Protein AF-A0A5J4VVT4-F1 (afdb_monomer)

Structure (mmCIF, N/CA/C/O backbone):
data_AF-A0A5J4VVT4-F1
#
_entry.id   AF-A0A5J4VVT4-F1
#
loop_
_atom_site.group_PDB
_atom_site.id
_atom_site.type_symbol
_atom_site.label_atom_id
_atom_site.label_alt_id
_atom_site.label_comp_id
_atom_site.label_asym_id
_atom_site.label_entity_id
_atom_site.label_seq_id
_atom_site.pdbx_PDB_ins_code
_atom_site.Cartn_x
_atom_site.Cartn_y
_atom_site.Cartn_z
_atom_site.occupancy
_atom_site.B_iso_or_equiv
_atom_site.auth_seq_id
_atom_site.auth_comp_id
_atom_site.auth_asym_id
_atom_site.auth_atom_id
_atom_site.pdbx_PDB_model_num
ATOM 1 N N . MET A 1 1 ? 28.395 -4.140 -36.157 1.00 79.38 1 MET A N 1
ATOM 2 C CA . MET A 1 1 ? 29.109 -5.051 -35.230 1.00 79.38 1 MET A CA 1
ATOM 3 C C . MET A 1 1 ? 29.253 -6.487 -35.748 1.00 79.38 1 MET A C 1
ATOM 5 O O . MET A 1 1 ? 30.363 -7.006 -35.745 1.00 79.38 1 MET A O 1
ATOM 9 N N . ALA A 1 2 ? 28.178 -7.114 -36.244 1.00 80.94 2 ALA A N 1
ATOM 10 C CA . ALA A 1 2 ? 28.039 -8.561 -36.501 1.00 80.94 2 ALA A CA 1
ATOM 11 C C . ALA A 1 2 ? 29.129 -9.309 -37.316 1.00 80.94 2 ALA A C 1
ATOM 13 O O . ALA A 1 2 ? 29.137 -10.539 -37.280 1.00 80.94 2 ALA A O 1
ATOM 14 N N . LYS A 1 3 ? 30.018 -8.617 -38.050 1.00 87.12 3 LYS A N 1
ATOM 15 C CA . LYS A 1 3 ? 31.191 -9.211 -38.731 1.00 87.12 3 LYS A CA 1
ATOM 16 C C . LYS A 1 3 ? 32.410 -9.361 -37.807 1.00 87.12 3 LYS A C 1
ATOM 18 O O . LYS A 1 3 ? 33.152 -10.323 -37.931 1.00 87.12 3 LYS A O 1
ATOM 23 N N . VAL A 1 4 ? 32.609 -8.440 -36.859 1.00 87.88 4 VAL A N 1
ATOM 24 C CA . VAL A 1 4 ? 33.778 -8.432 -35.951 1.00 87.88 4 VAL A CA 1
ATOM 25 C C . VAL A 1 4 ? 33.696 -9.582 -34.941 1.00 87.88 4 VAL A C 1
ATOM 27 O O . VAL A 1 4 ? 34.700 -10.216 -34.635 1.00 87.88 4 VAL A O 1
ATOM 30 N N . MET A 1 5 ? 32.478 -9.937 -34.521 1.00 85.44 5 MET A N 1
ATOM 31 C CA . MET A 1 5 ? 32.191 -11.136 -33.719 1.00 85.44 5 MET A CA 1
ATOM 32 C C . MET A 1 5 ? 32.554 -12.453 -34.430 1.00 85.44 5 MET A C 1
ATOM 34 O O . MET A 1 5 ? 32.659 -13.482 -33.775 1.00 85.44 5 MET A O 1
ATOM 38 N N . GLN A 1 6 ? 32.740 -12.427 -35.755 1.00 86.62 6 GLN A N 1
ATOM 39 C CA . GLN A 1 6 ? 33.148 -13.575 -36.573 1.00 86.62 6 GLN A CA 1
ATOM 40 C C . GLN A 1 6 ? 34.651 -13.542 -36.916 1.00 86.62 6 GLN A C 1
ATOM 42 O O . GLN A 1 6 ? 35.112 -14.375 -37.689 1.00 86.62 6 GLN A O 1
ATOM 47 N N . SER A 1 7 ? 35.421 -12.599 -36.354 1.00 91.12 7 SER A N 1
ATOM 48 C CA . SER A 1 7 ? 36.884 -12.582 -36.476 1.00 91.12 7 SER A CA 1
ATOM 49 C C . SER A 1 7 ? 37.491 -13.846 -35.866 1.00 91.12 7 SER A C 1
ATOM 51 O O . SER A 1 7 ? 37.072 -14.273 -34.790 1.00 91.12 7 SER A O 1
ATOM 53 N N . GLU A 1 8 ? 38.508 -14.424 -36.503 1.00 89.31 8 GLU A N 1
ATOM 54 C CA . GLU A 1 8 ? 39.239 -15.575 -35.953 1.00 89.31 8 GLU A CA 1
ATOM 55 C C . GLU A 1 8 ? 40.078 -15.188 -34.720 1.00 89.31 8 GLU A C 1
ATOM 57 O O . GLU A 1 8 ? 40.226 -15.993 -33.795 1.00 89.31 8 GLU A O 1
ATOM 62 N N . ASP A 1 9 ? 40.534 -13.931 -34.637 1.00 91.69 9 ASP A N 1
ATOM 63 C CA . ASP A 1 9 ? 41.266 -13.411 -33.479 1.00 91.69 9 ASP A CA 1
ATOM 64 C C . ASP A 1 9 ? 40.351 -13.296 -32.244 1.00 91.69 9 ASP A C 1
ATOM 66 O O . ASP A 1 9 ? 39.434 -12.469 -32.167 1.00 91.69 9 ASP A O 1
ATOM 70 N N . VAL A 1 10 ? 40.656 -14.125 -31.242 1.00 86.12 10 VAL A N 1
ATOM 71 C CA . VAL A 1 10 ? 39.995 -14.186 -29.931 1.00 86.12 10 VAL A CA 1
ATOM 72 C C . VAL A 1 10 ? 39.986 -12.825 -29.227 1.00 86.12 10 VAL A C 1
ATOM 74 O O . VAL A 1 10 ? 38.986 -12.473 -28.602 1.00 86.12 10 VAL A O 1
ATOM 77 N N . LYS A 1 11 ? 41.061 -12.032 -29.334 1.00 89.69 11 LYS A N 1
ATOM 78 C CA . LYS A 1 11 ? 41.155 -10.700 -28.715 1.00 89.69 11 LYS A CA 1
ATOM 79 C C . LYS A 1 11 ? 40.230 -9.707 -29.404 1.00 89.69 11 LYS A C 1
ATOM 81 O O . LYS A 1 11 ? 39.580 -8.923 -28.715 1.00 89.69 11 LYS A O 1
ATOM 86 N N . VAL A 1 12 ? 40.148 -9.749 -30.735 1.00 92.06 12 VAL A N 1
ATOM 87 C CA . VAL A 1 12 ? 39.248 -8.885 -31.520 1.00 92.06 12 VAL A CA 1
ATOM 88 C C . VAL A 1 12 ? 37.788 -9.230 -31.233 1.00 92.06 12 VAL A C 1
ATOM 90 O O . VAL A 1 12 ? 36.995 -8.318 -31.000 1.00 92.06 12 VAL A O 1
ATOM 93 N N . ARG A 1 13 ? 37.438 -10.526 -31.154 1.00 87.75 13 ARG A N 1
ATOM 94 C CA . ARG A 1 13 ? 36.108 -10.941 -30.679 1.00 87.75 13 ARG A CA 1
ATOM 95 C C . ARG A 1 13 ? 35.846 -10.416 -29.271 1.00 87.75 13 ARG A C 1
ATOM 97 O O . ARG A 1 13 ? 34.845 -9.735 -29.082 1.00 87.75 13 ARG A O 1
ATOM 104 N N . LYS A 1 14 ? 36.746 -10.673 -28.312 1.00 85.75 14 LYS A N 1
ATOM 105 C CA . LYS A 1 14 ? 36.582 -10.268 -26.906 1.00 85.75 14 LYS A CA 1
ATOM 106 C C . LYS A 1 14 ? 36.284 -8.769 -26.762 1.00 85.75 14 LYS A C 1
ATOM 108 O O . LYS A 1 14 ? 35.256 -8.431 -26.187 1.00 85.75 14 LYS A O 1
ATOM 113 N N . HIS A 1 15 ? 37.101 -7.891 -27.348 1.00 90.75 15 HIS A N 1
ATOM 114 C CA . HIS A 1 15 ? 36.862 -6.444 -27.262 1.00 90.75 15 HIS A CA 1
ATOM 115 C C . HIS A 1 15 ? 35.539 -6.037 -27.927 1.00 90.75 15 HIS A C 1
ATOM 117 O O . HIS A 1 15 ? 34.832 -5.178 -27.412 1.00 90.75 15 HIS A O 1
ATOM 123 N N . ALA A 1 16 ? 35.157 -6.664 -29.048 1.00 91.00 16 ALA A N 1
ATOM 124 C CA . ALA A 1 16 ? 33.859 -6.398 -29.666 1.00 91.00 16 ALA A CA 1
ATOM 125 C C . ALA A 1 16 ? 32.683 -6.811 -28.763 1.00 91.00 16 ALA A C 1
ATOM 127 O O . ALA A 1 16 ? 31.660 -6.136 -28.766 1.00 91.00 16 ALA A O 1
ATOM 128 N N . ILE A 1 17 ? 32.827 -7.882 -27.979 1.00 86.12 17 ILE A N 1
ATOM 129 C CA . ILE A 1 17 ? 31.809 -8.354 -27.030 1.00 86.12 17 ILE A CA 1
ATOM 130 C C . ILE A 1 17 ? 31.728 -7.424 -25.815 1.00 86.12 17 ILE A C 1
ATOM 132 O O . ILE A 1 17 ? 30.630 -7.041 -25.433 1.00 86.12 17 ILE A O 1
ATOM 136 N N . GLU A 1 18 ? 32.864 -6.993 -25.261 1.00 91.44 18 GLU A N 1
ATOM 137 C CA . GLU A 1 18 ? 32.911 -6.004 -24.171 1.00 91.44 18 GLU A CA 1
ATOM 138 C C . GLU A 1 18 ? 32.282 -4.664 -24.601 1.00 91.44 18 GLU A C 1
ATOM 140 O O . GLU A 1 18 ? 31.512 -4.072 -23.851 1.00 91.44 18 GLU A O 1
ATOM 145 N N . ILE A 1 19 ? 32.513 -4.220 -25.844 1.00 93.44 19 ILE A N 1
ATOM 146 C CA . ILE A 1 19 ? 31.849 -3.031 -26.406 1.00 93.44 19 ILE A CA 1
ATOM 147 C C . ILE A 1 19 ? 30.335 -3.253 -26.577 1.00 93.44 19 ILE A C 1
ATOM 149 O O . ILE A 1 19 ? 29.563 -2.342 -26.290 1.00 93.44 19 ILE A O 1
ATOM 153 N N . ILE A 1 20 ? 29.894 -4.436 -27.026 1.00 92.19 20 ILE A N 1
ATOM 154 C CA . ILE A 1 20 ? 28.462 -4.776 -27.129 1.00 92.19 20 ILE A CA 1
ATOM 155 C C . ILE A 1 20 ? 27.801 -4.738 -25.744 1.00 92.19 20 ILE A C 1
ATOM 157 O O . ILE A 1 20 ? 26.787 -4.063 -25.590 1.00 92.19 20 ILE A O 1
ATOM 161 N N . TYR A 1 21 ? 28.397 -5.399 -24.747 1.00 95.19 21 TYR A N 1
ATOM 162 C CA . TYR A 1 21 ? 27.931 -5.401 -23.358 1.00 95.19 21 TYR A CA 1
ATOM 163 C C . TYR A 1 21 ? 27.774 -3.969 -22.824 1.00 95.19 21 TYR A C 1
ATOM 165 O O . TYR A 1 21 ? 26.674 -3.588 -22.436 1.00 95.19 21 TYR A O 1
ATOM 173 N N . ASN A 1 22 ? 28.825 -3.144 -22.918 1.00 96.06 22 ASN A N 1
ATOM 174 C CA . ASN A 1 22 ? 28.809 -1.763 -22.421 1.00 96.06 22 ASN A CA 1
ATOM 175 C C . ASN A 1 22 ? 27.725 -0.894 -23.095 1.00 96.06 22 ASN A C 1
ATOM 177 O O . ASN A 1 22 ? 27.165 -0.007 -22.458 1.00 96.06 22 ASN A O 1
ATOM 181 N N . ILE A 1 23 ? 27.426 -1.118 -24.383 1.00 95.56 23 ILE A N 1
ATOM 182 C CA . ILE A 1 23 ? 26.359 -0.393 -25.099 1.00 95.56 23 ILE A CA 1
ATOM 183 C C . ILE A 1 23 ? 24.974 -0.813 -24.591 1.00 95.56 23 ILE A C 1
ATOM 185 O O . ILE A 1 23 ? 24.104 0.039 -24.425 1.00 95.56 23 ILE A O 1
ATOM 189 N N . ILE A 1 24 ? 24.772 -2.107 -24.342 1.00 96.56 24 ILE A N 1
ATOM 190 C CA . ILE A 1 24 ? 23.493 -2.671 -23.892 1.00 96.56 24 ILE A CA 1
ATOM 191 C C . ILE A 1 24 ? 23.210 -2.276 -22.436 1.00 96.56 24 ILE A C 1
ATOM 193 O O . ILE A 1 24 ? 22.108 -1.812 -22.153 1.00 96.56 24 ILE A O 1
ATOM 197 N N . GLU A 1 25 ? 24.212 -2.375 -21.559 1.00 95.94 25 GLU A N 1
ATOM 198 C CA . GLU A 1 25 ? 24.178 -1.924 -20.159 1.00 95.94 25 GLU A CA 1
ATOM 199 C C . GLU A 1 25 ? 23.914 -0.407 -20.069 1.00 95.94 25 GLU A C 1
ATOM 201 O O . GLU A 1 25 ? 23.064 0.046 -19.303 1.00 95.94 25 GLU A O 1
ATOM 206 N N . ALA A 1 26 ? 24.561 0.403 -20.918 1.00 96.25 26 ALA A N 1
ATOM 207 C CA . ALA A 1 26 ? 24.256 1.833 -21.020 1.00 96.25 26 ALA A CA 1
ATOM 208 C C . ALA A 1 26 ? 22.831 2.111 -21.544 1.00 96.25 26 ALA A C 1
ATOM 210 O O . ALA A 1 26 ? 22.245 3.135 -21.197 1.00 96.25 26 ALA A O 1
ATOM 211 N N . GLY A 1 27 ? 22.255 1.202 -22.339 1.00 95.38 27 GLY A N 1
ATOM 212 C CA . GLY A 1 27 ? 20.868 1.260 -22.816 1.00 95.38 27 GLY A CA 1
ATOM 213 C C . GLY A 1 27 ? 19.807 1.076 -21.730 1.00 95.38 27 GLY A C 1
ATOM 214 O O 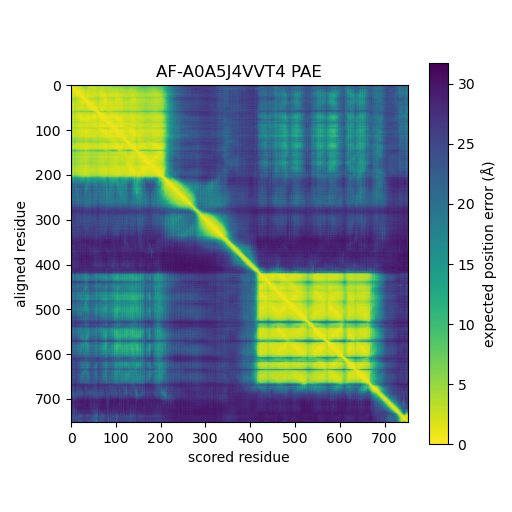. GLY A 1 27 ? 18.642 1.382 -21.972 1.00 95.38 27 GLY A O 1
ATOM 215 N N . GLU A 1 28 ? 20.193 0.612 -20.539 1.00 95.12 28 GLU A N 1
ATOM 216 C CA . GLU A 1 28 ? 19.288 0.420 -19.399 1.00 95.12 28 GLU A CA 1
ATOM 217 C C . GLU A 1 28 ? 19.207 1.643 -18.480 1.00 95.12 28 GLU A C 1
ATOM 219 O O . GLU A 1 28 ? 18.349 1.706 -17.598 1.00 95.12 28 GLU A O 1
ATOM 224 N N . GLN A 1 29 ? 20.068 2.645 -18.684 1.00 94.44 29 GLN A N 1
ATOM 225 C CA . GLN A 1 29 ? 20.124 3.831 -17.832 1.00 94.44 29 GLN A CA 1
ATOM 226 C C . GLN A 1 29 ? 18.850 4.676 -17.974 1.00 94.44 29 GLN A C 1
ATOM 228 O O . GLN A 1 29 ? 18.677 5.430 -18.929 1.00 94.44 29 GLN A O 1
ATOM 233 N N . GLY A 1 30 ? 17.964 4.560 -16.981 1.00 92.81 30 GLY A N 1
ATOM 234 C CA . GLY A 1 30 ? 16.667 5.242 -16.939 1.00 92.81 30 GLY A CA 1
ATOM 235 C C . GLY A 1 30 ? 15.463 4.360 -17.289 1.00 92.81 30 GLY A C 1
ATOM 236 O O . GLY A 1 30 ? 14.336 4.849 -17.193 1.00 92.81 30 GLY A O 1
ATOM 237 N N . LEU A 1 31 ? 15.670 3.083 -17.636 1.00 95.19 31 LEU A N 1
ATOM 238 C CA . LEU A 1 31 ? 14.586 2.097 -17.678 1.00 95.19 31 LEU A CA 1
ATOM 239 C C . LEU A 1 31 ? 14.083 1.789 -16.261 1.00 95.19 31 LEU A C 1
ATOM 241 O O . LEU A 1 31 ? 14.850 1.794 -15.297 1.00 95.19 31 LEU A O 1
ATOM 245 N N . LYS A 1 32 ? 12.791 1.484 -16.148 1.00 95.88 32 LYS A N 1
ATOM 246 C CA . LYS A 1 32 ? 12.133 1.033 -14.911 1.00 95.88 32 LYS A CA 1
ATOM 247 C C . LYS A 1 32 ? 11.984 -0.489 -14.879 1.00 95.88 32 LYS A C 1
ATOM 249 O O . LYS A 1 32 ? 12.148 -1.164 -15.899 1.00 95.88 32 LYS A O 1
ATOM 254 N N . ASP A 1 33 ? 11.609 -1.027 -13.723 1.00 93.75 33 ASP A N 1
ATOM 255 C CA . ASP A 1 33 ? 11.134 -2.404 -13.567 1.00 93.75 33 ASP A CA 1
ATOM 256 C C . ASP A 1 33 ? 10.022 -2.701 -14.601 1.00 93.75 33 ASP A C 1
ATOM 258 O O . ASP A 1 33 ? 9.046 -1.955 -14.718 1.00 93.75 33 ASP A O 1
ATOM 262 N N . GLY A 1 34 ? 10.165 -3.781 -15.369 1.00 94.69 34 GLY A N 1
ATOM 263 C CA . GLY A 1 34 ? 9.245 -4.191 -16.434 1.00 94.69 34 GLY A CA 1
ATOM 264 C C . GLY A 1 34 ? 9.474 -3.544 -17.811 1.00 94.69 34 GLY A C 1
ATOM 265 O O . GLY A 1 34 ? 8.881 -4.005 -18.783 1.00 94.69 34 GLY A O 1
ATOM 266 N N . GLU A 1 35 ? 10.322 -2.516 -17.941 1.00 96.69 35 GLU A N 1
ATOM 267 C CA . GLU A 1 35 ? 10.654 -1.909 -19.244 1.00 96.69 35 GLU A CA 1
ATOM 268 C C . GLU A 1 35 ? 11.783 -2.696 -19.948 1.00 96.69 35 GLU A C 1
ATOM 270 O O . GLU A 1 35 ? 12.824 -2.973 -19.344 1.00 96.69 35 GLU A O 1
ATOM 275 N N . TYR A 1 36 ? 11.576 -3.067 -21.220 1.00 96.50 36 TYR A N 1
ATOM 276 C CA . TYR A 1 36 ? 12.512 -3.873 -22.025 1.00 96.50 36 TYR A CA 1
ATOM 277 C C . TYR A 1 36 ? 13.747 -3.082 -22.488 1.00 96.50 36 TYR A C 1
ATOM 279 O O . TYR A 1 36 ? 13.679 -1.868 -22.687 1.00 96.50 36 TYR A O 1
ATOM 287 N N . ASN A 1 37 ? 14.862 -3.777 -22.743 1.00 97.00 37 ASN A N 1
ATOM 288 C CA . ASN A 1 37 ? 16.071 -3.157 -23.292 1.00 97.00 37 ASN A CA 1
ATOM 289 C C . ASN A 1 37 ? 15.829 -2.661 -24.743 1.00 97.00 37 ASN A C 1
ATOM 291 O O . ASN A 1 37 ? 15.469 -3.468 -25.608 1.00 97.00 37 ASN A O 1
ATOM 295 N N . PRO A 1 38 ? 16.051 -1.367 -25.061 1.00 97.38 38 PRO A N 1
ATOM 296 C CA . PRO A 1 38 ? 15.675 -0.777 -26.352 1.00 97.38 38 PRO A CA 1
ATOM 297 C C . PRO A 1 38 ? 16.465 -1.322 -27.553 1.00 97.38 38 PRO A C 1
ATOM 299 O O . PRO A 1 38 ? 16.072 -1.098 -28.697 1.00 97.38 38 PRO A O 1
ATOM 302 N N . TYR A 1 39 ? 17.570 -2.038 -27.327 1.00 97.38 39 TYR A N 1
ATOM 303 C CA . TYR A 1 39 ? 18.364 -2.634 -28.402 1.00 97.38 39 TYR A CA 1
ATOM 304 C C . TYR A 1 39 ? 17.914 -4.046 -28.807 1.00 97.38 39 TYR A C 1
ATOM 306 O O . TYR A 1 39 ? 18.425 -4.560 -29.804 1.00 97.38 39 TYR A O 1
ATOM 314 N N . LEU A 1 40 ? 16.973 -4.668 -28.081 1.00 96.88 40 LEU A N 1
ATOM 315 C CA . LEU A 1 40 ? 16.561 -6.063 -28.283 1.00 96.88 40 LEU A CA 1
ATOM 316 C C . LEU A 1 40 ? 16.126 -6.344 -29.735 1.00 96.88 40 LEU A C 1
ATOM 318 O O . LEU A 1 40 ? 16.755 -7.156 -30.413 1.00 96.88 40 LEU A O 1
ATOM 322 N N . GLU A 1 41 ? 15.128 -5.619 -30.248 1.00 96.00 41 GLU A N 1
ATOM 323 C CA . GLU A 1 41 ? 14.628 -5.784 -31.626 1.00 96.00 41 GLU A CA 1
ATOM 324 C C . GLU A 1 41 ? 15.717 -5.481 -32.672 1.00 96.00 41 GLU A C 1
ATOM 326 O O . GLU A 1 41 ? 15.982 -6.278 -33.569 1.00 96.00 41 GLU A O 1
ATOM 331 N N . THR A 1 42 ? 16.440 -4.368 -32.509 1.00 95.81 42 THR A N 1
ATOM 332 C CA . THR A 1 42 ? 17.468 -3.919 -33.469 1.00 95.81 42 THR A CA 1
ATOM 333 C C . THR A 1 42 ? 18.659 -4.883 -33.579 1.00 95.81 42 THR A C 1
ATOM 335 O O . THR A 1 42 ? 19.298 -4.956 -34.633 1.00 95.81 42 THR A O 1
ATOM 338 N N . LEU A 1 43 ? 18.992 -5.616 -32.511 1.00 94.81 43 LEU A N 1
ATOM 339 C CA . LEU A 1 43 ? 20.050 -6.632 -32.521 1.00 94.81 43 LEU A CA 1
ATOM 340 C C . LEU A 1 43 ? 19.538 -8.009 -32.966 1.00 94.81 43 LEU A C 1
ATOM 342 O O . LEU A 1 43 ? 20.312 -8.770 -33.554 1.00 94.81 43 LEU A O 1
ATOM 346 N N . ASN A 1 44 ? 18.254 -8.304 -32.750 1.00 95.31 44 ASN A N 1
ATOM 347 C CA . ASN A 1 44 ? 17.576 -9.463 -33.325 1.00 95.31 44 ASN A CA 1
ATOM 348 C C . ASN A 1 44 ? 17.563 -9.372 -34.863 1.00 95.31 44 ASN A C 1
ATOM 350 O O . ASN A 1 44 ? 18.115 -10.233 -35.540 1.00 95.31 44 ASN A O 1
ATOM 354 N N . ASP A 1 45 ? 17.073 -8.260 -35.419 1.00 95.31 45 ASP A N 1
ATOM 355 C CA . ASP A 1 45 ? 16.977 -8.029 -36.871 1.00 95.31 45 ASP A CA 1
ATOM 356 C C . ASP A 1 45 ? 18.337 -8.050 -37.598 1.00 95.31 45 ASP A C 1
ATOM 358 O O . ASP A 1 45 ? 18.421 -8.302 -38.802 1.00 95.31 45 ASP A O 1
ATOM 362 N N . GLN A 1 46 ? 19.433 -7.797 -36.874 1.00 93.50 46 GLN A N 1
ATOM 363 C CA . GLN A 1 46 ? 20.802 -7.855 -37.400 1.00 93.50 46 GLN A CA 1
ATOM 364 C C . GLN A 1 46 ? 21.452 -9.248 -37.306 1.00 93.50 46 GLN A C 1
ATOM 366 O O . GLN A 1 46 ? 22.627 -9.396 -37.671 1.00 93.50 46 GLN A O 1
ATOM 371 N N . GLY A 1 47 ? 20.738 -10.259 -36.804 1.00 93.19 47 GLY A N 1
ATOM 372 C CA . GLY A 1 47 ? 21.276 -11.599 -36.577 1.00 93.19 47 GLY A CA 1
ATOM 373 C C . GLY A 1 47 ? 22.408 -11.613 -35.541 1.00 93.19 47 GLY A C 1
ATOM 374 O O . GLY A 1 47 ? 23.410 -12.316 -35.724 1.00 93.19 47 GLY A O 1
ATOM 375 N N . ILE A 1 48 ? 22.351 -10.726 -34.535 1.00 93.50 48 ILE A N 1
ATOM 376 C CA . ILE A 1 48 ? 23.390 -10.585 -33.499 1.00 93.50 48 ILE A CA 1
ATOM 377 C C . ILE A 1 48 ? 23.058 -11.437 -32.272 1.00 93.50 48 ILE A C 1
ATOM 379 O O . ILE A 1 48 ? 23.979 -11.998 -31.675 1.00 93.50 48 ILE A O 1
ATOM 383 N N . ILE A 1 49 ? 21.780 -11.592 -31.923 1.00 94.25 49 ILE A N 1
ATOM 384 C CA . ILE A 1 49 ? 21.359 -12.386 -30.761 1.00 94.25 49 ILE A CA 1
ATOM 385 C C . ILE A 1 49 ? 21.707 -13.862 -30.971 1.00 94.25 49 ILE A C 1
ATOM 387 O O . ILE A 1 49 ? 22.377 -14.461 -30.137 1.00 94.25 49 ILE A O 1
ATOM 391 N N . GLU A 1 50 ? 21.395 -14.426 -32.132 1.00 93.69 50 GLU A N 1
ATOM 392 C CA . GLU A 1 50 ? 21.719 -15.805 -32.508 1.00 93.69 50 GLU A CA 1
ATOM 393 C C . GLU A 1 50 ? 23.234 -16.048 -32.527 1.00 93.69 50 GLU A C 1
ATOM 395 O O . GLU A 1 50 ? 23.696 -17.142 -32.203 1.00 93.69 50 GLU A O 1
ATOM 400 N N . LYS A 1 51 ? 24.035 -15.016 -32.834 1.00 91.44 51 LYS A N 1
ATOM 401 C CA . LYS A 1 51 ? 25.501 -15.072 -32.723 1.00 91.44 51 LYS A CA 1
ATOM 402 C C . LYS A 1 51 ? 25.972 -15.053 -31.270 1.00 91.44 51 LYS A C 1
ATOM 404 O O . LYS A 1 51 ? 26.901 -15.790 -30.953 1.00 91.44 51 LYS A O 1
ATOM 409 N N . LEU A 1 52 ? 25.355 -14.261 -30.390 1.00 92.44 52 LEU A N 1
ATOM 410 C CA . LEU A 1 52 ? 25.637 -14.296 -28.947 1.00 92.44 52 LEU A CA 1
ATOM 411 C C . LEU A 1 52 ? 25.272 -15.665 -28.346 1.00 92.44 52 LEU A C 1
ATOM 413 O O . LEU A 1 52 ? 26.066 -16.216 -27.589 1.00 92.44 52 LEU A O 1
ATOM 417 N N . ILE A 1 53 ? 24.136 -16.250 -28.740 1.00 93.19 53 ILE A N 1
ATOM 418 C CA . ILE A 1 53 ? 23.690 -17.591 -28.322 1.00 93.19 53 ILE A CA 1
ATOM 419 C C . ILE A 1 53 ? 24.656 -18.674 -28.822 1.00 93.19 53 ILE A C 1
ATOM 421 O O . ILE A 1 53 ? 25.128 -19.502 -28.045 1.00 93.19 53 ILE A O 1
ATOM 425 N N . LEU A 1 54 ? 25.022 -18.646 -30.106 1.00 90.56 54 LEU A N 1
ATOM 426 C CA . LEU A 1 54 ? 25.977 -19.598 -30.676 1.00 90.56 54 LEU A CA 1
ATOM 427 C C . LEU A 1 54 ? 27.344 -19.528 -29.972 1.00 90.56 54 LEU A C 1
ATOM 429 O O . LEU A 1 54 ? 27.970 -20.557 -29.715 1.00 90.56 54 LEU A O 1
ATOM 433 N N . LEU A 1 55 ? 27.798 -18.320 -29.627 1.00 89.12 55 LEU A N 1
ATOM 434 C CA . LEU A 1 55 ? 29.043 -18.117 -28.891 1.00 89.12 55 LEU A CA 1
ATOM 435 C C . LEU A 1 55 ? 28.935 -18.546 -27.415 1.00 89.12 55 LEU A C 1
ATOM 437 O O . LEU A 1 55 ? 29.889 -19.131 -26.910 1.00 89.12 55 LEU A O 1
ATOM 441 N N . LEU A 1 56 ? 27.787 -18.361 -26.750 1.00 91.56 56 LEU A N 1
ATOM 442 C CA . LEU A 1 56 ? 27.517 -18.853 -25.386 1.00 91.56 56 LEU A CA 1
ATOM 443 C C . LEU A 1 56 ? 27.738 -20.376 -25.256 1.00 91.56 56 LEU A C 1
ATOM 445 O O . LEU A 1 56 ? 28.200 -20.845 -24.209 1.00 91.56 56 LEU A O 1
ATOM 449 N N . TRP A 1 57 ? 27.425 -21.127 -26.319 1.00 89.75 57 TRP A N 1
ATOM 450 C CA . TRP A 1 57 ? 27.573 -22.585 -26.404 1.00 89.75 57 TRP A CA 1
ATOM 451 C C . TRP A 1 57 ? 28.941 -23.078 -26.898 1.00 89.75 57 TRP A C 1
ATOM 453 O O . TRP A 1 57 ? 29.378 -24.148 -26.474 1.00 89.75 57 TRP A O 1
ATOM 463 N N . ILE A 1 58 ? 29.591 -22.361 -27.823 1.00 86.94 58 ILE A N 1
ATOM 464 C CA . ILE A 1 58 ? 30.864 -22.789 -28.442 1.00 86.94 58 ILE A CA 1
ATOM 465 C C . ILE A 1 58 ? 32.089 -22.293 -27.658 1.00 86.94 58 ILE A C 1
ATOM 467 O O . ILE A 1 58 ? 33.156 -22.909 -27.721 1.00 86.94 58 ILE A O 1
ATOM 471 N N . GLU A 1 59 ? 31.966 -21.193 -26.915 1.00 85.00 59 GLU A N 1
ATOM 472 C CA . GLU A 1 59 ? 33.070 -20.636 -26.139 1.00 85.00 59 GLU A CA 1
ATOM 473 C C . GLU A 1 59 ? 33.377 -21.484 -24.896 1.00 85.00 59 GLU A C 1
ATOM 475 O O . GLU A 1 59 ? 32.617 -21.515 -23.927 1.00 85.00 59 GLU A O 1
ATOM 480 N N . ASN A 1 60 ? 34.542 -22.135 -24.922 1.00 84.12 60 ASN A N 1
ATOM 481 C CA . ASN A 1 60 ? 35.061 -22.939 -23.815 1.00 84.12 60 ASN A CA 1
ATOM 482 C C . ASN A 1 60 ? 35.721 -22.074 -22.726 1.00 84.12 60 ASN A C 1
ATOM 484 O O . ASN A 1 60 ? 35.984 -22.560 -21.627 1.00 84.12 60 ASN A O 1
ATOM 488 N N . ASN A 1 61 ? 36.022 -20.802 -23.009 1.00 87.25 61 ASN A N 1
ATOM 489 C CA . ASN A 1 61 ? 36.527 -19.875 -22.004 1.00 87.25 61 ASN A CA 1
ATOM 490 C C . ASN A 1 61 ? 35.390 -19.411 -21.075 1.00 87.25 61 ASN A C 1
ATOM 492 O O . ASN A 1 61 ? 34.540 -18.616 -21.471 1.00 87.25 61 ASN A O 1
ATOM 496 N N . GLU A 1 62 ? 35.402 -19.874 -19.824 1.00 89.31 62 GLU A N 1
ATOM 497 C CA . GLU A 1 62 ? 34.373 -19.579 -18.814 1.00 89.31 62 GLU A CA 1
ATOM 498 C C . GLU A 1 62 ? 34.101 -18.076 -18.639 1.00 89.31 62 GLU A C 1
ATOM 500 O O . GLU A 1 62 ? 32.945 -17.660 -18.601 1.00 89.31 62 GLU A O 1
ATOM 505 N N . TYR A 1 63 ? 35.148 -17.245 -18.607 1.00 88.25 63 TYR A N 1
ATOM 506 C CA . TYR A 1 63 ? 35.027 -15.792 -18.458 1.00 88.25 63 TYR A CA 1
ATOM 507 C C . TYR A 1 63 ? 34.287 -15.150 -19.646 1.00 88.25 63 TYR A C 1
ATOM 509 O O . TYR A 1 63 ? 33.338 -14.393 -19.443 1.00 88.25 63 TYR A O 1
ATOM 517 N N . ASN A 1 64 ? 34.654 -15.495 -20.885 1.00 87.75 64 ASN A N 1
ATOM 518 C CA . ASN A 1 64 ? 33.933 -15.038 -22.077 1.00 87.75 64 ASN A CA 1
ATOM 519 C C . ASN A 1 64 ? 32.487 -15.579 -22.087 1.00 87.75 64 ASN A C 1
ATOM 521 O O . ASN A 1 64 ? 31.552 -14.835 -22.372 1.00 87.75 64 ASN A O 1
ATOM 525 N N . SER A 1 65 ? 32.291 -16.854 -21.723 1.00 90.81 65 SER A N 1
ATOM 526 C CA . SER A 1 65 ? 30.972 -17.501 -21.624 1.00 90.81 65 SER A CA 1
ATOM 527 C C . SER A 1 65 ? 30.055 -16.803 -20.609 1.00 90.81 65 SER A C 1
ATOM 529 O O . SER A 1 65 ? 28.868 -16.605 -20.873 1.00 90.81 65 SER A O 1
ATOM 531 N N . ARG A 1 66 ? 30.615 -16.335 -19.488 1.00 93.44 66 ARG A N 1
ATOM 532 C CA . ARG A 1 66 ? 29.921 -15.512 -18.491 1.00 93.44 66 ARG A CA 1
ATOM 533 C C . ARG A 1 66 ? 29.564 -14.127 -19.034 1.00 93.44 66 ARG A C 1
ATOM 535 O O . ARG A 1 66 ? 28.434 -13.696 -18.837 1.00 93.44 66 ARG A O 1
ATOM 542 N N . ILE A 1 67 ? 30.454 -13.456 -19.775 1.00 93.50 67 ILE A N 1
ATOM 543 C CA . ILE A 1 67 ? 30.116 -12.177 -20.433 1.00 93.50 67 ILE A CA 1
ATOM 544 C C . ILE A 1 67 ? 28.971 -12.359 -21.441 1.00 93.50 67 ILE A C 1
ATOM 546 O O . ILE A 1 67 ? 28.061 -11.532 -21.460 1.00 93.50 67 ILE A O 1
ATOM 550 N N . PHE A 1 68 ? 28.947 -13.438 -22.233 1.00 93.94 68 PHE A N 1
ATOM 551 C CA . PHE A 1 68 ? 27.807 -13.724 -23.118 1.00 93.94 68 PHE A CA 1
ATOM 552 C C . PHE A 1 68 ? 26.501 -13.912 -22.335 1.00 93.94 68 PHE A C 1
ATOM 554 O O . PHE A 1 68 ? 25.484 -13.337 -22.721 1.00 93.94 68 PHE A O 1
ATOM 561 N N . ALA A 1 69 ? 26.531 -14.661 -21.225 1.00 96.69 69 ALA A N 1
ATOM 562 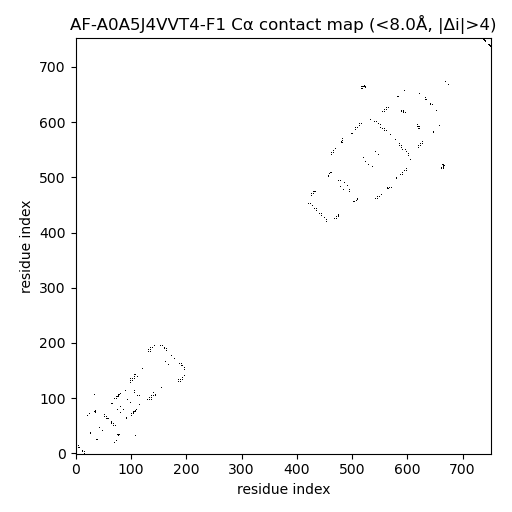C CA . ALA A 1 69 ? 25.361 -14.866 -20.371 1.00 96.69 69 ALA A CA 1
ATOM 563 C C . ALA A 1 69 ? 24.834 -13.538 -19.801 1.00 96.69 69 ALA A C 1
ATOM 565 O O . ALA A 1 69 ? 23.635 -13.282 -19.884 1.00 96.69 69 ALA A O 1
ATOM 566 N N . LYS A 1 70 ? 25.727 -12.665 -19.310 1.00 97.50 70 LYS A N 1
ATOM 567 C CA . LYS A 1 70 ? 25.375 -11.314 -18.846 1.00 97.50 70 LYS A CA 1
ATOM 568 C C . LYS A 1 70 ? 24.781 -10.465 -19.971 1.00 97.50 70 LYS A C 1
ATOM 570 O O . LYS A 1 70 ? 23.672 -9.967 -19.841 1.00 97.50 70 LYS A O 1
ATOM 575 N N . THR A 1 71 ? 25.475 -10.361 -21.107 1.00 96.88 71 THR A N 1
ATOM 576 C CA . THR A 1 71 ? 25.046 -9.571 -22.281 1.00 96.88 71 THR A CA 1
ATOM 577 C C . THR A 1 71 ? 23.635 -9.950 -22.739 1.00 96.88 71 THR A C 1
ATOM 579 O O . THR A 1 71 ? 22.827 -9.083 -23.060 1.00 96.88 71 THR A O 1
ATOM 582 N N . LEU A 1 72 ? 23.324 -11.250 -22.748 1.00 97.62 72 LEU A N 1
ATOM 583 C CA . LEU A 1 72 ? 21.990 -11.746 -23.071 1.00 97.62 72 LEU A CA 1
ATOM 584 C C . LEU A 1 72 ? 20.980 -11.488 -21.939 1.00 97.62 72 LEU A C 1
ATOM 586 O O . LEU A 1 72 ? 19.842 -11.156 -22.236 1.00 97.62 72 LEU A O 1
ATOM 590 N N . ALA A 1 73 ? 21.365 -11.573 -20.665 1.00 98.19 73 ALA A N 1
ATOM 591 C CA . ALA A 1 73 ? 20.474 -11.250 -19.547 1.00 98.19 73 ALA A CA 1
ATOM 592 C C . ALA A 1 73 ? 20.018 -9.781 -19.541 1.00 98.19 73 ALA A C 1
ATOM 594 O O . ALA A 1 73 ? 18.839 -9.514 -19.334 1.00 98.19 73 ALA A O 1
ATOM 595 N N . HIS A 1 74 ? 20.937 -8.860 -19.840 1.00 98.06 74 HIS A N 1
ATOM 596 C CA . HIS A 1 74 ? 20.652 -7.440 -20.051 1.00 98.06 74 HIS A CA 1
ATOM 597 C C . HIS A 1 74 ? 19.682 -7.218 -21.232 1.00 98.06 74 HIS A C 1
ATOM 599 O O . HIS A 1 74 ? 18.634 -6.589 -21.085 1.00 98.06 74 HIS A O 1
ATOM 605 N N . LEU A 1 75 ? 19.944 -7.830 -22.398 1.00 97.56 75 LEU A N 1
ATOM 606 C CA . LEU A 1 75 ? 19.025 -7.753 -23.549 1.00 97.56 75 LEU A CA 1
ATOM 607 C C . LEU A 1 75 ? 17.621 -8.282 -23.239 1.00 97.56 75 LEU A C 1
ATOM 609 O O . LEU A 1 75 ? 16.635 -7.692 -23.672 1.00 97.56 75 LEU A O 1
ATOM 613 N N . PHE A 1 76 ? 17.539 -9.384 -22.497 1.00 98.12 76 PHE A N 1
ATOM 614 C CA . PHE A 1 76 ? 16.289 -10.047 -22.133 1.00 98.12 76 PHE A CA 1
ATOM 615 C C . PHE A 1 76 ? 15.722 -9.576 -20.777 1.00 98.12 76 PHE A C 1
ATOM 617 O O . PHE A 1 76 ? 14.868 -10.251 -20.200 1.00 98.12 76 PHE A O 1
ATOM 624 N N . LYS A 1 77 ? 16.128 -8.395 -20.280 1.00 97.69 77 LYS A N 1
ATOM 625 C CA . LYS A 1 77 ? 15.487 -7.720 -19.138 1.00 97.69 77 LYS A CA 1
ATOM 626 C C . LYS A 1 77 ? 13.971 -7.643 -19.356 1.00 97.69 77 LYS A C 1
ATOM 628 O O . LYS A 1 77 ? 13.515 -7.164 -20.394 1.00 97.69 77 LYS A O 1
ATOM 633 N N . ALA A 1 78 ? 13.203 -8.135 -18.382 1.00 97.25 78 ALA A N 1
ATOM 634 C CA . ALA A 1 78 ? 11.739 -8.279 -18.426 1.00 97.25 78 ALA A CA 1
ATOM 635 C C . ALA A 1 78 ? 11.149 -9.114 -19.592 1.00 97.25 78 ALA A C 1
ATOM 637 O O . ALA A 1 78 ? 9.934 -9.311 -19.638 1.00 97.25 78 ALA A O 1
ATOM 638 N N . PHE A 1 79 ? 11.966 -9.682 -20.484 1.00 97.62 79 PHE A N 1
ATOM 639 C CA . PHE A 1 79 ? 11.523 -10.410 -21.678 1.00 97.62 79 PHE A CA 1
ATOM 640 C C . PHE A 1 79 ? 11.708 -11.938 -21.522 1.00 97.62 79 PHE A C 1
ATOM 642 O O . PHE A 1 79 ? 12.668 -12.387 -20.883 1.00 97.62 79 PHE A O 1
ATOM 649 N N . PRO A 1 80 ? 10.821 -12.781 -22.091 1.00 97.88 80 PRO A N 1
ATOM 650 C CA . PRO A 1 80 ? 10.980 -14.234 -22.035 1.00 97.88 80 PRO A CA 1
ATOM 651 C C . PRO A 1 80 ? 12.226 -14.698 -22.801 1.00 97.88 80 PRO A C 1
ATOM 653 O O . PRO A 1 80 ? 12.398 -14.402 -23.983 1.00 97.88 80 PRO A O 1
ATOM 656 N N . LEU A 1 81 ? 13.087 -15.478 -22.142 1.00 98.06 81 LEU A N 1
ATOM 657 C CA . LEU A 1 81 ? 14.246 -16.101 -22.785 1.00 98.06 81 LEU A CA 1
ATOM 658 C C . LEU A 1 81 ? 13.802 -17.175 -23.803 1.00 98.06 81 LEU A C 1
ATOM 660 O O . LEU A 1 81 ? 12.962 -18.012 -23.449 1.00 98.06 81 LEU A O 1
ATOM 664 N N . PRO A 1 82 ? 14.410 -17.236 -25.008 1.00 96.62 82 PRO A N 1
ATOM 665 C CA . PRO A 1 82 ? 14.270 -18.347 -25.945 1.00 96.62 82 PRO A CA 1
ATOM 666 C C . PRO A 1 82 ? 14.484 -19.698 -25.260 1.00 96.62 82 PRO A C 1
ATOM 668 O O . PRO A 1 82 ? 15.438 -19.889 -24.496 1.00 96.62 82 PRO A O 1
ATOM 671 N N . GLN A 1 83 ? 13.573 -20.636 -25.508 1.00 95.88 83 GLN A N 1
ATOM 672 C CA . GLN A 1 83 ? 13.468 -21.871 -24.731 1.00 95.88 83 GLN A CA 1
ATOM 673 C C . GLN A 1 83 ? 14.699 -22.777 -24.904 1.00 95.88 83 GLN A C 1
ATOM 675 O O . GLN A 1 83 ? 15.045 -23.529 -23.997 1.00 95.88 83 GLN A O 1
ATOM 680 N N . GLU A 1 84 ? 15.397 -22.652 -26.033 1.00 93.94 84 GLU A N 1
ATOM 681 C CA . GLU A 1 84 ? 16.641 -23.345 -26.363 1.00 93.94 84 GLU A CA 1
ATOM 682 C C . GLU A 1 84 ? 17.816 -22.903 -25.478 1.00 93.94 84 GLU A C 1
ATOM 684 O O . GLU A 1 84 ? 18.693 -23.712 -25.188 1.00 93.94 84 GLU A O 1
ATOM 689 N N . MET A 1 85 ? 17.849 -21.634 -25.048 1.00 95.56 85 MET A N 1
ATOM 690 C CA . MET A 1 85 ? 18.973 -21.051 -24.295 1.00 95.56 85 MET A CA 1
ATOM 691 C C . MET A 1 85 ? 18.674 -20.826 -22.808 1.00 95.56 85 MET A C 1
ATOM 693 O O . MET A 1 85 ? 19.607 -20.696 -22.015 1.00 95.56 85 MET A O 1
ATOM 697 N N . LYS A 1 86 ? 17.388 -20.761 -22.429 1.00 97.56 86 LYS A N 1
ATOM 698 C CA . LYS A 1 86 ? 16.901 -20.352 -21.098 1.00 97.56 86 LYS A CA 1
ATOM 699 C C . LYS A 1 86 ? 17.647 -21.037 -19.948 1.00 97.56 86 LYS A C 1
ATOM 701 O O . LYS A 1 86 ? 18.194 -20.358 -19.080 1.00 97.56 86 LYS A O 1
ATOM 706 N N . ASN A 1 87 ? 17.721 -22.368 -19.976 1.00 96.81 87 ASN A N 1
ATOM 707 C CA . ASN A 1 87 ? 18.332 -23.154 -18.902 1.00 96.81 87 ASN A CA 1
ATOM 708 C C . ASN A 1 87 ? 19.863 -23.006 -18.857 1.00 96.81 87 ASN A C 1
ATOM 710 O O . ASN A 1 87 ? 20.414 -22.783 -17.780 1.00 96.81 87 ASN A O 1
ATOM 714 N N . ASP A 1 88 ? 20.545 -23.072 -20.005 1.00 95.38 88 ASP A N 1
ATOM 715 C CA . ASP A 1 88 ? 22.008 -22.936 -20.089 1.00 95.38 88 ASP A CA 1
ATOM 716 C C . ASP A 1 88 ? 22.483 -21.556 -19.618 1.00 95.38 88 ASP A C 1
ATOM 718 O O . ASP A 1 88 ? 23.465 -21.444 -18.880 1.00 95.38 88 ASP A O 1
ATOM 722 N N . LEU A 1 89 ? 21.780 -20.499 -20.036 1.00 97.75 89 LEU A N 1
ATOM 723 C CA . LEU A 1 89 ? 22.083 -19.121 -19.661 1.00 97.75 89 LEU A CA 1
ATOM 724 C C . LEU A 1 89 ? 21.882 -18.910 -18.160 1.00 97.75 89 LEU A C 1
ATOM 726 O O . LEU A 1 89 ? 22.804 -18.461 -17.478 1.00 97.75 89 LEU A O 1
ATOM 730 N N . ILE A 1 90 ? 20.710 -19.274 -17.629 1.00 98.06 90 ILE A N 1
ATOM 731 C CA . ILE A 1 90 ? 20.412 -19.097 -16.204 1.00 98.06 90 ILE A CA 1
ATOM 732 C C . ILE A 1 90 ? 21.366 -19.936 -15.345 1.00 98.06 90 ILE A C 1
ATOM 734 O O . ILE A 1 90 ? 21.865 -19.437 -14.339 1.00 98.06 90 ILE A O 1
ATOM 738 N N . GLN A 1 91 ? 21.704 -21.164 -15.750 1.00 96.88 91 GLN A N 1
ATOM 739 C CA . GLN A 1 91 ? 22.663 -21.988 -15.014 1.00 96.88 91 GLN A CA 1
ATOM 740 C C . GLN A 1 91 ? 24.076 -21.378 -15.007 1.00 96.88 91 GLN A C 1
ATOM 742 O O . GLN A 1 91 ? 24.751 -21.440 -13.979 1.00 96.88 91 GLN A O 1
ATOM 747 N N . LYS A 1 92 ? 24.521 -20.732 -16.097 1.00 96.25 92 LYS A N 1
ATOM 748 C CA . LYS A 1 92 ? 25.794 -19.985 -16.119 1.00 96.25 92 LYS A CA 1
ATOM 749 C C . LYS A 1 92 ? 25.777 -18.797 -15.150 1.00 96.25 92 LYS A C 1
ATOM 751 O O . LYS A 1 92 ? 26.740 -18.631 -14.407 1.00 96.25 92 LYS A O 1
ATOM 756 N N . LEU A 1 93 ? 24.686 -18.028 -15.092 1.00 97.62 93 LEU A N 1
ATOM 757 C CA . LEU A 1 93 ? 24.539 -16.917 -14.136 1.00 97.62 93 LEU A CA 1
ATOM 758 C C . LEU A 1 93 ? 24.488 -17.404 -12.676 1.00 97.62 93 LEU A C 1
ATOM 760 O O . LEU A 1 93 ? 25.125 -16.812 -11.805 1.00 97.62 93 LEU A O 1
ATOM 764 N N . LYS A 1 94 ? 23.790 -18.519 -12.408 1.00 96.69 94 LYS A N 1
ATOM 765 C CA . LYS A 1 94 ? 23.755 -19.180 -11.090 1.00 96.69 94 LYS A CA 1
ATOM 766 C C . LYS A 1 94 ? 25.155 -19.580 -10.619 1.00 96.69 94 LYS A C 1
ATOM 768 O O . LYS A 1 94 ? 25.522 -19.268 -9.491 1.00 96.69 94 LYS A O 1
ATOM 773 N N . VAL A 1 95 ? 25.945 -20.225 -11.483 1.00 94.88 95 VAL A N 1
ATOM 774 C CA . VAL A 1 95 ? 27.338 -20.617 -11.182 1.00 94.88 95 VAL A CA 1
ATOM 775 C C . VAL A 1 95 ? 28.250 -19.393 -11.033 1.00 94.88 95 VAL A C 1
ATOM 777 O O . VAL A 1 95 ? 29.108 -19.374 -10.154 1.00 94.88 95 VAL A O 1
ATOM 780 N N . GLY A 1 96 ? 28.039 -18.345 -11.834 1.00 92.75 96 GLY A N 1
ATOM 781 C CA . GLY A 1 96 ? 28.753 -17.075 -11.704 1.00 92.75 96 GLY A CA 1
ATOM 782 C C . GLY A 1 96 ? 28.433 -16.299 -10.419 1.00 92.75 96 GLY A C 1
ATOM 783 O O . GLY A 1 96 ? 29.240 -15.463 -10.006 1.00 92.75 96 GLY A O 1
ATOM 784 N N . ILE A 1 97 ? 27.298 -16.579 -9.768 1.00 93.88 97 ILE A N 1
ATOM 785 C CA . ILE A 1 97 ? 26.734 -15.771 -8.672 1.00 93.88 97 ILE A CA 1
ATOM 786 C C . ILE A 1 97 ? 26.384 -14.350 -9.189 1.00 93.88 97 ILE A C 1
ATOM 788 O O . ILE A 1 97 ? 26.600 -13.323 -8.545 1.00 93.88 97 ILE A O 1
ATOM 792 N N . ASP A 1 98 ? 25.845 -14.295 -10.411 1.00 96.94 98 ASP A N 1
ATOM 793 C CA . ASP A 1 98 ? 25.463 -13.079 -11.140 1.00 96.94 98 ASP A CA 1
ATOM 794 C C . ASP A 1 98 ? 24.050 -12.608 -10.740 1.00 96.94 98 ASP A C 1
ATOM 796 O O . ASP A 1 98 ? 23.086 -12.668 -11.506 1.00 96.94 98 ASP A O 1
ATOM 800 N N . TRP A 1 99 ? 23.913 -12.176 -9.479 1.00 96.88 99 TRP A N 1
ATOM 801 C CA . TRP A 1 99 ? 22.627 -11.780 -8.883 1.00 96.88 99 TRP A CA 1
ATOM 802 C C . TRP A 1 99 ? 21.928 -10.625 -9.604 1.00 96.88 99 TRP A C 1
ATOM 804 O O . TRP A 1 99 ? 20.700 -10.586 -9.618 1.00 96.88 99 TRP A O 1
ATOM 814 N N . PHE A 1 100 ? 22.680 -9.673 -10.162 1.00 97.31 100 PHE A N 1
ATOM 815 C CA . PHE A 1 100 ? 22.101 -8.512 -10.840 1.00 97.31 100 PHE A CA 1
ATOM 816 C C . PHE A 1 100 ? 21.389 -8.947 -12.126 1.00 97.31 100 PHE A C 1
ATOM 818 O O . PHE A 1 100 ? 20.210 -8.676 -12.317 1.00 97.31 100 PHE A O 1
ATOM 825 N N . GLU A 1 101 ? 22.058 -9.749 -12.942 1.00 98.19 101 GLU A N 1
ATOM 826 C CA . GLU A 1 101 ? 21.532 -10.282 -14.193 1.00 98.19 101 GLU A CA 1
ATOM 827 C C . GLU A 1 101 ? 20.385 -11.281 -13.975 1.00 98.19 101 GLU A C 1
ATOM 829 O O . GLU A 1 101 ? 19.406 -11.275 -14.721 1.00 98.19 101 GLU A O 1
ATOM 834 N N . LEU A 1 102 ? 20.438 -12.082 -12.903 1.00 98.38 102 LEU A N 1
ATOM 835 C CA . LEU A 1 102 ? 19.289 -12.884 -12.462 1.00 98.38 102 LEU A CA 1
ATOM 836 C C . LEU A 1 102 ? 18.091 -12.009 -12.049 1.00 98.38 102 LEU A C 1
ATOM 838 O O . LEU A 1 102 ? 16.949 -12.409 -12.267 1.00 98.38 102 LEU A O 1
ATOM 842 N N . THR A 1 103 ? 18.330 -10.819 -11.488 1.00 98.00 103 THR A N 1
ATOM 843 C CA . THR A 1 103 ? 17.275 -9.872 -11.085 1.00 98.00 103 THR A CA 1
ATOM 844 C C . THR A 1 103 ? 16.574 -9.254 -12.300 1.00 98.00 103 THR A C 1
ATOM 846 O O . THR A 1 103 ? 15.343 -9.211 -12.310 1.00 98.00 103 THR A O 1
ATOM 849 N N . LEU A 1 104 ? 17.327 -8.861 -13.339 1.00 98.25 104 LEU A N 1
ATOM 850 C CA . LEU A 1 104 ? 16.785 -8.352 -14.614 1.00 98.25 104 LEU A CA 1
ATOM 851 C C . LEU A 1 104 ? 15.901 -9.394 -15.322 1.00 98.25 104 LEU A C 1
ATOM 853 O O . LEU A 1 104 ? 14.826 -9.084 -15.838 1.00 98.25 104 LEU A O 1
ATOM 857 N N . LEU A 1 105 ? 16.337 -10.658 -15.316 1.00 98.50 105 LEU A N 1
ATOM 858 C CA . LEU A 1 105 ? 15.585 -11.772 -15.901 1.00 98.50 105 LEU A CA 1
ATOM 859 C C . LEU A 1 105 ? 14.339 -12.145 -15.091 1.00 98.50 105 LEU A C 1
ATOM 861 O O . LEU A 1 105 ? 13.354 -12.600 -15.676 1.00 98.50 105 LEU A O 1
ATOM 865 N N . ALA A 1 106 ? 14.363 -11.936 -13.771 1.00 98.06 106 ALA A N 1
ATOM 866 C CA . ALA A 1 106 ? 13.224 -12.147 -12.880 1.00 98.06 106 ALA A CA 1
ATOM 867 C C . ALA A 1 106 ? 12.125 -11.078 -13.014 1.00 98.06 106 ALA A C 1
ATOM 869 O O . ALA A 1 106 ? 11.049 -11.250 -12.446 1.00 98.06 106 ALA A O 1
ATOM 870 N N . GLU A 1 107 ? 12.327 -10.012 -13.791 1.00 98.12 107 GLU A N 1
ATOM 871 C CA . GLU A 1 107 ? 11.228 -9.124 -14.199 1.00 98.12 107 GLU A CA 1
ATOM 872 C C . GLU A 1 107 ? 10.251 -9.822 -15.174 1.00 98.12 107 GLU A C 1
ATOM 874 O O . GLU A 1 107 ? 9.126 -9.365 -15.350 1.00 98.12 107 GLU A O 1
ATOM 879 N N . CYS A 1 108 ? 10.644 -10.956 -15.779 1.00 97.75 108 CYS A N 1
ATOM 880 C CA . CYS A 1 108 ? 9.772 -11.786 -16.612 1.00 97.75 108 CYS A CA 1
ATOM 881 C C . CYS A 1 108 ? 9.341 -13.070 -15.891 1.00 97.75 108 CYS A C 1
ATOM 883 O O . CYS A 1 108 ? 10.176 -13.914 -15.554 1.00 97.75 108 CYS A O 1
ATOM 885 N N . ASN A 1 109 ? 8.032 -13.278 -15.741 1.00 96.88 109 ASN A N 1
ATOM 886 C CA . ASN A 1 109 ? 7.460 -14.473 -15.112 1.0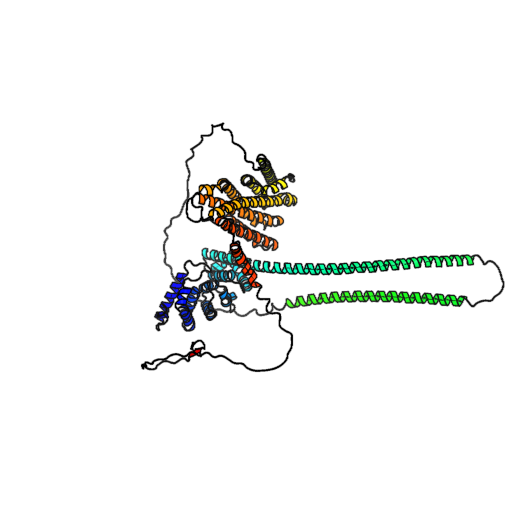0 96.88 109 ASN A CA 1
ATOM 887 C C . ASN A 1 109 ? 7.848 -15.783 -15.835 1.00 96.88 109 ASN A C 1
ATOM 889 O O . ASN A 1 109 ? 8.064 -16.803 -15.185 1.00 96.88 109 ASN A O 1
ATOM 893 N N . ASP A 1 110 ? 7.991 -15.760 -17.165 1.00 97.25 110 ASP A N 1
ATOM 894 C CA . ASP A 1 110 ? 8.304 -16.938 -17.996 1.00 97.25 110 ASP A CA 1
ATOM 895 C C . ASP A 1 110 ? 9.752 -17.447 -17.823 1.00 97.25 110 ASP A C 1
ATOM 897 O O . ASP A 1 110 ? 10.115 -18.514 -18.335 1.00 97.25 110 ASP A O 1
ATOM 901 N N . ASN A 1 111 ? 10.588 -16.696 -17.096 1.00 97.94 111 ASN A N 1
ATOM 902 C CA . ASN A 1 111 ? 11.941 -17.091 -16.706 1.00 97.94 111 ASN A CA 1
ATOM 903 C C . ASN A 1 111 ? 11.989 -17.692 -15.282 1.00 97.94 111 ASN A C 1
ATOM 905 O O . ASN A 1 111 ? 12.967 -18.358 -14.939 1.00 97.94 111 ASN A O 1
ATOM 909 N N . HIS A 1 112 ? 10.956 -17.492 -14.447 1.00 97.38 112 HIS A N 1
ATOM 910 C CA . HIS A 1 112 ? 10.993 -17.798 -13.004 1.00 97.38 112 HIS A CA 1
ATOM 911 C C . HIS A 1 112 ? 11.232 -19.274 -12.692 1.00 97.38 112 HIS A C 1
ATOM 913 O O . HIS A 1 112 ? 12.028 -19.579 -11.810 1.00 97.38 112 HIS A O 1
ATOM 919 N N . GLU A 1 113 ? 10.598 -20.192 -13.423 1.00 96.56 113 GLU A N 1
ATOM 920 C CA . GLU A 1 113 ? 10.775 -21.638 -13.218 1.00 96.56 113 GLU A CA 1
ATOM 921 C C . GLU A 1 113 ? 12.251 -22.046 -13.362 1.00 96.56 113 GLU A C 1
ATOM 923 O O . GLU A 1 113 ? 12.813 -22.691 -12.478 1.00 96.56 113 GLU A O 1
ATOM 928 N N . ALA A 1 114 ? 12.921 -21.578 -14.419 1.00 97.06 114 ALA A N 1
ATOM 929 C CA . ALA A 1 114 ? 14.338 -21.840 -14.652 1.00 97.06 114 ALA A CA 1
ATOM 930 C C . ALA A 1 114 ? 15.251 -21.120 -13.637 1.00 97.06 114 ALA A C 1
ATOM 932 O O . ALA A 1 114 ? 16.287 -21.668 -13.245 1.00 97.06 114 ALA A O 1
ATOM 933 N N . ILE A 1 115 ? 14.865 -19.928 -13.157 1.00 97.25 115 ILE A N 1
ATOM 934 C CA . ILE A 1 115 ? 15.562 -19.213 -12.070 1.00 97.25 115 ILE A CA 1
ATOM 935 C C . ILE A 1 115 ? 15.456 -19.981 -10.744 1.00 97.25 115 ILE A C 1
ATOM 937 O O . ILE A 1 115 ? 16.439 -20.038 -10.011 1.00 97.25 115 ILE A O 1
ATOM 941 N N . LEU A 1 116 ? 14.346 -20.657 -10.456 1.00 95.88 116 LEU A N 1
ATOM 942 C CA . LEU A 1 116 ? 14.159 -21.417 -9.212 1.00 95.88 116 LEU A CA 1
ATOM 943 C C . LEU A 1 116 ? 14.727 -22.849 -9.288 1.00 95.88 116 LEU A C 1
ATOM 945 O O . LEU A 1 116 ? 15.254 -23.347 -8.300 1.00 95.88 116 LEU A O 1
ATOM 949 N N . ALA A 1 117 ? 14.726 -23.475 -10.470 1.00 95.00 117 ALA A N 1
ATOM 950 C CA . ALA A 1 117 ? 15.148 -24.866 -10.677 1.00 95.00 117 ALA A CA 1
ATOM 951 C C . ALA A 1 117 ? 16.516 -25.246 -10.060 1.00 95.00 117 ALA A C 1
ATOM 953 O O . ALA A 1 117 ? 17.459 -24.444 -10.037 1.00 95.00 117 ALA A O 1
ATOM 954 N N . ASN A 1 118 ? 16.640 -26.520 -9.665 1.00 94.06 118 ASN A N 1
ATOM 955 C CA . ASN A 1 118 ? 17.777 -27.114 -8.940 1.00 94.06 118 ASN A CA 1
ATOM 956 C C . ASN A 1 118 ? 17.951 -26.559 -7.512 1.00 94.06 118 ASN A C 1
ATOM 958 O O . ASN A 1 118 ? 19.068 -26.212 -7.106 1.00 94.06 118 ASN A O 1
ATOM 962 N N . ASP A 1 119 ? 16.839 -26.463 -6.775 1.00 93.12 119 ASP A N 1
ATOM 963 C CA . ASP A 1 119 ? 16.742 -25.986 -5.388 1.00 93.12 119 ASP A CA 1
ATOM 964 C C . ASP A 1 119 ? 17.484 -24.656 -5.191 1.00 93.12 119 ASP A C 1
ATOM 966 O O . ASP A 1 119 ? 18.344 -24.518 -4.309 1.00 93.12 119 ASP A O 1
ATOM 970 N N . PHE A 1 120 ? 17.281 -23.707 -6.108 1.00 93.38 120 PHE A N 1
ATOM 971 C CA . PHE A 1 120 ? 17.994 -22.434 -6.080 1.00 93.38 120 PHE A CA 1
ATOM 972 C C . PHE A 1 120 ? 17.371 -21.465 -5.075 1.00 93.38 120 PHE A C 1
ATOM 974 O O . PHE A 1 120 ? 18.092 -20.644 -4.516 1.00 93.38 120 PHE A O 1
ATOM 981 N N . GLU A 1 121 ? 16.082 -21.609 -4.750 1.00 90.25 121 GLU A N 1
ATOM 982 C CA . GLU A 1 121 ? 15.413 -20.836 -3.700 1.00 90.25 121 GLU A CA 1
ATOM 983 C C . GLU A 1 121 ? 16.082 -20.995 -2.325 1.00 90.25 121 GLU A C 1
ATOM 985 O O . GLU A 1 121 ? 16.199 -20.019 -1.585 1.00 90.25 121 GLU A O 1
ATOM 990 N N . MET A 1 122 ? 16.632 -22.179 -2.028 1.00 90.44 122 MET A N 1
ATOM 991 C CA . MET A 1 122 ? 17.434 -22.431 -0.821 1.00 90.44 122 MET A CA 1
ATOM 992 C C . MET A 1 122 ? 18.752 -21.637 -0.823 1.00 90.44 122 MET A C 1
ATOM 994 O O . MET A 1 122 ? 19.251 -21.240 0.229 1.00 90.44 122 MET A O 1
ATOM 998 N N . LYS A 1 123 ? 19.308 -21.389 -2.015 1.00 93.31 123 LYS A N 1
ATOM 999 C CA . LYS A 1 123 ? 20.640 -20.805 -2.243 1.00 93.31 123 LYS A CA 1
ATOM 1000 C C . LYS A 1 123 ? 20.621 -19.280 -2.351 1.00 93.31 123 LYS A C 1
ATOM 1002 O O . LYS A 1 123 ? 21.657 -18.647 -2.141 1.00 93.31 123 LYS A O 1
ATOM 1007 N N . ILE A 1 124 ? 19.448 -18.675 -2.598 1.00 92.69 124 ILE A N 1
ATOM 1008 C CA . ILE A 1 124 ? 19.253 -17.211 -2.672 1.00 92.69 124 ILE A CA 1
ATOM 1009 C C . ILE A 1 124 ? 19.893 -16.492 -1.478 1.00 92.69 124 ILE A C 1
ATOM 1011 O O . ILE A 1 124 ? 20.423 -15.400 -1.640 1.00 92.69 124 ILE A O 1
ATOM 1015 N N . PHE A 1 125 ? 19.894 -17.103 -0.292 1.00 90.75 125 PHE A N 1
ATOM 1016 C CA . PHE A 1 125 ? 20.342 -16.468 0.945 1.00 90.75 125 PHE A CA 1
ATOM 1017 C C . PHE A 1 125 ? 21.650 -17.008 1.552 1.00 90.75 125 PHE A C 1
ATOM 1019 O O . PHE A 1 125 ? 21.994 -16.596 2.664 1.00 90.75 125 PHE A O 1
ATOM 1026 N N . GLU A 1 126 ? 22.401 -17.867 0.857 1.00 92.62 126 GLU A N 1
ATOM 1027 C CA . GLU A 1 126 ? 23.693 -18.391 1.347 1.00 92.62 126 GLU A CA 1
ATOM 1028 C C . GLU A 1 126 ? 24.771 -17.291 1.428 1.00 92.62 126 GLU A C 1
ATOM 1030 O O . GLU A 1 126 ? 25.529 -17.200 2.396 1.00 92.62 126 GLU A O 1
ATOM 1035 N N . PHE A 1 127 ? 24.816 -16.401 0.433 1.00 90.81 127 PHE A N 1
ATOM 1036 C CA . PHE A 1 127 ? 25.900 -15.432 0.255 1.00 90.81 127 PHE A CA 1
ATOM 1037 C C . PHE A 1 127 ? 25.535 -14.043 0.799 1.00 90.81 127 PHE A C 1
ATOM 1039 O O . PHE A 1 127 ? 25.289 -13.119 0.023 1.00 90.81 127 PHE A O 1
ATOM 1046 N N . ASN A 1 128 ? 25.527 -13.886 2.129 1.00 89.75 128 ASN A N 1
ATOM 1047 C CA . ASN A 1 128 ? 25.096 -12.662 2.837 1.00 89.75 128 ASN A CA 1
ATOM 1048 C C . ASN A 1 128 ? 25.676 -11.343 2.272 1.00 89.75 128 ASN A C 1
ATOM 1050 O O . ASN A 1 128 ? 25.002 -10.312 2.301 1.00 89.75 128 ASN A O 1
ATOM 1054 N N . GLN A 1 129 ? 26.879 -11.349 1.692 1.00 91.88 129 GLN A N 1
ATOM 1055 C CA . GLN A 1 129 ? 27.509 -10.151 1.120 1.00 91.88 129 GLN A CA 1
ATOM 1056 C C . GLN A 1 129 ? 26.672 -9.487 0.006 1.00 91.88 129 GLN A C 1
ATOM 1058 O O . GLN A 1 129 ? 26.737 -8.265 -0.171 1.00 91.88 129 GLN A O 1
ATOM 1063 N N . TYR A 1 130 ? 25.827 -10.271 -0.676 1.00 95.62 130 TYR A N 1
ATOM 1064 C CA . TYR A 1 130 ? 24.921 -9.831 -1.739 1.00 95.62 130 TYR A CA 1
ATOM 1065 C C . TYR A 1 130 ? 23.468 -9.608 -1.284 1.00 95.62 130 TYR A C 1
ATOM 1067 O O . TYR A 1 130 ? 22.619 -9.398 -2.147 1.00 95.62 130 TYR A O 1
ATOM 1075 N N . THR A 1 131 ? 23.179 -9.587 0.030 1.00 96.06 131 THR A N 1
ATOM 1076 C CA . THR A 1 131 ? 21.807 -9.471 0.593 1.00 96.06 131 THR A CA 1
ATOM 1077 C C . THR A 1 131 ? 20.934 -8.450 -0.139 1.00 96.06 131 THR A C 1
ATOM 1079 O O . THR A 1 131 ? 19.795 -8.750 -0.465 1.00 96.06 131 THR A O 1
ATOM 1082 N N . ASN A 1 132 ? 21.465 -7.268 -0.469 1.00 96.50 132 ASN A N 1
ATOM 1083 C CA . ASN A 1 132 ? 20.712 -6.246 -1.200 1.00 96.50 132 ASN A CA 1
ATOM 1084 C C . ASN A 1 132 ? 20.191 -6.742 -2.572 1.00 96.50 132 ASN A C 1
ATOM 1086 O O . ASN A 1 132 ? 18.995 -6.663 -2.832 1.00 96.50 132 ASN A O 1
ATOM 1090 N N . LEU A 1 133 ? 21.053 -7.318 -3.421 1.00 96.75 133 LEU A N 1
ATOM 1091 C CA . LEU A 1 133 ? 20.643 -7.859 -4.727 1.00 96.75 133 LEU A CA 1
ATOM 1092 C C . LEU A 1 133 ? 19.728 -9.081 -4.576 1.00 96.75 133 LEU A C 1
ATOM 1094 O O . LEU A 1 133 ? 18.776 -9.230 -5.333 1.00 96.75 133 LEU A O 1
ATOM 1098 N N . GLN A 1 134 ? 19.973 -9.917 -3.565 1.00 96.94 134 GLN A N 1
ATOM 1099 C CA . GLN A 1 134 ? 19.126 -11.072 -3.249 1.00 96.94 134 GLN A CA 1
ATOM 1100 C C . GLN A 1 134 ? 17.700 -10.634 -2.876 1.00 96.94 134 GLN A C 1
ATOM 1102 O O . GLN A 1 134 ? 16.739 -11.257 -3.318 1.00 96.94 134 GLN A O 1
ATOM 1107 N N . LEU A 1 135 ? 17.542 -9.523 -2.145 1.00 97.69 135 LEU A N 1
ATOM 1108 C CA . LEU A 1 135 ? 16.230 -8.938 -1.859 1.00 97.69 135 LEU A CA 1
ATOM 1109 C C . LEU A 1 135 ? 15.555 -8.371 -3.120 1.00 97.69 135 LEU A C 1
ATOM 1111 O O . LEU A 1 135 ? 14.357 -8.571 -3.273 1.00 97.69 135 LEU A O 1
ATOM 1115 N N . VAL A 1 136 ? 16.273 -7.727 -4.051 1.00 97.75 136 VAL A N 1
ATOM 1116 C CA . VAL A 1 136 ? 15.644 -7.251 -5.307 1.00 97.75 136 VAL A CA 1
ATOM 1117 C C . VAL A 1 136 ? 15.228 -8.424 -6.207 1.00 97.75 136 VAL A C 1
ATOM 1119 O O . VAL A 1 136 ? 14.118 -8.417 -6.735 1.00 97.75 136 VAL A O 1
ATOM 1122 N N . LEU A 1 137 ? 16.037 -9.488 -6.296 1.00 97.75 137 LEU A N 1
ATOM 1123 C CA . LEU A 1 137 ? 15.644 -10.740 -6.955 1.00 97.75 137 LEU A CA 1
ATOM 1124 C C . LEU A 1 137 ? 14.355 -11.316 -6.342 1.00 97.75 137 LEU A C 1
ATOM 1126 O O . LEU A 1 137 ? 13.443 -11.697 -7.071 1.00 97.75 137 LEU A O 1
ATOM 1130 N N . ILE A 1 138 ? 14.252 -11.340 -5.009 1.00 97.88 138 ILE A N 1
ATOM 1131 C CA . ILE A 1 138 ? 13.047 -11.777 -4.287 1.00 97.88 138 ILE A CA 1
ATOM 1132 C C . ILE A 1 138 ? 11.847 -10.864 -4.577 1.00 97.88 138 ILE A C 1
ATOM 1134 O O . ILE A 1 138 ? 10.752 -11.378 -4.802 1.00 97.88 138 ILE A O 1
ATOM 1138 N N . ILE A 1 139 ? 12.028 -9.537 -4.604 1.00 97.88 139 ILE A N 1
ATOM 1139 C CA . ILE A 1 139 ? 10.968 -8.581 -4.967 1.00 97.88 139 ILE A CA 1
ATOM 1140 C C . ILE A 1 139 ? 10.437 -8.911 -6.362 1.00 97.88 139 ILE A C 1
ATOM 1142 O O . ILE A 1 139 ? 9.230 -9.072 -6.509 1.00 97.88 139 ILE A O 1
ATOM 1146 N N . ASN A 1 140 ? 11.308 -9.102 -7.355 1.00 97.69 140 ASN A N 1
ATOM 1147 C CA . ASN A 1 140 ? 10.895 -9.406 -8.726 1.00 97.69 140 ASN A CA 1
ATOM 1148 C C . ASN A 1 140 ? 10.213 -10.785 -8.835 1.00 97.69 140 ASN A C 1
ATOM 1150 O O . ASN A 1 140 ? 9.137 -10.898 -9.427 1.00 97.69 140 ASN A O 1
ATOM 1154 N N . LEU A 1 141 ? 10.765 -11.816 -8.184 1.00 97.00 141 LEU A N 1
ATOM 1155 C CA . LEU A 1 141 ? 10.158 -13.152 -8.122 1.00 97.00 141 LEU A CA 1
ATOM 1156 C C . LEU A 1 141 ? 8.753 -13.140 -7.491 1.00 97.00 141 LEU A C 1
ATOM 1158 O O . LEU A 1 141 ? 7.866 -13.843 -7.966 1.00 97.00 141 LEU A O 1
ATOM 1162 N N . LEU A 1 142 ? 8.521 -12.333 -6.451 1.00 96.81 142 LEU A N 1
ATOM 1163 C CA . LEU A 1 142 ? 7.210 -12.224 -5.799 1.00 96.81 142 LEU A CA 1
ATOM 1164 C C . LEU A 1 142 ? 6.242 -11.275 -6.534 1.00 96.81 142 LEU A C 1
ATOM 1166 O O . LEU A 1 142 ? 5.044 -11.539 -6.564 1.00 96.81 142 LEU A O 1
ATOM 1170 N N . ARG A 1 143 ? 6.742 -10.180 -7.123 1.00 95.94 143 ARG A N 1
ATOM 1171 C CA . ARG A 1 143 ? 5.952 -9.135 -7.805 1.00 95.94 143 ARG A CA 1
ATOM 1172 C C . ARG A 1 143 ? 5.440 -9.580 -9.175 1.00 95.94 143 ARG A C 1
ATOM 1174 O O . ARG A 1 143 ? 4.317 -9.231 -9.533 1.00 95.94 143 ARG A O 1
ATOM 1181 N N . TYR A 1 144 ? 6.244 -10.336 -9.923 1.00 95.31 144 TYR A N 1
ATOM 1182 C CA . TYR A 1 144 ? 5.902 -10.813 -11.270 1.00 95.31 144 TYR A CA 1
ATOM 1183 C C . TYR A 1 144 ? 5.526 -12.302 -11.311 1.00 95.31 144 TYR A C 1
ATOM 1185 O O . TYR A 1 144 ? 4.958 -12.769 -12.298 1.00 95.31 144 TYR A O 1
ATOM 1193 N N . GLY A 1 145 ? 5.829 -13.064 -10.257 1.00 91.69 145 GLY A N 1
ATOM 1194 C CA . GLY A 1 145 ? 5.612 -14.507 -10.230 1.00 91.69 145 GLY A CA 1
ATOM 1195 C C . GLY A 1 145 ? 4.144 -14.893 -10.082 1.00 91.69 145 GLY A C 1
ATOM 1196 O O . GLY A 1 145 ? 3.364 -14.236 -9.398 1.00 91.69 145 GLY A O 1
ATOM 1197 N N . THR A 1 146 ? 3.768 -16.009 -10.706 1.00 83.44 146 THR A N 1
ATOM 1198 C CA . THR A 1 146 ? 2.421 -16.606 -10.602 1.00 83.44 146 THR A CA 1
ATOM 1199 C C . THR A 1 146 ? 2.447 -18.044 -10.079 1.00 83.44 146 THR A C 1
ATOM 1201 O O . THR A 1 146 ? 1.456 -18.526 -9.533 1.00 83.44 146 THR A O 1
ATOM 1204 N N . GLN A 1 147 ? 3.590 -18.723 -10.202 1.00 83.38 147 GLN A N 1
ATOM 1205 C CA . GLN A 1 147 ? 3.821 -20.097 -9.755 1.00 83.38 147 GLN A CA 1
ATOM 1206 C C . GLN A 1 147 ? 4.840 -20.119 -8.611 1.00 83.38 147 GLN A C 1
ATOM 1208 O O . GLN A 1 147 ? 5.589 -19.166 -8.419 1.00 83.38 147 GLN A O 1
ATOM 1213 N N . ASN A 1 148 ? 4.854 -21.198 -7.824 1.00 84.62 148 ASN A N 1
ATOM 1214 C CA . ASN A 1 148 ? 5.804 -21.469 -6.730 1.00 84.62 148 ASN A CA 1
ATOM 1215 C C . ASN A 1 148 ? 5.930 -20.410 -5.610 1.00 84.62 148 ASN A C 1
ATOM 1217 O O . ASN A 1 148 ? 6.626 -20.667 -4.628 1.00 84.62 148 ASN A O 1
ATOM 1221 N N . LEU A 1 149 ? 5.180 -19.299 -5.664 1.00 91.38 149 LEU A N 1
ATOM 1222 C CA . LEU A 1 149 ? 5.161 -18.217 -4.666 1.00 91.38 149 LEU A CA 1
ATOM 1223 C C . LEU A 1 149 ? 5.104 -18.718 -3.215 1.00 91.38 149 LEU A C 1
ATOM 1225 O O . LEU A 1 149 ? 5.787 -18.173 -2.361 1.00 91.38 149 LEU A O 1
ATOM 1229 N N . LYS A 1 150 ? 4.335 -19.779 -2.927 1.00 92.19 150 LYS A N 1
ATOM 1230 C CA . LYS A 1 150 ? 4.246 -20.378 -1.581 1.00 92.19 150 LYS A CA 1
ATOM 1231 C C . LYS A 1 150 ? 5.588 -20.914 -1.064 1.00 92.19 150 LYS A C 1
ATOM 1233 O O . LYS A 1 150 ? 5.879 -20.714 0.110 1.00 92.19 150 LYS A O 1
ATOM 1238 N N . SER A 1 151 ? 6.387 -21.555 -1.923 1.00 90.81 151 SER A N 1
ATOM 1239 C CA . SER A 1 151 ? 7.728 -22.055 -1.578 1.00 90.81 151 SER A CA 1
ATOM 1240 C C . SER A 1 151 ? 8.653 -20.880 -1.257 1.00 90.81 151 SER A C 1
ATOM 1242 O O . SER A 1 151 ? 9.202 -20.794 -0.157 1.00 90.81 151 SER A O 1
ATOM 1244 N N . ILE A 1 152 ? 8.701 -19.901 -2.171 1.00 92.94 152 ILE A N 1
ATOM 1245 C CA . ILE A 1 152 ? 9.495 -18.673 -2.032 1.00 92.94 152 ILE A CA 1
ATOM 1246 C C . ILE A 1 152 ? 9.129 -17.964 -0.724 1.00 92.94 152 ILE A C 1
ATOM 1248 O O . ILE A 1 152 ? 10.005 -17.713 0.096 1.00 92.94 152 ILE A O 1
ATOM 1252 N N . ILE A 1 153 ? 7.836 -17.725 -0.477 1.00 95.06 153 ILE A N 1
ATOM 1253 C CA . ILE A 1 153 ? 7.324 -17.138 0.767 1.00 95.06 153 ILE A CA 1
ATOM 1254 C C . ILE A 1 153 ? 7.809 -17.929 1.985 1.00 95.06 153 ILE A C 1
ATOM 1256 O O . ILE A 1 153 ? 8.372 -17.321 2.892 1.00 95.06 153 ILE A O 1
ATOM 1260 N N . SER A 1 154 ? 7.640 -19.258 2.024 1.00 93.12 154 SER A N 1
ATOM 1261 C CA . SER A 1 154 ? 8.009 -20.046 3.210 1.00 93.12 154 SER A CA 1
ATOM 1262 C C . SER A 1 154 ? 9.495 -19.963 3.570 1.00 93.12 154 SER A C 1
ATOM 1264 O O . SER A 1 154 ? 9.824 -19.930 4.752 1.00 93.12 154 SER A O 1
ATOM 1266 N N . LEU A 1 155 ? 10.377 -19.864 2.572 1.00 92.00 155 LEU A N 1
ATOM 1267 C CA . LEU A 1 155 ? 11.829 -19.792 2.768 1.00 92.00 155 LEU A CA 1
ATOM 1268 C C . LEU A 1 155 ? 12.316 -18.365 3.052 1.00 92.00 155 LEU A C 1
ATOM 1270 O O . LEU A 1 155 ? 13.219 -18.146 3.858 1.00 92.00 155 LEU A O 1
ATOM 1274 N N . VAL A 1 156 ? 11.708 -17.378 2.394 1.00 94.38 156 VAL A N 1
ATOM 1275 C CA . VAL A 1 156 ? 12.103 -15.968 2.481 1.00 94.38 156 VAL A CA 1
ATOM 1276 C C . VAL A 1 156 ? 11.600 -15.310 3.765 1.00 94.38 156 VAL A C 1
ATOM 1278 O O . VAL A 1 156 ? 12.311 -14.486 4.344 1.00 94.38 156 VAL A O 1
ATOM 1281 N N . LYS A 1 157 ? 10.386 -15.652 4.220 1.00 95.00 157 LYS A N 1
ATOM 1282 C CA . LYS A 1 157 ? 9.664 -14.910 5.267 1.00 95.00 157 LYS A CA 1
ATOM 1283 C C . LYS A 1 157 ? 10.449 -14.809 6.573 1.00 95.00 157 LYS A C 1
ATOM 1285 O O . LYS A 1 157 ? 10.529 -13.714 7.119 1.00 95.00 157 LYS A O 1
ATOM 1290 N N . GLU A 1 158 ? 11.072 -15.894 7.045 1.00 93.81 158 GLU A N 1
ATOM 1291 C CA . GLU A 1 158 ? 11.894 -15.852 8.266 1.00 93.81 158 GLU A CA 1
ATOM 1292 C C . GLU A 1 158 ? 13.061 -14.866 8.114 1.00 93.81 158 GLU A C 1
ATOM 1294 O O . GLU A 1 158 ? 13.175 -13.919 8.890 1.00 93.81 158 GLU A O 1
ATOM 1299 N N . LYS A 1 159 ? 13.906 -15.037 7.089 1.00 94.44 159 LYS A N 1
ATOM 1300 C CA . LYS A 1 159 ? 15.106 -14.204 6.920 1.00 94.44 159 LYS A CA 1
ATOM 1301 C C . LYS A 1 159 ? 14.775 -12.741 6.610 1.00 94.44 159 LYS A C 1
ATOM 1303 O O . LYS A 1 159 ? 15.537 -11.862 6.995 1.00 94.44 159 LYS A O 1
ATOM 1308 N N . VAL A 1 160 ? 13.627 -12.458 5.994 1.00 96.12 160 VAL A N 1
ATOM 1309 C CA . VAL A 1 160 ? 13.137 -11.084 5.808 1.00 96.12 160 VAL A CA 1
ATOM 1310 C C . VAL A 1 160 ? 12.693 -10.444 7.126 1.00 96.12 160 VAL A C 1
ATOM 1312 O O . VAL A 1 160 ? 13.044 -9.291 7.355 1.00 96.12 160 VAL A O 1
ATOM 1315 N N . TRP A 1 161 ? 12.023 -11.166 8.035 1.00 94.00 161 TRP A N 1
ATOM 1316 C CA . TRP A 1 161 ? 11.735 -10.644 9.383 1.00 94.00 161 TRP A CA 1
ATOM 1317 C C . TRP A 1 161 ? 13.019 -10.274 10.145 1.00 94.00 161 TRP A C 1
ATOM 1319 O O . TRP A 1 161 ? 13.091 -9.199 10.742 1.00 94.00 161 TRP A O 1
ATOM 1329 N N . LYS A 1 162 ? 14.062 -11.107 10.045 1.00 95.62 162 LYS A N 1
ATOM 1330 C CA . LYS A 1 162 ? 15.383 -10.868 10.664 1.00 95.62 162 LYS A CA 1
ATOM 1331 C C . LYS A 1 162 ? 16.127 -9.642 10.125 1.00 95.62 162 LYS A C 1
ATOM 1333 O O . LYS A 1 162 ? 17.008 -9.112 10.790 1.00 95.62 162 LYS A O 1
ATOM 1338 N N . LEU A 1 163 ? 15.771 -9.176 8.928 1.00 95.88 163 LEU A N 1
ATOM 1339 C CA . LEU A 1 163 ? 16.319 -7.962 8.311 1.00 95.88 163 LEU A CA 1
ATOM 1340 C C . LEU A 1 163 ? 15.473 -6.705 8.601 1.00 95.88 163 LEU A C 1
ATOM 1342 O O . LEU A 1 163 ? 15.779 -5.636 8.077 1.00 95.88 163 LEU A O 1
ATOM 1346 N N . ILE A 1 164 ? 14.417 -6.823 9.416 1.00 94.38 164 ILE A N 1
ATOM 1347 C CA . ILE A 1 164 ? 13.541 -5.715 9.836 1.00 94.38 164 ILE A CA 1
ATOM 1348 C C . ILE A 1 164 ? 13.678 -5.429 11.335 1.00 94.38 164 ILE A C 1
ATOM 1350 O O . ILE A 1 164 ? 13.560 -4.268 11.727 1.00 94.38 164 ILE A O 1
ATOM 1354 N N . ASP A 1 165 ? 13.956 -6.448 12.155 1.00 95.94 165 ASP A N 1
ATOM 1355 C CA . ASP A 1 165 ? 14.378 -6.248 13.543 1.00 95.94 165 ASP A CA 1
ATOM 1356 C C . ASP A 1 165 ? 15.716 -5.494 13.592 1.00 95.94 165 ASP A C 1
ATOM 1358 O O . ASP A 1 165 ? 16.696 -5.909 12.973 1.00 95.94 165 ASP A O 1
ATOM 1362 N N . ASP A 1 166 ? 15.760 -4.376 14.320 1.00 93.88 166 ASP A N 1
ATOM 1363 C CA . ASP A 1 166 ? 16.945 -3.515 14.390 1.00 93.88 166 ASP A CA 1
ATOM 1364 C C . ASP A 1 166 ? 18.166 -4.223 14.986 1.00 93.88 166 ASP A C 1
ATOM 1366 O O . ASP A 1 166 ? 19.282 -4.011 14.519 1.00 93.88 166 ASP A O 1
ATOM 1370 N N . LYS A 1 167 ? 17.971 -5.092 15.982 1.00 97.44 167 LYS A N 1
ATOM 1371 C CA . LYS A 1 167 ? 19.068 -5.761 16.685 1.00 97.44 167 LYS A CA 1
ATOM 1372 C C . LYS A 1 167 ? 19.673 -6.875 15.829 1.00 97.44 167 LYS A C 1
ATOM 1374 O O . LYS A 1 167 ? 20.897 -6.972 15.745 1.00 97.44 167 LYS A O 1
ATOM 1379 N N . GLU A 1 168 ? 18.848 -7.708 15.195 1.00 97.31 168 GLU A N 1
ATOM 1380 C CA . GLU A 1 168 ? 19.352 -8.735 14.275 1.00 97.31 168 GLU A CA 1
ATOM 1381 C C . GLU A 1 168 ? 19.965 -8.104 13.015 1.00 97.31 168 G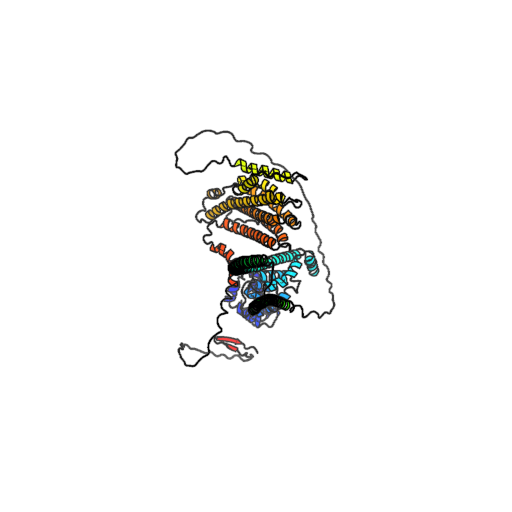LU A C 1
ATOM 1383 O O . GLU A 1 168 ? 21.048 -8.521 12.596 1.00 97.31 168 GLU A O 1
ATOM 1388 N N . LEU A 1 169 ? 19.360 -7.048 12.456 1.00 96.81 169 LEU A N 1
ATOM 1389 C CA . LEU A 1 169 ? 19.931 -6.290 11.337 1.00 96.81 169 LEU A CA 1
ATOM 1390 C C . LEU A 1 169 ? 21.266 -5.623 11.704 1.00 96.81 169 LEU A C 1
ATOM 1392 O O . LEU A 1 169 ? 22.182 -5.604 10.876 1.00 96.81 169 LEU A O 1
ATOM 1396 N N . ASP A 1 170 ? 21.407 -5.097 12.923 1.00 97.56 170 ASP A N 1
ATOM 1397 C CA . ASP A 1 170 ? 22.671 -4.546 13.405 1.00 97.56 170 ASP A CA 1
ATOM 1398 C C . ASP A 1 170 ? 23.751 -5.631 13.503 1.00 97.56 170 ASP A C 1
ATOM 1400 O O . ASP A 1 170 ? 24.835 -5.442 12.947 1.00 97.56 170 ASP A O 1
ATOM 1404 N N . GLU A 1 171 ? 23.439 -6.789 14.097 1.00 97.38 171 GLU A N 1
ATOM 1405 C CA . GLU A 1 171 ? 24.361 -7.928 14.220 1.00 97.38 171 GLU A CA 1
ATOM 1406 C C . GLU A 1 171 ? 24.764 -8.507 12.845 1.00 97.38 171 GLU A C 1
ATOM 1408 O O . GLU A 1 171 ? 25.936 -8.820 12.609 1.00 97.38 171 GLU A O 1
ATOM 1413 N N . PHE A 1 172 ? 23.824 -8.624 11.900 1.00 95.19 172 PHE A N 1
ATOM 1414 C CA . PHE A 1 172 ? 24.120 -9.006 10.513 1.00 95.19 172 PHE A CA 1
ATOM 1415 C C . PHE A 1 172 ? 24.967 -7.950 9.796 1.00 95.19 172 PHE A C 1
ATOM 1417 O O . PHE A 1 172 ? 25.920 -8.297 9.093 1.00 95.19 172 PHE A O 1
ATOM 1424 N N . GLY A 1 173 ? 24.650 -6.669 9.985 1.00 96.38 173 GLY A N 1
ATOM 1425 C CA . GLY A 1 173 ? 25.367 -5.562 9.368 1.00 96.38 173 GLY A CA 1
ATOM 1426 C C . GLY A 1 173 ? 26.805 -5.439 9.865 1.00 96.38 173 GLY A C 1
ATOM 1427 O O . GLY A 1 173 ? 27.702 -5.255 9.047 1.00 96.38 173 GLY A O 1
ATOM 1428 N N . GLU A 1 174 ? 27.060 -5.620 11.162 1.00 97.06 174 GLU A N 1
ATOM 1429 C CA . GLU A 1 174 ? 28.418 -5.661 11.722 1.00 97.06 174 GLU A CA 1
ATOM 1430 C C . GLU A 1 174 ? 29.236 -6.815 11.134 1.00 97.06 174 GLU A C 1
ATOM 1432 O O . GLU A 1 174 ? 30.318 -6.590 10.587 1.00 97.06 174 GLU A O 1
ATOM 1437 N N . LYS A 1 175 ? 28.678 -8.036 11.113 1.00 96.31 175 LYS A N 1
ATOM 1438 C CA . LYS A 1 175 ? 29.308 -9.219 10.488 1.00 96.31 175 LYS A CA 1
ATOM 1439 C C . LYS A 1 175 ? 29.615 -9.046 8.998 1.00 96.31 175 LYS A C 1
ATOM 1441 O O . LYS A 1 175 ? 30.356 -9.854 8.439 1.00 96.31 175 LYS A O 1
ATOM 1446 N N . GLN A 1 176 ? 29.024 -8.057 8.330 1.00 95.50 176 GLN A N 1
ATOM 1447 C CA . GLN A 1 176 ? 29.184 -7.789 6.898 1.00 95.50 176 GLN A CA 1
ATOM 1448 C C . GLN A 1 176 ? 29.750 -6.386 6.600 1.00 95.50 176 GLN A C 1
ATOM 1450 O O . GLN A 1 176 ? 29.788 -5.981 5.437 1.00 95.50 176 GLN A O 1
ATOM 1455 N N . ASN A 1 177 ? 30.211 -5.657 7.625 1.00 96.75 177 ASN A N 1
ATOM 1456 C CA . ASN A 1 177 ? 30.721 -4.281 7.545 1.00 96.75 177 ASN A CA 1
ATOM 1457 C C . ASN A 1 177 ? 29.772 -3.297 6.818 1.00 96.75 177 ASN A C 1
ATOM 1459 O O . ASN A 1 177 ? 30.207 -2.436 6.050 1.00 96.75 177 ASN A O 1
ATOM 1463 N N . TRP A 1 178 ? 28.457 -3.424 7.024 1.00 97.25 178 TRP A N 1
ATOM 1464 C CA . TRP A 1 178 ? 27.460 -2.504 6.470 1.00 97.25 178 TRP A CA 1
ATOM 1465 C C . TRP A 1 178 ? 27.392 -1.207 7.283 1.00 97.25 178 TRP A C 1
ATOM 1467 O O . TRP A 1 178 ? 27.205 -1.224 8.499 1.00 97.25 178 TRP A O 1
ATOM 1477 N N . ASN A 1 179 ? 27.479 -0.070 6.589 1.00 96.69 179 ASN A N 1
ATOM 1478 C CA . ASN A 1 179 ? 27.189 1.239 7.170 1.00 96.69 179 ASN A CA 1
ATOM 1479 C C . ASN A 1 179 ? 25.671 1.442 7.365 1.00 96.69 179 ASN A C 1
ATOM 1481 O O . ASN A 1 179 ? 24.856 0.697 6.817 1.00 96.69 179 ASN A O 1
ATOM 1485 N N . GLN A 1 180 ? 25.283 2.482 8.114 1.00 97.25 180 GLN A N 1
ATOM 1486 C CA . GLN A 1 180 ? 23.872 2.731 8.441 1.00 97.25 180 GLN A CA 1
ATOM 1487 C C . GLN A 1 180 ? 22.981 2.942 7.206 1.00 97.25 180 GLN A C 1
ATOM 1489 O O . GLN A 1 180 ? 21.826 2.531 7.207 1.00 97.25 180 GLN A O 1
ATOM 1494 N N . ILE A 1 181 ? 23.528 3.532 6.137 1.00 96.75 181 ILE A N 1
ATOM 1495 C CA . ILE A 1 181 ? 22.807 3.758 4.875 1.00 96.75 181 ILE A CA 1
ATOM 1496 C C . ILE A 1 181 ? 22.423 2.411 4.244 1.00 96.75 181 ILE A C 1
ATOM 1498 O O . ILE A 1 181 ? 21.260 2.197 3.912 1.00 96.75 181 ILE A O 1
ATOM 1502 N N . LYS A 1 182 ? 23.375 1.473 4.145 1.00 96.94 182 LYS A N 1
ATOM 1503 C CA . LYS A 1 182 ? 23.128 0.126 3.611 1.00 96.94 182 LYS A CA 1
ATOM 1504 C C . LYS A 1 182 ? 22.233 -0.713 4.532 1.00 96.94 182 LYS A C 1
ATOM 1506 O O . LYS A 1 182 ? 21.441 -1.502 4.022 1.00 96.94 182 LYS A O 1
ATOM 1511 N N . LYS A 1 183 ? 22.324 -0.536 5.859 1.00 97.50 183 LYS A N 1
ATOM 1512 C CA . LYS A 1 183 ? 21.389 -1.155 6.817 1.00 97.50 183 LYS A CA 1
ATOM 1513 C C . LYS A 1 183 ? 19.948 -0.714 6.535 1.00 97.50 183 LYS A C 1
ATOM 1515 O O . LYS A 1 183 ? 19.110 -1.577 6.301 1.00 97.50 183 LYS A O 1
ATOM 1520 N N . GLU A 1 184 ? 19.660 0.589 6.470 1.00 94.12 184 GLU A N 1
ATOM 1521 C CA . GLU A 1 184 ? 18.282 1.060 6.235 1.00 94.12 184 GLU A CA 1
ATOM 1522 C C . GLU A 1 184 ? 17.782 0.754 4.811 1.00 94.12 184 GLU A C 1
ATOM 1524 O O . GLU A 1 184 ? 16.610 0.432 4.646 1.00 94.12 184 GLU A O 1
ATOM 1529 N N . GLU A 1 185 ? 18.646 0.755 3.787 1.00 96.56 185 GLU A N 1
ATOM 1530 C CA . GLU A 1 185 ? 18.270 0.310 2.432 1.00 96.56 185 GLU A CA 1
ATOM 1531 C C . GLU A 1 185 ? 17.785 -1.155 2.430 1.00 96.56 185 GLU A C 1
ATOM 1533 O O . GLU A 1 185 ? 16.733 -1.477 1.870 1.00 96.56 185 GLU A O 1
ATOM 1538 N N . ILE A 1 186 ? 18.527 -2.038 3.107 1.00 97.62 186 ILE A N 1
ATOM 1539 C CA . ILE A 1 186 ? 18.178 -3.454 3.279 1.00 97.62 186 ILE A CA 1
ATOM 1540 C C . ILE A 1 186 ? 16.901 -3.600 4.115 1.00 97.62 186 ILE A C 1
ATOM 1542 O O . ILE A 1 186 ? 16.000 -4.339 3.717 1.00 97.62 186 ILE A O 1
ATOM 1546 N N . LYS A 1 187 ? 16.770 -2.836 5.207 1.00 96.56 187 LYS A N 1
ATOM 1547 C CA . LYS A 1 187 ? 15.564 -2.790 6.048 1.00 96.56 187 LYS A CA 1
ATOM 1548 C C . LYS A 1 187 ? 14.330 -2.371 5.251 1.00 96.56 187 LYS A C 1
ATOM 1550 O O . LYS A 1 187 ? 13.253 -2.936 5.425 1.00 96.56 187 LYS A O 1
ATOM 1555 N N . GLN A 1 188 ? 14.471 -1.389 4.361 1.00 93.19 188 GLN A N 1
ATOM 1556 C CA . GLN A 1 188 ? 13.377 -0.882 3.540 1.00 93.19 188 GLN A CA 1
ATOM 1557 C C . GLN A 1 188 ? 12.929 -1.896 2.482 1.00 93.19 188 GLN A C 1
ATOM 1559 O O . GLN A 1 188 ? 11.729 -2.135 2.354 1.00 93.19 188 GLN A O 1
ATOM 1564 N N . LYS A 1 189 ? 13.870 -2.562 1.802 1.00 97.31 189 LYS A N 1
ATOM 1565 C CA . LYS A 1 189 ? 13.562 -3.659 0.865 1.00 97.31 189 LYS A CA 1
ATOM 1566 C C . LYS A 1 189 ? 12.962 -4.877 1.574 1.00 97.31 189 LYS A C 1
ATOM 1568 O O . LYS A 1 189 ? 12.050 -5.507 1.050 1.00 97.31 189 LYS A O 1
ATOM 1573 N N . ALA A 1 190 ? 13.394 -5.176 2.799 1.00 96.94 190 ALA A N 1
ATOM 1574 C CA . ALA A 1 190 ? 12.786 -6.223 3.615 1.00 96.94 190 ALA A CA 1
ATOM 1575 C C . ALA A 1 190 ? 11.326 -5.884 4.000 1.00 96.94 190 ALA A C 1
ATOM 1577 O O . ALA A 1 190 ? 10.440 -6.723 3.823 1.00 96.94 190 ALA A O 1
ATOM 1578 N N . LYS A 1 191 ? 11.038 -4.645 4.439 1.00 88.88 191 LYS A N 1
ATOM 1579 C CA . LYS A 1 191 ? 9.656 -4.165 4.677 1.00 88.88 191 LYS A CA 1
ATOM 1580 C C . LYS A 1 191 ? 8.791 -4.274 3.412 1.00 88.88 191 LYS A C 1
ATOM 1582 O O . LYS A 1 191 ? 7.646 -4.711 3.495 1.00 88.88 191 LYS A O 1
ATOM 1587 N N . GLU A 1 192 ? 9.330 -3.897 2.251 1.00 93.50 192 GLU A N 1
ATOM 1588 C CA . GLU A 1 192 ? 8.656 -4.019 0.951 1.00 93.50 192 GLU A CA 1
ATOM 1589 C C . GLU A 1 192 ? 8.310 -5.479 0.622 1.00 93.50 192 GLU A C 1
ATOM 1591 O O . GLU A 1 192 ? 7.172 -5.769 0.252 1.00 93.50 192 GLU A O 1
ATOM 1596 N N . ILE A 1 193 ? 9.236 -6.416 0.855 1.00 96.19 193 ILE A N 1
ATOM 1597 C CA . ILE A 1 193 ? 8.969 -7.848 0.680 1.00 96.19 193 ILE A CA 1
ATOM 1598 C C . ILE A 1 193 ? 7.865 -8.334 1.623 1.00 96.19 193 ILE A C 1
ATOM 1600 O O . ILE A 1 193 ? 6.978 -9.041 1.154 1.00 96.19 193 ILE A O 1
ATOM 1604 N N . LEU A 1 194 ? 7.843 -7.950 2.908 1.00 92.62 194 LEU A N 1
ATOM 1605 C CA . LEU A 1 194 ? 6.733 -8.349 3.791 1.00 92.62 194 LEU A CA 1
ATOM 1606 C C . LEU A 1 194 ? 5.371 -7.862 3.283 1.00 92.62 194 LEU A C 1
ATOM 1608 O O . LEU A 1 194 ? 4.402 -8.612 3.376 1.00 92.62 194 LEU A O 1
ATOM 1612 N N . ILE A 1 195 ? 5.296 -6.650 2.723 1.00 88.00 195 ILE A N 1
ATOM 1613 C CA . ILE A 1 195 ? 4.059 -6.123 2.129 1.00 88.00 195 ILE A CA 1
ATOM 1614 C C . ILE A 1 195 ? 3.630 -6.997 0.941 1.00 88.00 195 ILE A C 1
ATOM 1616 O O . ILE A 1 195 ? 2.487 -7.444 0.908 1.00 88.00 195 ILE A O 1
ATOM 1620 N N . ILE A 1 196 ? 4.546 -7.325 0.021 1.00 94.00 196 ILE A N 1
ATOM 1621 C CA . ILE A 1 196 ? 4.245 -8.172 -1.148 1.00 94.00 196 ILE A CA 1
ATOM 1622 C C . ILE A 1 196 ? 3.855 -9.601 -0.723 1.00 94.00 196 ILE A C 1
ATOM 1624 O O . ILE A 1 196 ? 2.864 -10.140 -1.214 1.00 94.00 196 ILE A O 1
ATOM 1628 N N . ILE A 1 197 ? 4.584 -10.213 0.221 1.00 94.38 197 ILE A N 1
ATOM 1629 C CA . ILE A 1 197 ? 4.250 -11.532 0.791 1.00 94.38 197 ILE A CA 1
ATOM 1630 C C . ILE A 1 197 ? 2.824 -11.522 1.352 1.00 94.38 197 ILE A C 1
ATOM 1632 O O . ILE A 1 197 ? 2.048 -12.440 1.094 1.00 94.38 197 ILE A O 1
ATOM 1636 N N . TRP A 1 198 ? 2.472 -10.480 2.101 1.00 85.50 198 TRP A N 1
ATOM 1637 C CA . TRP A 1 198 ? 1.177 -10.364 2.758 1.00 85.50 198 TRP A CA 1
ATOM 1638 C C . TRP A 1 198 ? 0.027 -10.102 1.771 1.00 85.50 198 TRP A C 1
ATOM 1640 O O . TRP A 1 198 ? -1.026 -10.729 1.889 1.00 85.50 198 TRP A O 1
ATOM 1650 N N . GLU A 1 199 ? 0.247 -9.285 0.736 1.00 86.25 199 GLU A N 1
ATOM 1651 C CA . GLU A 1 199 ? -0.684 -9.136 -0.393 1.00 86.25 199 GLU A CA 1
ATOM 1652 C C . GLU A 1 199 ? -0.954 -10.472 -1.103 1.00 86.25 199 GLU A C 1
ATOM 1654 O O . GLU A 1 199 ? -2.095 -10.767 -1.466 1.00 86.25 199 GLU A O 1
ATOM 1659 N N . ILE A 1 200 ? 0.084 -11.290 -1.311 1.00 90.94 200 ILE A N 1
ATOM 1660 C CA . ILE A 1 200 ? -0.041 -12.620 -1.923 1.00 90.94 200 ILE A CA 1
ATOM 1661 C C . ILE A 1 200 ? -0.797 -13.578 -0.994 1.00 90.94 200 ILE A C 1
ATOM 1663 O O . ILE A 1 200 ? -1.653 -14.330 -1.462 1.00 90.94 200 ILE A O 1
ATOM 1667 N N . GLU A 1 201 ? -0.510 -13.559 0.310 1.00 89.12 201 GLU A N 1
ATOM 1668 C CA . GLU A 1 201 ? -1.214 -14.387 1.294 1.00 89.12 201 GLU A CA 1
ATOM 1669 C C . GLU A 1 201 ? -2.709 -14.041 1.348 1.00 89.12 201 GLU A C 1
ATOM 1671 O O . GLU A 1 201 ? -3.531 -14.953 1.281 1.00 89.12 201 GLU A O 1
ATOM 1676 N N . ILE A 1 202 ? -3.084 -12.756 1.368 1.00 78.69 202 ILE A N 1
ATOM 1677 C CA . ILE A 1 202 ? -4.496 -12.333 1.397 1.00 78.69 202 ILE A CA 1
ATOM 1678 C C . ILE A 1 202 ? -5.244 -12.725 0.118 1.00 78.69 202 ILE A C 1
ATOM 1680 O O . ILE A 1 202 ? -6.309 -13.333 0.217 1.00 78.69 202 ILE A O 1
ATOM 1684 N N . LYS A 1 203 ? -4.661 -12.519 -1.073 1.00 83.75 203 LYS A N 1
ATOM 1685 C CA . LYS A 1 203 ? -5.254 -12.981 -2.349 1.00 83.75 203 LYS A CA 1
ATOM 1686 C C . LYS A 1 203 ? -5.515 -14.502 -2.358 1.00 83.75 203 LYS A C 1
ATOM 1688 O O . LYS A 1 203 ? -6.434 -14.973 -3.025 1.00 83.75 203 LYS A O 1
ATOM 1693 N N . GLN A 1 204 ? -4.741 -15.283 -1.595 1.00 83.50 204 GLN A N 1
ATOM 1694 C CA . GLN A 1 204 ? -4.938 -16.730 -1.417 1.00 83.50 204 GLN A CA 1
ATOM 1695 C C . GLN A 1 204 ? -5.942 -17.114 -0.311 1.00 83.50 204 GLN A C 1
ATOM 1697 O O . GLN A 1 204 ? -6.330 -18.284 -0.246 1.00 83.50 204 GLN A O 1
ATOM 1702 N N . PHE A 1 205 ? -6.359 -16.177 0.546 1.00 74.19 205 PHE A N 1
ATOM 1703 C CA . PHE A 1 205 ? -7.488 -16.346 1.468 1.00 74.19 205 PHE A CA 1
ATOM 1704 C C . PHE A 1 205 ? -8.810 -15.936 0.808 1.00 74.19 205 PHE A C 1
ATOM 1706 O O . PHE A 1 205 ? -9.734 -16.739 0.815 1.00 74.19 205 PHE A O 1
ATOM 1713 N N . GLU A 1 206 ? -8.872 -14.797 0.109 1.00 72.31 206 GLU A N 1
ATOM 1714 C CA . GLU A 1 206 ? -10.070 -14.359 -0.638 1.00 72.31 206 GLU A CA 1
ATOM 1715 C C . GLU A 1 206 ? -10.571 -15.436 -1.622 1.00 72.31 206 GLU A C 1
ATOM 1717 O O . GLU A 1 206 ? -11.765 -15.731 -1.704 1.00 72.31 206 GLU A O 1
ATOM 1722 N N . GLY A 1 207 ? -9.643 -16.089 -2.335 1.00 67.50 207 GLY A N 1
ATOM 1723 C CA . GLY A 1 207 ? -9.948 -17.201 -3.241 1.00 67.50 207 GLY A CA 1
ATOM 1724 C C . GLY A 1 207 ? -10.391 -18.501 -2.551 1.00 67.50 207 GLY A C 1
ATOM 1725 O O . GLY A 1 207 ? -10.905 -19.389 -3.227 1.00 67.50 207 GLY A O 1
ATOM 1726 N N . LYS A 1 208 ? -10.209 -18.630 -1.229 1.00 62.06 208 LYS A N 1
ATOM 1727 C CA . LYS A 1 208 ? -10.782 -19.712 -0.410 1.00 62.06 208 LYS A CA 1
ATOM 1728 C C . LYS A 1 208 ? -12.108 -19.316 0.210 1.00 62.06 208 LYS A C 1
ATOM 1730 O O . LYS A 1 208 ? -12.974 -20.172 0.304 1.00 62.06 208 LYS A O 1
ATOM 1735 N N . ASP A 1 209 ? -12.293 -18.060 0.598 1.00 53.16 209 ASP A N 1
ATOM 1736 C CA . ASP A 1 209 ? -13.552 -17.614 1.194 1.00 53.16 209 ASP A CA 1
ATOM 1737 C C . ASP A 1 209 ? -14.700 -17.716 0.170 1.00 53.16 209 ASP A C 1
ATOM 1739 O O . ASP A 1 209 ? -15.772 -18.196 0.511 1.00 53.16 209 ASP A O 1
ATOM 1743 N N . GLN A 1 210 ? -14.438 -17.478 -1.124 1.00 56.50 210 GLN A N 1
ATOM 1744 C CA . GLN A 1 210 ? -15.380 -17.777 -2.226 1.00 56.50 210 GLN A CA 1
ATOM 1745 C C . GLN A 1 210 ? -15.615 -19.280 -2.508 1.00 56.50 210 GLN A C 1
ATOM 1747 O O . GLN A 1 210 ? -16.469 -19.631 -3.331 1.00 56.50 210 GLN A O 1
ATOM 1752 N N . ILE A 1 211 ? -14.826 -20.173 -1.903 1.00 57.62 211 ILE A N 1
ATOM 1753 C CA . ILE A 1 211 ? -15.043 -21.629 -1.921 1.00 57.62 211 ILE A CA 1
ATOM 1754 C C . ILE A 1 211 ? -15.825 -22.020 -0.666 1.00 57.62 211 ILE A C 1
ATOM 1756 O O . ILE A 1 211 ? -16.849 -22.678 -0.791 1.00 57.62 211 ILE A O 1
ATOM 1760 N N . LEU A 1 212 ? -15.420 -21.525 0.506 1.00 51.84 212 LEU A N 1
ATOM 1761 C CA . LEU A 1 212 ? -16.112 -21.713 1.782 1.00 51.84 212 LEU A CA 1
ATOM 1762 C C . LEU A 1 212 ? -17.541 -21.158 1.764 1.00 51.84 212 LEU A C 1
ATOM 1764 O O . LEU A 1 212 ? -18.411 -21.772 2.361 1.00 51.84 212 LEU A O 1
ATOM 1768 N N . GLU A 1 213 ? -17.809 -20.062 1.051 1.00 57.66 213 GLU A N 1
ATOM 1769 C CA . GLU A 1 213 ? -19.159 -19.507 0.857 1.00 57.66 213 GLU A CA 1
ATOM 1770 C C . GLU A 1 213 ? -20.040 -20.424 -0.017 1.00 57.66 213 GLU A C 1
ATOM 1772 O O . GLU A 1 213 ? -21.243 -20.548 0.204 1.00 57.66 213 GLU A O 1
ATOM 1777 N N . LYS A 1 214 ? -19.444 -21.143 -0.979 1.00 64.06 214 LYS A N 1
ATOM 1778 C CA . LYS A 1 214 ? -20.154 -22.156 -1.784 1.00 64.06 214 LYS A CA 1
ATOM 1779 C C . LYS A 1 214 ? -20.358 -23.450 -1.004 1.00 64.06 214 LYS A C 1
ATOM 1781 O O . LYS A 1 214 ? -21.439 -24.024 -1.066 1.00 64.06 214 LYS A O 1
ATOM 1786 N N . GLU A 1 215 ? -19.351 -23.877 -0.247 1.00 60.59 215 GLU A N 1
ATOM 1787 C CA . GLU A 1 215 ? -19.447 -25.017 0.666 1.00 60.59 215 GLU A CA 1
ATOM 1788 C C . GLU A 1 215 ? -20.471 -24.738 1.780 1.00 60.59 215 GLU A C 1
ATOM 1790 O O . GLU A 1 215 ? -21.261 -25.621 2.095 1.00 60.59 215 GLU A O 1
ATOM 1795 N N . SER A 1 216 ? -20.556 -23.513 2.318 1.00 52.00 216 SER A N 1
ATOM 1796 C CA . SER A 1 216 ? -21.571 -23.150 3.315 1.00 52.00 216 SER A CA 1
ATOM 1797 C C . SER A 1 216 ? -22.979 -23.105 2.732 1.00 52.00 216 SER A C 1
ATOM 1799 O O . SER A 1 216 ? -23.897 -23.574 3.392 1.00 52.00 216 SER A O 1
ATOM 1801 N N . VAL A 1 217 ? -23.163 -22.629 1.494 1.00 72.56 217 VAL A N 1
ATOM 1802 C CA . VAL A 1 217 ? -24.467 -22.718 0.808 1.00 72.56 217 VAL A CA 1
ATOM 1803 C C . VAL A 1 217 ? -24.872 -24.180 0.581 1.00 72.56 217 VAL A C 1
ATOM 1805 O O . VAL A 1 217 ? -26.024 -24.526 0.825 1.00 72.56 217 VAL A O 1
ATOM 1808 N N . GLN A 1 218 ? -23.942 -25.068 0.205 1.00 68.44 218 GLN A N 1
ATOM 1809 C CA . GLN A 1 218 ? -24.242 -26.506 0.120 1.00 68.44 218 GLN A CA 1
ATOM 1810 C C . GLN A 1 218 ? -24.574 -27.120 1.489 1.00 68.44 218 GLN A C 1
ATOM 1812 O O . GLN A 1 218 ? -25.486 -27.937 1.577 1.00 68.44 218 GLN A O 1
ATOM 1817 N N . ILE A 1 219 ? -23.887 -26.714 2.561 1.00 66.81 219 ILE A N 1
ATOM 1818 C CA . ILE A 1 219 ? -24.184 -27.167 3.929 1.00 66.81 219 ILE A CA 1
ATOM 1819 C C . ILE A 1 219 ? -25.562 -26.664 4.390 1.00 66.81 219 ILE A C 1
ATOM 1821 O O . ILE A 1 219 ? -26.306 -27.437 4.986 1.00 66.81 219 ILE A O 1
ATOM 1825 N N . GLU A 1 220 ? -25.951 -25.424 4.075 1.00 68.88 220 GLU A N 1
ATOM 1826 C CA . GLU A 1 220 ? -27.300 -24.911 4.358 1.00 68.88 220 GLU A CA 1
ATOM 1827 C C . GLU A 1 220 ? -28.386 -25.637 3.542 1.00 68.88 220 GLU A C 1
ATOM 1829 O O . GLU A 1 220 ? -29.478 -25.873 4.064 1.00 68.88 220 GLU A O 1
ATOM 1834 N N . GLU A 1 221 ? -28.116 -26.036 2.292 1.00 80.00 221 GLU A N 1
ATOM 1835 C CA . GLU A 1 221 ? -29.028 -26.886 1.510 1.00 80.00 221 GLU A CA 1
ATOM 1836 C C . GLU A 1 221 ? -29.150 -28.300 2.112 1.00 80.00 221 GLU A C 1
ATOM 1838 O O . GLU A 1 221 ? -30.267 -28.798 2.286 1.00 80.00 221 GLU A O 1
ATOM 1843 N N . GLU A 1 222 ? -28.038 -28.942 2.492 1.00 75.56 222 GLU A N 1
ATOM 1844 C CA . GLU A 1 222 ? -28.046 -30.255 3.156 1.00 75.56 222 GLU A CA 1
ATOM 1845 C C . GLU A 1 222 ? -28.756 -30.208 4.522 1.00 75.56 222 GLU A C 1
ATOM 1847 O O . GLU A 1 222 ? -29.573 -31.083 4.827 1.00 75.56 222 GLU A O 1
ATOM 1852 N N . GLU A 1 223 ? -28.523 -29.166 5.324 1.00 74.44 223 GLU A N 1
ATOM 1853 C CA . GLU A 1 223 ? -29.160 -28.984 6.630 1.00 74.44 223 GLU A CA 1
ATOM 1854 C C . GLU A 1 223 ? -30.661 -28.666 6.495 1.00 74.44 223 GLU A C 1
ATOM 1856 O O . GLU A 1 223 ? -31.469 -29.176 7.277 1.00 74.44 223 GLU A O 1
ATOM 1861 N N . GLN A 1 224 ? -31.090 -27.925 5.466 1.00 79.94 224 GLN A N 1
ATOM 1862 C CA . GLN A 1 224 ? -32.515 -27.761 5.141 1.00 79.94 224 GLN A CA 1
ATOM 1863 C C . GLN A 1 224 ? -33.172 -29.083 4.715 1.00 79.94 224 GLN A C 1
ATOM 1865 O O . GLN A 1 224 ? -34.291 -29.384 5.145 1.00 79.94 224 GLN A O 1
ATOM 1870 N N . ILE A 1 225 ? -32.482 -29.908 3.918 1.00 82.31 225 ILE A N 1
ATOM 1871 C CA . ILE A 1 225 ? -32.957 -31.244 3.529 1.00 82.31 225 ILE A CA 1
ATOM 1872 C C . ILE A 1 225 ? -33.084 -32.152 4.762 1.00 82.31 225 ILE A C 1
ATOM 1874 O O . ILE A 1 225 ? -34.111 -32.821 4.918 1.00 82.31 225 ILE A O 1
ATOM 1878 N N . GLN A 1 226 ? -32.100 -32.152 5.667 1.00 76.06 226 GLN A N 1
ATOM 1879 C CA . GLN A 1 226 ? -32.158 -32.950 6.894 1.00 76.06 226 GLN A CA 1
ATOM 1880 C C . GLN A 1 226 ? -33.277 -32.472 7.834 1.00 76.06 226 GLN A C 1
ATOM 1882 O O . GLN A 1 226 ? -34.072 -33.294 8.293 1.00 76.06 226 GLN A O 1
ATOM 1887 N N . ASN A 1 227 ? -33.414 -31.162 8.063 1.00 76.81 227 ASN A N 1
ATOM 1888 C CA . ASN A 1 227 ? -34.504 -30.600 8.871 1.00 76.81 227 ASN A CA 1
ATOM 1889 C C . ASN A 1 227 ? -35.889 -30.957 8.306 1.00 76.81 227 ASN A C 1
ATOM 1891 O O . ASN A 1 227 ? -36.810 -31.269 9.065 1.00 76.81 227 ASN A O 1
ATOM 1895 N N . LYS A 1 228 ? -36.044 -30.983 6.975 1.00 85.94 228 LYS A N 1
ATOM 1896 C CA . LYS A 1 228 ? -37.280 -31.442 6.330 1.00 85.94 228 LYS A CA 1
ATOM 1897 C C . LYS A 1 228 ? -37.556 -32.926 6.608 1.00 85.94 228 LYS A C 1
ATOM 1899 O O . LYS A 1 228 ? -38.676 -33.263 6.985 1.00 85.94 228 LYS A O 1
ATOM 1904 N N . GLN A 1 229 ? -36.551 -33.796 6.491 1.00 82.62 229 GLN A N 1
ATOM 1905 C CA . GLN A 1 229 ? -36.692 -35.226 6.807 1.00 82.62 229 GLN A CA 1
ATOM 1906 C C . GLN A 1 229 ? -36.999 -35.474 8.294 1.00 82.62 229 GLN A C 1
ATOM 1908 O O . GLN A 1 229 ? -37.784 -36.360 8.625 1.00 82.62 229 GLN A O 1
ATOM 1913 N N . GLU A 1 230 ? -36.419 -34.695 9.208 1.00 78.75 230 GLU A N 1
ATOM 1914 C CA . GLU A 1 230 ? -36.737 -34.780 10.638 1.00 78.75 230 GLU A CA 1
ATOM 1915 C C . GLU A 1 230 ? -38.137 -34.271 10.981 1.00 78.75 230 GLU A C 1
ATOM 1917 O O . GLU A 1 230 ? -38.758 -34.781 11.918 1.00 78.75 230 GLU A O 1
ATOM 1922 N N . LYS A 1 231 ? -38.654 -33.294 10.229 1.00 83.12 231 LYS A N 1
ATOM 1923 C CA . LYS A 1 231 ? -40.050 -32.879 10.348 1.00 83.12 231 LYS A CA 1
ATOM 1924 C C . LYS A 1 231 ? -40.990 -33.970 9.837 1.00 83.12 231 LYS A C 1
ATOM 1926 O O . LYS A 1 231 ? -41.902 -34.350 10.557 1.00 83.12 231 LYS A O 1
ATOM 1931 N N . GLU A 1 232 ? -40.722 -34.547 8.665 1.00 86.25 232 GLU A N 1
ATOM 1932 C CA . GLU A 1 232 ? -41.508 -35.669 8.125 1.00 86.25 232 GLU A CA 1
ATOM 1933 C C . GLU A 1 232 ? -41.472 -36.916 9.035 1.00 86.25 232 GLU A C 1
ATOM 1935 O O . GLU A 1 232 ? -42.427 -37.693 9.049 1.00 86.25 232 GLU A O 1
ATOM 1940 N N . LYS A 1 233 ? -40.417 -37.104 9.844 1.00 83.75 233 LYS A N 1
ATOM 1941 C CA . LYS A 1 233 ? -40.395 -38.109 10.922 1.00 83.75 233 LYS A CA 1
ATOM 1942 C C . LYS A 1 233 ? -41.319 -37.741 12.081 1.00 83.75 233 LYS A C 1
ATOM 1944 O O . LYS A 1 233 ? -42.187 -38.545 12.404 1.00 83.75 233 LYS A O 1
ATOM 1949 N N . ARG A 1 234 ? -41.187 -36.541 12.659 1.00 78.44 234 ARG A N 1
ATOM 1950 C CA . ARG A 1 234 ? -42.040 -36.068 13.771 1.00 78.44 234 ARG A CA 1
ATOM 1951 C C . ARG A 1 234 ? -43.523 -36.079 13.399 1.00 78.44 234 ARG A C 1
ATOM 1953 O O . ARG A 1 234 ? -44.319 -36.711 14.085 1.00 78.44 234 ARG A O 1
ATOM 1960 N N . ASP A 1 235 ? -43.853 -35.547 12.222 1.00 84.44 235 ASP A N 1
ATOM 1961 C CA . ASP A 1 235 ? -45.202 -35.563 11.652 1.00 84.44 235 ASP A CA 1
ATOM 1962 C C . ASP A 1 235 ? -45.755 -36.998 11.485 1.00 84.44 235 ASP A C 1
ATOM 1964 O O . ASP A 1 235 ? -46.958 -37.157 11.300 1.00 84.44 235 ASP A O 1
ATOM 1968 N N . ASN A 1 236 ? -44.930 -38.054 11.502 1.00 83.38 236 ASN A N 1
ATOM 1969 C CA . ASN A 1 236 ? -45.362 -39.459 11.474 1.00 83.38 236 ASN A CA 1
ATOM 1970 C C . ASN A 1 236 ? -45.311 -40.148 12.850 1.00 83.38 236 ASN A C 1
ATOM 1972 O O . ASN A 1 236 ? -46.151 -41.009 13.105 1.00 83.38 236 ASN A O 1
ATOM 1976 N N . GLU A 1 237 ? -44.397 -39.763 13.741 1.00 82.69 237 GLU A N 1
ATOM 1977 C CA . GLU A 1 237 ? -44.375 -40.209 15.141 1.00 82.69 237 GLU A CA 1
ATOM 1978 C C . GLU A 1 237 ? -45.632 -39.737 15.887 1.00 82.69 237 GLU A C 1
ATOM 1980 O O . GLU A 1 237 ? -46.287 -40.552 16.535 1.00 82.69 237 GLU A O 1
ATOM 1985 N N . ASP A 1 238 ? -46.067 -38.488 15.688 1.00 82.19 238 ASP A N 1
ATOM 1986 C CA . ASP A 1 238 ? -47.320 -37.970 16.260 1.00 82.19 238 ASP A CA 1
ATOM 1987 C C . ASP A 1 238 ? -48.546 -38.779 15.785 1.00 82.19 238 ASP A C 1
ATOM 1989 O O . ASP A 1 238 ? -49.397 -39.167 16.587 1.00 82.19 238 ASP A O 1
ATOM 1993 N N . LYS A 1 239 ? -48.594 -39.165 14.498 1.00 85.38 239 LYS A N 1
ATOM 1994 C CA . LYS A 1 239 ? -49.652 -40.043 13.947 1.00 85.38 239 LYS A CA 1
ATOM 1995 C C . LYS A 1 239 ? -49.632 -41.466 14.524 1.00 85.38 239 LYS A C 1
ATOM 1997 O O . LYS A 1 239 ? -50.646 -42.161 14.445 1.00 85.38 239 LYS A O 1
ATOM 2002 N N . ILE A 1 240 ? -48.494 -41.933 15.041 1.00 84.19 240 ILE A N 1
ATOM 2003 C CA . ILE A 1 240 ? -48.382 -43.222 15.741 1.00 84.19 240 ILE A CA 1
ATOM 2004 C C . ILE A 1 240 ? -48.843 -43.056 17.193 1.00 84.19 240 ILE A C 1
ATOM 2006 O O . ILE A 1 240 ? -49.606 -43.887 17.682 1.00 84.19 240 ILE A O 1
ATOM 2010 N N . ILE A 1 241 ? -48.442 -41.965 17.850 1.00 82.62 241 ILE A N 1
ATOM 2011 C CA . ILE A 1 241 ? -48.837 -41.619 19.220 1.00 82.62 241 ILE A CA 1
ATOM 2012 C C . ILE A 1 241 ? -50.359 -41.455 19.332 1.00 82.62 241 ILE A C 1
ATOM 2014 O O . ILE A 1 241 ? -50.963 -42.039 20.228 1.00 82.62 241 ILE A O 1
ATOM 2018 N N . ASP A 1 242 ? -51.004 -40.732 18.415 1.00 83.75 242 ASP A N 1
ATOM 2019 C CA . ASP A 1 242 ? -52.459 -40.530 18.462 1.00 83.75 242 ASP A CA 1
ATOM 2020 C C . ASP A 1 242 ? -53.240 -41.828 18.206 1.00 83.75 242 ASP A C 1
ATOM 2022 O O . ASP A 1 242 ? -54.201 -42.116 18.918 1.00 83.75 242 ASP A O 1
ATOM 2026 N N . LYS A 1 243 ? -52.763 -42.685 17.292 1.00 84.94 243 LYS A N 1
ATOM 2027 C CA . LYS A 1 243 ? -53.302 -44.046 17.108 1.00 84.94 243 LYS A CA 1
ATOM 2028 C C . LYS A 1 243 ? -53.083 -44.962 18.310 1.00 84.94 243 LYS A C 1
ATOM 2030 O O . LYS A 1 243 ? -53.802 -45.949 18.450 1.00 84.94 243 LYS A O 1
ATOM 2035 N N . GLN A 1 244 ? -52.080 -44.693 19.145 1.00 80.62 244 GLN A N 1
ATOM 2036 C CA . GLN A 1 244 ? -51.878 -45.445 20.378 1.00 80.62 244 GLN A CA 1
ATOM 2037 C C . GLN A 1 244 ? -52.845 -44.962 21.466 1.00 80.62 244 GLN A C 1
ATOM 2039 O O . GLN A 1 244 ? -53.564 -45.791 22.010 1.00 80.62 244 GLN A O 1
ATOM 2044 N N . LYS A 1 245 ? -52.992 -43.641 21.664 1.00 83.69 245 LYS A N 1
ATOM 2045 C CA . LYS A 1 245 ? -54.018 -43.063 22.558 1.00 83.69 245 LYS A CA 1
ATOM 2046 C C . LYS A 1 245 ? -55.426 -43.568 22.221 1.00 83.69 245 LYS A C 1
ATOM 2048 O O . LYS A 1 245 ? -56.187 -43.901 23.120 1.00 83.69 245 LYS A O 1
ATOM 2053 N N . GLU A 1 246 ? -55.766 -43.647 20.933 1.00 85.19 246 GLU A N 1
ATOM 2054 C CA . GLU A 1 246 ? -57.064 -44.152 20.462 1.00 85.19 246 GLU A CA 1
ATOM 2055 C C . GLU A 1 246 ? -57.310 -45.612 20.893 1.00 85.19 246 GLU A C 1
ATOM 2057 O O . GLU A 1 246 ? -58.407 -45.942 21.341 1.00 85.19 246 GLU A O 1
ATOM 2062 N N . LYS A 1 247 ? -56.281 -46.474 20.861 1.00 83.56 247 LYS A N 1
ATOM 2063 C CA . LYS A 1 247 ? -56.357 -47.840 21.412 1.00 83.56 247 LYS A CA 1
ATOM 2064 C C . LYS A 1 247 ? -56.434 -47.858 22.934 1.00 83.56 247 LYS A C 1
ATOM 2066 O O . LYS A 1 247 ? -57.205 -48.636 23.486 1.00 83.56 247 LYS A O 1
ATOM 2071 N N . ASP A 1 248 ? -55.638 -47.030 23.603 1.00 83.00 248 ASP A N 1
ATOM 2072 C CA . ASP A 1 248 ? -55.568 -47.002 25.064 1.00 83.00 248 ASP A CA 1
ATOM 2073 C C . ASP A 1 248 ? -56.934 -46.588 25.659 1.00 83.00 248 ASP A C 1
ATOM 2075 O O . ASP A 1 248 ? -57.403 -47.208 26.613 1.00 83.00 248 ASP A O 1
ATOM 2079 N N . ILE A 1 249 ? -57.638 -45.645 25.012 1.00 85.69 249 ILE A N 1
ATOM 2080 C CA . ILE A 1 249 ? -59.025 -45.257 25.332 1.00 85.69 249 ILE A CA 1
ATOM 2081 C C . ILE A 1 249 ? -60.010 -46.424 25.139 1.00 85.69 249 ILE A C 1
ATOM 2083 O O . ILE A 1 249 ? -60.894 -46.620 25.973 1.00 85.69 249 ILE A O 1
ATOM 2087 N N . ILE A 1 250 ? -59.874 -47.217 24.069 1.00 83.62 250 ILE A N 1
ATOM 2088 C CA . ILE A 1 250 ? -60.724 -48.402 23.841 1.00 83.62 250 ILE A CA 1
ATOM 2089 C C . ILE A 1 250 ? -60.510 -49.437 24.957 1.00 83.62 250 ILE A C 1
ATOM 2091 O O . ILE A 1 250 ? -61.481 -49.925 25.532 1.00 83.62 250 ILE A O 1
ATOM 2095 N N . ILE A 1 251 ? -59.253 -49.705 25.322 1.00 82.25 251 ILE A N 1
ATOM 2096 C CA . ILE A 1 251 ? -58.887 -50.629 26.409 1.00 82.25 251 ILE A CA 1
ATOM 2097 C C . ILE A 1 251 ? -59.444 -50.149 27.761 1.00 82.25 251 ILE A C 1
ATOM 2099 O O . ILE A 1 251 ? -59.858 -50.962 28.586 1.00 82.25 251 ILE A O 1
ATOM 2103 N N . GLU A 1 252 ? -59.471 -48.840 28.014 1.00 85.00 252 GLU A N 1
ATOM 2104 C CA . GLU A 1 252 ? -60.036 -48.274 29.244 1.00 85.00 252 GLU A CA 1
ATOM 2105 C C . GLU A 1 252 ? -61.571 -48.411 29.291 1.00 85.00 252 GLU A C 1
ATOM 2107 O O . GLU A 1 252 ? -62.114 -48.871 30.296 1.00 85.00 252 GLU A O 1
ATOM 2112 N N . GLN A 1 253 ? -62.265 -48.175 28.171 1.00 82.75 253 GLN A N 1
ATOM 2113 C CA . GLN A 1 253 ? -63.711 -48.427 28.050 1.00 82.75 253 GLN A CA 1
ATOM 2114 C C . GLN A 1 253 ? -64.089 -49.914 28.161 1.00 82.75 253 GLN A C 1
ATOM 2116 O O . GLN A 1 253 ? -65.206 -50.241 28.568 1.00 82.75 253 GLN A O 1
ATOM 2121 N N . GLU A 1 254 ? -63.206 -50.835 27.772 1.00 81.62 254 GLU A N 1
ATOM 2122 C CA . GLU A 1 254 ? -63.405 -52.275 27.983 1.00 81.62 254 GLU A CA 1
ATOM 2123 C C . GLU A 1 254 ? -63.212 -52.668 29.456 1.00 81.62 254 GLU A C 1
ATOM 2125 O O . GLU A 1 254 ? -63.983 -53.477 29.977 1.00 81.62 254 GLU A O 1
ATOM 2130 N N . LYS A 1 255 ? -62.266 -52.037 30.167 1.00 81.12 255 LYS A N 1
ATOM 2131 C CA . LYS A 1 255 ? -62.079 -52.226 31.617 1.00 81.12 255 LYS A CA 1
ATOM 2132 C C . LYS A 1 255 ? -63.261 -51.716 32.441 1.00 81.12 255 LYS A C 1
ATOM 2134 O O . LYS A 1 255 ? -63.665 -52.413 33.368 1.00 81.12 255 LYS A O 1
ATOM 2139 N N . GLU A 1 256 ? -63.836 -50.555 32.115 1.00 79.25 256 GLU A N 1
ATOM 2140 C CA . GLU A 1 256 ? -65.034 -50.053 32.812 1.00 79.25 256 GLU A CA 1
ATOM 2141 C C . GLU A 1 256 ? -66.196 -51.050 32.701 1.00 79.25 256 GLU A C 1
ATOM 2143 O O . GLU A 1 256 ? -66.725 -51.489 33.727 1.00 79.25 256 GLU A O 1
ATOM 2148 N N . LYS A 1 257 ? -66.504 -51.499 31.472 1.00 79.38 257 LYS A N 1
ATOM 2149 C CA . LYS A 1 257 ? -67.538 -52.513 31.193 1.00 79.38 257 LYS A CA 1
ATOM 2150 C C . LYS A 1 257 ? -67.287 -53.821 31.940 1.00 79.38 257 LYS A C 1
ATOM 2152 O O . LYS A 1 257 ? -68.227 -54.401 32.475 1.00 79.38 257 LYS A O 1
ATOM 2157 N N . GLN A 1 258 ? -66.036 -54.281 32.001 1.00 76.12 258 GLN A N 1
ATOM 2158 C CA . GLN A 1 258 ? -65.686 -55.476 32.766 1.00 76.12 258 GLN A CA 1
ATOM 2159 C C . GLN A 1 258 ? -65.899 -55.262 34.274 1.00 76.12 258 GLN A C 1
ATOM 2161 O O . GLN A 1 258 ? -66.457 -56.137 34.930 1.00 76.12 258 GLN A O 1
ATOM 2166 N N . SER A 1 259 ? -65.558 -54.082 34.812 1.00 77.38 259 SER A N 1
ATOM 2167 C CA . SER A 1 259 ? -65.815 -53.753 36.223 1.00 77.38 259 SER A CA 1
ATOM 2168 C C . SER A 1 259 ? -67.307 -53.770 36.566 1.00 77.38 259 SER A C 1
ATOM 2170 O O . SER A 1 259 ? -67.678 -54.206 37.652 1.00 77.38 259 SER A O 1
ATOM 2172 N N . ASP A 1 260 ? -68.171 -53.329 35.649 1.00 78.25 260 ASP A N 1
ATOM 2173 C CA . ASP A 1 260 ? -69.619 -53.318 35.864 1.00 78.25 260 ASP A CA 1
ATOM 2174 C C . ASP A 1 260 ? -70.227 -54.724 35.748 1.00 78.25 260 ASP A C 1
ATOM 2176 O O . ASP A 1 260 ? -71.097 -55.075 36.543 1.00 78.25 260 ASP A O 1
ATOM 2180 N N . ILE A 1 261 ? -69.709 -55.567 34.845 1.00 75.19 261 ILE A N 1
ATOM 2181 C CA . ILE A 1 261 ? -70.043 -57.001 34.786 1.00 75.19 261 ILE A CA 1
ATOM 2182 C C . ILE A 1 261 ? -69.669 -57.707 36.095 1.00 75.19 261 ILE A C 1
ATOM 2184 O O . ILE A 1 261 ? -70.441 -58.528 36.588 1.00 75.19 261 ILE A O 1
ATOM 2188 N N . ASP A 1 262 ? -68.502 -57.407 36.667 1.00 74.50 262 ASP A N 1
ATOM 2189 C CA . ASP A 1 262 ? -68.041 -58.075 37.886 1.00 74.50 262 ASP A CA 1
ATOM 2190 C C . ASP A 1 262 ? -68.783 -57.576 39.145 1.00 74.50 262 ASP A C 1
ATOM 2192 O O . ASP A 1 262 ? -69.155 -58.403 39.978 1.00 74.50 262 ASP A O 1
ATOM 2196 N N . LYS A 1 263 ? -69.163 -56.289 39.224 1.00 74.69 263 LYS A N 1
ATOM 2197 C CA . LYS A 1 263 ? -70.127 -55.789 40.234 1.00 74.69 263 LYS A CA 1
ATOM 2198 C C . LYS A 1 263 ? -71.497 -56.466 40.110 1.00 74.69 263 LYS A C 1
ATOM 2200 O O . LYS A 1 263 ? -72.124 -56.788 41.116 1.00 74.69 263 LYS A O 1
ATOM 2205 N N . GLU A 1 264 ? -71.978 -56.714 38.887 1.00 70.12 264 GLU A N 1
ATOM 2206 C CA . GLU A 1 264 ? -73.259 -57.403 38.669 1.00 70.12 264 GLU A CA 1
ATOM 2207 C C . GLU A 1 264 ? -73.208 -58.896 39.057 1.00 70.12 264 GLU A C 1
ATOM 2209 O O . GLU A 1 264 ? -74.256 -59.505 39.286 1.00 70.12 264 GLU A O 1
ATOM 2214 N N . LYS A 1 265 ? -72.014 -59.499 39.164 1.00 70.19 265 LYS A N 1
ATOM 2215 C CA . LYS A 1 265 ? -71.823 -60.817 39.797 1.00 70.19 265 LYS A CA 1
ATOM 2216 C C . LYS A 1 265 ? -71.799 -60.711 41.319 1.00 70.19 265 LYS A C 1
ATOM 2218 O O . LYS A 1 265 ? -72.479 -61.496 41.966 1.00 70.19 265 LYS A O 1
ATOM 2223 N N . GLU A 1 266 ? -71.065 -59.744 41.869 1.00 64.69 266 GLU A N 1
ATOM 2224 C CA . GLU A 1 266 ? -70.933 -59.523 43.319 1.00 64.69 266 GLU A CA 1
ATOM 2225 C C . GLU A 1 266 ? -72.315 -59.322 43.977 1.00 64.69 266 GLU A C 1
ATOM 2227 O O . GLU A 1 266 ? -72.671 -60.018 44.929 1.00 64.69 266 GLU A O 1
ATOM 2232 N N . ILE A 1 267 ? -73.172 -58.505 43.352 1.00 62.53 267 ILE A N 1
ATOM 2233 C CA . ILE A 1 267 ? -74.575 -58.307 43.759 1.00 62.53 267 ILE A CA 1
ATOM 2234 C C . ILE A 1 267 ? -75.399 -59.609 43.681 1.00 62.53 267 ILE A C 1
ATOM 2236 O O . ILE A 1 267 ? -76.313 -59.802 44.482 1.00 62.53 267 ILE A O 1
ATOM 2240 N N . LYS A 1 268 ? -75.104 -60.524 42.746 1.00 59.00 268 LYS A N 1
ATOM 2241 C CA . LYS A 1 268 ? -75.805 -61.819 42.648 1.00 59.00 268 LYS A CA 1
ATOM 2242 C C . LYS A 1 268 ? -75.350 -62.798 43.733 1.00 59.00 268 LYS A C 1
ATOM 2244 O O . LYS A 1 268 ? -76.207 -63.464 44.304 1.00 59.00 268 LYS A O 1
ATOM 2249 N N . SER A 1 269 ? -74.059 -62.837 44.075 1.00 55.34 269 SER A N 1
ATOM 2250 C CA . SER A 1 269 ? -73.567 -63.646 45.201 1.00 55.34 269 SER A CA 1
ATOM 2251 C C . SER A 1 269 ? -74.096 -63.166 46.556 1.00 55.34 269 SER A C 1
ATOM 2253 O O . SER A 1 269 ? -74.441 -63.997 47.394 1.00 55.34 269 SER A O 1
ATOM 2255 N N . ASP A 1 270 ? -74.245 -61.853 46.758 1.00 51.12 270 ASP A N 1
ATOM 2256 C CA . ASP A 1 270 ? -74.829 -61.312 47.993 1.00 51.12 270 ASP A CA 1
ATOM 2257 C C . ASP A 1 270 ? -76.324 -61.661 48.127 1.00 51.12 270 ASP A C 1
ATOM 2259 O O . ASP A 1 270 ? -76.800 -61.960 49.223 1.00 51.12 270 ASP A O 1
ATOM 2263 N N . ILE A 1 271 ? -77.065 -61.705 47.011 1.00 52.66 271 ILE A N 1
ATOM 2264 C CA . ILE A 1 271 ? -78.480 -62.121 46.985 1.00 52.66 271 ILE A CA 1
ATOM 2265 C C . ILE A 1 271 ? -78.649 -63.616 47.315 1.00 52.66 271 ILE A C 1
ATOM 2267 O O . ILE A 1 271 ? -79.642 -63.988 47.943 1.00 52.66 271 ILE A O 1
ATOM 2271 N N . GLU A 1 272 ? -77.690 -64.475 46.955 1.00 50.50 272 GLU A N 1
ATOM 2272 C CA . GLU A 1 272 ? -77.702 -65.891 47.360 1.00 50.50 272 GLU A CA 1
ATOM 2273 C C . GLU A 1 272 ? -77.353 -66.095 48.850 1.00 50.50 272 GLU A C 1
ATOM 2275 O O . GLU A 1 272 ? -77.709 -67.126 49.422 1.00 50.50 272 GLU A O 1
ATOM 2280 N N . PHE A 1 273 ? -76.733 -65.116 49.524 1.00 45.25 273 PHE A N 1
ATOM 2281 C CA . PHE A 1 273 ? -76.289 -65.262 50.919 1.00 45.25 273 PHE A CA 1
ATOM 2282 C C . PHE A 1 273 ? -77.386 -65.019 51.980 1.00 45.25 273 PHE A C 1
ATOM 2284 O O . PHE A 1 273 ? -77.231 -65.444 53.127 1.00 45.25 273 PHE A O 1
ATOM 2291 N N . GLU A 1 274 ? -78.518 -64.389 51.634 1.00 44.81 274 GLU A N 1
ATOM 2292 C CA . GLU A 1 274 ? -79.654 -64.204 52.564 1.00 44.81 274 GLU A CA 1
ATOM 2293 C C . GLU A 1 274 ? -80.720 -65.322 52.516 1.00 44.81 274 GLU A C 1
ATOM 2295 O O . GLU A 1 274 ? -81.639 -65.315 53.338 1.00 44.81 274 GLU A O 1
ATOM 2300 N N . GLN A 1 275 ? -80.608 -66.315 51.621 1.00 41.44 275 GLN A N 1
ATOM 2301 C CA . GLN A 1 275 ? -81.607 -67.392 51.467 1.00 41.44 275 GLN A CA 1
ATOM 2302 C C . GLN A 1 275 ? -81.180 -68.779 51.982 1.00 41.44 275 GLN A C 1
ATOM 2304 O O . GLN A 1 275 ? -81.537 -69.787 51.376 1.00 41.44 275 GLN A O 1
ATOM 2309 N N . ASP A 1 276 ? -80.518 -68.877 53.143 1.00 37.62 276 ASP A N 1
ATOM 2310 C CA . ASP A 1 276 ? -80.490 -70.169 53.853 1.00 37.62 276 ASP A CA 1
ATOM 2311 C C . ASP A 1 276 ? -80.458 -70.076 55.392 1.00 37.62 276 ASP A C 1
ATOM 2313 O O . ASP A 1 276 ? -79.416 -69.874 56.022 1.00 37.62 276 ASP A O 1
ATOM 2317 N N . LYS A 1 277 ? -81.629 -70.271 56.022 1.00 38.53 277 LYS A N 1
ATOM 2318 C CA . LYS A 1 277 ? -81.765 -70.593 57.454 1.00 38.53 277 LYS A CA 1
ATOM 2319 C C . LYS A 1 277 ? -82.901 -71.592 57.712 1.00 38.53 277 LYS A C 1
ATOM 2321 O O . LYS A 1 277 ? -84.019 -71.201 58.032 1.00 38.53 277 LYS A O 1
ATOM 2326 N N . GLN A 1 278 ? -82.501 -72.867 57.767 1.00 35.03 278 GLN A N 1
ATOM 2327 C CA . GLN A 1 278 ? -83.214 -74.033 58.325 1.00 35.03 278 GLN A CA 1
ATOM 2328 C C . GLN A 1 278 ? -84.314 -74.681 57.448 1.00 35.03 278 GLN A C 1
ATOM 2330 O O . GLN A 1 278 ? -85.065 -73.982 56.776 1.00 35.03 278 GLN A O 1
ATOM 2335 N N . PRO A 1 279 ? -84.557 -76.001 57.614 1.00 42.75 279 PRO A N 1
ATOM 2336 C CA . PRO A 1 279 ? -83.545 -77.068 57.657 1.00 42.75 279 PRO A CA 1
ATOM 2337 C C . PRO A 1 279 ? -83.966 -78.340 56.875 1.00 42.75 279 PRO A C 1
ATOM 2339 O O . PRO A 1 279 ? -85.137 -78.533 56.571 1.00 42.75 279 PRO A O 1
ATOM 2342 N N . ASP A 1 280 ? -83.012 -79.255 56.659 1.00 35.75 280 ASP A N 1
ATOM 2343 C CA . ASP A 1 280 ? -83.204 -80.678 56.303 1.00 35.75 280 ASP A CA 1
ATOM 2344 C C . ASP A 1 280 ? -84.189 -81.042 55.162 1.00 35.75 280 ASP A C 1
ATOM 2346 O O . ASP A 1 280 ? -85.393 -81.155 55.373 1.00 35.75 280 ASP A O 1
ATOM 2350 N N . VAL A 1 281 ? -83.651 -81.496 54.015 1.00 34.34 281 VAL A N 1
ATOM 2351 C CA . VAL A 1 281 ? -83.850 -82.893 53.546 1.00 34.34 281 VAL A CA 1
ATOM 2352 C C . VAL A 1 281 ? -82.974 -83.246 52.323 1.00 34.34 281 VAL A C 1
ATOM 2354 O O . VAL A 1 281 ? -83.073 -82.659 51.257 1.00 34.34 281 VAL A O 1
ATOM 2357 N N . LYS A 1 282 ? -82.156 -84.295 52.495 1.00 38.91 282 LYS A N 1
ATOM 2358 C CA . LYS A 1 282 ? -81.644 -85.274 51.503 1.00 38.91 282 LYS A CA 1
ATOM 2359 C C . LYS A 1 282 ? -81.290 -84.820 50.061 1.00 38.91 282 LYS A C 1
ATOM 2361 O O . LYS A 1 282 ? -82.144 -84.833 49.188 1.00 38.91 282 LYS A O 1
ATOM 2366 N N . LYS A 1 283 ? -79.971 -84.846 49.807 1.00 41.59 283 LYS A N 1
ATOM 2367 C CA . LYS A 1 283 ? -79.273 -85.549 48.696 1.00 41.59 283 LYS A CA 1
ATOM 2368 C C . LYS A 1 283 ? -79.507 -85.155 47.216 1.00 41.59 283 LYS A C 1
ATOM 2370 O O . LYS A 1 283 ? -80.618 -85.058 46.727 1.00 41.59 283 LYS A O 1
ATOM 2375 N N . GLU A 1 284 ? -78.390 -85.261 46.483 1.00 41.25 284 GLU A N 1
ATOM 2376 C CA . GLU A 1 284 ? -78.291 -85.711 45.079 1.00 41.25 284 GLU A CA 1
ATOM 2377 C C . GLU A 1 284 ? -78.611 -84.702 43.958 1.00 41.25 284 GLU A C 1
ATOM 2379 O O . GLU A 1 284 ? -79.605 -84.816 43.243 1.00 41.25 284 GLU A O 1
ATOM 2384 N N . LYS A 1 285 ? -77.629 -83.831 43.676 1.00 38.75 285 LYS A N 1
ATOM 2385 C CA . LYS A 1 285 ? -76.936 -83.832 42.369 1.00 38.75 285 LYS A CA 1
ATOM 2386 C C . LYS A 1 285 ? -75.576 -83.135 42.435 1.00 38.75 285 LYS A C 1
ATOM 2388 O O . LYS A 1 285 ? -75.438 -82.078 43.034 1.00 38.75 285 LYS A O 1
ATOM 2393 N N . GLN A 1 286 ? -74.574 -83.762 41.822 1.00 46.53 286 GLN A N 1
ATOM 2394 C CA . GLN A 1 286 ? -73.179 -83.323 41.797 1.00 46.53 286 GLN A CA 1
ATOM 2395 C C . GLN A 1 286 ? -72.608 -83.683 40.418 1.00 46.53 286 GLN A C 1
ATOM 2397 O O . GLN A 1 286 ? -72.284 -84.842 40.170 1.00 46.53 286 GLN A O 1
ATOM 2402 N N . SER A 1 287 ? -72.568 -82.712 39.502 1.00 45.25 287 SER A N 1
ATOM 2403 C CA . SER A 1 287 ? -72.073 -82.914 38.125 1.00 45.25 287 SER A CA 1
ATOM 2404 C C . SER A 1 287 ? -71.587 -81.645 37.417 1.00 45.25 287 SER A C 1
ATOM 2406 O O . SER A 1 287 ? -70.738 -81.739 36.531 1.00 45.25 287 SER A O 1
ATOM 2408 N N . ASP A 1 288 ? -72.114 -80.471 37.779 1.00 46.97 288 ASP A N 1
ATOM 2409 C CA . ASP A 1 288 ? -72.023 -79.303 36.890 1.00 46.97 288 ASP A CA 1
ATOM 2410 C C . ASP A 1 288 ? -70.945 -78.285 37.323 1.00 46.97 288 ASP A C 1
ATOM 2412 O O . ASP A 1 288 ? -70.350 -77.628 36.472 1.00 46.97 288 ASP A O 1
ATOM 2416 N N . ILE A 1 289 ? -70.595 -78.240 38.617 1.00 48.91 289 ILE A N 1
ATOM 2417 C CA . ILE A 1 289 ? -69.629 -77.280 39.199 1.00 48.91 289 ILE A CA 1
ATOM 2418 C C . ILE A 1 289 ? -68.174 -77.527 38.743 1.00 48.91 289 ILE A C 1
ATOM 2420 O O . ILE A 1 289 ? -67.388 -76.585 38.638 1.00 48.91 289 ILE A O 1
ATOM 2424 N N . GLU A 1 290 ? -67.782 -78.771 38.443 1.00 50.66 290 GLU A N 1
ATOM 2425 C CA . GLU A 1 290 ? -66.399 -79.066 38.016 1.00 50.66 290 GLU A CA 1
ATOM 2426 C C . GLU A 1 290 ? -66.088 -78.520 36.611 1.00 50.66 290 GLU A C 1
ATOM 2428 O O . GLU A 1 290 ? -64.979 -78.045 36.370 1.00 50.66 290 GLU A O 1
ATOM 2433 N N . LYS A 1 291 ? -67.080 -78.474 35.709 1.00 54.09 291 LYS A N 1
ATOM 2434 C CA . LYS A 1 291 ? -66.905 -77.977 34.329 1.00 54.09 291 LYS A CA 1
ATOM 2435 C C . LYS A 1 291 ? -66.772 -76.461 34.218 1.00 54.09 291 LYS A C 1
ATOM 2437 O O . LYS A 1 291 ? -66.334 -75.965 33.179 1.00 54.09 291 LYS A O 1
ATOM 2442 N N . GLU A 1 292 ? -67.169 -75.724 35.249 1.00 52.75 292 GLU A N 1
ATOM 2443 C CA . GLU A 1 292 ? -67.034 -74.268 35.274 1.00 52.75 292 GLU A CA 1
ATOM 2444 C C . GLU A 1 292 ? -65.636 -73.867 35.765 1.00 52.75 292 GLU A C 1
ATOM 2446 O O . GLU A 1 292 ? -64.949 -73.088 35.103 1.00 52.75 292 GLU A O 1
ATOM 2451 N N . LYS A 1 293 ? -65.137 -74.531 36.819 1.00 55.44 293 LYS A N 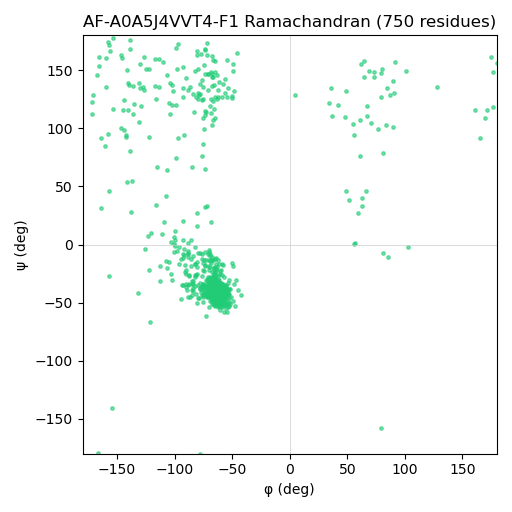1
ATOM 2452 C CA . LYS A 1 293 ? -63.763 -74.351 37.321 1.00 55.44 293 LYS A CA 1
ATOM 2453 C C . LYS A 1 293 ? -62.687 -74.775 36.322 1.00 55.44 293 LYS A C 1
ATOM 2455 O O . LYS A 1 293 ? -61.612 -74.179 36.299 1.00 55.44 293 LYS A O 1
ATOM 2460 N N . GLU A 1 294 ? -62.946 -75.776 35.483 1.00 55.03 294 GLU A N 1
ATOM 2461 C CA . GLU A 1 294 ? -61.995 -76.183 34.440 1.00 55.03 294 GLU A CA 1
ATOM 2462 C C . GLU A 1 294 ? -61.820 -75.077 33.375 1.00 55.03 294 GLU A C 1
ATOM 2464 O O . GLU A 1 294 ? -60.693 -74.724 33.030 1.00 55.03 294 GLU A O 1
ATOM 2469 N N . LYS A 1 295 ? -62.917 -74.422 32.963 1.00 56.97 295 LYS A N 1
ATOM 2470 C CA . LYS A 1 295 ? -62.904 -73.284 32.019 1.00 56.97 295 LYS A CA 1
ATOM 2471 C C . LYS A 1 295 ? -62.321 -71.993 32.590 1.00 56.97 295 LYS A C 1
ATOM 2473 O O . LYS A 1 295 ? -61.809 -71.169 31.832 1.00 56.97 295 LYS A O 1
ATOM 2478 N N . GLU A 1 296 ? -62.434 -71.778 33.896 1.00 54.81 296 GLU A N 1
ATOM 2479 C CA . GLU A 1 296 ? -61.874 -70.590 34.546 1.00 54.81 296 GLU A CA 1
ATOM 2480 C C . GLU A 1 296 ? -60.340 -70.676 34.620 1.00 54.81 296 GLU A C 1
ATOM 2482 O O . GLU A 1 296 ? -59.653 -69.746 34.193 1.00 54.81 296 GLU A O 1
ATOM 2487 N N . ASN A 1 297 ? -59.804 -71.844 34.998 1.00 56.62 297 ASN A N 1
ATOM 2488 C CA . ASN A 1 297 ? -58.364 -72.133 34.957 1.00 56.62 297 ASN A CA 1
ATOM 2489 C C . ASN A 1 297 ? -57.767 -72.038 33.537 1.00 56.62 297 ASN A C 1
ATOM 2491 O O . ASN A 1 297 ? -56.624 -71.609 33.370 1.00 56.62 297 ASN A O 1
ATOM 2495 N N . GLU A 1 298 ? -58.519 -72.431 32.503 1.00 60.19 298 GLU A N 1
ATOM 2496 C CA . GLU A 1 298 ? -58.060 -72.361 31.108 1.00 60.19 298 GLU A CA 1
ATOM 2497 C C . GLU A 1 298 ? -57.873 -70.900 30.645 1.00 60.19 298 GLU A C 1
ATOM 2499 O O . GLU A 1 298 ? -56.835 -70.551 30.079 1.00 60.19 298 GLU A O 1
ATOM 2504 N N . LYS A 1 299 ? -58.811 -70.011 31.007 1.00 60.91 299 LYS A N 1
ATOM 2505 C CA . LYS A 1 299 ? -58.714 -68.560 30.755 1.00 60.91 299 LYS A CA 1
ATOM 2506 C C . LYS A 1 299 ? -57.624 -67.865 31.567 1.00 60.91 299 LYS A C 1
ATOM 2508 O O . LYS A 1 299 ? -57.060 -66.872 31.105 1.00 60.91 299 LYS A O 1
ATOM 2513 N N . GLU A 1 300 ? -57.345 -68.331 32.782 1.00 59.78 300 GLU A N 1
ATOM 2514 C CA . GLU A 1 300 ? -56.258 -67.766 33.584 1.00 59.78 300 GLU A CA 1
ATOM 2515 C C . GLU A 1 300 ? -54.888 -68.112 32.976 1.00 59.78 300 GLU A C 1
ATOM 2517 O O . GLU A 1 300 ? -54.001 -67.259 32.933 1.00 59.78 300 GLU A O 1
ATOM 2522 N N . LYS A 1 301 ? -54.752 -69.304 32.376 1.00 62.97 301 LYS A N 1
ATOM 2523 C CA . LYS A 1 301 ? -53.567 -69.696 31.597 1.00 62.97 301 LYS A CA 1
ATOM 2524 C C . LYS A 1 301 ? -53.327 -68.826 30.363 1.00 62.97 301 LYS A C 1
ATOM 2526 O O . LYS A 1 301 ? -52.211 -68.336 30.203 1.00 62.97 301 LYS A O 1
ATOM 2531 N N . GLU A 1 302 ? -54.339 -68.581 29.525 1.00 64.81 302 GLU A N 1
ATOM 2532 C CA . GLU A 1 302 ? -54.171 -67.715 28.340 1.00 64.81 302 GLU A CA 1
ATOM 2533 C C . GLU A 1 302 ? -53.658 -66.313 28.718 1.00 64.81 302 GLU A C 1
ATOM 2535 O O . GLU A 1 302 ? -52.757 -65.781 28.064 1.00 64.81 302 GLU A O 1
ATOM 2540 N N . LYS A 1 303 ? -54.153 -65.746 29.828 1.00 65.19 303 LYS A N 1
ATOM 2541 C CA . LYS A 1 303 ? -53.698 -64.445 30.348 1.00 65.19 303 LYS A CA 1
ATOM 2542 C C . LYS A 1 303 ? -52.245 -64.447 30.835 1.00 65.19 303 LYS A C 1
ATOM 2544 O O . LYS A 1 303 ? -51.606 -63.394 30.805 1.00 65.19 303 LYS A O 1
ATOM 2549 N N . VAL A 1 304 ? -51.708 -65.579 31.293 1.00 69.38 304 VAL A N 1
ATOM 2550 C CA . VAL A 1 304 ? -50.288 -65.699 31.672 1.00 69.38 304 VAL A CA 1
ATOM 2551 C C . VAL A 1 304 ? -49.411 -65.771 30.419 1.00 69.38 304 VAL A C 1
ATOM 2553 O O . VAL A 1 304 ? -48.484 -64.969 30.284 1.00 69.38 304 VAL A O 1
ATOM 2556 N N . ASP A 1 305 ? -49.761 -66.638 29.467 1.00 67.38 305 ASP A N 1
ATOM 2557 C CA . ASP A 1 305 ? -49.043 -66.813 28.197 1.00 67.38 305 ASP A CA 1
ATOM 2558 C C . ASP A 1 305 ? -48.996 -65.524 27.352 1.00 67.38 305 ASP A C 1
ATOM 2560 O O . ASP A 1 305 ? -48.011 -65.260 26.656 1.00 67.38 305 ASP A O 1
ATOM 2564 N N . GLU A 1 306 ? -50.053 -64.706 27.377 1.00 69.00 306 GLU A N 1
ATOM 2565 C CA . GLU A 1 306 ? -50.076 -63.405 26.698 1.00 69.00 306 GLU A CA 1
ATOM 2566 C C . GLU A 1 306 ? -49.158 -62.376 27.385 1.00 69.00 306 GLU A C 1
ATOM 2568 O O . GLU A 1 306 ? -48.400 -61.667 26.716 1.00 69.00 306 GLU A O 1
ATOM 2573 N N . ASN A 1 307 ? -49.130 -62.348 28.722 1.00 65.06 307 ASN A N 1
ATOM 2574 C CA . ASN A 1 307 ? -48.244 -61.461 29.481 1.00 65.06 307 ASN A CA 1
ATOM 2575 C C . ASN A 1 307 ? -46.751 -61.811 29.325 1.00 65.06 307 ASN A C 1
ATOM 2577 O O . ASN A 1 307 ? -45.914 -60.902 29.337 1.00 65.06 307 ASN A O 1
ATOM 2581 N N . GLU A 1 308 ? -46.386 -63.085 29.145 1.00 71.62 308 GLU A N 1
ATOM 2582 C CA . GLU A 1 308 ? -44.998 -63.448 28.814 1.00 71.62 308 GLU A CA 1
ATOM 2583 C C . GLU A 1 308 ? -44.602 -62.981 27.405 1.00 71.62 308 GLU A C 1
ATOM 2585 O O . GLU A 1 308 ? -43.552 -62.353 27.251 1.00 71.62 308 GLU A O 1
ATOM 2590 N N . LYS A 1 309 ? -45.471 -63.150 26.397 1.00 75.44 309 LYS A N 1
ATOM 2591 C CA . LYS A 1 309 ? -45.231 -62.652 25.023 1.00 75.44 309 LYS A CA 1
ATOM 2592 C C . LYS A 1 309 ? -45.076 -61.128 24.965 1.00 75.44 309 LYS A C 1
ATOM 2594 O O . LYS A 1 309 ? -44.292 -60.613 24.163 1.00 75.44 309 LYS A O 1
ATOM 2599 N N . ILE A 1 310 ? -45.786 -60.384 25.817 1.00 69.94 310 ILE A N 1
ATOM 2600 C CA . ILE A 1 310 ? -45.623 -58.925 25.939 1.00 69.94 310 ILE A CA 1
ATOM 2601 C C . ILE A 1 310 ? -44.232 -58.575 26.499 1.00 69.94 310 ILE A C 1
ATOM 2603 O O . ILE A 1 310 ? -43.549 -57.713 25.939 1.00 69.94 310 ILE A O 1
ATOM 2607 N N . LYS A 1 311 ? -43.765 -59.273 27.545 1.00 70.12 311 LYS A N 1
ATOM 2608 C CA . LYS A 1 311 ? -42.414 -59.077 28.112 1.00 70.12 311 LYS A CA 1
ATOM 2609 C C . LYS A 1 311 ? -41.302 -59.464 27.134 1.00 70.12 311 LYS A C 1
ATOM 2611 O O . LYS A 1 311 ? -40.296 -58.760 27.044 1.00 70.12 311 LYS A O 1
ATOM 2616 N N . GLU A 1 312 ? -41.470 -60.548 26.380 1.00 75.50 312 GLU A N 1
ATOM 2617 C CA . GLU A 1 312 ? -40.491 -60.980 25.377 1.00 75.50 312 GLU A CA 1
ATOM 2618 C C . GLU A 1 312 ? -40.329 -59.930 24.264 1.00 75.50 312 GLU A C 1
ATOM 2620 O O . GLU A 1 312 ? -39.211 -59.499 23.974 1.00 75.50 312 GLU A O 1
ATOM 2625 N N . ASN A 1 313 ? -41.438 -59.406 23.730 1.00 67.25 313 ASN A N 1
ATOM 2626 C CA . ASN A 1 313 ? -41.409 -58.325 22.738 1.00 67.25 313 ASN A CA 1
ATOM 2627 C C . ASN A 1 313 ? -40.786 -57.020 23.274 1.00 67.25 313 ASN A C 1
ATOM 2629 O O . ASN A 1 313 ? -40.110 -56.309 22.525 1.00 67.25 313 ASN A O 1
ATOM 2633 N N . GLN A 1 314 ? -40.960 -56.691 24.558 1.00 69.31 314 GLN A N 1
ATOM 2634 C CA . GLN A 1 314 ? -40.280 -55.542 25.174 1.00 69.31 314 GLN A CA 1
ATOM 2635 C C . GLN A 1 314 ? -38.753 -55.746 25.226 1.00 69.31 314 GLN A C 1
ATOM 2637 O O . GLN A 1 314 ? -38.001 -54.853 24.829 1.00 69.31 314 GLN A O 1
ATOM 2642 N N . ASN A 1 315 ? -38.289 -56.941 25.610 1.00 73.00 315 ASN A N 1
ATOM 2643 C CA . ASN A 1 315 ? -36.862 -57.286 25.634 1.00 73.00 315 ASN A CA 1
ATOM 2644 C C . ASN A 1 315 ? -36.213 -57.280 24.235 1.00 73.00 315 ASN A C 1
ATOM 2646 O O . ASN A 1 315 ? -35.067 -56.844 24.087 1.00 73.00 315 ASN A O 1
ATOM 2650 N N . ILE A 1 316 ? -36.937 -57.718 23.198 1.00 75.50 316 ILE A N 1
ATOM 2651 C CA . ILE A 1 316 ? -36.471 -57.660 21.801 1.00 75.50 316 ILE A CA 1
ATOM 2652 C C . ILE A 1 316 ? -36.255 -56.200 21.369 1.00 75.50 316 ILE A C 1
ATOM 2654 O O . ILE A 1 316 ? -35.165 -55.854 20.908 1.00 75.50 316 ILE A O 1
ATOM 2658 N N . ASN A 1 317 ? -37.238 -55.325 21.606 1.00 67.38 317 ASN A N 1
ATOM 2659 C CA . ASN A 1 317 ? -37.149 -53.897 21.274 1.00 67.38 317 ASN A CA 1
ATOM 2660 C C . ASN A 1 317 ? -35.992 -53.176 21.999 1.00 67.38 317 ASN A C 1
ATOM 2662 O O . ASN A 1 317 ? -35.348 -52.295 21.423 1.00 67.38 317 ASN A O 1
ATOM 2666 N N . GLU A 1 318 ? -35.681 -53.549 23.246 1.00 74.19 318 GLU A N 1
ATOM 2667 C CA . GLU A 1 318 ? -34.485 -53.039 23.929 1.00 74.19 318 GLU A CA 1
ATOM 2668 C C . GLU A 1 318 ? -33.175 -53.508 23.280 1.00 74.19 318 GLU A C 1
ATOM 2670 O O . GLU A 1 318 ? -32.228 -52.723 23.169 1.00 74.19 318 GLU A O 1
ATOM 2675 N N . MET A 1 319 ? -33.093 -54.772 22.852 1.00 74.00 319 MET A N 1
ATOM 2676 C CA . MET A 1 319 ? -31.892 -55.304 22.202 1.00 74.00 319 MET A CA 1
ATOM 2677 C C . MET A 1 319 ? -31.616 -54.653 20.844 1.00 74.00 319 MET A C 1
ATOM 2679 O O . MET A 1 319 ? -30.450 -54.439 20.508 1.00 74.00 319 MET A O 1
ATOM 2683 N N . GLU A 1 320 ? -32.642 -54.295 20.071 1.00 76.56 320 GLU A N 1
ATOM 2684 C CA . GLU A 1 320 ? -32.445 -53.583 18.801 1.00 76.56 320 GLU A CA 1
ATOM 2685 C C . GLU A 1 320 ? -31.943 -52.149 19.018 1.00 76.56 320 GLU A C 1
ATOM 2687 O O . GLU A 1 320 ? -30.924 -51.765 18.437 1.00 76.56 320 GLU A O 1
ATOM 2692 N N . LYS A 1 321 ? -32.541 -51.400 19.958 1.00 73.12 321 LYS A N 1
ATOM 2693 C CA . LYS A 1 321 ? -32.058 -50.058 20.343 1.00 73.12 321 LYS A CA 1
ATOM 2694 C C . LYS A 1 321 ? -30.603 -50.066 20.831 1.00 73.12 321 LYS A C 1
ATOM 2696 O O . LYS A 1 321 ? -29.848 -49.138 20.538 1.00 73.12 321 LYS A O 1
ATOM 2701 N N . LYS A 1 322 ? -30.180 -51.118 21.543 1.00 75.88 322 LYS A N 1
ATOM 2702 C CA . LYS A 1 322 ? -28.781 -51.299 21.976 1.00 75.88 322 LYS A CA 1
ATOM 2703 C C . LYS A 1 322 ? -27.844 -51.533 20.779 1.00 75.88 322 LYS A C 1
ATOM 2705 O O . LYS A 1 322 ? -26.836 -50.835 20.669 1.00 75.88 322 LYS A O 1
ATOM 2710 N N . LYS A 1 323 ? -28.209 -52.415 19.837 1.00 77.75 323 LYS A N 1
ATOM 2711 C CA . LYS A 1 323 ? -27.420 -52.700 18.617 1.00 77.75 323 LYS A CA 1
ATOM 2712 C C . LYS A 1 323 ? -27.205 -51.469 17.731 1.00 77.75 323 LYS A C 1
ATOM 2714 O O . LYS A 1 323 ? -26.121 -51.308 17.172 1.00 77.75 323 LYS A O 1
ATOM 2719 N N . ASP A 1 324 ? -28.203 -50.600 17.579 1.00 75.00 324 ASP A N 1
ATOM 2720 C CA . ASP A 1 324 ? -28.058 -49.411 16.727 1.00 75.00 324 ASP A CA 1
ATOM 2721 C C . ASP A 1 324 ? -27.181 -48.322 17.362 1.00 75.00 324 ASP A C 1
ATOM 2723 O O . ASP A 1 324 ? -26.350 -47.731 16.665 1.00 75.00 324 ASP A O 1
ATOM 2727 N N . ASN A 1 325 ? -27.240 -48.141 18.686 1.00 67.88 325 ASN A N 1
ATOM 2728 C CA . ASN A 1 325 ? -26.280 -47.292 19.401 1.00 67.88 325 ASN A CA 1
ATOM 2729 C C . ASN A 1 325 ? -24.830 -47.794 19.248 1.00 67.88 325 ASN A C 1
ATOM 2731 O O . ASN A 1 325 ? -23.921 -46.992 19.019 1.00 67.88 325 ASN A O 1
ATOM 2735 N N . GLU A 1 326 ? -24.591 -49.110 19.297 1.00 74.56 326 GLU A N 1
ATOM 2736 C CA . GLU A 1 326 ? -23.252 -49.671 19.063 1.00 74.56 326 GLU A CA 1
ATOM 2737 C C . GLU A 1 326 ? -22.734 -49.395 17.640 1.00 74.56 326 GLU A C 1
ATOM 2739 O O . GLU A 1 326 ? -21.572 -49.007 17.478 1.00 74.56 326 GLU A O 1
ATOM 2744 N N . LYS A 1 327 ? -23.587 -49.498 16.606 1.00 76.19 327 LYS A N 1
ATOM 2745 C CA . LYS A 1 327 ? -23.221 -49.155 15.214 1.00 76.19 327 LYS A CA 1
ATOM 2746 C C . LYS A 1 327 ? -22.793 -47.689 15.070 1.00 76.19 327 LYS A C 1
ATOM 2748 O O . LYS A 1 327 ? -21.836 -47.403 14.345 1.00 76.19 327 LYS A O 1
ATOM 2753 N N . VAL A 1 328 ? -23.472 -46.763 15.755 1.00 73.44 328 VAL A N 1
ATOM 2754 C CA . VAL A 1 328 ? -23.110 -45.332 15.766 1.00 73.44 328 VAL A CA 1
ATOM 2755 C C . VAL A 1 328 ? -21.738 -45.132 16.418 1.00 73.44 328 VAL A C 1
ATOM 2757 O O . VAL A 1 328 ? -20.857 -44.510 15.821 1.00 73.44 328 VAL A O 1
ATOM 2760 N N . ILE A 1 329 ? -21.509 -45.735 17.590 1.00 70.31 329 ILE A N 1
ATOM 2761 C CA . ILE A 1 329 ? -20.225 -45.667 18.309 1.00 70.31 329 ILE A CA 1
ATOM 2762 C C . ILE A 1 329 ? -19.076 -46.249 17.466 1.00 70.31 329 ILE A C 1
ATOM 2764 O O . ILE A 1 329 ? -17.967 -45.705 17.479 1.00 70.31 329 ILE A O 1
ATOM 2768 N N . TYR A 1 330 ? -19.318 -47.321 16.705 1.00 68.50 330 TYR A N 1
ATOM 2769 C CA . TYR A 1 330 ? -18.298 -47.932 15.848 1.00 68.50 330 TYR A CA 1
ATOM 2770 C C . TYR A 1 330 ? -17.888 -47.009 14.686 1.00 68.50 330 TYR A C 1
ATOM 2772 O O . TYR A 1 330 ? -16.697 -46.756 14.494 1.00 68.50 330 TYR A O 1
ATOM 2780 N N . LYS A 1 331 ? -18.860 -46.409 13.979 1.00 67.12 331 LYS A N 1
ATOM 2781 C CA . LYS A 1 331 ? -18.592 -45.421 12.911 1.00 67.12 331 LYS A CA 1
ATOM 2782 C C . LYS A 1 331 ? -17.856 -44.177 13.424 1.00 67.12 331 LYS A C 1
ATOM 2784 O O . LYS A 1 331 ? -16.987 -43.648 12.728 1.00 67.12 331 LYS A O 1
ATOM 2789 N N . GLN A 1 332 ? -18.152 -43.736 14.649 1.00 61.41 332 GLN A N 1
ATOM 2790 C CA . GLN A 1 332 ? -17.446 -42.627 15.302 1.00 61.41 332 GLN A CA 1
ATOM 2791 C C . GLN A 1 332 ? -15.952 -42.952 15.510 1.00 61.41 332 GLN A C 1
ATOM 2793 O O . GLN A 1 332 ? -15.085 -42.107 15.278 1.00 61.41 332 GLN A O 1
ATOM 2798 N N . LYS A 1 333 ? -15.636 -44.195 15.906 1.00 69.19 333 LYS A N 1
ATOM 2799 C CA . LYS A 1 333 ? -14.256 -44.655 16.136 1.00 69.19 333 LYS A CA 1
ATOM 2800 C C . LYS A 1 333 ? -13.447 -44.775 14.842 1.00 69.19 333 LYS A C 1
ATOM 2802 O O . LYS A 1 333 ? -12.279 -44.388 14.841 1.00 69.19 333 LYS A O 1
ATOM 2807 N N . GLU A 1 334 ? -14.039 -45.235 13.738 1.00 64.81 334 GLU A N 1
ATOM 2808 C CA . GLU A 1 334 ? -13.334 -45.295 12.446 1.00 64.81 334 GLU A CA 1
ATOM 2809 C C . GLU A 1 334 ? -12.975 -43.906 11.902 1.00 64.81 334 GLU A C 1
ATOM 2811 O O . GLU A 1 334 ? -11.817 -43.684 11.538 1.00 64.81 334 GLU A O 1
ATOM 2816 N N . LYS A 1 335 ? -13.907 -42.938 11.935 1.00 58.25 335 LYS A N 1
ATOM 2817 C CA . LYS A 1 335 ? -13.630 -41.547 11.515 1.00 58.25 335 LYS A CA 1
ATOM 2818 C C . LYS A 1 335 ? -12.444 -40.930 12.270 1.00 58.25 335 LYS A C 1
ATOM 2820 O O . LYS A 1 335 ? -11.638 -40.220 11.668 1.00 58.25 335 LYS A O 1
ATOM 2825 N N . ASN A 1 336 ? -12.299 -41.236 13.559 1.00 55.44 336 ASN A N 1
ATOM 2826 C CA . ASN A 1 336 ? -11.174 -40.758 14.367 1.00 55.44 336 ASN A CA 1
ATOM 2827 C C . ASN A 1 336 ? -9.863 -41.506 14.062 1.00 55.44 336 ASN A C 1
ATOM 2829 O O . ASN A 1 336 ? -8.796 -40.895 14.071 1.00 55.44 336 ASN A O 1
ATOM 2833 N N . LYS A 1 337 ? -9.927 -42.804 13.736 1.00 56.06 337 LYS A N 1
ATOM 2834 C CA . LYS A 1 337 ? -8.745 -43.616 13.403 1.00 56.06 337 LYS A CA 1
ATOM 2835 C C . LYS A 1 337 ? -8.084 -43.185 12.087 1.00 56.06 337 LYS A C 1
ATOM 2837 O O . LYS A 1 337 ? -6.860 -43.175 12.009 1.00 56.06 337 LYS A O 1
ATOM 2842 N N . VAL A 1 338 ? -8.871 -42.769 11.088 1.00 48.12 338 VAL A N 1
ATOM 2843 C CA . VAL A 1 338 ? -8.348 -42.245 9.809 1.00 48.12 338 VAL A CA 1
ATOM 2844 C C . VAL A 1 338 ? -7.583 -40.930 10.007 1.00 48.12 338 VAL A C 1
ATOM 2846 O O . VAL A 1 338 ? -6.489 -40.776 9.468 1.00 48.12 338 VAL A O 1
ATOM 2849 N N . LYS A 1 339 ? -8.099 -40.008 10.835 1.00 44.88 339 LYS A N 1
ATOM 2850 C CA . LYS A 1 339 ? -7.440 -38.715 11.101 1.00 44.88 339 LYS A CA 1
ATOM 2851 C C . LYS A 1 339 ? -6.104 -38.840 11.844 1.00 44.88 339 LYS A C 1
ATOM 2853 O O . LYS A 1 339 ? -5.234 -38.002 11.647 1.00 44.88 339 LYS A O 1
ATOM 2858 N N . GLY A 1 340 ? -5.910 -39.882 12.657 1.00 39.59 340 GLY A N 1
ATOM 2859 C CA . GLY A 1 340 ? -4.648 -40.094 13.379 1.00 39.59 340 GLY A CA 1
ATOM 2860 C C . GLY A 1 340 ? -3.463 -40.507 12.492 1.00 39.59 340 GLY A C 1
ATOM 2861 O O . GLY A 1 340 ? -2.321 -40.209 12.826 1.00 39.59 340 GLY A O 1
ATOM 2862 N N . VAL A 1 341 ? -3.715 -41.173 11.359 1.00 40.66 341 VAL A N 1
ATOM 2863 C CA . VAL A 1 341 ? -2.654 -41.787 10.532 1.00 40.66 341 VAL A CA 1
ATOM 2864 C C . VAL A 1 341 ? -1.978 -40.775 9.597 1.00 40.66 341 VAL A C 1
ATOM 2866 O O . VAL A 1 341 ? -0.797 -40.918 9.297 1.00 40.66 341 VAL A O 1
ATOM 2869 N N . GLN A 1 342 ? -2.679 -39.715 9.179 1.00 37.84 342 GLN A N 1
ATOM 2870 C CA . GLN A 1 342 ? -2.120 -38.681 8.292 1.00 37.84 342 GLN A CA 1
ATOM 2871 C C . GLN A 1 342 ? -1.197 -37.670 9.003 1.00 37.84 342 GLN A C 1
ATOM 2873 O O . GLN A 1 342 ? -0.561 -36.860 8.337 1.00 37.84 342 GLN A O 1
ATOM 2878 N N . GLN A 1 343 ? -1.096 -37.716 10.337 1.00 39.47 343 GLN A N 1
ATOM 2879 C CA . GLN A 1 343 ? -0.345 -36.741 11.142 1.00 39.47 343 GLN A CA 1
ATOM 2880 C C . GLN A 1 343 ? 1.053 -37.235 11.586 1.00 39.47 343 GLN A C 1
ATOM 2882 O O . GLN A 1 343 ? 1.735 -36.518 12.310 1.00 39.47 343 GLN A O 1
ATOM 2887 N N . GLN A 1 344 ? 1.480 -38.454 11.217 1.00 36.72 344 GLN A N 1
ATOM 2888 C CA . GLN A 1 344 ? 2.688 -39.101 11.779 1.00 36.72 344 GLN A CA 1
ATOM 2889 C C . GLN A 1 344 ? 3.768 -39.519 10.759 1.00 36.72 344 GLN A C 1
ATOM 2891 O O . GLN A 1 344 ? 4.736 -40.176 11.135 1.00 36.72 344 GLN A O 1
ATOM 2896 N N . THR A 1 345 ? 3.649 -39.152 9.479 1.00 31.16 345 THR A N 1
ATOM 2897 C CA . THR A 1 345 ? 4.534 -39.653 8.402 1.00 31.16 345 THR A CA 1
ATOM 2898 C C . THR A 1 345 ? 5.400 -38.575 7.733 1.00 31.16 345 THR A C 1
ATOM 2900 O O . THR A 1 345 ? 5.638 -38.658 6.531 1.00 31.16 345 THR A O 1
ATOM 2903 N N . VAL A 1 346 ? 5.852 -37.555 8.479 1.00 35.31 346 VAL A N 1
ATOM 2904 C CA . VAL A 1 346 ? 6.731 -36.482 7.947 1.00 35.31 346 VAL A CA 1
ATOM 2905 C C . VAL A 1 346 ? 7.957 -36.204 8.836 1.00 35.31 346 VAL A C 1
ATOM 2907 O O . VAL A 1 346 ? 9.061 -36.112 8.310 1.00 35.31 346 VAL A O 1
ATOM 2910 N N . ASP A 1 347 ? 7.821 -36.166 10.166 1.00 34.22 347 ASP A N 1
ATOM 2911 C CA . ASP A 1 347 ? 8.897 -35.726 11.087 1.00 34.22 347 ASP A CA 1
ATOM 2912 C C . ASP A 1 347 ? 9.988 -36.777 11.411 1.00 34.22 347 ASP A C 1
ATOM 2914 O O . ASP A 1 347 ? 10.600 -36.744 12.480 1.00 34.22 347 ASP A O 1
ATOM 2918 N N . ILE A 1 348 ? 10.256 -37.738 10.517 1.00 32.78 348 ILE A N 1
ATOM 2919 C CA . ILE A 1 348 ? 11.326 -38.737 10.708 1.00 32.78 348 ILE A CA 1
ATOM 2920 C C . ILE A 1 348 ? 12.088 -38.997 9.399 1.00 32.78 348 ILE A C 1
ATOM 2922 O O . ILE A 1 348 ? 11.863 -40.016 8.755 1.00 32.78 348 ILE A O 1
ATOM 2926 N N . PHE A 1 349 ? 13.040 -38.122 9.042 1.00 27.89 349 PHE A N 1
ATOM 2927 C CA . PHE A 1 349 ? 14.356 -38.537 8.516 1.00 27.89 349 PHE A CA 1
ATOM 2928 C C . PHE A 1 349 ? 15.401 -37.396 8.510 1.00 27.89 349 PHE A C 1
ATOM 2930 O O . PHE A 1 349 ? 15.070 -36.221 8.409 1.00 27.89 349 PHE A O 1
ATOM 2937 N N . SER A 1 350 ? 16.680 -37.788 8.590 1.00 32.12 350 SER A N 1
ATOM 2938 C CA . SER A 1 350 ? 17.907 -36.988 8.375 1.00 32.12 350 SER A CA 1
ATOM 2939 C C . SER A 1 350 ? 18.110 -35.702 9.198 1.00 32.12 350 SER A C 1
ATOM 2941 O O . SER A 1 350 ? 17.801 -34.595 8.766 1.00 32.12 350 SER A O 1
ATOM 2943 N N . LEU A 1 351 ? 18.830 -35.855 10.314 1.00 30.53 351 LEU A N 1
ATOM 2944 C CA . LEU A 1 351 ? 19.651 -34.814 10.944 1.00 30.53 351 LEU A CA 1
ATOM 2945 C C . LEU A 1 351 ? 21.086 -35.377 11.098 1.00 30.53 351 LEU A C 1
ATOM 2947 O O . LEU A 1 351 ? 21.243 -36.582 11.298 1.00 30.53 351 LEU A O 1
ATOM 2951 N N . ALA A 1 352 ? 22.095 -34.495 11.078 1.00 28.84 352 ALA A N 1
ATOM 2952 C CA . ALA A 1 352 ? 23.514 -34.686 11.448 1.00 28.84 352 ALA A CA 1
ATOM 2953 C C . ALA A 1 352 ? 24.535 -35.105 10.359 1.00 28.84 352 ALA A C 1
ATOM 2955 O O . ALA A 1 352 ? 24.201 -35.759 9.377 1.00 28.84 352 ALA A O 1
ATOM 2956 N N . HIS A 1 353 ? 25.809 -34.776 10.658 1.00 28.06 353 HIS A N 1
ATOM 2957 C CA . HIS A 1 353 ? 27.051 -34.874 9.854 1.00 28.06 353 HIS A CA 1
ATOM 2958 C C . HIS A 1 353 ? 27.224 -33.737 8.813 1.00 28.06 353 HIS A C 1
ATOM 2960 O O . HIS A 1 353 ? 26.311 -33.469 8.047 1.00 28.06 353 HIS A O 1
ATOM 2966 N N . SER A 1 354 ? 28.338 -32.986 8.740 1.00 27.75 354 SER A N 1
ATOM 2967 C CA . SER A 1 354 ? 29.642 -33.059 9.445 1.00 27.75 354 SER A CA 1
ATOM 2968 C C . SER A 1 354 ? 30.259 -31.667 9.685 1.00 27.75 354 SER A C 1
ATOM 2970 O O . SER A 1 354 ? 29.915 -30.702 9.010 1.00 27.75 354 SER A O 1
ATOM 2972 N N . SER A 1 355 ? 31.239 -31.568 10.590 1.00 28.62 355 SER A N 1
ATOM 2973 C CA . SER A 1 355 ? 32.057 -30.366 10.846 1.00 28.62 355 SER A CA 1
ATOM 2974 C C . SER A 1 355 ? 33.560 -30.652 10.660 1.00 28.62 355 SER A C 1
ATOM 2976 O O . SER A 1 355 ? 33.962 -31.789 10.884 1.00 28.62 355 SER A O 1
ATOM 2978 N N . SER A 1 356 ? 34.388 -29.652 10.272 1.00 25.03 356 SER A N 1
ATOM 2979 C CA . SER A 1 356 ? 35.826 -29.494 10.657 1.00 25.03 356 SER A CA 1
ATOM 2980 C C . SER A 1 356 ? 36.679 -28.556 9.752 1.00 25.03 356 SER A C 1
ATOM 2982 O O . SER A 1 356 ? 37.008 -28.929 8.636 1.00 25.03 356 SER A O 1
ATOM 2984 N N . LYS A 1 357 ? 37.173 -27.443 10.338 1.00 28.16 357 LYS A N 1
ATOM 2985 C CA . LYS A 1 357 ? 38.538 -26.824 10.251 1.00 28.16 357 LYS A CA 1
ATOM 2986 C C . LYS A 1 357 ? 39.254 -26.579 8.893 1.00 28.16 357 LYS A C 1
ATOM 2988 O O . LYS A 1 357 ? 39.502 -27.520 8.158 1.00 28.16 357 LYS A O 1
ATOM 2993 N N . PHE A 1 358 ? 39.801 -25.362 8.708 1.00 25.09 358 PHE A N 1
ATOM 2994 C CA . PHE A 1 358 ? 41.248 -24.965 8.667 1.00 25.09 358 PHE A CA 1
ATOM 2995 C C . PHE A 1 358 ? 41.313 -23.435 8.341 1.00 25.09 358 PHE A C 1
ATOM 2997 O O . PHE A 1 358 ? 40.605 -22.992 7.449 1.00 25.09 358 PHE A O 1
ATOM 3004 N N . VAL A 1 359 ? 41.849 -22.535 9.188 1.00 26.28 359 VAL A N 1
ATOM 3005 C CA . VAL A 1 359 ? 43.259 -22.100 9.424 1.00 26.28 359 VAL A CA 1
ATOM 3006 C C . VAL A 1 359 ? 43.767 -20.950 8.508 1.00 26.28 359 VAL A C 1
ATOM 3008 O O . VAL A 1 359 ? 43.673 -20.988 7.292 1.00 26.28 359 VAL A O 1
ATOM 3011 N N . SER A 1 360 ? 44.314 -19.930 9.180 1.00 27.97 360 SER A N 1
ATOM 3012 C CA . SER A 1 360 ? 44.824 -18.587 8.812 1.00 27.97 360 SER A CA 1
ATOM 3013 C C . SER A 1 360 ? 45.805 -18.393 7.633 1.00 27.97 360 SER A C 1
ATOM 3015 O O . SER A 1 360 ? 46.701 -19.217 7.469 1.00 27.97 360 SER A O 1
ATOM 3017 N N . HIS A 1 361 ? 45.834 -17.177 7.039 1.00 27.33 361 HIS A N 1
ATOM 3018 C CA . HIS A 1 361 ? 46.954 -16.220 7.258 1.00 27.33 361 HIS A CA 1
ATOM 3019 C C . HIS A 1 361 ? 46.719 -14.749 6.811 1.00 27.33 361 HIS A C 1
ATOM 3021 O O . HIS A 1 361 ? 45.827 -14.435 6.032 1.00 27.33 361 HIS A O 1
ATOM 3027 N N . ASN A 1 362 ? 47.559 -13.864 7.368 1.00 26.55 362 ASN A N 1
ATOM 3028 C CA . ASN A 1 362 ? 47.623 -12.391 7.274 1.00 26.55 362 ASN A CA 1
ATOM 3029 C C . ASN A 1 362 ? 47.706 -11.769 5.860 1.00 26.55 362 ASN A C 1
ATOM 3031 O O . ASN A 1 362 ? 48.392 -12.308 4.995 1.00 26.55 362 ASN A O 1
ATOM 3035 N N . PHE A 1 363 ? 47.324 -10.484 5.758 1.00 25.67 363 PHE A N 1
ATOM 3036 C CA . PHE A 1 363 ? 48.281 -9.461 5.294 1.00 25.67 363 PHE A CA 1
ATOM 3037 C C . PHE A 1 363 ? 48.074 -8.091 5.973 1.00 25.67 363 PHE A C 1
ATOM 3039 O O . PHE A 1 363 ? 47.018 -7.832 6.546 1.00 25.67 363 PHE A O 1
ATOM 3046 N N . LEU A 1 364 ? 49.100 -7.230 5.940 1.00 26.47 364 LEU A N 1
ATOM 3047 C CA . LEU A 1 364 ? 49.137 -5.908 6.582 1.00 26.47 364 LEU A CA 1
ATOM 3048 C C . LEU A 1 364 ? 49.286 -4.807 5.513 1.00 26.47 364 LEU A C 1
ATOM 3050 O O . LEU A 1 364 ? 50.112 -4.948 4.615 1.00 26.47 364 LEU A O 1
ATOM 3054 N N . GLY A 1 365 ? 48.542 -3.701 5.612 1.00 26.19 365 GLY A N 1
ATOM 3055 C CA . GLY A 1 365 ? 48.613 -2.586 4.654 1.00 26.19 365 GLY A CA 1
ATOM 3056 C C . GLY A 1 365 ? 48.440 -1.234 5.345 1.00 26.19 365 GLY A C 1
ATOM 3057 O O . GLY A 1 365 ? 47.467 -1.028 6.065 1.00 26.19 365 GLY A O 1
ATOM 3058 N N . GLN A 1 366 ? 49.405 -0.327 5.176 1.00 28.31 366 GLN A N 1
ATOM 3059 C CA . GLN A 1 366 ? 49.466 0.927 5.931 1.00 28.31 366 GLN A CA 1
ATOM 3060 C C . GLN A 1 366 ? 48.784 2.103 5.217 1.00 28.31 366 GLN A C 1
ATOM 3062 O O . GLN A 1 366 ? 49.020 2.355 4.041 1.00 28.31 366 GLN A O 1
ATOM 3067 N N . ILE A 1 367 ? 47.995 2.845 6.001 1.00 28.12 367 ILE A N 1
ATOM 3068 C CA . ILE A 1 367 ? 48.061 4.305 6.195 1.00 28.12 367 ILE A CA 1
ATOM 3069 C C . ILE A 1 367 ? 48.488 5.148 4.977 1.00 28.12 367 ILE A C 1
ATOM 3071 O O . ILE A 1 367 ? 49.656 5.161 4.596 1.00 28.12 367 ILE A O 1
ATOM 3075 N N . ASN A 1 368 ? 47.617 6.076 4.569 1.00 26.14 368 ASN A N 1
ATOM 3076 C CA . ASN A 1 368 ? 48.086 7.446 4.351 1.00 26.14 368 ASN A CA 1
ATOM 3077 C C . ASN A 1 368 ? 47.058 8.487 4.821 1.00 26.14 368 ASN A C 1
ATOM 3079 O O . ASN A 1 368 ? 45.863 8.202 4.879 1.00 26.14 368 ASN A O 1
ATOM 3083 N N . GLN A 1 369 ? 47.531 9.660 5.251 1.00 29.78 369 GLN A N 1
ATOM 3084 C CA . GLN A 1 369 ? 46.727 10.642 5.993 1.00 29.78 369 GLN A CA 1
ATOM 3085 C C . GLN A 1 369 ? 46.297 11.830 5.122 1.00 29.78 369 GLN A C 1
ATOM 3087 O O . GLN A 1 369 ? 47.112 12.397 4.399 1.00 29.78 369 GLN A O 1
ATOM 3092 N N . GLY A 1 370 ? 45.049 12.282 5.282 1.00 27.56 370 GLY A N 1
ATOM 3093 C CA . GLY A 1 370 ? 44.549 13.546 4.732 1.00 27.56 370 GLY A CA 1
ATOM 3094 C C . GLY A 1 370 ? 43.816 14.357 5.803 1.00 27.56 370 GLY A C 1
ATOM 3095 O O . GLY A 1 370 ? 42.701 14.012 6.181 1.00 27.56 370 GLY A O 1
ATOM 3096 N N . LYS A 1 371 ? 44.442 15.428 6.312 1.00 28.45 371 LYS A N 1
ATOM 3097 C CA . LYS A 1 371 ? 43.811 16.375 7.254 1.00 28.45 371 LYS A CA 1
ATOM 3098 C C . LYS A 1 371 ? 42.714 17.162 6.522 1.00 28.45 371 LYS A C 1
ATOM 3100 O O . LYS A 1 371 ? 42.947 17.664 5.431 1.00 28.45 371 LYS A O 1
ATOM 3105 N N . VAL A 1 372 ? 41.478 17.171 7.023 1.00 27.91 372 VAL A N 1
ATOM 3106 C CA . VAL A 1 372 ? 40.980 18.097 8.063 1.00 27.91 372 VAL A CA 1
ATOM 3107 C C . VAL A 1 372 ? 41.186 19.569 7.690 1.00 27.91 372 VAL A C 1
ATOM 3109 O O . VAL A 1 372 ? 42.262 20.127 7.892 1.00 27.91 372 VAL A O 1
ATOM 3112 N N . VAL A 1 373 ? 40.091 20.210 7.274 1.00 28.06 373 VAL A N 1
ATOM 3113 C CA . VAL A 1 373 ? 39.816 21.632 7.521 1.00 28.06 373 VAL A CA 1
ATOM 3114 C C . VAL A 1 373 ? 38.404 21.709 8.099 1.00 28.06 373 VAL A C 1
ATOM 3116 O O . VAL A 1 373 ? 37.448 21.283 7.458 1.00 28.06 373 VAL A O 1
ATOM 3119 N N . ASN A 1 374 ? 38.275 22.224 9.321 1.00 27.58 374 ASN A N 1
ATOM 3120 C CA . ASN A 1 374 ? 36.982 22.386 9.986 1.00 27.58 374 ASN A CA 1
ATOM 3121 C C . ASN A 1 374 ? 36.287 23.674 9.528 1.00 27.58 374 ASN A C 1
ATOM 3123 O O . ASN A 1 374 ? 36.949 24.701 9.368 1.00 27.58 374 ASN A O 1
ATOM 3127 N N . LYS A 1 375 ? 34.949 23.667 9.512 1.00 29.45 375 LYS A N 1
ATOM 3128 C CA . LYS A 1 375 ? 34.169 24.809 10.010 1.00 29.45 375 LYS A CA 1
ATOM 3129 C C . LYS A 1 375 ? 32.787 24.376 10.504 1.00 29.45 375 LYS A C 1
ATOM 3131 O O . LYS A 1 375 ? 31.973 23.875 9.737 1.00 29.45 375 LYS A O 1
ATOM 3136 N N . THR A 1 376 ? 32.564 24.567 11.797 1.00 30.66 376 THR A N 1
ATOM 3137 C CA . THR A 1 376 ? 31.313 24.347 12.532 1.00 30.66 376 THR A CA 1
ATOM 3138 C C . THR A 1 376 ? 30.540 25.662 12.699 1.00 30.66 376 THR A C 1
ATOM 3140 O O . THR A 1 376 ? 31.184 26.698 12.824 1.00 30.66 376 THR A O 1
ATOM 3143 N N . GLU A 1 377 ? 29.200 25.565 12.782 1.00 32.53 377 GLU A N 1
ATOM 3144 C CA . GLU A 1 377 ? 28.305 26.336 13.691 1.00 32.53 377 GLU A CA 1
ATOM 3145 C C . GLU A 1 377 ? 28.239 27.896 13.566 1.00 32.53 377 GLU A C 1
ATOM 3147 O O . GLU A 1 377 ? 29.158 28.533 13.069 1.00 32.53 377 GLU A O 1
ATOM 3152 N N . LYS A 1 378 ? 27.174 28.626 13.966 1.00 30.06 378 LYS A N 1
ATOM 3153 C CA . LYS A 1 378 ? 25.828 28.300 14.509 1.00 30.06 378 LYS A CA 1
ATOM 3154 C C . LYS A 1 378 ? 24.837 29.488 14.317 1.00 30.06 378 LYS A C 1
ATOM 3156 O O . LYS A 1 378 ? 25.275 30.613 14.127 1.00 30.06 378 LYS A O 1
ATOM 3161 N N . GLU A 1 379 ? 23.534 29.179 14.390 1.00 32.38 379 GLU A N 1
ATOM 3162 C CA . GLU A 1 379 ? 22.374 29.920 14.973 1.00 32.38 379 GLU A CA 1
ATOM 3163 C C . GLU A 1 379 ? 22.201 31.472 14.938 1.00 32.38 379 GLU A C 1
ATOM 3165 O O . GLU A 1 379 ? 23.055 32.200 15.421 1.00 32.38 379 GLU A O 1
ATOM 3170 N N . GLN A 1 380 ? 20.958 31.897 14.588 1.00 29.30 380 GLN A N 1
ATOM 3171 C CA . GLN A 1 380 ? 20.127 32.992 15.192 1.00 29.30 380 GLN A CA 1
ATOM 3172 C C . GLN A 1 380 ? 20.635 34.468 15.094 1.00 29.30 380 GLN A C 1
ATOM 3174 O O . GLN A 1 380 ? 21.811 34.705 14.866 1.00 29.30 380 GLN A O 1
ATOM 3179 N N . GLU A 1 381 ? 19.854 35.564 15.195 1.00 30.98 381 GLU A N 1
ATOM 3180 C CA . GLU A 1 381 ? 18.402 35.910 15.260 1.00 30.98 381 GLU A CA 1
ATOM 3181 C C . GLU A 1 381 ? 18.248 37.383 14.700 1.00 30.98 381 GLU A C 1
ATOM 3183 O O . GLU A 1 381 ? 19.266 37.978 14.353 1.00 30.98 381 GLU A O 1
ATOM 3188 N N . ASP A 1 382 ? 17.124 38.113 14.527 1.00 30.14 382 ASP A N 1
ATOM 3189 C CA . ASP A 1 382 ? 15.679 37.936 14.799 1.00 30.14 382 ASP A CA 1
ATOM 3190 C C . ASP A 1 382 ? 14.765 38.803 13.850 1.00 30.14 382 ASP A C 1
ATOM 3192 O O . ASP A 1 382 ? 15.027 38.928 12.654 1.00 30.14 382 ASP A O 1
ATOM 3196 N N . LYS A 1 383 ? 13.669 39.403 14.366 1.00 32.62 383 LYS A N 1
ATOM 3197 C CA . LYS A 1 383 ? 12.564 40.122 13.693 1.00 32.62 383 LYS A CA 1
ATOM 3198 C C . LYS A 1 383 ? 12.967 41.575 13.340 1.00 32.62 383 LYS A C 1
ATOM 3200 O O . LYS A 1 383 ? 13.902 42.134 13.906 1.00 32.62 383 LYS A O 1
ATOM 3205 N N . THR A 1 384 ? 12.253 42.341 12.501 1.00 27.92 384 THR A N 1
ATOM 3206 C CA . THR A 1 384 ? 11.005 43.072 12.857 1.00 27.92 384 THR A CA 1
ATOM 3207 C C . THR A 1 384 ? 10.535 43.961 11.675 1.00 27.92 384 THR A C 1
ATOM 3209 O O . THR A 1 384 ? 11.356 44.387 10.869 1.00 27.92 384 THR A O 1
ATOM 3212 N N . LYS A 1 385 ? 9.252 44.380 11.688 1.00 29.55 385 LYS A N 1
ATOM 3213 C CA . LYS A 1 385 ? 8.597 45.487 10.927 1.00 29.55 385 LYS A CA 1
ATOM 3214 C C . LYS A 1 385 ? 7.991 45.161 9.546 1.00 29.55 385 LYS A C 1
ATOM 3216 O O . LYS A 1 385 ? 8.647 45.322 8.522 1.00 29.55 385 LYS A O 1
ATOM 3221 N N . LYS A 1 386 ? 6.658 45.003 9.516 1.00 29.17 386 LYS A N 1
ATOM 3222 C CA . LYS A 1 386 ? 5.725 46.049 9.018 1.00 29.17 386 LYS A CA 1
ATOM 3223 C C . LYS A 1 386 ? 4.254 45.680 9.283 1.00 29.17 386 LYS A C 1
ATOM 3225 O O . LYS A 1 386 ? 3.710 44.778 8.663 1.00 29.17 386 LYS A O 1
ATOM 3230 N N . GLN A 1 387 ? 3.607 46.429 10.175 1.00 27.23 387 GLN A N 1
ATOM 3231 C CA . GLN A 1 387 ? 2.149 46.617 10.172 1.00 27.23 387 GLN A CA 1
ATOM 3232 C C . GLN A 1 387 ? 1.812 47.941 9.457 1.00 27.23 387 GLN A C 1
ATOM 3234 O O . GLN A 1 387 ? 2.714 48.739 9.207 1.00 27.23 387 GLN A O 1
ATOM 3239 N N . GLN A 1 388 ? 0.512 48.181 9.236 1.00 28.98 388 GLN A N 1
ATOM 3240 C CA . GLN A 1 388 ? -0.122 49.321 8.545 1.00 28.98 388 GLN A CA 1
ATOM 3241 C C . GLN A 1 388 ? -0.192 49.207 7.012 1.00 28.98 388 GLN A C 1
ATOM 3243 O O . GLN A 1 388 ? 0.761 49.527 6.312 1.00 28.98 388 GLN A O 1
ATOM 3248 N N . TYR A 1 389 ? -1.383 48.871 6.500 1.00 27.84 389 TYR A N 1
ATOM 3249 C CA . TYR A 1 389 ? -2.219 49.823 5.748 1.00 27.84 389 TYR A CA 1
ATOM 3250 C C . TYR A 1 389 ? -3.700 49.373 5.765 1.00 27.84 389 TYR A C 1
ATOM 3252 O O . TYR A 1 389 ? -4.017 48.310 6.289 1.00 27.84 389 TYR A O 1
ATOM 3260 N N . ASN A 1 390 ? -4.595 50.203 5.220 1.00 29.31 390 ASN A N 1
ATOM 3261 C CA . ASN A 1 390 ? -6.007 49.918 4.904 1.00 29.31 390 ASN A CA 1
ATOM 3262 C C . ASN A 1 390 ? -6.956 49.537 6.064 1.00 29.31 390 ASN A C 1
ATOM 3264 O O . ASN A 1 390 ? -7.460 48.423 6.165 1.00 29.31 390 ASN A O 1
ATOM 3268 N N . LYS A 1 391 ? -7.347 50.556 6.844 1.00 32.03 391 LYS A N 1
ATOM 3269 C CA . LYS A 1 391 ? -8.646 50.605 7.542 1.00 32.03 391 LYS A CA 1
ATOM 3270 C C . LYS A 1 391 ? -9.417 51.857 7.109 1.00 32.03 391 LYS A C 1
ATOM 3272 O O . LYS A 1 391 ? -9.221 52.908 7.716 1.00 32.03 391 LYS A O 1
ATOM 3277 N N . LYS A 1 392 ? -10.263 51.735 6.076 1.00 29.91 392 LYS A N 1
ATOM 3278 C CA . LYS A 1 392 ? -11.379 52.636 5.693 1.00 29.91 392 LYS A CA 1
ATOM 3279 C C . LYS A 1 392 ? -11.936 52.214 4.326 1.00 29.91 392 LYS A C 1
ATOM 3281 O O . LYS A 1 392 ? -11.213 52.326 3.351 1.00 29.91 392 LYS A O 1
ATOM 3286 N N . GLU A 1 393 ? -13.191 51.769 4.283 1.00 29.19 393 GLU A N 1
ATOM 3287 C CA . GLU A 1 393 ? -14.290 52.365 3.492 1.00 29.19 393 GLU A CA 1
ATOM 3288 C C . GLU A 1 393 ? -15.504 51.429 3.489 1.00 29.19 393 GLU A C 1
ATOM 3290 O O . GLU A 1 393 ? -15.484 50.353 2.898 1.00 29.19 393 GLU A O 1
ATOM 3295 N N . THR A 1 394 ? -16.572 51.812 4.197 1.00 27.28 394 THR A N 1
ATOM 3296 C CA . THR A 1 394 ? -17.877 51.128 4.126 1.00 27.28 394 THR A CA 1
ATOM 3297 C C . THR A 1 394 ? -18.984 52.056 4.635 1.00 27.28 394 THR A C 1
ATOM 3299 O O . THR A 1 394 ? -19.327 52.039 5.814 1.00 27.28 394 THR A O 1
ATOM 3302 N N . GLN A 1 395 ? -19.517 52.921 3.767 1.00 29.20 395 GLN A N 1
ATOM 3303 C CA . GLN A 1 395 ? -20.788 53.631 3.978 1.00 29.20 395 GLN A CA 1
ATOM 3304 C C . GLN A 1 395 ? -21.261 54.285 2.673 1.00 29.20 395 GLN A C 1
ATOM 3306 O O . GLN A 1 395 ? -20.438 54.800 1.918 1.00 29.20 395 GLN A O 1
ATOM 3311 N N . LYS A 1 396 ? -22.591 54.331 2.473 1.00 29.98 396 LYS A N 1
ATOM 3312 C CA . LYS A 1 396 ? -23.285 54.601 1.189 1.00 29.98 396 LYS A CA 1
ATOM 3313 C C . LYS A 1 396 ? -23.095 53.435 0.191 1.00 29.98 396 LYS A C 1
ATOM 3315 O O . LYS A 1 396 ? -22.091 52.741 0.248 1.00 29.98 396 LYS A O 1
ATOM 3320 N N . VAL A 1 397 ? -24.029 53.132 -0.711 1.00 28.67 397 VAL A N 1
ATOM 3321 C CA . VAL A 1 397 ? -25.289 53.809 -1.095 1.00 28.67 397 VAL A CA 1
ATOM 3322 C C . VAL A 1 397 ? -26.497 52.902 -0.798 1.00 28.67 397 VAL A C 1
ATOM 3324 O O . VAL A 1 397 ? -26.345 51.692 -0.672 1.00 28.67 397 VAL A O 1
ATOM 3327 N N . ASN A 1 398 ? -27.689 53.490 -0.680 1.00 29.86 398 ASN A N 1
ATOM 3328 C CA . ASN A 1 398 ? -28.965 52.779 -0.591 1.00 29.86 398 ASN A CA 1
ATOM 3329 C C . ASN A 1 398 ? -29.938 53.324 -1.664 1.00 29.86 398 ASN A C 1
ATOM 3331 O O . ASN A 1 398 ? -29.758 54.454 -2.115 1.00 29.86 398 ASN A O 1
ATOM 3335 N N . GLU A 1 399 ? -30.982 52.552 -1.980 1.00 31.86 399 GLU A N 1
ATOM 3336 C CA . GLU A 1 399 ? -32.104 52.844 -2.904 1.00 31.86 399 GLU A CA 1
ATOM 3337 C C . GLU A 1 399 ? -31.922 52.715 -4.437 1.00 31.86 399 GLU A C 1
ATOM 3339 O O . GLU A 1 399 ? -30.899 53.064 -5.020 1.00 31.86 399 GLU A O 1
ATOM 3344 N N . LYS A 1 400 ? -33.056 52.328 -5.060 1.00 31.31 400 LYS A N 1
ATOM 3345 C CA . LYS A 1 400 ? -33.386 52.163 -6.496 1.00 31.31 400 LYS A CA 1
ATOM 3346 C C . LYS A 1 400 ? -32.751 50.933 -7.183 1.00 31.31 400 LYS A C 1
ATOM 3348 O O . LYS A 1 400 ? -31.658 50.516 -6.839 1.00 31.31 400 LYS A O 1
ATOM 3353 N N . GLU A 1 401 ? -33.427 50.258 -8.122 1.00 31.09 401 GLU A N 1
ATOM 3354 C CA . GLU A 1 401 ? -34.655 50.624 -8.858 1.00 31.09 401 GLU A CA 1
ATOM 3355 C C . GLU A 1 401 ? -35.655 49.451 -9.045 1.00 31.09 401 GLU A C 1
ATOM 3357 O O . GLU A 1 401 ? -35.402 48.324 -8.623 1.00 31.09 401 GLU A O 1
ATOM 3362 N N . LYS A 1 402 ? -36.840 49.714 -9.624 1.00 34.62 402 LYS A N 1
ATOM 3363 C CA . LYS A 1 402 ? -37.961 48.756 -9.718 1.00 34.62 402 LYS A CA 1
ATOM 3364 C C . LYS A 1 402 ? -38.058 48.036 -11.074 1.00 34.62 402 LYS A C 1
ATOM 3366 O O . LYS A 1 402 ? -38.442 48.650 -12.060 1.00 34.62 402 LYS A O 1
ATOM 3371 N N . GLY A 1 403 ? -37.959 46.705 -11.029 1.00 32.88 403 GLY A N 1
ATOM 3372 C CA . GLY A 1 403 ? -38.942 45.793 -11.638 1.00 32.88 403 GLY A CA 1
ATOM 3373 C C . GLY A 1 403 ? -38.835 45.419 -13.127 1.00 32.88 403 GLY A C 1
ATOM 3374 O O . GLY A 1 403 ? -38.788 46.268 -14.012 1.00 32.88 403 GLY A O 1
ATOM 3375 N N . LYS A 1 404 ? -38.983 44.113 -13.397 1.00 33.31 404 LYS A N 1
ATOM 3376 C CA . LYS A 1 404 ? -39.712 43.572 -14.561 1.00 33.31 404 LYS A CA 1
ATOM 3377 C C . LYS A 1 404 ? -40.201 42.138 -14.302 1.00 33.31 404 LYS A C 1
ATOM 3379 O O . LYS A 1 404 ? -39.871 41.533 -13.287 1.00 33.31 404 LYS A O 1
ATOM 3384 N N . THR A 1 405 ? -41.094 41.671 -15.168 1.00 30.11 405 THR A N 1
ATOM 3385 C CA . THR A 1 405 ? -42.041 40.561 -14.966 1.00 30.11 405 THR A CA 1
ATOM 3386 C C . THR A 1 405 ? -41.466 39.143 -15.049 1.00 30.11 405 THR A C 1
ATOM 3388 O O . THR A 1 405 ? -40.694 38.831 -15.946 1.00 30.11 405 THR A O 1
ATOM 3391 N N . GLN A 1 406 ? -41.981 38.291 -14.155 1.00 34.44 406 GLN A N 1
ATOM 3392 C CA . GLN A 1 406 ? -42.256 36.846 -14.273 1.00 34.44 406 GLN A CA 1
ATOM 3393 C C . GLN A 1 406 ? -41.830 36.088 -15.553 1.00 34.44 406 GLN A C 1
ATOM 3395 O O . GLN A 1 406 ? -42.377 36.323 -16.626 1.00 34.44 406 GLN A O 1
ATOM 3400 N N . THR A 1 407 ? -41.111 34.980 -15.345 1.00 30.52 407 THR A N 1
ATOM 3401 C CA . THR A 1 407 ? -41.512 33.637 -15.824 1.00 30.52 407 THR A CA 1
ATOM 3402 C C . THR A 1 407 ? -41.259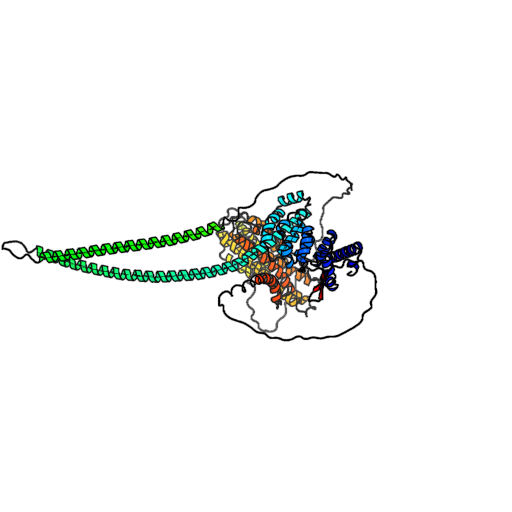 32.633 -14.695 1.00 30.52 407 THR A C 1
ATOM 3404 O O . THR A 1 407 ? -40.250 32.744 -14.002 1.00 30.52 407 THR A O 1
ATOM 3407 N N . GLY A 1 408 ? -42.188 31.706 -14.445 1.00 38.09 408 GLY A N 1
ATOM 3408 C CA . GLY A 1 408 ? -42.188 30.896 -13.220 1.00 38.09 408 GLY A CA 1
ATOM 3409 C C . GLY A 1 408 ? -41.371 29.602 -13.293 1.00 38.09 408 GLY A C 1
ATOM 3410 O O . GLY A 1 408 ? -41.555 28.805 -14.206 1.00 38.09 408 GLY A O 1
ATOM 3411 N N . VAL A 1 409 ? -40.557 29.356 -12.263 1.00 33.59 409 VAL A N 1
ATOM 3412 C CA . VAL A 1 409 ? -40.030 28.033 -11.886 1.00 33.59 409 VAL A CA 1
ATOM 3413 C C . VAL A 1 409 ? -40.273 27.861 -10.385 1.00 33.59 409 VAL A C 1
ATOM 3415 O O . VAL A 1 409 ? -40.121 28.815 -9.622 1.00 33.59 409 VAL A O 1
ATOM 3418 N N . VAL A 1 410 ? -40.686 26.668 -9.950 1.00 39.47 410 VAL A N 1
ATOM 3419 C CA . VAL A 1 410 ? -41.015 26.395 -8.542 1.00 39.47 410 VAL A CA 1
ATOM 3420 C C . VAL A 1 410 ? -39.731 26.282 -7.717 1.00 39.47 410 VAL A C 1
ATOM 3422 O O . VAL A 1 410 ? -39.089 25.235 -7.699 1.00 39.47 410 VAL A O 1
ATOM 3425 N N . GLN A 1 411 ? -39.362 27.355 -7.016 1.00 37.88 411 GLN A N 1
ATOM 3426 C CA . GLN A 1 411 ? -38.332 27.311 -5.977 1.00 37.88 411 GLN A CA 1
ATOM 3427 C C . GLN A 1 411 ? -38.943 26.913 -4.626 1.00 37.88 411 GLN A C 1
ATOM 3429 O O . GLN A 1 411 ? -39.999 27.411 -4.233 1.00 37.88 411 GLN A O 1
ATOM 3434 N N . GLN A 1 412 ? -38.265 26.003 -3.923 1.00 43.66 412 GLN A N 1
ATOM 3435 C CA . GLN A 1 412 ? -38.598 25.607 -2.553 1.00 43.66 412 GLN A CA 1
ATOM 3436 C C . GLN A 1 412 ? -38.115 26.660 -1.527 1.00 43.66 412 GLN A C 1
ATOM 3438 O O . GLN A 1 412 ? -37.625 27.727 -1.894 1.00 43.66 412 GLN A O 1
ATOM 3443 N N . ALA A 1 413 ? -38.361 26.404 -0.239 1.00 35.56 413 ALA A N 1
ATOM 3444 C CA . ALA A 1 413 ? -38.407 27.421 0.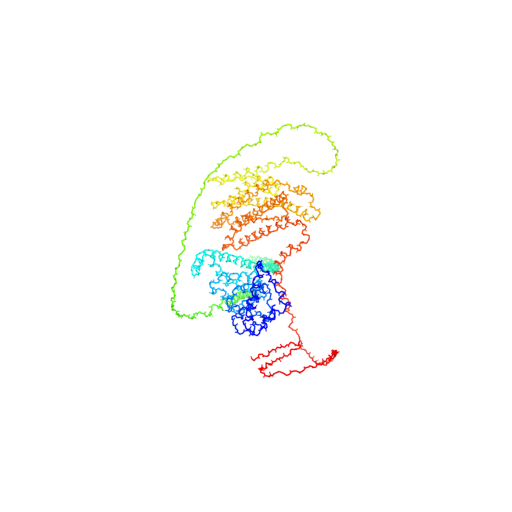817 1.00 35.56 413 ALA A CA 1
ATOM 3445 C C . ALA A 1 413 ? -37.052 28.049 1.243 1.00 35.56 413 ALA A C 1
ATOM 3447 O O . ALA A 1 413 ? -35.976 27.664 0.796 1.00 35.56 413 ALA A O 1
ATOM 3448 N N . ARG A 1 414 ? -37.151 29.069 2.113 1.00 36.25 414 ARG A N 1
ATOM 3449 C CA . ARG A 1 414 ? -36.089 30.021 2.501 1.00 36.25 414 ARG A CA 1
ATOM 3450 C C . ARG A 1 414 ? -34.910 29.422 3.303 1.00 36.25 414 ARG A C 1
ATOM 3452 O O . ARG A 1 414 ? -35.095 28.407 3.969 1.00 36.25 414 ARG A O 1
ATOM 3459 N N . PRO A 1 415 ? -33.752 30.120 3.375 1.00 40.72 415 PRO A N 1
ATOM 3460 C CA . PRO A 1 415 ? -32.565 29.670 4.120 1.00 40.72 415 PRO A CA 1
ATOM 3461 C C . PRO A 1 415 ? -32.598 29.900 5.647 1.00 40.72 415 PRO A C 1
ATOM 3463 O O . PRO A 1 415 ? -31.688 29.464 6.349 1.00 40.72 415 PRO A O 1
ATOM 3466 N N . ASP A 1 416 ? -33.600 30.601 6.186 1.00 41.88 416 ASP A N 1
ATOM 3467 C CA . ASP A 1 416 ? -33.518 31.241 7.517 1.00 41.88 416 ASP A CA 1
ATOM 3468 C C . ASP A 1 416 ? -33.500 30.278 8.733 1.00 41.88 416 ASP A C 1
ATOM 3470 O O . ASP A 1 416 ? -33.340 30.727 9.867 1.00 41.88 416 ASP A O 1
ATOM 3474 N N . GLN A 1 417 ? -33.651 28.961 8.534 1.00 49.22 417 GLN A N 1
ATOM 3475 C CA . GLN A 1 417 ? -33.651 27.948 9.609 1.00 49.22 417 GLN A CA 1
ATOM 3476 C C . GLN A 1 417 ? -32.316 27.196 9.797 1.00 49.22 417 GLN A C 1
ATOM 3478 O O . GLN A 1 417 ? -32.204 26.366 10.697 1.00 49.22 417 GLN A O 1
ATOM 3483 N N . VAL A 1 418 ? -31.288 27.472 8.988 1.00 49.84 418 VAL A N 1
ATOM 3484 C CA . VAL A 1 418 ? -30.038 26.677 8.963 1.00 49.84 418 VAL A CA 1
ATOM 3485 C C . VAL A 1 418 ? -29.163 26.855 10.227 1.00 49.84 418 VAL A C 1
ATOM 3487 O O . VAL A 1 418 ? -28.330 26.005 10.537 1.00 49.84 418 VAL A O 1
ATOM 3490 N N . SER A 1 419 ? -29.356 27.923 11.008 1.00 61.00 419 SER A N 1
ATOM 3491 C CA . SER A 1 419 ? -28.416 28.338 12.065 1.00 61.00 419 SER A CA 1
ATOM 3492 C C . SER A 1 419 ? -28.531 27.617 13.418 1.00 61.00 419 SER A C 1
ATOM 3494 O O . SER A 1 419 ? -27.532 27.555 14.136 1.00 61.00 419 SER A O 1
ATOM 3496 N N . SER A 1 420 ? -29.696 27.074 13.794 1.00 74.25 420 SER A N 1
ATOM 3497 C CA . SER A 1 420 ? -29.895 26.466 15.124 1.00 74.25 420 SER A CA 1
ATOM 3498 C C . SER A 1 420 ? -29.171 25.128 15.261 1.00 74.25 420 SER A C 1
ATOM 3500 O O . SER A 1 420 ? -28.236 25.017 16.046 1.00 74.25 420 SER A O 1
ATOM 3502 N N . THR A 1 421 ? -29.529 24.141 14.434 1.00 89.12 421 THR A N 1
ATOM 3503 C CA . THR A 1 421 ? -29.050 22.748 14.562 1.00 89.12 421 THR A CA 1
ATOM 3504 C C . THR A 1 421 ? -27.524 22.609 14.581 1.00 89.12 421 THR A C 1
ATOM 3506 O O . THR A 1 421 ? -26.989 21.774 15.306 1.00 89.12 421 THR A O 1
ATOM 3509 N N . THR A 1 422 ? -26.808 23.441 13.820 1.00 94.06 422 THR A N 1
ATOM 3510 C CA . THR A 1 422 ? -25.336 23.476 13.805 1.00 94.06 422 THR A CA 1
ATOM 3511 C C . THR A 1 422 ? -24.775 23.992 15.127 1.00 94.06 422 THR A C 1
ATOM 3513 O O . THR A 1 422 ? -23.856 23.393 15.682 1.00 94.06 422 THR A O 1
ATOM 3516 N N . LYS A 1 423 ? -25.357 25.066 15.671 1.00 95.62 423 LYS A N 1
ATOM 3517 C CA . LYS A 1 423 ? -24.964 25.621 16.969 1.00 95.62 423 LYS A CA 1
ATOM 3518 C C . LYS A 1 423 ? -25.319 24.672 18.116 1.00 95.62 423 LYS A C 1
ATOM 3520 O O . LYS A 1 423 ? -24.519 24.507 19.028 1.00 95.62 423 LYS A O 1
ATOM 3525 N N . ASP A 1 424 ? -26.477 24.020 18.048 1.00 95.81 424 ASP A N 1
ATOM 3526 C CA . ASP A 1 424 ? -26.921 23.041 19.043 1.00 95.81 424 ASP A CA 1
ATOM 3527 C C . ASP A 1 424 ? -25.984 21.826 19.092 1.00 95.81 424 ASP A C 1
ATOM 3529 O O . ASP A 1 424 ? -25.625 21.380 20.181 1.00 95.81 424 ASP A O 1
ATOM 3533 N N . PHE A 1 425 ? -25.519 21.333 17.934 1.00 97.06 425 PHE A N 1
ATOM 3534 C CA . PHE A 1 425 ? -24.509 20.272 17.882 1.00 97.06 425 PHE A CA 1
ATOM 3535 C C . PHE A 1 425 ? -23.185 20.693 18.535 1.00 97.06 425 PHE A C 1
ATOM 3537 O O . PHE A 1 425 ? -22.655 19.937 19.348 1.00 97.06 425 PHE A O 1
ATOM 3544 N N . VAL A 1 426 ? -22.668 21.887 18.215 1.00 97.38 426 VAL A N 1
ATOM 3545 C CA . VAL A 1 426 ? -21.426 22.406 18.816 1.00 97.38 426 VAL A CA 1
ATOM 3546 C C . VAL A 1 426 ? -21.585 22.540 20.333 1.00 97.38 426 VAL A C 1
ATOM 3548 O O . VAL A 1 426 ? -20.840 21.903 21.068 1.00 97.38 426 VAL A O 1
ATOM 3551 N N . ASN A 1 427 ? -22.625 23.237 20.809 1.00 97.31 427 ASN A N 1
ATOM 3552 C CA . ASN A 1 427 ? -22.887 23.423 22.242 1.00 97.31 427 ASN A CA 1
ATOM 3553 C C . ASN A 1 427 ? -22.959 22.090 23.017 1.00 97.31 427 ASN A C 1
ATOM 3555 O O . ASN A 1 427 ? -22.476 22.002 24.145 1.00 97.31 427 ASN A O 1
ATOM 3559 N N . ILE A 1 428 ? -23.602 21.063 22.444 1.00 97.31 428 ILE A N 1
ATOM 3560 C CA . ILE A 1 428 ? -23.761 19.753 23.097 1.00 97.31 428 ILE A CA 1
ATOM 3561 C C . ILE A 1 428 ? -22.455 18.951 23.052 1.00 97.31 428 ILE A C 1
ATOM 3563 O O . ILE A 1 428 ? -22.123 18.299 24.038 1.00 97.31 428 ILE A O 1
ATOM 3567 N N . SER A 1 429 ? -21.696 19.025 21.958 1.00 97.44 429 SER A N 1
ATOM 3568 C CA . SER A 1 429 ? -20.384 18.370 21.840 1.00 97.44 429 SER A CA 1
ATOM 3569 C C . SER A 1 429 ? -19.374 18.972 22.815 1.00 97.44 429 SER A C 1
ATOM 3571 O O . SER A 1 429 ? -18.745 18.234 23.569 1.00 97.44 429 SER A O 1
ATOM 3573 N N . ASP A 1 430 ? -19.302 20.304 22.881 1.00 97.56 430 ASP A N 1
ATOM 3574 C CA . ASP A 1 430 ? -18.473 21.038 23.839 1.00 97.56 430 ASP A CA 1
ATOM 3575 C C . ASP A 1 430 ? -18.836 20.644 25.282 1.00 97.56 430 ASP A C 1
ATOM 3577 O O . ASP A 1 430 ? -17.953 20.371 26.093 1.00 97.56 430 ASP A O 1
ATOM 3581 N N . ALA A 1 431 ? -20.133 20.547 25.605 1.00 97.50 431 ALA A N 1
ATOM 3582 C CA . ALA A 1 431 ? -20.601 20.124 26.926 1.00 97.50 431 ALA A CA 1
ATOM 3583 C C . ALA A 1 431 ? -20.262 18.656 27.253 1.00 97.50 431 ALA A C 1
ATOM 3585 O O . ALA A 1 431 ? -19.967 18.347 28.408 1.00 97.50 431 ALA A O 1
ATOM 3586 N N . ILE A 1 432 ? -20.276 17.756 26.262 1.00 97.12 432 ILE A N 1
ATOM 3587 C CA . ILE A 1 432 ? -19.855 16.354 26.415 1.00 97.12 432 ILE A CA 1
ATOM 3588 C C . ILE A 1 432 ? -18.344 16.276 26.679 1.00 97.12 432 ILE A C 1
ATOM 3590 O O . ILE A 1 432 ? -17.928 15.657 27.660 1.00 97.12 432 ILE A O 1
ATOM 3594 N N . SER A 1 433 ? -17.518 16.928 25.858 1.00 96.19 433 SER A N 1
ATOM 3595 C CA . SER A 1 433 ? -16.058 16.878 26.011 1.00 96.19 433 SER A CA 1
ATOM 3596 C C . SER A 1 433 ? -15.581 17.594 27.279 1.00 96.19 433 SER A C 1
ATOM 3598 O O . SER A 1 433 ? -14.730 17.058 27.985 1.00 96.19 433 SER A O 1
ATOM 3600 N N . GLN A 1 434 ? -16.181 18.730 27.658 1.00 96.25 434 GLN A N 1
ATOM 3601 C CA . GLN A 1 434 ? -15.905 19.389 28.946 1.00 96.25 434 GLN A CA 1
ATOM 3602 C C . GLN A 1 434 ? -16.295 18.520 30.148 1.00 96.25 434 GLN A C 1
ATOM 3604 O O . GLN A 1 434 ? -15.601 18.534 31.163 1.00 96.25 434 GLN A O 1
ATOM 3609 N N . HIS A 1 435 ? -17.383 17.752 30.047 1.00 96.69 435 HIS A N 1
ATOM 3610 C CA . HIS A 1 435 ? -17.800 16.842 31.108 1.00 96.69 435 HIS A CA 1
ATOM 3611 C C . HIS A 1 435 ? -16.797 15.696 31.301 1.00 96.69 435 HIS A C 1
ATOM 3613 O O . HIS A 1 435 ? -16.348 15.466 32.420 1.00 96.69 435 HIS A O 1
ATOM 3619 N N . PHE A 1 436 ? -16.396 15.014 30.223 1.00 95.44 436 PHE A N 1
ATOM 3620 C CA . PHE A 1 436 ? -15.448 13.895 30.309 1.00 95.44 436 PHE A CA 1
ATOM 3621 C C . PHE A 1 436 ? -13.983 14.316 30.523 1.00 95.44 436 PHE A C 1
ATOM 3623 O O . PHE A 1 436 ? -13.168 13.479 30.906 1.00 95.44 436 PHE A O 1
ATOM 3630 N N . ALA A 1 437 ? -13.648 15.600 30.360 1.00 93.00 437 ALA A N 1
ATOM 3631 C CA . ALA A 1 437 ? -12.350 16.156 30.748 1.00 93.00 437 ALA A CA 1
ATOM 3632 C C . ALA A 1 437 ? -12.164 16.309 32.275 1.00 93.00 437 ALA A C 1
ATOM 3634 O O . ALA A 1 437 ? -11.044 16.537 32.735 1.00 93.00 437 ALA A O 1
ATOM 3635 N N . LEU A 1 438 ? -13.236 16.201 33.073 1.00 92.62 438 LEU A N 1
ATOM 3636 C CA . LEU A 1 438 ? -13.193 16.358 34.529 1.00 92.62 438 LEU A CA 1
ATOM 3637 C C . LEU A 1 438 ? -13.212 14.993 35.251 1.00 92.62 438 LEU A C 1
ATOM 3639 O O . LEU A 1 438 ? -14.067 14.153 34.963 1.00 92.62 438 LEU A O 1
ATOM 3643 N N . PRO A 1 439 ? -12.326 14.753 36.237 1.00 88.19 439 PRO A N 1
ATOM 3644 C CA . PRO A 1 439 ? -12.336 13.514 37.009 1.00 88.19 439 PRO A CA 1
ATOM 3645 C C . PRO A 1 439 ? -13.544 13.445 37.956 1.00 88.19 439 PRO A C 1
ATOM 3647 O O . PRO A 1 439 ? -13.952 14.449 38.539 1.00 88.19 439 PRO A O 1
ATOM 3650 N N . ASN A 1 440 ? -14.059 12.232 38.181 1.00 89.12 440 ASN A N 1
ATOM 3651 C CA . ASN A 1 440 ? -15.121 11.921 39.153 1.00 89.12 440 ASN A CA 1
ATOM 3652 C C . ASN A 1 440 ? -16.461 12.662 38.940 1.00 89.12 440 ASN A C 1
ATOM 3654 O O . ASN A 1 440 ? -17.212 12.874 39.894 1.00 89.12 440 ASN A O 1
ATOM 3658 N N . VAL A 1 441 ? -16.784 13.045 37.701 1.00 90.50 441 VAL A N 1
ATOM 3659 C CA . VAL A 1 441 ? -18.093 13.622 37.357 1.00 90.50 441 VAL A CA 1
ATOM 3660 C C . VAL A 1 441 ? -19.252 12.623 37.537 1.00 90.50 441 VAL A C 1
ATOM 3662 O O . VAL A 1 441 ? -19.068 11.419 37.343 1.00 90.50 441 VAL A O 1
ATOM 3665 N N . PRO A 1 442 ? -20.467 13.092 37.895 1.00 92.00 442 PRO A N 1
ATOM 3666 C CA . PRO A 1 442 ? -21.666 12.250 37.917 1.00 92.00 442 PRO A CA 1
ATOM 3667 C C . PRO A 1 442 ? -22.058 11.812 36.492 1.00 92.00 442 PRO A C 1
ATOM 3669 O O . PRO A 1 442 ? -21.707 12.507 35.546 1.00 92.00 442 PRO A O 1
ATOM 3672 N N . PRO A 1 443 ? -22.829 10.724 36.299 1.00 92.00 443 PRO A N 1
ATOM 3673 C CA . PRO A 1 443 ? -23.165 10.220 34.964 1.00 92.00 443 PRO A CA 1
ATOM 3674 C C . PRO A 1 443 ? -23.801 11.270 34.035 1.00 92.00 443 PRO A C 1
ATOM 3676 O O . PRO A 1 443 ? -24.812 11.887 34.384 1.00 92.00 443 PRO A O 1
ATOM 3679 N N . PHE A 1 444 ? -23.240 11.442 32.832 1.00 94.75 444 PHE A N 1
ATOM 3680 C CA . PHE A 1 444 ? -23.752 12.391 31.842 1.00 94.75 444 PHE A CA 1
ATOM 3681 C C . PHE A 1 444 ? -25.180 12.045 31.403 1.00 94.75 444 PHE A C 1
ATOM 3683 O O . PHE A 1 444 ? -25.450 10.941 30.925 1.00 94.75 444 PHE A O 1
ATOM 3690 N N . LYS A 1 445 ? -26.099 13.012 31.495 1.00 94.88 445 LYS A N 1
ATOM 3691 C CA . LYS A 1 445 ? -27.463 12.863 30.975 1.00 94.88 445 LYS A CA 1
ATOM 3692 C C . LYS A 1 445 ? -27.535 13.376 29.537 1.00 94.88 445 LYS A C 1
ATOM 3694 O O . LYS A 1 445 ? -27.742 14.565 29.307 1.00 94.88 445 LYS A O 1
ATOM 3699 N N . LEU A 1 446 ? -27.376 12.459 28.587 1.00 95.44 446 LEU A N 1
ATOM 3700 C CA . LEU A 1 446 ? -27.371 12.749 27.154 1.00 95.44 446 LEU A CA 1
ATOM 3701 C C . LEU A 1 446 ? -28.666 13.463 26.693 1.00 95.44 446 LEU A C 1
ATOM 3703 O O . LEU A 1 446 ? -29.763 12.979 26.996 1.00 95.44 446 LEU A O 1
ATOM 3707 N N . PRO A 1 447 ? -28.582 14.586 25.950 1.00 95.75 447 PRO A N 1
ATOM 3708 C CA . PRO A 1 447 ? -29.752 15.225 25.351 1.00 95.75 447 PRO A CA 1
ATOM 3709 C C . PRO A 1 447 ? -30.453 14.308 24.341 1.00 95.75 447 PRO A C 1
ATOM 3711 O O . PRO A 1 447 ? -29.817 13.734 23.458 1.00 95.75 447 PRO A O 1
ATOM 3714 N N . SER A 1 448 ? -31.781 14.200 24.421 1.00 95.50 448 SER A N 1
ATOM 3715 C CA . SER A 1 448 ? -32.575 13.268 23.598 1.00 95.50 448 SER A CA 1
ATOM 3716 C C . SER A 1 448 ? -32.537 13.553 22.089 1.00 95.50 448 SER A C 1
ATOM 3718 O O . SER A 1 448 ? -32.866 12.682 21.289 1.00 95.50 448 SER A O 1
ATOM 3720 N N . ASN A 1 449 ? -32.113 14.752 21.683 1.00 95.31 449 ASN A N 1
ATOM 3721 C CA . ASN A 1 449 ? -31.913 15.143 20.289 1.00 95.31 449 ASN A CA 1
ATOM 3722 C C . ASN A 1 449 ? -30.503 14.835 19.744 1.00 95.31 449 ASN A C 1
ATOM 3724 O O . ASN A 1 449 ? -30.300 14.969 18.538 1.00 95.31 449 ASN A O 1
ATOM 3728 N N . PHE A 1 450 ? -29.539 14.412 20.571 1.00 96.12 450 PHE A N 1
ATOM 3729 C CA . PHE A 1 450 ? -28.129 14.257 20.176 1.00 96.12 450 PHE A CA 1
ATOM 3730 C C . PHE A 1 450 ? -27.927 13.332 18.963 1.00 96.12 450 PHE A C 1
ATOM 3732 O O . PHE A 1 450 ? -27.311 13.732 17.976 1.00 96.12 450 PHE A O 1
ATOM 3739 N N . ASN A 1 451 ? -28.547 12.147 18.963 1.00 93.62 451 ASN A N 1
ATOM 3740 C CA . ASN A 1 451 ? -28.470 11.210 17.832 1.00 93.62 451 ASN A CA 1
ATOM 3741 C C . ASN A 1 451 ? -29.129 11.754 16.547 1.00 93.62 451 ASN A C 1
ATOM 3743 O O . ASN A 1 451 ? -28.718 11.402 15.440 1.00 93.62 451 ASN A O 1
ATOM 3747 N N . SER A 1 452 ? -30.109 12.657 16.672 1.00 94.19 452 SER A N 1
ATOM 3748 C CA . SER A 1 452 ? -30.702 13.368 15.530 1.00 94.19 452 SER A CA 1
ATOM 3749 C C . SER A 1 452 ? -29.737 14.416 14.961 1.00 94.19 452 SER A C 1
ATOM 3751 O O . SER A 1 452 ? -29.560 14.493 13.747 1.00 94.19 452 SER A O 1
ATOM 3753 N N . LEU A 1 453 ? -29.033 15.158 15.827 1.00 94.81 453 LEU A N 1
ATOM 3754 C CA . LEU A 1 453 ? -27.998 16.117 15.420 1.00 94.81 453 LEU A CA 1
ATOM 3755 C C . LEU A 1 453 ? -26.826 15.417 14.712 1.00 94.81 453 LEU A C 1
ATOM 3757 O O . LEU A 1 453 ? -26.442 15.842 13.624 1.00 94.81 453 LEU A O 1
ATOM 3761 N N . LEU A 1 454 ? -26.337 14.298 15.262 1.00 93.38 454 LEU A N 1
ATOM 3762 C CA . LEU A 1 454 ? -25.321 13.443 14.632 1.00 93.38 454 LEU A CA 1
ATOM 3763 C C . LEU A 1 454 ? -25.762 12.920 13.255 1.00 93.38 454 LEU A C 1
ATOM 3765 O O . LEU A 1 454 ? -25.016 13.011 12.281 1.00 93.38 454 LEU A O 1
ATOM 3769 N N . THR A 1 455 ? -27.001 12.431 13.146 1.00 90.94 455 THR A N 1
ATOM 3770 C CA . THR A 1 455 ? -27.586 11.988 11.864 1.00 90.94 455 THR A CA 1
ATOM 3771 C C . THR A 1 455 ? -27.737 13.149 10.871 1.00 90.94 455 THR A C 1
ATOM 3773 O O . THR A 1 455 ? -27.649 12.950 9.658 1.00 90.94 455 THR A O 1
ATOM 3776 N N . GLY A 1 456 ? -27.935 14.370 11.373 1.00 92.44 456 GLY A N 1
ATOM 3777 C CA . GLY A 1 456 ? -28.006 15.601 10.591 1.00 92.44 456 GLY A CA 1
ATOM 3778 C C . GLY A 1 456 ? -26.672 16.046 9.984 1.00 92.44 456 GLY A C 1
ATOM 3779 O O . GLY A 1 456 ? -26.694 16.751 8.976 1.00 92.44 456 GLY A O 1
ATOM 3780 N N . LEU A 1 457 ? -25.521 15.615 10.522 1.00 92.25 457 LEU A N 1
ATOM 3781 C CA . LEU A 1 457 ? -24.203 16.063 10.044 1.00 92.25 457 LEU A CA 1
ATOM 3782 C C . LEU A 1 457 ? -23.921 15.683 8.582 1.00 92.25 457 LEU A C 1
ATOM 3784 O O . LEU A 1 457 ? -23.248 16.423 7.869 1.00 92.25 457 LEU A O 1
ATOM 3788 N N . ARG A 1 458 ? -24.494 14.575 8.096 1.00 93.06 458 ARG A N 1
ATOM 3789 C CA . ARG A 1 458 ? -24.350 14.132 6.695 1.00 93.06 458 ARG A CA 1
ATOM 3790 C C . ARG A 1 458 ? -24.982 15.083 5.670 1.00 93.06 458 ARG A C 1
ATOM 3792 O O . ARG A 1 458 ? -24.651 15.011 4.492 1.00 93.06 458 ARG A O 1
ATOM 3799 N N . TRP A 1 459 ? -25.893 15.954 6.104 1.00 92.69 459 TRP A N 1
ATOM 3800 C CA . TRP A 1 459 ? -26.604 16.910 5.247 1.00 92.69 459 TRP A CA 1
ATOM 3801 C C . TRP A 1 459 ? -26.021 18.328 5.306 1.00 92.69 459 TRP A C 1
ATOM 3803 O O . TRP A 1 459 ? -26.592 19.248 4.725 1.00 92.69 459 TRP A O 1
ATOM 3813 N N . LYS A 1 460 ? -24.915 18.523 6.031 1.00 92.88 460 LYS A N 1
ATOM 3814 C CA . LYS A 1 460 ? -24.307 19.837 6.238 1.00 92.88 460 LYS A CA 1
ATOM 3815 C C . LYS A 1 460 ? -23.571 20.299 4.983 1.00 92.88 460 LYS A C 1
ATOM 3817 O O . LYS A 1 460 ? -22.843 19.529 4.359 1.00 92.88 460 LYS A O 1
ATOM 3822 N N . ASN A 1 461 ? -23.759 21.564 4.618 1.00 94.25 461 ASN A N 1
ATOM 3823 C CA . ASN A 1 461 ? -22.993 22.174 3.530 1.00 94.25 461 ASN A CA 1
ATOM 3824 C C . ASN A 1 461 ? -21.575 22.542 4.005 1.00 94.25 461 ASN A C 1
ATOM 3826 O O . ASN A 1 461 ? -21.329 22.627 5.210 1.00 94.25 461 ASN A O 1
ATOM 3830 N N . ILE A 1 462 ? -20.644 22.805 3.084 1.00 95.56 462 ILE A N 1
ATOM 3831 C CA . ILE A 1 462 ? -19.228 23.029 3.428 1.00 95.56 462 ILE A CA 1
ATOM 3832 C C . ILE A 1 462 ? -18.977 24.122 4.490 1.00 95.56 462 ILE A C 1
ATOM 3834 O O . ILE A 1 462 ? -18.071 23.978 5.310 1.00 95.56 462 ILE A O 1
ATOM 3838 N N . TYR A 1 463 ? -19.790 25.186 4.534 1.00 95.00 463 TYR A N 1
ATOM 3839 C CA . TYR A 1 463 ? -19.642 26.260 5.523 1.00 95.00 463 TYR A CA 1
ATOM 3840 C C . TYR A 1 463 ? -20.101 25.824 6.918 1.00 95.00 463 TYR A C 1
ATOM 3842 O O . TYR A 1 463 ? -19.499 26.211 7.917 1.00 95.00 463 TYR A O 1
ATOM 3850 N N . GLU A 1 464 ? -21.134 24.982 7.001 1.00 95.56 464 GLU A N 1
ATOM 3851 C CA . GLU A 1 464 ? -21.520 24.338 8.258 1.00 95.56 464 GLU A CA 1
ATOM 3852 C C . GLU A 1 464 ? -20.478 23.298 8.687 1.00 95.56 464 GLU A C 1
ATOM 3854 O O . GLU A 1 464 ? -20.140 23.235 9.864 1.00 95.56 464 GLU A O 1
ATOM 3859 N N . ILE A 1 465 ? -19.924 22.523 7.748 1.00 96.25 465 ILE A N 1
ATOM 3860 C CA . ILE A 1 465 ? -18.875 21.527 8.021 1.00 96.25 465 ILE A CA 1
ATOM 3861 C C . ILE A 1 465 ? -17.632 22.196 8.632 1.00 96.25 465 ILE A C 1
ATOM 3863 O O . ILE A 1 465 ? -17.121 21.706 9.638 1.00 96.25 465 ILE A O 1
ATOM 3867 N N . LEU A 1 466 ? -17.196 23.350 8.110 1.00 96.56 466 LEU A N 1
ATOM 3868 C CA . LEU A 1 466 ? -16.106 24.144 8.700 1.00 96.56 466 LEU A CA 1
ATOM 3869 C C . LEU A 1 466 ? -16.374 24.525 10.171 1.00 96.56 466 LEU A C 1
ATOM 3871 O O . LEU A 1 466 ? -15.448 24.515 10.979 1.00 96.56 466 LEU A O 1
ATOM 3875 N N . ILE A 1 467 ? -17.626 24.834 10.525 1.00 96.56 467 ILE A N 1
ATOM 3876 C CA . ILE A 1 467 ? -18.034 25.177 11.900 1.00 96.56 467 ILE A CA 1
ATOM 3877 C C . ILE A 1 467 ? -18.107 23.924 12.792 1.00 96.56 467 ILE A C 1
ATOM 3879 O O . ILE A 1 467 ? -17.787 23.994 13.976 1.00 96.56 467 ILE A O 1
ATOM 3883 N N . VAL A 1 468 ? -18.517 22.778 12.240 1.00 97.19 468 VAL A N 1
ATOM 3884 C CA . VAL A 1 468 ? -18.721 21.525 12.988 1.00 97.19 468 VAL A CA 1
ATOM 3885 C C . VAL A 1 468 ? -17.418 20.769 13.265 1.00 97.19 468 VAL A C 1
ATOM 3887 O O . VAL A 1 468 ? -17.303 20.155 14.325 1.00 97.19 468 VAL A O 1
ATOM 3890 N N . ILE A 1 469 ? -16.439 20.799 12.351 1.00 97.62 469 ILE A N 1
ATOM 3891 C CA . ILE A 1 469 ? -15.202 19.997 12.446 1.00 97.62 469 ILE A CA 1
ATOM 3892 C C . ILE A 1 469 ? -14.503 20.091 13.817 1.00 97.62 469 ILE A C 1
ATOM 3894 O O . ILE A 1 469 ? -14.221 19.032 14.375 1.00 97.62 469 ILE A O 1
ATOM 3898 N N . PRO A 1 470 ? -14.267 21.275 14.421 1.00 97.81 470 PRO A N 1
ATOM 3899 C CA . PRO A 1 470 ? -13.599 21.360 15.723 1.00 97.81 470 PRO A CA 1
ATOM 3900 C C . PRO A 1 470 ? -14.345 20.627 16.848 1.00 97.81 470 PRO A C 1
ATOM 3902 O O . PRO A 1 470 ? -13.716 19.960 17.667 1.00 97.81 470 PRO A O 1
ATOM 3905 N N . ALA A 1 471 ? -15.678 20.709 16.864 1.00 97.94 471 ALA A N 1
ATOM 3906 C CA . ALA A 1 471 ? -16.524 20.028 17.843 1.00 97.94 471 ALA A CA 1
ATOM 3907 C C . ALA A 1 471 ? -16.565 18.508 17.597 1.00 97.94 471 ALA A C 1
ATOM 3909 O O . ALA A 1 471 ? -16.444 17.721 18.533 1.00 97.94 471 ALA A O 1
ATOM 3910 N N . ALA A 1 472 ? -16.654 18.083 16.331 1.00 97.94 472 ALA A N 1
ATOM 3911 C CA . ALA A 1 472 ? -16.594 16.670 15.959 1.00 97.94 472 ALA A CA 1
ATOM 3912 C C . ALA A 1 472 ? -15.226 16.035 16.288 1.00 97.94 472 ALA A C 1
ATOM 3914 O O . ALA A 1 472 ? -15.177 14.899 16.761 1.00 97.94 472 ALA A O 1
ATOM 3915 N N . SER A 1 473 ? -14.123 16.776 16.114 1.00 97.94 473 SER A N 1
ATOM 3916 C CA . SER A 1 473 ? -12.777 16.361 16.530 1.00 97.94 473 SER A CA 1
ATOM 3917 C C . SER A 1 473 ? -12.656 16.203 18.048 1.00 97.94 473 SER A C 1
ATOM 3919 O O . SER A 1 473 ? -12.244 15.135 18.489 1.00 97.94 473 SER A O 1
ATOM 3921 N N . GLN A 1 474 ? -13.073 17.191 18.851 1.00 97.12 474 GLN A N 1
ATOM 3922 C CA . GLN A 1 474 ? -13.049 17.095 20.326 1.00 97.12 474 GLN A CA 1
ATOM 3923 C C . GLN A 1 474 ? -13.903 15.940 20.871 1.00 97.12 474 GLN A C 1
ATOM 3925 O O . GLN A 1 474 ? -13.587 15.348 21.903 1.00 97.12 474 GLN A O 1
ATOM 3930 N N . LEU A 1 475 ? -15.006 15.625 20.193 1.00 96.44 475 LEU A N 1
ATOM 3931 C CA . LEU A 1 475 ? -15.917 14.548 20.568 1.00 96.44 475 LEU A CA 1
ATOM 3932 C C . LEU A 1 475 ? -15.355 13.166 20.184 1.00 96.44 475 LEU A C 1
ATOM 3934 O O . LEU A 1 475 ? -15.502 12.201 20.934 1.00 96.44 475 LEU A O 1
ATOM 3938 N N . ALA A 1 476 ? -14.660 13.073 19.045 1.00 97.12 476 ALA A N 1
ATOM 3939 C CA . ALA A 1 476 ? -13.920 11.878 18.646 1.00 97.12 476 ALA A CA 1
ATOM 3940 C C . ALA A 1 476 ? -12.647 11.658 19.482 1.00 97.12 476 ALA A C 1
ATOM 3942 O O . ALA A 1 476 ? -12.292 10.509 19.733 1.00 97.12 476 ALA A O 1
ATOM 3943 N N . GLU A 1 477 ? -11.989 12.717 19.965 1.00 96.94 477 GLU A N 1
ATOM 3944 C CA . GLU A 1 477 ? -10.781 12.634 20.800 1.00 96.94 477 GLU A CA 1
ATOM 3945 C C . GLU A 1 477 ? -11.009 11.798 22.069 1.00 96.94 477 GLU A C 1
ATOM 3947 O O . GLU A 1 477 ? -10.151 10.994 22.432 1.00 96.94 477 GLU A O 1
ATOM 3952 N N . LEU A 1 478 ? -12.206 11.867 22.667 1.00 95.75 478 LEU A N 1
ATOM 3953 C CA . LEU A 1 478 ? -12.615 10.992 23.776 1.00 95.75 478 LEU A CA 1
ATOM 3954 C C . LEU A 1 478 ? -12.466 9.501 23.427 1.00 95.75 478 LEU A C 1
ATOM 3956 O O . LEU A 1 478 ? -12.021 8.707 24.252 1.00 95.75 478 LEU A O 1
ATOM 3960 N N . ALA A 1 479 ? -12.786 9.107 22.191 1.00 95.38 479 ALA A N 1
ATOM 3961 C CA . ALA A 1 479 ? -12.613 7.734 21.724 1.00 95.38 479 ALA A CA 1
ATOM 3962 C C . ALA A 1 479 ? -11.145 7.375 21.423 1.00 95.38 479 ALA A C 1
ATOM 3964 O O . ALA A 1 479 ? -10.836 6.185 21.329 1.00 95.38 479 ALA A O 1
ATOM 3965 N N . PHE A 1 480 ? -10.243 8.351 21.284 1.00 95.38 480 PHE A N 1
ATOM 3966 C CA . PHE A 1 480 ? -8.802 8.144 21.090 1.00 95.38 480 PHE A CA 1
ATOM 3967 C C . PHE A 1 480 ? -7.970 8.328 22.372 1.00 95.38 480 PHE A C 1
ATOM 3969 O O . PHE A 1 480 ? -6.782 8.024 22.354 1.00 95.38 480 PHE A O 1
ATOM 3976 N N . TYR A 1 481 ? -8.545 8.773 23.492 1.00 93.62 481 TYR A N 1
ATOM 3977 C CA . TYR A 1 481 ? -7.794 9.049 24.721 1.00 93.62 481 TYR A CA 1
ATOM 3978 C C . TYR A 1 481 ? -7.348 7.749 25.440 1.00 93.62 481 TYR A C 1
ATOM 3980 O O . TYR A 1 481 ? -8.205 7.018 25.942 1.00 93.62 481 TYR A O 1
ATOM 3988 N N . PRO A 1 482 ? -6.036 7.428 25.558 1.00 89.38 482 PRO A N 1
ATOM 3989 C CA . PRO A 1 482 ? -5.583 6.091 25.985 1.00 89.38 482 PRO A CA 1
ATOM 3990 C C . PRO A 1 482 ? -5.922 5.687 27.423 1.00 89.38 482 PRO A C 1
ATOM 3992 O O . PRO A 1 482 ? -5.894 4.505 27.749 1.00 89.38 482 PRO A O 1
ATOM 3995 N N . ILE A 1 483 ? -6.200 6.664 28.289 1.00 89.69 483 ILE A N 1
ATOM 3996 C CA . ILE A 1 483 ? -6.479 6.459 29.720 1.00 89.69 483 ILE A CA 1
ATOM 3997 C C . ILE A 1 483 ? -8.003 6.433 29.977 1.00 89.69 483 ILE A C 1
ATOM 3999 O O . ILE A 1 483 ? -8.447 6.162 31.089 1.00 89.69 483 ILE A O 1
ATOM 4003 N N . PHE A 1 484 ? -8.834 6.701 28.961 1.00 90.81 484 PHE A N 1
ATOM 4004 C CA . PHE A 1 484 ? -10.283 6.762 29.132 1.00 90.81 484 PHE A CA 1
ATOM 4005 C C . PHE A 1 484 ? -10.882 5.358 29.252 1.00 90.81 484 PHE A C 1
ATOM 4007 O O . PHE A 1 484 ? -10.725 4.513 28.371 1.00 90.81 484 PHE A O 1
ATOM 4014 N N . THR A 1 485 ? -11.608 5.126 30.343 1.00 91.44 485 THR A N 1
ATOM 4015 C CA . THR A 1 485 ? -12.310 3.875 30.658 1.00 91.44 485 THR A CA 1
ATOM 4016 C C . THR A 1 485 ? -13.830 4.104 30.678 1.00 91.44 485 THR A C 1
ATOM 4018 O O . THR A 1 485 ? -14.461 4.052 31.735 1.00 91.44 485 THR A O 1
ATOM 4021 N N . PRO A 1 486 ? -14.448 4.413 29.518 1.00 92.62 486 PRO A N 1
ATOM 4022 C CA . PRO A 1 486 ? -15.872 4.717 29.429 1.00 92.62 486 PRO A CA 1
ATOM 4023 C C . PRO A 1 486 ? -16.740 3.524 29.838 1.00 92.62 486 PRO A C 1
ATOM 4025 O O . PRO A 1 486 ? -16.429 2.368 29.547 1.00 92.62 486 PRO A O 1
ATOM 4028 N N . THR A 1 487 ? -17.885 3.810 30.458 1.00 93.75 487 THR A N 1
ATOM 4029 C CA . THR A 1 487 ? -18.920 2.797 30.696 1.00 93.75 487 THR A CA 1
ATOM 4030 C C . THR A 1 487 ? -19.500 2.297 29.366 1.00 93.75 487 THR A C 1
ATOM 4032 O O . THR A 1 487 ? -19.474 3.029 28.373 1.00 93.75 487 THR A O 1
ATOM 4035 N N . PRO A 1 488 ? -20.115 1.097 29.323 1.00 94.25 488 PRO A N 1
ATOM 4036 C CA . PRO A 1 488 ? -20.791 0.610 28.121 1.00 94.25 488 PRO A CA 1
ATOM 4037 C C . PRO A 1 488 ? -21.803 1.607 27.538 1.00 94.25 488 PRO A C 1
ATOM 4039 O O . PRO A 1 488 ? -21.838 1.778 26.325 1.00 94.25 488 PRO A O 1
ATOM 4042 N N . SER A 1 489 ? -22.556 2.328 28.378 1.00 94.81 489 SER A N 1
ATOM 4043 C CA . SER A 1 489 ? -23.449 3.407 27.930 1.00 94.81 489 SER A CA 1
ATOM 4044 C C . SER A 1 489 ? -22.701 4.541 27.225 1.00 94.81 489 SER A C 1
ATOM 4046 O O . SER A 1 489 ? -23.063 4.914 26.120 1.00 94.81 489 SER A O 1
ATOM 4048 N N . VAL A 1 490 ? -21.587 5.043 27.770 1.00 95.50 490 VAL A N 1
ATOM 4049 C CA . VAL A 1 490 ? -20.782 6.069 27.077 1.00 95.50 490 VAL A CA 1
ATOM 4050 C C . VAL A 1 490 ? -20.239 5.545 25.740 1.00 95.50 490 VAL A C 1
ATOM 4052 O O . VAL A 1 490 ? -20.206 6.291 24.763 1.00 95.50 490 VAL A O 1
ATOM 4055 N N . ILE A 1 491 ? -19.886 4.259 25.643 1.00 95.12 491 ILE A N 1
ATOM 4056 C CA . ILE A 1 491 ? -19.440 3.651 24.380 1.00 95.12 491 ILE A CA 1
ATOM 4057 C C . ILE A 1 491 ? -20.575 3.597 23.342 1.00 95.12 491 ILE A C 1
ATOM 4059 O O . ILE A 1 491 ? -20.368 4.031 22.208 1.00 95.12 491 ILE A O 1
ATOM 4063 N N . TYR A 1 492 ? -21.753 3.077 23.706 1.00 95.94 492 TYR A N 1
ATOM 4064 C CA . TYR A 1 492 ? -22.860 2.832 22.769 1.00 95.94 492 TYR A CA 1
ATOM 4065 C C . TYR A 1 492 ? -23.758 4.051 22.512 1.00 95.94 492 TYR A C 1
ATOM 4067 O O . TYR A 1 492 ? -24.216 4.225 21.386 1.00 95.94 492 TYR A O 1
ATOM 4075 N N . ASP A 1 493 ? -23.975 4.909 23.510 1.00 95.75 493 ASP A N 1
ATOM 4076 C CA . ASP A 1 493 ? -24.868 6.072 23.422 1.00 95.75 493 ASP A CA 1
ATOM 4077 C C . ASP A 1 493 ? -24.140 7.345 22.957 1.00 95.75 493 ASP A C 1
ATOM 4079 O O . ASP A 1 493 ? -24.779 8.258 22.435 1.00 95.75 493 ASP A O 1
ATOM 4083 N N . ILE A 1 494 ? -22.811 7.424 23.141 1.00 96.50 494 ILE A N 1
ATOM 4084 C CA . ILE A 1 494 ? -22.009 8.617 22.815 1.00 96.50 494 ILE A CA 1
ATOM 4085 C C . ILE A 1 494 ? -20.912 8.304 21.795 1.00 96.50 494 ILE A C 1
ATOM 4087 O O . ILE A 1 494 ? -20.974 8.813 20.676 1.00 96.50 494 ILE A O 1
ATOM 4091 N N . LEU A 1 495 ? -19.904 7.493 22.138 1.00 96.75 495 LEU A N 1
ATOM 4092 C CA . LEU A 1 495 ? -18.682 7.375 21.325 1.00 96.75 495 LEU A CA 1
ATOM 4093 C C . LEU A 1 495 ? -18.941 6.763 19.943 1.00 96.75 495 LEU A C 1
ATOM 4095 O O . LEU A 1 495 ? -18.524 7.337 18.938 1.00 96.75 495 LEU A O 1
ATOM 4099 N N . LEU A 1 496 ? -19.652 5.633 19.871 1.00 96.62 496 LEU A N 1
ATOM 4100 C CA . LEU A 1 496 ? -19.977 4.978 18.600 1.00 96.62 496 LEU A CA 1
ATOM 4101 C C . LEU A 1 496 ? -20.839 5.880 17.688 1.00 96.62 496 LEU A C 1
ATOM 4103 O O . LEU A 1 496 ? -20.394 6.148 16.569 1.00 96.62 496 LEU A 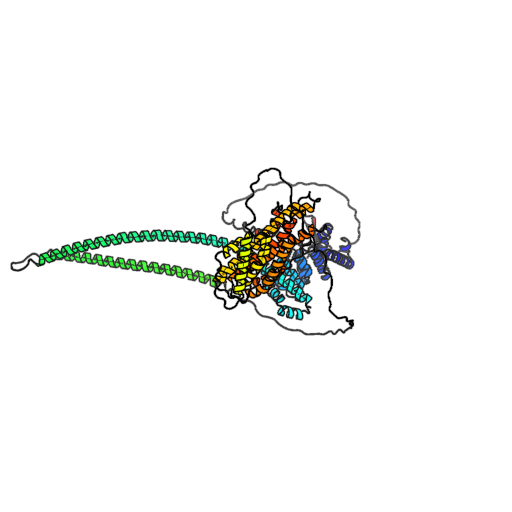O 1
ATOM 4107 N N . PRO A 1 497 ? -21.981 6.446 18.142 1.00 97.06 497 PRO A N 1
ATOM 4108 C CA . PRO A 1 497 ? -22.737 7.434 17.370 1.00 97.06 497 PRO A CA 1
ATOM 4109 C C . PRO A 1 497 ? -21.899 8.632 16.910 1.00 97.06 497 PRO A C 1
ATOM 4111 O O . PRO A 1 497 ? -22.061 9.085 15.777 1.00 97.06 497 PRO A O 1
ATOM 4114 N N . SER A 1 498 ? -20.982 9.126 17.749 1.00 97.69 498 SER A N 1
ATOM 4115 C CA . SER A 1 498 ? -20.139 10.287 17.434 1.00 97.69 498 SER A CA 1
ATOM 4116 C C . SER A 1 498 ? -19.143 10.002 16.312 1.00 97.69 498 SER A C 1
ATOM 4118 O O . SER A 1 498 ? -19.082 10.756 15.339 1.00 97.69 498 SER A O 1
ATOM 4120 N N . LEU A 1 499 ? -18.413 8.883 16.398 1.00 97.38 499 LEU A N 1
ATOM 4121 C CA . LEU A 1 499 ? -17.503 8.436 15.339 1.00 97.38 499 LEU A CA 1
ATOM 4122 C C . LEU A 1 499 ? -18.267 8.209 14.025 1.00 97.38 499 LEU A C 1
ATOM 4124 O O . LEU A 1 499 ? -17.849 8.693 12.974 1.00 97.38 499 LEU A O 1
ATOM 4128 N N . THR A 1 500 ? -19.423 7.541 14.080 1.00 96.81 500 THR A N 1
ATOM 4129 C CA . THR A 1 500 ? -20.280 7.299 12.910 1.00 96.81 500 THR A CA 1
ATOM 4130 C C . THR A 1 500 ? -20.821 8.598 12.293 1.00 96.81 500 THR A C 1
ATOM 4132 O O . THR A 1 500 ? -20.788 8.751 11.071 1.00 96.81 500 THR A O 1
ATOM 4135 N N . GLY A 1 501 ? -21.268 9.560 13.106 1.00 96.75 501 GLY A N 1
ATOM 4136 C CA . GLY A 1 501 ? -21.724 10.873 12.638 1.00 96.75 501 GLY A CA 1
ATOM 4137 C C . GLY A 1 501 ? -20.612 11.676 11.956 1.00 96.75 501 GLY A C 1
ATOM 4138 O O . GLY A 1 501 ? -20.835 12.249 10.888 1.00 96.75 501 GLY A O 1
ATOM 4139 N N . TYR A 1 502 ? -19.395 11.649 12.510 1.00 98.06 502 TYR A N 1
ATOM 4140 C CA . TYR A 1 502 ? -18.227 12.294 11.903 1.00 98.06 502 TYR A CA 1
ATOM 4141 C C . TYR A 1 502 ? -17.847 11.621 10.571 1.00 98.06 502 TYR A C 1
ATOM 4143 O O . TYR A 1 502 ? -17.697 12.307 9.560 1.00 98.06 502 TYR A O 1
ATOM 4151 N N . ILE A 1 503 ? -17.811 10.283 10.514 1.00 97.62 503 ILE A N 1
ATOM 4152 C CA . ILE A 1 503 ? -17.594 9.519 9.271 1.00 97.62 503 ILE A CA 1
ATOM 4153 C C . ILE A 1 503 ? -18.606 9.919 8.184 1.00 97.62 503 ILE A C 1
ATOM 4155 O O . ILE A 1 503 ? -18.220 10.130 7.033 1.00 97.62 503 ILE A O 1
ATOM 4159 N N . TYR A 1 504 ? -19.893 10.071 8.519 1.00 96.81 504 TYR A N 1
ATOM 4160 C CA . TYR A 1 504 ? -20.897 10.512 7.545 1.00 96.81 504 TYR A CA 1
ATOM 4161 C C . TYR A 1 504 ? -20.750 11.984 7.131 1.00 96.81 504 TYR A C 1
ATOM 4163 O O . TYR A 1 504 ? -21.008 12.304 5.971 1.00 96.81 504 TYR A O 1
ATOM 4171 N N . MET A 1 505 ? -20.301 12.874 8.022 1.00 97.75 505 MET A N 1
ATOM 4172 C CA . MET A 1 505 ? -19.977 14.258 7.656 1.00 97.75 505 MET A CA 1
ATOM 4173 C C . MET A 1 505 ? -18.806 14.318 6.666 1.00 97.75 505 MET A C 1
ATOM 4175 O O . MET A 1 505 ? -18.889 15.011 5.654 1.00 97.75 505 MET A O 1
ATOM 4179 N N . LEU A 1 506 ? -17.743 13.550 6.914 1.00 97.69 506 LEU A N 1
ATOM 4180 C CA . LEU A 1 506 ? -16.565 13.477 6.042 1.00 97.69 506 LEU A CA 1
ATOM 4181 C C . LEU A 1 506 ? -16.911 12.885 4.673 1.00 97.69 506 LEU A C 1
ATOM 4183 O O . LEU A 1 506 ? -16.470 13.406 3.653 1.00 97.69 506 LEU A O 1
ATOM 4187 N N . LYS A 1 507 ? -17.771 11.859 4.636 1.00 96.44 507 LYS A N 1
ATOM 4188 C CA . LYS A 1 507 ? -18.307 11.302 3.382 1.00 96.44 507 LYS A CA 1
ATOM 4189 C C . LYS A 1 507 ? -19.211 12.291 2.632 1.00 96.44 507 LYS A C 1
ATOM 4191 O O . LYS A 1 507 ? -19.276 12.235 1.406 1.00 96.44 507 LYS A O 1
ATOM 4196 N N . SER A 1 508 ? -19.863 13.229 3.324 1.00 95.38 508 SER A N 1
ATOM 4197 C CA . SER A 1 508 ? -20.612 14.320 2.681 1.00 95.38 508 SER A CA 1
ATOM 4198 C C . SER A 1 508 ? -19.683 15.396 2.109 1.00 95.38 508 SER A C 1
ATOM 4200 O O . SER A 1 508 ? -19.853 15.802 0.960 1.00 95.38 508 SER A O 1
ATOM 4202 N N . LEU A 1 509 ? -18.652 15.793 2.866 1.00 97.06 509 LEU A N 1
ATOM 4203 C CA . LEU A 1 509 ? -17.609 16.727 2.430 1.00 97.06 509 LEU A CA 1
ATOM 4204 C C . LEU A 1 509 ? -16.903 16.241 1.157 1.00 97.06 509 LEU A C 1
ATOM 4206 O O . LEU A 1 509 ? -16.816 16.985 0.180 1.00 97.06 509 LEU A O 1
ATOM 4210 N N . THR A 1 510 ? -16.425 14.990 1.149 1.00 96.62 510 THR A N 1
ATOM 4211 C CA . THR A 1 510 ? -15.764 14.418 -0.031 1.00 96.62 510 THR A CA 1
ATOM 4212 C C . THR A 1 510 ? -16.713 14.349 -1.218 1.00 96.62 510 THR A C 1
ATOM 4214 O O . THR A 1 510 ? -16.326 14.771 -2.301 1.00 96.62 510 THR A O 1
ATOM 4217 N N . SER A 1 511 ? -17.966 13.920 -1.028 1.00 95.69 511 SER A N 1
ATOM 4218 C CA . SER A 1 511 ? -18.962 13.891 -2.111 1.00 95.69 511 SER A CA 1
ATOM 4219 C C . SER A 1 511 ? -19.196 15.277 -2.730 1.00 95.69 511 SER A C 1
ATOM 4221 O O . SER A 1 511 ? -19.136 15.414 -3.952 1.00 95.69 511 SER A O 1
ATOM 4223 N N . GLN A 1 512 ? -19.386 16.313 -1.900 1.00 95.44 512 GLN A N 1
ATOM 4224 C CA . GLN A 1 512 ? -19.590 17.699 -2.347 1.00 95.44 512 GLN A CA 1
ATOM 4225 C C . GLN A 1 512 ? -18.397 18.226 -3.166 1.00 95.44 512 GLN A C 1
ATOM 4227 O O . GLN A 1 512 ? -18.586 18.867 -4.200 1.00 95.44 512 GLN A O 1
ATOM 4232 N N . LEU A 1 513 ? -17.165 17.933 -2.738 1.00 96.12 513 LEU A N 1
ATOM 4233 C CA . LEU A 1 513 ? -15.951 18.352 -3.446 1.00 96.12 513 LEU A CA 1
ATOM 4234 C C . LEU A 1 513 ? -15.709 17.536 -4.727 1.00 96.12 513 LEU A C 1
ATOM 4236 O O . LEU A 1 513 ? -15.394 18.112 -5.768 1.00 96.12 513 LEU A O 1
ATOM 4240 N N . ILE A 1 514 ? -15.915 16.216 -4.690 1.00 94.94 514 ILE A N 1
ATOM 4241 C CA . ILE A 1 514 ? -15.767 15.314 -5.844 1.00 94.94 514 ILE A CA 1
ATOM 4242 C C . ILE A 1 514 ? -16.744 15.681 -6.962 1.00 94.94 514 ILE A C 1
ATOM 4244 O O . ILE A 1 514 ? -16.370 15.638 -8.130 1.00 94.94 514 ILE A O 1
ATOM 4248 N N . GLU A 1 515 ? -17.966 16.106 -6.639 1.00 94.38 515 GLU A N 1
ATOM 4249 C CA . GLU A 1 515 ? -18.894 16.641 -7.638 1.00 94.38 515 GLU A CA 1
ATOM 4250 C C . GLU A 1 515 ? -18.366 17.883 -8.371 1.00 94.38 515 GLU A C 1
ATOM 4252 O O . GLU A 1 515 ? -18.662 18.053 -9.553 1.00 94.38 515 GLU A O 1
ATOM 4257 N N . ILE A 1 516 ? -17.596 18.750 -7.707 1.00 93.69 516 ILE A N 1
ATOM 4258 C CA . ILE A 1 516 ? -16.978 19.922 -8.348 1.00 93.69 516 ILE A CA 1
ATOM 4259 C C . ILE A 1 516 ? -15.768 19.489 -9.186 1.00 93.69 516 ILE A C 1
ATOM 4261 O O . ILE A 1 516 ? -15.648 19.910 -10.336 1.00 93.69 516 ILE A O 1
ATOM 4265 N N . LEU A 1 517 ? -14.923 18.595 -8.657 1.00 93.06 517 LEU A N 1
ATOM 4266 C CA . LEU A 1 517 ? -13.773 18.022 -9.372 1.00 93.06 517 LEU A CA 1
ATOM 4267 C C . LEU A 1 517 ? -14.195 17.317 -10.674 1.00 93.06 517 LEU A C 1
ATOM 4269 O O . LEU A 1 517 ? -13.574 17.521 -11.713 1.00 93.06 517 LEU A O 1
ATOM 4273 N N . LYS A 1 518 ? -15.299 16.562 -10.638 1.00 92.75 518 LYS A N 1
ATOM 4274 C CA . LYS A 1 518 ? -15.940 15.947 -11.810 1.00 92.75 518 LYS A CA 1
ATOM 4275 C C . LYS A 1 518 ? -16.324 16.979 -12.870 1.00 92.75 518 LYS A C 1
ATOM 4277 O O . LYS A 1 518 ? -15.804 16.935 -13.981 1.00 92.75 518 LYS A O 1
ATOM 4282 N N . LYS A 1 519 ? -17.158 17.960 -12.494 1.00 91.12 519 LYS A N 1
ATOM 4283 C CA . LYS A 1 519 ? -17.631 19.041 -13.382 1.00 91.12 519 LYS A CA 1
ATOM 4284 C C . LYS A 1 519 ? -16.457 19.829 -13.984 1.00 91.12 519 LYS A C 1
ATOM 4286 O O . LYS A 1 519 ? -16.515 20.232 -15.144 1.00 91.12 519 LYS A O 1
ATOM 4291 N N . PHE A 1 520 ? -15.373 20.011 -13.227 1.00 88.81 520 PHE A N 1
ATOM 4292 C CA . PHE A 1 520 ? -14.124 20.594 -13.718 1.00 88.81 520 PHE A CA 1
ATOM 4293 C C . PHE A 1 520 ? -13.411 19.704 -14.753 1.00 88.81 520 PHE A C 1
ATOM 4295 O O . PHE A 1 520 ? -12.982 20.211 -15.792 1.00 88.81 520 PHE A O 1
ATOM 4302 N N . GLY A 1 521 ? -13.302 18.396 -14.502 1.00 87.62 521 GLY A N 1
ATOM 4303 C CA . GLY A 1 521 ? -12.704 17.427 -15.424 1.00 87.62 521 GLY A CA 1
ATOM 4304 C C . GLY A 1 521 ? -13.476 17.298 -16.742 1.00 87.62 521 GLY A C 1
ATOM 4305 O O . GLY A 1 521 ? -12.867 17.296 -17.809 1.00 87.62 521 GLY A O 1
ATOM 4306 N N . ASP A 1 522 ? -14.812 17.311 -16.700 1.00 86.69 522 ASP A N 1
ATOM 4307 C CA . ASP A 1 522 ? -15.670 17.288 -17.897 1.00 86.69 522 ASP A CA 1
ATOM 4308 C C . ASP A 1 522 ? -15.517 18.562 -18.750 1.00 86.69 522 ASP A C 1
ATOM 4310 O O . ASP A 1 522 ? -15.416 18.511 -19.977 1.00 86.69 522 ASP A O 1
ATOM 4314 N N . VAL A 1 523 ? -15.413 19.730 -18.106 1.00 86.44 523 VAL A N 1
ATOM 4315 C CA . VAL A 1 523 ? -15.118 21.001 -18.791 1.00 86.44 523 VAL A CA 1
ATOM 4316 C C . VAL A 1 523 ? -13.676 21.044 -19.319 1.00 86.44 523 VAL A C 1
ATOM 4318 O O . VAL A 1 523 ? -13.403 21.706 -20.324 1.00 86.44 523 VAL A O 1
ATOM 4321 N N . SER A 1 524 ? -12.744 20.332 -18.686 1.00 82.69 524 SER A N 1
ATOM 4322 C CA . SER A 1 524 ? -11.328 20.304 -19.075 1.00 82.69 524 SER A CA 1
ATOM 4323 C C . SER A 1 524 ? -11.014 19.308 -20.192 1.00 82.69 524 SER A C 1
ATOM 4325 O O . SER A 1 524 ? -10.149 19.599 -21.017 1.00 82.69 524 SER A O 1
ATOM 4327 N N . SER A 1 525 ? -11.737 18.189 -20.276 1.00 82.56 525 SER A N 1
ATOM 4328 C CA . SER A 1 525 ? -11.650 17.235 -21.389 1.00 82.56 525 SER A CA 1
ATOM 4329 C C . SER A 1 525 ? -12.347 17.738 -22.662 1.00 82.56 525 SER A C 1
ATOM 4331 O O . SER A 1 525 ? -11.982 17.333 -23.768 1.00 82.56 525 SER A O 1
ATOM 4333 N N . SER A 1 526 ? -13.298 18.675 -22.542 1.00 81.69 526 SER A N 1
ATOM 4334 C CA . SER A 1 526 ? -13.967 19.291 -23.694 1.00 81.69 526 SER A CA 1
ATOM 4335 C C . SER A 1 526 ? -13.001 20.124 -24.565 1.00 81.69 526 SER A C 1
ATOM 4337 O O . SER A 1 526 ? -12.527 21.206 -24.208 1.00 81.69 526 SER A O 1
ATOM 4339 N N . GLN A 1 527 ? -12.701 19.603 -25.758 1.00 64.56 527 GLN A N 1
ATOM 4340 C CA . GLN A 1 527 ? -11.590 20.053 -26.612 1.00 64.56 527 GLN A CA 1
ATOM 4341 C C . GLN A 1 527 ? -11.750 21.476 -27.197 1.00 64.56 527 GLN A C 1
ATOM 4343 O O . GLN A 1 527 ? -10.798 22.033 -27.744 1.00 64.56 527 GLN A O 1
ATOM 4348 N N . SER A 1 528 ? -12.936 22.080 -27.071 1.00 61.88 528 SER A N 1
ATOM 4349 C CA . SER A 1 528 ? -13.295 23.410 -27.586 1.00 61.88 528 SER A CA 1
ATOM 4350 C C . SER A 1 528 ? -12.995 24.578 -26.631 1.00 61.88 528 SER A C 1
ATOM 4352 O O . SER A 1 528 ? -13.077 25.734 -27.038 1.00 61.88 528 SER A O 1
ATOM 4354 N N . LEU A 1 529 ? -12.651 24.318 -25.364 1.00 55.78 529 LEU A N 1
ATOM 4355 C CA . LEU A 1 529 ? -12.678 25.325 -24.291 1.00 55.78 529 LEU A CA 1
ATOM 4356 C C . LEU A 1 529 ? -11.284 25.813 -23.848 1.00 55.78 529 LEU A C 1
ATOM 4358 O O . LEU A 1 529 ? -10.879 25.645 -22.692 1.00 55.78 529 LEU A O 1
ATOM 4362 N N . ARG A 1 530 ? -10.561 26.474 -24.768 1.00 60.12 530 ARG A N 1
ATOM 4363 C CA . ARG A 1 530 ? -9.308 27.206 -24.467 1.00 60.12 530 ARG A CA 1
ATOM 4364 C C . ARG A 1 530 ? -9.501 28.663 -24.024 1.00 60.12 530 ARG A C 1
ATOM 4366 O O . ARG A 1 530 ? -8.640 29.183 -23.326 1.00 60.12 530 ARG A O 1
ATOM 4373 N N . GLU A 1 531 ? -10.588 29.328 -24.415 1.00 62.16 531 GLU A N 1
ATOM 4374 C CA . GLU A 1 531 ? -10.605 30.805 -24.481 1.00 62.16 531 GLU A CA 1
ATOM 4375 C C . GLU A 1 531 ? -11.190 31.549 -23.265 1.00 62.16 531 GLU A C 1
ATOM 4377 O O . GLU A 1 531 ? -11.165 32.777 -23.246 1.00 62.16 531 GLU A O 1
ATOM 4382 N N . ASN A 1 532 ? -11.695 30.866 -22.228 1.00 74.69 532 ASN A N 1
ATOM 4383 C CA . ASN A 1 532 ? -12.256 31.561 -21.060 1.00 74.69 532 ASN A CA 1
ATOM 4384 C C . ASN A 1 532 ? -11.962 30.872 -19.711 1.00 74.69 532 ASN A C 1
ATOM 4386 O O . ASN A 1 532 ? -12.711 30.021 -19.224 1.00 74.69 532 ASN A O 1
ATOM 4390 N N . ILE A 1 533 ? -10.863 31.297 -19.079 1.00 72.38 533 ILE A N 1
ATOM 4391 C CA . ILE A 1 533 ? -10.457 30.887 -17.722 1.00 72.38 533 ILE A CA 1
ATOM 4392 C C . ILE A 1 533 ? -11.462 31.377 -16.666 1.00 72.38 533 ILE A C 1
ATOM 4394 O O . ILE A 1 533 ? -11.733 30.660 -15.705 1.00 72.38 533 ILE A O 1
ATOM 4398 N N . SER A 1 534 ? -12.078 32.550 -16.854 1.00 75.19 534 SER A N 1
ATOM 4399 C CA . SER A 1 534 ? -13.033 33.117 -15.889 1.00 75.19 534 SER A CA 1
ATOM 4400 C C . SER A 1 534 ? -14.276 32.233 -15.728 1.00 75.19 534 SER A C 1
ATOM 4402 O O . SER A 1 534 ? -14.679 31.943 -14.602 1.00 75.19 534 SER A O 1
ATOM 4404 N N . SER A 1 535 ? -14.814 31.686 -16.826 1.00 76.81 535 SER A N 1
ATOM 4405 C CA . SER A 1 535 ? -15.896 30.691 -16.752 1.00 76.81 535 SER A CA 1
ATOM 4406 C C . SER A 1 535 ? -15.468 29.348 -16.149 1.00 76.81 535 SER A C 1
ATOM 4408 O O . SER A 1 535 ? -16.317 28.638 -15.620 1.00 76.81 535 SER A O 1
ATOM 4410 N N . LYS A 1 536 ? -14.172 28.994 -16.186 1.00 77.06 536 LYS A N 1
ATOM 4411 C CA . LYS A 1 536 ? -13.665 27.784 -15.516 1.00 77.06 536 LYS A CA 1
ATOM 4412 C C . LYS A 1 536 ? -13.511 27.985 -14.005 1.00 77.06 536 LYS A C 1
ATOM 4414 O O . LYS A 1 536 ? -13.868 27.096 -13.240 1.00 77.06 536 LYS A O 1
ATOM 4419 N N . LEU A 1 537 ? -13.064 29.163 -13.566 1.00 77.06 537 LEU A N 1
ATOM 4420 C CA . LEU A 1 537 ? -13.015 29.523 -12.143 1.00 77.06 537 LEU A CA 1
ATOM 4421 C C . LEU A 1 537 ? -14.417 29.557 -11.506 1.00 77.06 537 LEU A C 1
ATOM 4423 O O . LEU A 1 537 ? -14.573 29.148 -10.361 1.00 77.06 537 LEU A O 1
ATOM 4427 N N . ALA A 1 538 ? -15.452 29.944 -12.261 1.00 83.81 538 ALA A N 1
ATOM 4428 C CA . ALA A 1 538 ? -16.841 29.975 -11.789 1.00 83.81 538 ALA A CA 1
ATOM 4429 C C . ALA A 1 538 ? -17.448 28.598 -11.415 1.00 83.81 538 ALA A C 1
ATOM 4431 O O . ALA A 1 538 ? -18.515 28.560 -10.806 1.00 83.81 538 ALA A O 1
ATOM 4432 N N . LEU A 1 539 ? -16.794 27.473 -11.744 1.00 81.31 539 LEU A N 1
ATOM 4433 C CA . LEU A 1 539 ? -17.204 26.133 -11.287 1.00 81.31 539 LEU A CA 1
ATOM 4434 C C . LEU A 1 539 ? -16.823 25.866 -9.819 1.00 81.31 539 LEU A C 1
ATOM 4436 O O . LEU A 1 539 ? -17.499 25.087 -9.140 1.00 81.31 539 LEU A O 1
ATOM 4440 N N . PHE A 1 540 ? -15.773 26.520 -9.310 1.00 85.19 540 PHE A N 1
ATOM 4441 C CA . PHE A 1 540 ? -15.298 26.363 -7.934 1.00 85.19 540 PHE A CA 1
ATOM 4442 C C . PHE A 1 540 ? -16.236 27.090 -6.966 1.00 85.19 540 PHE A C 1
ATOM 4444 O O . PHE A 1 540 ? -16.051 28.251 -6.614 1.00 85.19 540 PHE A O 1
ATOM 4451 N N . SER A 1 541 ? -17.282 26.374 -6.551 1.00 87.00 541 SER A N 1
ATOM 4452 C CA . SER A 1 541 ? -18.417 26.913 -5.788 1.00 87.00 541 SER A CA 1
ATOM 4453 C C . SER A 1 541 ? -18.077 27.330 -4.348 1.00 87.00 541 SER A C 1
ATOM 4455 O O . SER A 1 541 ? -18.920 27.920 -3.670 1.00 87.00 541 SER A O 1
ATOM 4457 N N . TYR A 1 542 ? -16.866 27.025 -3.868 1.00 94.06 542 TYR A N 1
ATOM 4458 C CA . TYR A 1 542 ? -16.412 27.292 -2.502 1.00 94.06 542 TYR A CA 1
ATOM 4459 C C . TYR A 1 542 ? -15.072 28.056 -2.486 1.00 94.06 542 TYR A C 1
ATOM 4461 O O . TYR A 1 542 ? -14.156 27.664 -3.222 1.00 94.06 542 TYR A O 1
ATOM 4469 N N . PRO A 1 543 ? -14.911 29.094 -1.638 1.00 94.81 543 PRO A N 1
ATOM 4470 C CA . PRO A 1 543 ? -13.649 29.815 -1.478 1.00 94.81 543 PRO A CA 1
ATOM 4471 C C . PRO A 1 543 ? -12.494 28.887 -1.096 1.00 94.81 543 PRO A C 1
ATOM 4473 O O . PRO A 1 543 ? -12.662 27.948 -0.309 1.00 94.81 543 PRO A O 1
ATOM 4476 N N . ILE A 1 544 ? -11.304 29.164 -1.630 1.00 94.88 544 ILE A N 1
ATOM 4477 C CA . ILE A 1 544 ? -10.114 28.339 -1.393 1.00 94.88 544 ILE A CA 1
ATOM 4478 C C . ILE A 1 544 ? -9.694 28.372 0.083 1.00 94.88 544 ILE A C 1
ATOM 4480 O O . ILE A 1 544 ? -9.256 27.363 0.628 1.00 94.88 544 ILE A O 1
ATOM 4484 N N . GLU A 1 545 ? -9.935 29.490 0.766 1.00 95.75 545 GLU A N 1
ATOM 4485 C CA . GLU A 1 545 ? -9.717 29.686 2.197 1.00 95.75 545 GLU A CA 1
ATOM 4486 C C . GLU A 1 545 ? -10.649 28.802 3.037 1.00 95.75 545 GLU A C 1
ATOM 4488 O O . GLU A 1 545 ? -10.234 28.257 4.057 1.00 95.75 545 GLU A O 1
ATOM 4493 N N . THR A 1 546 ? -11.901 28.606 2.605 1.00 96.38 546 THR A N 1
ATOM 4494 C CA . THR A 1 546 ? -12.857 27.713 3.282 1.00 96.38 546 THR A CA 1
ATOM 4495 C C . THR A 1 546 ? -12.374 26.265 3.222 1.00 96.38 546 THR A C 1
ATOM 4497 O O . THR A 1 546 ? -12.336 25.593 4.252 1.00 96.38 546 THR A O 1
ATOM 4500 N N . VAL A 1 547 ? -11.950 25.799 2.042 1.00 96.69 547 VAL A N 1
ATOM 4501 C CA . VAL A 1 547 ? -11.457 24.423 1.858 1.00 96.69 547 VAL A CA 1
ATOM 4502 C C . VAL A 1 547 ? -10.089 24.219 2.521 1.00 96.69 547 VAL A C 1
ATOM 4504 O O . VAL A 1 547 ? -9.866 23.181 3.137 1.00 96.69 547 VAL A O 1
ATOM 4507 N N . SER A 1 548 ? -9.211 25.226 2.494 1.00 96.12 548 SER A N 1
ATOM 4508 C CA . SER A 1 548 ? -7.910 25.218 3.181 1.00 96.12 548 SER A CA 1
ATOM 4509 C C . SER A 1 548 ? -8.046 25.151 4.708 1.00 96.12 548 SER A C 1
ATOM 4511 O O . SER A 1 548 ? -7.398 24.330 5.353 1.00 96.12 548 SER A O 1
ATOM 4513 N N . ASN A 1 549 ? -8.967 25.919 5.302 1.00 96.75 549 ASN A N 1
ATOM 4514 C CA . ASN A 1 549 ? -9.240 25.838 6.742 1.00 96.75 549 ASN A CA 1
ATOM 4515 C C . ASN A 1 549 ? -9.802 24.462 7.152 1.00 96.75 549 ASN A C 1
ATOM 4517 O O . ASN A 1 549 ? -9.435 23.935 8.202 1.00 96.75 549 ASN A O 1
ATOM 4521 N N . ILE A 1 550 ? -10.650 23.850 6.315 1.00 97.12 550 ILE A N 1
ATOM 4522 C CA . ILE A 1 550 ? -11.126 22.469 6.510 1.00 97.12 550 ILE A CA 1
ATOM 4523 C C . ILE A 1 550 ? -9.958 21.474 6.431 1.00 97.12 550 ILE A C 1
ATOM 4525 O O . ILE A 1 550 ? -9.795 20.659 7.338 1.00 97.12 550 ILE A O 1
ATOM 4529 N N . GLN A 1 551 ? -9.137 21.559 5.380 1.00 96.69 551 GLN A N 1
ATOM 4530 C CA . GLN A 1 551 ? -7.963 20.708 5.146 1.00 96.69 551 GLN A CA 1
ATOM 4531 C C . GLN A 1 551 ? -7.004 20.746 6.344 1.00 96.69 551 GLN A C 1
ATOM 4533 O O . GLN A 1 551 ? -6.648 19.696 6.878 1.00 96.69 551 GLN A O 1
ATOM 4538 N N . SER A 1 552 ? -6.677 21.950 6.820 1.00 96.31 552 SER A N 1
ATOM 4539 C CA . SER A 1 552 ? -5.742 22.183 7.922 1.00 96.31 552 SER A CA 1
ATOM 4540 C C . SER A 1 552 ? -6.254 21.612 9.249 1.00 96.31 552 SER A C 1
ATOM 4542 O O . SER A 1 552 ? -5.530 20.884 9.936 1.00 96.31 552 SER A O 1
ATOM 4544 N N . ASN A 1 553 ? -7.531 21.853 9.578 1.00 96.56 553 ASN A N 1
ATOM 4545 C CA . ASN A 1 553 ? -8.161 21.304 10.781 1.00 96.56 553 ASN A CA 1
ATOM 4546 C C . ASN A 1 553 ? -8.189 19.766 10.754 1.00 96.56 553 ASN A C 1
ATOM 4548 O O . ASN A 1 553 ? -7.774 19.123 11.720 1.00 96.56 553 ASN A O 1
ATOM 4552 N N . LEU A 1 554 ? -8.633 19.170 9.640 1.00 97.12 554 LEU A N 1
ATOM 4553 C CA . LEU A 1 554 ? -8.715 17.715 9.493 1.00 97.12 554 LEU A CA 1
ATOM 4554 C C . LEU A 1 554 ? -7.336 17.052 9.530 1.00 97.12 554 LEU A C 1
ATOM 4556 O O . LEU A 1 554 ? -7.175 16.047 10.217 1.00 97.12 554 LEU A O 1
ATOM 4560 N N . ASN A 1 555 ? -6.337 17.617 8.848 1.00 96.56 555 ASN A N 1
ATOM 4561 C CA . ASN A 1 555 ? -4.974 17.086 8.839 1.00 96.56 555 ASN A CA 1
ATOM 4562 C C . ASN A 1 555 ? -4.324 17.174 10.231 1.00 96.56 555 ASN A C 1
ATOM 4564 O O . ASN A 1 555 ? -3.679 16.227 10.675 1.00 96.56 555 ASN A O 1
ATOM 4568 N N . THR A 1 556 ? -4.560 18.268 10.965 1.00 96.62 556 THR A N 1
ATOM 4569 C CA . THR A 1 556 ? -4.073 18.429 12.346 1.00 96.62 556 THR A CA 1
ATOM 4570 C C . THR A 1 556 ? -4.642 17.349 13.269 1.00 96.62 556 THR A C 1
ATOM 4572 O O . THR A 1 556 ? -3.872 16.643 13.924 1.00 96.62 556 THR A O 1
ATOM 4575 N N . THR A 1 557 ? -5.968 17.150 13.280 1.00 97.38 557 THR A N 1
ATOM 4576 C CA . THR A 1 557 ? -6.591 16.084 14.086 1.00 97.38 557 THR A CA 1
ATOM 4577 C C . THR A 1 557 ? -6.173 14.686 13.609 1.00 97.38 557 THR A C 1
ATOM 4579 O O . THR A 1 557 ? -5.904 13.815 14.434 1.00 97.38 557 THR A O 1
ATOM 4582 N N . LEU A 1 558 ? -6.055 14.455 12.296 1.00 97.50 558 LEU A N 1
ATOM 4583 C CA . LEU A 1 558 ? -5.622 13.171 11.735 1.00 97.50 558 LEU A CA 1
ATOM 4584 C C . LEU A 1 558 ? -4.219 12.785 12.218 1.00 97.50 558 LEU A C 1
ATOM 4586 O O . LEU A 1 558 ? -4.012 11.650 12.639 1.00 97.50 558 LEU A O 1
ATOM 4590 N N . ILE A 1 559 ? -3.262 13.717 12.190 1.00 97.06 559 ILE A N 1
ATOM 4591 C CA . ILE A 1 559 ? -1.892 13.474 12.661 1.00 97.06 559 ILE A CA 1
ATOM 4592 C C . ILE A 1 559 ? -1.890 13.153 14.164 1.00 97.06 559 ILE A C 1
ATOM 4594 O O . ILE A 1 559 ? -1.231 12.197 14.577 1.00 97.06 559 ILE A O 1
ATOM 4598 N N . GLN A 1 560 ? -2.668 13.881 14.973 1.00 96.81 560 GLN A N 1
ATOM 4599 C CA . GLN A 1 560 ? -2.820 13.610 16.409 1.00 96.81 560 GLN A CA 1
ATOM 4600 C C . GLN A 1 560 ? -3.391 12.205 16.668 1.00 96.81 560 GLN A C 1
ATOM 4602 O O . GLN A 1 560 ? -2.802 11.425 17.417 1.00 96.81 560 GLN A O 1
ATOM 4607 N N . PHE A 1 561 ? -4.494 11.839 16.009 1.00 97.31 561 PHE A N 1
ATOM 4608 C CA . PHE A 1 561 ? -5.110 10.520 16.169 1.00 97.31 561 PHE A CA 1
ATOM 4609 C C . PHE A 1 561 ? -4.185 9.392 15.680 1.00 97.31 561 PHE A C 1
ATOM 4611 O O . PHE A 1 561 ? -4.045 8.384 16.371 1.00 97.31 561 PHE A O 1
ATOM 4618 N N . CYS A 1 562 ? -3.478 9.576 14.559 1.00 96.50 562 CYS A N 1
ATOM 4619 C CA . CYS A 1 562 ? -2.474 8.634 14.048 1.00 96.50 562 CYS A CA 1
ATOM 4620 C C . CYS A 1 562 ? -1.308 8.401 15.027 1.00 96.50 562 CYS A C 1
ATOM 4622 O O . CYS A 1 562 ? -0.867 7.266 15.187 1.00 96.50 562 CYS A O 1
ATOM 4624 N N . GLN A 1 563 ? -0.823 9.438 15.722 1.00 95.62 563 GLN A N 1
ATOM 4625 C CA . GLN A 1 563 ? 0.241 9.300 16.732 1.00 95.62 563 GLN A CA 1
ATOM 4626 C C . GLN A 1 563 ? -0.201 8.512 17.975 1.00 95.62 563 GLN A C 1
ATOM 4628 O O . GLN A 1 563 ? 0.627 7.885 18.644 1.00 95.62 563 GLN A O 1
ATOM 4633 N N . ILE A 1 564 ? -1.495 8.551 18.302 1.00 94.38 564 ILE A N 1
ATOM 4634 C CA . ILE A 1 564 ? -2.058 7.878 19.476 1.00 94.38 564 ILE A CA 1
ATOM 4635 C C . ILE A 1 564 ? -2.503 6.447 19.139 1.00 94.38 564 ILE A C 1
ATOM 4637 O O . ILE A 1 564 ? -2.331 5.548 19.962 1.00 94.38 564 ILE A O 1
ATOM 4641 N N . PHE A 1 565 ? -3.034 6.216 17.935 1.00 92.50 565 PHE A N 1
ATOM 4642 C CA . PHE A 1 565 ? -3.729 4.987 17.545 1.00 92.50 565 PHE A CA 1
ATOM 4643 C C . PHE A 1 565 ? -2.970 3.668 17.834 1.00 92.50 565 PHE A C 1
ATOM 4645 O O . PHE A 1 565 ? -3.582 2.794 18.452 1.00 92.50 565 PHE A O 1
ATOM 4652 N N . PRO A 1 566 ? -1.657 3.512 17.550 1.00 89.75 566 PRO A N 1
ATOM 4653 C CA . PRO A 1 566 ? -0.915 2.291 17.904 1.00 89.75 566 PRO A CA 1
ATOM 4654 C C . PRO A 1 566 ? -0.890 1.962 19.410 1.00 89.75 566 PRO A C 1
ATOM 4656 O O . PRO A 1 566 ? -0.698 0.814 19.796 1.00 89.75 566 PRO A O 1
ATOM 4659 N N . ARG A 1 567 ? -1.105 2.953 20.288 1.00 89.19 567 ARG A N 1
ATOM 4660 C CA . ARG A 1 567 ? -1.156 2.779 21.755 1.00 89.19 567 ARG A CA 1
ATOM 4661 C C . ARG A 1 567 ? -2.531 2.322 22.263 1.00 89.19 567 ARG A C 1
ATOM 4663 O O . ARG A 1 567 ? -2.672 2.006 23.444 1.00 89.19 567 ARG A O 1
ATOM 4670 N N . LEU A 1 568 ? -3.543 2.330 21.390 1.00 84.00 568 LEU A N 1
ATOM 4671 C CA . LEU A 1 568 ? -4.926 1.942 21.690 1.00 84.00 568 LEU A CA 1
ATOM 4672 C C . LEU A 1 568 ? -5.216 0.467 21.391 1.00 84.00 568 LEU A C 1
ATOM 4674 O O . LEU A 1 568 ? -6.265 -0.027 21.791 1.00 84.00 568 LEU A O 1
ATOM 4678 N N . GLU A 1 569 ? -4.308 -0.222 20.699 1.00 78.12 569 GLU A N 1
ATOM 4679 C CA . GLU A 1 569 ? -4.329 -1.680 20.559 1.00 78.12 569 GLU A CA 1
ATOM 4680 C C . GLU A 1 569 ? -3.745 -2.359 21.803 1.00 78.12 569 GLU A C 1
ATOM 4682 O O . GLU A 1 569 ? -4.367 -3.245 22.385 1.00 78.12 569 GLU A O 1
ATOM 4687 N N . THR A 1 570 ? -2.558 -1.920 22.236 1.00 76.50 570 THR A N 1
ATOM 4688 C CA . THR A 1 570 ? -1.828 -2.532 23.360 1.00 76.50 570 THR A CA 1
ATOM 4689 C C . THR A 1 570 ? -2.566 -2.411 24.695 1.00 76.50 570 THR A C 1
ATOM 4691 O O . THR A 1 570 ? -2.358 -3.229 25.588 1.00 76.50 570 THR A O 1
ATOM 4694 N N . ASN A 1 571 ? -3.474 -1.437 24.815 1.00 67.31 571 ASN A N 1
ATOM 4695 C CA . ASN A 1 571 ? -4.451 -1.341 25.894 1.00 67.31 571 ASN A CA 1
ATOM 4696 C C . ASN A 1 571 ? -5.792 -1.926 25.427 1.00 67.31 571 ASN A C 1
ATOM 4698 O O . ASN A 1 571 ? -6.641 -1.217 24.889 1.00 67.31 571 ASN A O 1
ATOM 4702 N N . SER A 1 572 ? -6.003 -3.220 25.672 1.00 61.25 572 SER A N 1
ATOM 4703 C CA . SER A 1 572 ? -7.152 -4.019 25.208 1.00 61.25 572 SER A CA 1
ATOM 4704 C C . SER A 1 572 ? -8.520 -3.662 25.829 1.00 61.25 572 SER A C 1
ATOM 4706 O O . SER A 1 572 ? -9.456 -4.458 25.786 1.00 61.25 572 SER A O 1
ATOM 4708 N N . THR A 1 573 ? -8.669 -2.468 26.406 1.00 69.12 573 THR A N 1
ATOM 4709 C CA . THR A 1 573 ? -9.859 -2.029 27.155 1.00 69.12 573 THR A CA 1
ATOM 4710 C C . THR A 1 573 ? -11.064 -1.691 26.275 1.00 69.12 573 THR A C 1
ATOM 4712 O O . THR A 1 573 ? -12.189 -1.702 26.768 1.00 69.12 573 THR A O 1
ATOM 4715 N N . LEU A 1 574 ? -10.854 -1.368 24.990 1.00 85.00 574 LEU A N 1
ATOM 4716 C CA . LEU A 1 574 ? -11.893 -0.842 24.087 1.00 85.00 574 LEU A CA 1
ATOM 4717 C C . LEU A 1 574 ? -11.857 -1.469 22.673 1.00 85.00 574 LEU A C 1
ATOM 4719 O O . LEU A 1 574 ? -11.790 -0.731 21.681 1.00 85.00 574 LEU A O 1
ATOM 4723 N N . PRO A 1 575 ? -11.919 -2.810 22.531 1.00 86.69 575 PRO A N 1
ATOM 4724 C CA . PRO A 1 575 ? -11.814 -3.476 21.232 1.00 86.69 575 PRO A CA 1
ATOM 4725 C C . PRO A 1 575 ? -12.949 -3.084 20.275 1.00 86.69 575 PRO A C 1
ATOM 4727 O O . PRO A 1 575 ? -12.696 -2.878 19.088 1.00 86.69 575 PRO A O 1
ATOM 4730 N N . GLN A 1 576 ? -14.178 -2.866 20.772 1.00 91.06 576 GLN A N 1
ATOM 4731 C CA . GLN A 1 576 ? -15.309 -2.461 19.923 1.00 91.06 576 GLN A CA 1
ATOM 4732 C C . GLN A 1 576 ? -15.155 -1.075 19.266 1.00 91.06 576 GLN A C 1
ATOM 4734 O O . GLN A 1 576 ? -15.913 -0.749 18.356 1.00 91.06 576 GLN A O 1
ATOM 4739 N N . LEU A 1 577 ? -14.181 -0.260 19.694 1.00 93.75 577 LEU A N 1
ATOM 4740 C CA . LEU A 1 577 ? -13.876 1.031 19.071 1.00 93.75 577 LEU A CA 1
ATOM 4741 C C . LEU A 1 577 ? -12.767 0.952 18.012 1.00 93.75 577 LEU A C 1
ATOM 4743 O O . LEU A 1 577 ? -12.610 1.912 17.264 1.00 93.75 577 LEU A O 1
ATOM 4747 N N . LEU A 1 578 ? -12.006 -0.146 17.909 1.00 92.38 578 LEU A N 1
ATOM 4748 C CA . LEU A 1 578 ? -10.855 -0.225 16.998 1.00 92.38 578 LEU A CA 1
ATOM 4749 C C . LEU A 1 578 ? -11.263 -0.042 15.530 1.00 92.38 578 LEU A C 1
ATOM 4751 O O . LEU A 1 578 ? -10.733 0.849 14.871 1.00 92.38 578 LEU A O 1
ATOM 4755 N N . LEU A 1 579 ? -12.259 -0.790 15.043 1.00 93.06 579 LEU A N 1
ATOM 4756 C CA . LEU A 1 579 ? -12.766 -0.624 13.676 1.00 93.06 579 LEU A CA 1
ATOM 4757 C C . LEU A 1 579 ? -13.347 0.791 13.429 1.00 93.06 579 LEU A C 1
ATOM 4759 O O . LEU A 1 579 ? -12.854 1.459 12.523 1.00 93.06 579 LEU A O 1
ATOM 4763 N N . PRO A 1 580 ? -14.278 1.329 14.246 1.00 96.06 580 PRO A N 1
ATOM 4764 C CA . PRO A 1 580 ? -14.748 2.715 14.124 1.00 96.06 580 PRO A CA 1
ATOM 4765 C C . PRO A 1 580 ? -13.646 3.789 14.116 1.00 96.06 580 PRO A C 1
ATOM 4767 O O . PRO A 1 580 ? -13.739 4.745 13.346 1.00 96.06 580 PRO A O 1
ATOM 4770 N N . ARG A 1 581 ? -12.583 3.637 14.925 1.00 95.81 581 ARG A N 1
ATOM 4771 C CA . ARG A 1 581 ? -11.408 4.532 14.909 1.00 95.81 581 ARG A CA 1
ATOM 4772 C C . ARG A 1 581 ? -10.722 4.511 13.540 1.00 95.81 581 ARG A C 1
ATOM 4774 O O . ARG A 1 581 ? -10.456 5.571 12.984 1.00 95.81 581 ARG A O 1
ATOM 4781 N N . ILE A 1 582 ? -10.479 3.327 12.975 1.00 95.31 582 ILE A N 1
ATOM 4782 C CA . ILE A 1 582 ? -9.834 3.159 11.659 1.00 95.31 582 ILE A CA 1
ATOM 4783 C C . ILE A 1 582 ? -10.709 3.724 10.542 1.00 95.31 582 ILE A C 1
ATOM 4785 O O . ILE A 1 582 ? -10.205 4.422 9.670 1.00 95.31 582 ILE A O 1
ATOM 4789 N N . GLN A 1 583 ? -12.020 3.481 10.591 1.00 96.56 583 GLN A N 1
ATOM 4790 C CA . GLN A 1 583 ? -12.970 4.020 9.616 1.00 96.56 583 GLN A CA 1
ATOM 4791 C C . GLN A 1 583 ? -13.027 5.552 9.654 1.00 96.56 583 GLN A C 1
ATOM 4793 O O . GLN A 1 583 ? -13.188 6.186 8.606 1.00 96.56 583 GLN A O 1
ATOM 4798 N N . LEU A 1 584 ? -12.845 6.160 10.833 1.00 97.88 584 LEU A N 1
ATOM 4799 C CA . LEU A 1 584 ? -12.677 7.606 10.954 1.00 97.88 584 LEU A CA 1
ATOM 4800 C C . LEU A 1 584 ? -11.333 8.067 10.371 1.00 97.88 584 LEU A C 1
ATOM 4802 O O . LEU A 1 584 ? -11.348 8.974 9.548 1.00 97.88 584 LEU A O 1
ATOM 4806 N N . LEU A 1 585 ? -10.205 7.427 10.710 1.00 97.44 585 LEU A N 1
ATOM 4807 C CA . LEU A 1 585 ? -8.886 7.755 10.139 1.00 97.44 585 LEU A CA 1
ATOM 4808 C C . LEU A 1 585 ? -8.894 7.673 8.599 1.00 97.44 585 LEU A C 1
ATOM 4810 O O . LEU A 1 585 ? -8.550 8.647 7.939 1.00 97.44 585 LEU A O 1
ATOM 4814 N N . SER A 1 586 ? -9.390 6.566 8.039 1.00 97.19 586 SER A N 1
ATOM 4815 C CA . SER A 1 586 ? -9.613 6.333 6.601 1.00 97.19 586 SER A CA 1
ATOM 4816 C C . SER A 1 586 ? -10.447 7.453 5.957 1.00 97.19 586 SER A C 1
ATOM 4818 O O . SER A 1 586 ? -10.042 8.059 4.959 1.00 97.19 586 SER A O 1
ATOM 4820 N N . SER A 1 587 ? -11.579 7.811 6.580 1.00 97.62 587 SER A N 1
ATOM 4821 C CA . SER A 1 587 ? -12.466 8.881 6.095 1.00 97.62 587 SER A CA 1
ATOM 4822 C C . SER A 1 587 ? -11.841 10.280 6.212 1.00 97.62 587 SER A C 1
ATOM 4824 O O . SER A 1 587 ? -12.078 11.124 5.350 1.00 97.62 587 SER A O 1
ATOM 4826 N N . MET A 1 588 ? -11.042 10.537 7.254 1.00 97.94 588 MET A N 1
ATOM 4827 C CA . MET A 1 588 ? -10.319 11.797 7.455 1.00 97.94 588 MET A CA 1
ATOM 4828 C C . MET A 1 588 ? -9.178 11.948 6.450 1.00 97.94 588 MET A C 1
ATOM 4830 O O . MET A 1 588 ? -9.064 13.007 5.840 1.00 97.94 588 MET A O 1
ATOM 4834 N N . THR A 1 589 ? -8.386 10.896 6.218 1.00 97.31 589 THR A N 1
ATOM 4835 C CA . THR A 1 589 ? -7.366 10.867 5.163 1.00 97.31 589 THR A CA 1
ATOM 4836 C C . THR A 1 589 ? -8.001 11.179 3.816 1.00 97.31 589 THR A C 1
ATOM 4838 O O . THR A 1 589 ? -7.606 12.150 3.179 1.00 97.31 589 THR A O 1
ATOM 4841 N N . TYR A 1 590 ? -9.044 10.449 3.407 1.00 97.00 590 TYR A N 1
ATOM 4842 C CA . TYR A 1 590 ? -9.673 10.695 2.107 1.00 97.00 590 TYR A CA 1
ATOM 4843 C C . TYR A 1 590 ? -10.275 12.109 1.988 1.00 97.00 590 TYR A C 1
ATOM 4845 O O . TYR A 1 590 ? -10.220 12.712 0.914 1.00 97.00 590 TYR A O 1
ATOM 4853 N N . ALA A 1 591 ? -10.781 12.684 3.085 1.00 97.19 591 ALA A N 1
ATOM 4854 C CA . ALA A 1 591 ? -11.220 14.078 3.124 1.00 97.19 591 ALA A CA 1
ATOM 4855 C C . ALA A 1 591 ? -10.069 15.085 2.954 1.00 97.19 591 ALA A C 1
ATOM 4857 O O . ALA A 1 591 ? -10.207 16.012 2.158 1.00 97.19 591 ALA A O 1
ATOM 4858 N N . VAL A 1 592 ? -8.932 14.899 3.635 1.00 97.06 592 VAL A N 1
ATOM 4859 C CA . VAL A 1 592 ? -7.752 15.774 3.492 1.00 97.06 592 VAL A CA 1
ATOM 4860 C C . VAL A 1 592 ? -7.204 15.729 2.065 1.00 97.06 592 VAL A C 1
ATOM 4862 O O . VAL A 1 592 ? -7.002 16.785 1.470 1.00 97.06 592 VAL A O 1
ATOM 4865 N N . GLU A 1 593 ? -7.051 14.536 1.485 1.00 95.81 593 GLU A N 1
ATOM 4866 C CA . GLU A 1 593 ? -6.588 14.346 0.100 1.00 95.81 593 GLU A CA 1
ATOM 4867 C C . GLU A 1 593 ? -7.566 14.987 -0.911 1.00 95.81 593 GLU A C 1
ATOM 4869 O O . GLU A 1 593 ? -7.152 15.676 -1.845 1.00 95.81 593 GLU A O 1
ATOM 4874 N N . THR A 1 594 ? -8.882 14.855 -0.687 1.00 96.25 594 THR A N 1
ATOM 4875 C CA . THR A 1 594 ? -9.917 15.499 -1.522 1.00 96.25 594 THR A CA 1
ATOM 4876 C C . THR A 1 594 ? -9.869 17.029 -1.435 1.00 96.25 594 THR A C 1
ATOM 4878 O O . THR A 1 594 ? -10.000 17.710 -2.455 1.00 96.25 594 THR A O 1
ATOM 4881 N N . CYS A 1 595 ? -9.645 17.591 -0.244 1.00 96.62 595 CYS A N 1
ATOM 4882 C CA . CYS A 1 595 ? -9.454 19.031 -0.078 1.00 96.62 595 CYS A CA 1
ATOM 4883 C C . CYS A 1 595 ? -8.145 19.518 -0.722 1.00 96.62 595 CYS A C 1
ATOM 4885 O O . CYS A 1 595 ? -8.152 20.568 -1.363 1.00 96.62 595 CYS A O 1
ATOM 4887 N N . GLN A 1 596 ? -7.049 18.761 -0.600 1.00 95.56 596 GLN A N 1
ATOM 4888 C CA . GLN A 1 596 ? -5.757 19.077 -1.220 1.00 95.56 596 GLN A CA 1
ATOM 4889 C C . GLN A 1 596 ? -5.894 19.193 -2.745 1.00 95.56 596 GLN A C 1
ATOM 4891 O O . GLN A 1 596 ? -5.559 20.230 -3.314 1.00 95.56 596 GLN A O 1
ATOM 4896 N N . MET A 1 597 ? -6.504 18.189 -3.385 1.00 94.56 597 MET A N 1
ATOM 4897 C CA . MET A 1 597 ? -6.803 18.176 -4.822 1.00 94.56 597 MET A CA 1
ATOM 4898 C C . MET A 1 597 ? -7.610 19.409 -5.272 1.00 94.56 597 MET A C 1
ATOM 4900 O O . MET A 1 597 ? -7.297 20.033 -6.285 1.00 94.56 597 MET A O 1
ATOM 4904 N N . TYR A 1 598 ? -8.639 19.797 -4.508 1.00 95.06 598 TYR A N 1
ATOM 4905 C CA . TYR A 1 598 ? -9.444 20.991 -4.795 1.00 95.06 598 TYR A CA 1
ATOM 4906 C C . TYR A 1 598 ? -8.613 22.283 -4.728 1.00 95.06 598 TYR A C 1
ATOM 4908 O O . TYR A 1 598 ? -8.727 23.144 -5.604 1.00 95.06 598 TYR A O 1
ATOM 4916 N N . ILE A 1 599 ? -7.774 22.420 -3.696 1.00 94.88 599 ILE A N 1
ATOM 4917 C CA . ILE A 1 599 ? -6.901 23.583 -3.478 1.00 94.88 599 ILE A CA 1
ATOM 4918 C C . ILE A 1 599 ? -5.865 23.692 -4.603 1.00 94.88 599 ILE A C 1
ATOM 4920 O O . ILE A 1 599 ? -5.688 24.764 -5.180 1.00 94.88 599 ILE A O 1
ATOM 4924 N N . GLU A 1 600 ? -5.211 22.586 -4.954 1.00 93.12 600 GLU A N 1
ATOM 4925 C CA . GLU A 1 600 ? -4.175 22.553 -5.986 1.00 93.12 600 GLU A CA 1
ATOM 4926 C C . GLU A 1 600 ? -4.718 22.874 -7.375 1.00 93.12 600 GLU A C 1
ATOM 4928 O O . GLU A 1 600 ? -4.127 23.697 -8.072 1.00 93.12 600 GLU A O 1
ATOM 4933 N N . ILE A 1 601 ? -5.852 22.299 -7.784 1.00 91.19 601 ILE A N 1
ATOM 4934 C CA . ILE A 1 601 ? -6.436 22.616 -9.096 1.00 91.19 601 ILE A CA 1
ATOM 4935 C C . ILE A 1 601 ? -6.864 24.086 -9.151 1.00 91.19 601 ILE A C 1
ATOM 4937 O O . ILE A 1 601 ? -6.604 24.753 -10.149 1.00 91.19 601 ILE A O 1
ATOM 4941 N N . ASN A 1 602 ? -7.452 24.626 -8.080 1.00 91.38 602 ASN A N 1
ATOM 4942 C CA . ASN A 1 602 ? -7.828 26.040 -8.021 1.00 91.38 602 ASN A CA 1
ATOM 4943 C C . ASN A 1 602 ? -6.590 26.960 -8.126 1.00 91.38 602 ASN A C 1
ATOM 4945 O O . ASN A 1 602 ? -6.580 27.887 -8.935 1.00 91.38 602 ASN A O 1
ATOM 4949 N N . ASN A 1 603 ? -5.498 26.649 -7.418 1.00 91.44 603 ASN A N 1
ATOM 4950 C CA . ASN A 1 603 ? -4.223 27.368 -7.547 1.00 91.44 603 ASN A CA 1
ATOM 4951 C C . ASN A 1 603 ? -3.646 27.295 -8.976 1.00 91.44 603 ASN A C 1
ATOM 4953 O O . ASN A 1 603 ? -3.286 28.322 -9.554 1.00 91.44 603 ASN A O 1
ATOM 4957 N N . ASN A 1 604 ? -3.614 26.104 -9.581 1.00 87.12 604 ASN A N 1
ATOM 4958 C CA . ASN A 1 604 ? -3.137 25.896 -10.956 1.00 87.12 604 ASN A CA 1
ATOM 4959 C C . ASN A 1 604 ? -4.077 26.491 -12.028 1.00 87.12 604 ASN A C 1
ATOM 4961 O O . ASN A 1 604 ? -3.676 26.648 -13.175 1.00 87.12 604 ASN A O 1
ATOM 4965 N N . MET A 1 605 ? -5.312 26.859 -11.672 1.00 84.06 605 MET A N 1
ATOM 4966 C CA . MET A 1 605 ? -6.225 27.624 -12.531 1.00 84.06 605 MET A CA 1
ATOM 4967 C C . MET A 1 605 ? -6.021 29.145 -12.433 1.00 84.06 605 MET A C 1
ATOM 4969 O O . MET A 1 605 ? -6.449 29.875 -13.329 1.00 84.06 605 MET A O 1
ATOM 4973 N N . GLN A 1 606 ? -5.370 29.632 -11.372 1.00 80.75 606 GLN A N 1
ATOM 4974 C CA . GLN A 1 606 ? -4.986 31.040 -11.209 1.00 80.75 606 GLN A CA 1
ATOM 4975 C C . GLN A 1 606 ? -3.600 31.319 -11.813 1.00 80.75 606 GLN A C 1
ATOM 4977 O O . GLN A 1 606 ? -3.389 32.355 -12.448 1.00 80.75 606 GLN A O 1
ATOM 4982 N N . ILE A 1 607 ? -2.661 30.382 -11.657 1.00 77.88 607 ILE A N 1
ATOM 4983 C CA . ILE A 1 607 ? -1.326 30.438 -12.259 1.00 77.88 607 ILE A CA 1
ATOM 4984 C C . ILE A 1 607 ? -1.421 29.921 -13.701 1.00 77.88 607 ILE A C 1
ATOM 4986 O O . ILE A 1 607 ? -1.662 28.744 -13.923 1.00 77.88 607 ILE A O 1
ATOM 4990 N N . GLN A 1 608 ? -1.194 30.778 -14.703 1.00 67.69 608 GLN A N 1
ATOM 4991 C CA . GLN A 1 608 ? -1.333 30.435 -16.136 1.00 67.69 608 GLN A CA 1
ATOM 4992 C C . GLN A 1 608 ? -0.203 29.530 -16.694 1.00 67.69 608 GLN A C 1
ATOM 4994 O O . GLN A 1 608 ? 0.193 29.644 -17.855 1.00 67.69 608 GLN A O 1
ATOM 4999 N N . SER A 1 609 ? 0.358 28.641 -15.874 1.00 61.72 609 SER A N 1
ATOM 5000 C CA . SER A 1 609 ? 1.403 27.694 -16.264 1.00 61.72 609 SER A CA 1
ATOM 5001 C C . SER A 1 609 ? 0.832 26.540 -17.091 1.00 61.72 609 SER A C 1
ATOM 5003 O O . SER A 1 609 ? -0.059 25.827 -16.646 1.00 61.72 609 SER A O 1
ATOM 5005 N N . VAL A 1 610 ? 1.393 26.314 -18.282 1.00 59.19 610 VAL A N 1
ATOM 5006 C CA . VAL A 1 610 ? 0.959 25.258 -19.226 1.00 59.19 610 VAL A CA 1
ATOM 5007 C C . VAL A 1 610 ? 1.429 23.849 -18.802 1.00 59.19 610 VAL A C 1
ATOM 5009 O O . VAL A 1 610 ? 1.032 22.845 -19.390 1.00 59.19 610 VAL A O 1
ATOM 5012 N N . SER A 1 611 ? 2.273 23.748 -17.773 1.00 69.44 611 SER A N 1
ATOM 5013 C CA . SER A 1 611 ? 2.694 22.482 -17.168 1.00 69.44 611 SER A CA 1
ATOM 5014 C C . SER A 1 611 ? 1.525 21.762 -16.492 1.00 69.44 611 SER A C 1
ATOM 5016 O O . SER A 1 611 ? 0.760 22.377 -15.752 1.00 69.44 611 SER A O 1
ATOM 5018 N N . LYS A 1 612 ? 1.435 20.439 -16.680 1.00 64.25 612 LYS A N 1
ATOM 5019 C CA . LYS A 1 612 ? 0.537 19.574 -15.898 1.00 64.25 612 LYS A CA 1
ATOM 5020 C C . LYS A 1 612 ? 0.799 19.802 -14.396 1.00 64.25 612 LYS A C 1
ATOM 5022 O O . LYS A 1 612 ? 1.975 19.820 -14.025 1.00 64.25 612 LYS A O 1
ATOM 5027 N N . PRO A 1 613 ? -0.234 19.956 -13.545 1.00 60.81 613 PRO A N 1
ATOM 5028 C CA . PRO A 1 613 ? -0.032 20.165 -12.115 1.00 60.81 613 PRO A CA 1
ATOM 5029 C C . PRO A 1 613 ? 0.742 18.990 -11.508 1.00 60.81 613 PRO A C 1
ATOM 5031 O O . PRO A 1 613 ? 0.357 17.830 -11.680 1.00 60.81 613 PRO A O 1
ATOM 5034 N N . GLN A 1 614 ? 1.833 19.302 -10.807 1.00 66.25 614 GLN A N 1
ATOM 5035 C CA . GLN A 1 614 ? 2.454 18.368 -9.877 1.00 66.25 614 GLN A CA 1
ATOM 5036 C C . GLN A 1 614 ? 1.640 18.397 -8.583 1.00 66.25 614 GLN A C 1
ATOM 5038 O O . GLN A 1 614 ? 1.409 19.464 -8.019 1.00 66.25 614 GLN A O 1
ATOM 5043 N N . ILE A 1 615 ? 1.199 17.216 -8.168 1.00 68.25 615 ILE A N 1
ATOM 5044 C CA . ILE A 1 615 ? 0.472 16.965 -6.926 1.00 68.25 615 ILE A CA 1
ATOM 5045 C C . ILE A 1 615 ? 1.485 16.327 -5.987 1.00 68.25 615 ILE A C 1
ATOM 5047 O O . ILE A 1 615 ? 1.964 15.224 -6.269 1.00 68.25 615 ILE A O 1
ATOM 5051 N N . ASP A 1 616 ? 1.860 17.029 -4.921 1.00 72.06 616 ASP A N 1
ATOM 5052 C CA . ASP A 1 616 ? 2.829 16.501 -3.963 1.00 72.06 616 ASP A CA 1
ATOM 5053 C C . ASP A 1 616 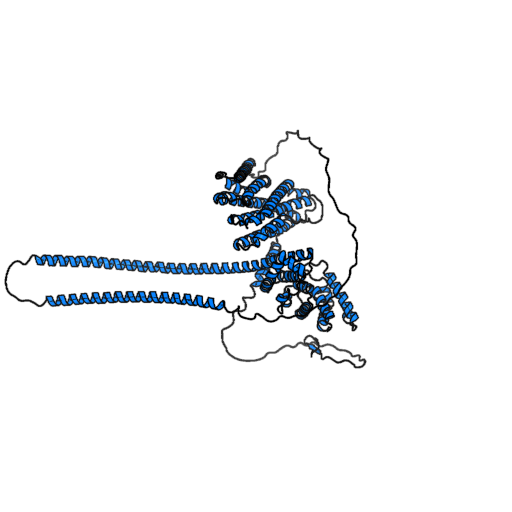? 2.141 15.482 -3.031 1.00 72.06 616 ASP A C 1
ATOM 5055 O O . ASP A 1 616 ? 1.008 15.701 -2.593 1.00 72.06 616 ASP A O 1
ATOM 5059 N N . PRO A 1 617 ? 2.787 14.343 -2.715 1.00 66.94 617 PRO A N 1
ATOM 5060 C CA . PRO A 1 617 ? 2.164 13.278 -1.934 1.00 66.94 617 PRO A CA 1
ATOM 5061 C C . PRO A 1 617 ? 1.872 13.750 -0.505 1.00 66.94 617 PRO A C 1
ATOM 5063 O O . PRO A 1 617 ? 2.788 14.056 0.263 1.00 66.94 617 PRO A O 1
ATOM 5066 N N . SER A 1 618 ? 0.591 13.800 -0.136 1.00 80.56 618 SER A N 1
ATOM 5067 C CA . SER A 1 618 ? 0.178 14.408 1.127 1.00 80.56 618 SER A CA 1
ATOM 5068 C C . SER A 1 618 ? 0.575 13.584 2.362 1.00 80.56 618 SER A C 1
ATOM 5070 O O . SER A 1 618 ? 0.593 12.348 2.390 1.00 80.56 618 SER A O 1
ATOM 5072 N N . VAL A 1 619 ? 0.863 14.317 3.441 1.00 91.44 619 VAL A N 1
ATOM 5073 C CA . VAL A 1 619 ? 1.255 13.785 4.753 1.00 91.44 619 VAL A CA 1
ATOM 5074 C C . VAL A 1 619 ? 0.132 12.954 5.393 1.00 91.44 619 VAL A C 1
ATOM 5076 O O . VAL A 1 619 ? 0.416 12.101 6.237 1.00 91.44 619 VAL A O 1
ATOM 5079 N N . ALA A 1 620 ? -1.126 13.145 4.983 1.00 94.12 620 ALA A N 1
ATOM 5080 C CA . ALA A 1 620 ? -2.285 12.452 5.542 1.00 94.12 620 ALA A CA 1
ATOM 5081 C C . ALA A 1 620 ? -2.266 10.944 5.251 1.00 94.12 620 ALA A C 1
ATOM 5083 O O . ALA A 1 620 ? -2.361 10.141 6.184 1.00 94.12 620 ALA A O 1
ATOM 5084 N N . LEU A 1 621 ? -2.095 10.541 3.985 1.00 93.50 621 LEU A N 1
ATOM 5085 C CA . LEU A 1 621 ? -2.013 9.124 3.618 1.00 93.50 621 LEU A CA 1
ATOM 5086 C C . LEU A 1 621 ? -0.769 8.441 4.208 1.00 93.50 621 LEU A C 1
ATOM 5088 O O . LEU A 1 621 ? -0.856 7.309 4.689 1.00 93.50 621 LEU A O 1
ATOM 5092 N N . ALA A 1 622 ? 0.370 9.140 4.240 1.00 92.19 622 ALA A N 1
ATOM 5093 C CA . ALA A 1 622 ? 1.592 8.637 4.866 1.00 92.19 622 ALA A CA 1
ATOM 5094 C C . ALA A 1 622 ? 1.415 8.412 6.381 1.00 92.19 622 ALA A C 1
ATOM 5096 O O . ALA A 1 622 ? 1.805 7.365 6.903 1.00 92.19 622 ALA A O 1
ATOM 5097 N N . SER A 1 623 ? 0.771 9.356 7.077 1.00 95.00 623 SER A N 1
ATOM 5098 C CA . SER A 1 623 ? 0.492 9.264 8.517 1.00 95.00 623 SER A CA 1
ATOM 5099 C C . SER A 1 623 ? -0.465 8.119 8.842 1.00 95.00 623 SER A C 1
ATOM 5101 O O . SER A 1 623 ? -0.181 7.328 9.740 1.00 95.00 623 SER A O 1
ATOM 5103 N N . PHE A 1 624 ? -1.556 7.976 8.080 1.00 95.81 624 PHE A N 1
ATOM 5104 C CA . PHE A 1 624 ? -2.517 6.889 8.281 1.00 95.81 624 PHE A CA 1
ATOM 5105 C C . PHE A 1 624 ? -1.895 5.516 8.004 1.00 95.81 624 PHE A C 1
ATOM 5107 O O . PHE A 1 624 ? -2.019 4.619 8.836 1.00 95.81 624 PHE A O 1
ATOM 5114 N N . LYS A 1 625 ? -1.139 5.359 6.907 1.00 92.38 625 LYS A N 1
ATOM 5115 C CA . LYS A 1 625 ? -0.413 4.111 6.614 1.00 92.38 625 LYS A CA 1
ATOM 5116 C C . LYS A 1 625 ? 0.592 3.760 7.719 1.00 92.38 625 LYS A C 1
ATOM 5118 O O . LYS A 1 625 ? 0.665 2.602 8.120 1.00 92.38 625 LYS A O 1
ATOM 5123 N N . SER A 1 626 ? 1.320 4.751 8.239 1.00 89.94 626 SER A N 1
ATOM 5124 C CA . SER A 1 626 ? 2.276 4.575 9.342 1.00 89.94 626 SER A CA 1
ATOM 5125 C C . SER A 1 626 ? 1.599 4.165 10.659 1.00 89.94 626 SER A C 1
ATOM 5127 O O . SER A 1 626 ? 2.107 3.301 11.368 1.00 89.94 626 SER A O 1
ATOM 5129 N N . ALA A 1 627 ? 0.423 4.721 10.969 1.00 92.38 627 ALA A N 1
ATOM 5130 C CA . ALA A 1 627 ? -0.338 4.382 12.173 1.00 92.38 627 ALA A CA 1
ATOM 5131 C C . ALA A 1 627 ? -1.077 3.035 12.077 1.00 92.38 627 ALA A C 1
ATOM 5133 O O . ALA A 1 627 ? -1.174 2.314 13.069 1.00 92.38 627 ALA A O 1
ATOM 5134 N N . ALA A 1 628 ? -1.600 2.685 10.900 1.00 90.44 628 ALA A N 1
ATOM 5135 C CA . ALA A 1 628 ? -2.347 1.449 10.690 1.00 90.44 628 ALA A CA 1
ATOM 5136 C C . ALA A 1 628 ? -1.439 0.210 10.619 1.00 90.44 628 ALA A C 1
ATOM 5138 O O . ALA A 1 628 ? -1.822 -0.848 11.115 1.00 90.44 628 ALA A O 1
ATOM 5139 N N . LEU A 1 629 ? -0.242 0.328 10.026 1.00 87.06 629 LEU A N 1
ATOM 5140 C CA . LEU A 1 629 ? 0.628 -0.819 9.738 1.00 87.06 629 LEU A CA 1
ATOM 5141 C C . LEU A 1 629 ? 1.076 -1.621 10.984 1.00 87.06 629 LEU A C 1
ATOM 5143 O O . LEU A 1 629 ? 1.002 -2.844 10.914 1.00 87.06 629 LEU A O 1
ATOM 5147 N N . PRO A 1 630 ? 1.482 -1.025 12.127 1.00 87.12 630 PRO A N 1
ATOM 5148 C CA . PRO A 1 630 ? 1.850 -1.793 13.322 1.00 87.12 630 PRO A CA 1
ATOM 5149 C C . PRO A 1 630 ? 0.699 -2.647 13.867 1.00 87.12 630 PRO A C 1
ATOM 5151 O O . PRO A 1 630 ? 0.902 -3.812 14.193 1.00 87.12 630 PRO A O 1
ATOM 5154 N N . VAL A 1 631 ? -0.512 -2.081 13.892 1.00 85.12 631 VAL A N 1
ATOM 5155 C CA . VAL A 1 631 ? -1.736 -2.737 14.385 1.00 85.12 631 VAL A CA 1
ATOM 5156 C C . VAL A 1 631 ? -2.188 -3.835 13.411 1.00 85.12 631 VAL A C 1
ATOM 5158 O O . VAL A 1 631 ? -2.566 -4.932 13.806 1.00 85.12 631 VAL A O 1
ATOM 5161 N N . ILE A 1 632 ? -2.035 -3.592 12.106 1.00 83.81 632 ILE A N 1
ATOM 5162 C CA . ILE A 1 632 ? -2.185 -4.606 11.055 1.00 83.81 632 ILE A CA 1
ATOM 5163 C C . ILE A 1 632 ? -1.184 -5.764 11.213 1.00 83.81 632 ILE A C 1
ATOM 5165 O O . ILE A 1 632 ? -1.537 -6.910 10.954 1.00 83.81 632 ILE A O 1
ATOM 5169 N N . LEU A 1 633 ? 0.059 -5.502 11.620 1.00 81.06 633 LEU A N 1
ATOM 5170 C CA . LEU A 1 633 ? 1.092 -6.534 11.774 1.00 81.06 633 LEU A CA 1
ATOM 5171 C C . LEU A 1 633 ? 1.002 -7.299 13.108 1.00 81.06 633 LEU A C 1
ATOM 5173 O O . LEU A 1 633 ? 1.770 -8.240 13.323 1.00 81.06 633 LEU A O 1
ATOM 5177 N N . SER A 1 634 ? 0.063 -6.942 13.987 1.00 82.69 634 SER A N 1
ATOM 5178 C CA . SER A 1 634 ? -0.155 -7.630 15.258 1.00 82.69 634 SER A CA 1
ATOM 5179 C C . SER A 1 634 ? -0.786 -9.023 15.083 1.00 82.69 634 SER A C 1
ATOM 5181 O O . SER A 1 634 ? -1.301 -9.415 14.026 1.00 82.69 634 SER A O 1
ATOM 5183 N N . GLN A 1 635 ? -0.687 -9.823 16.147 1.00 62.41 635 GLN A N 1
ATOM 5184 C CA . GLN A 1 635 ? -1.081 -11.235 16.168 1.00 62.41 635 GLN A CA 1
ATOM 5185 C C . GLN A 1 635 ? -2.432 -11.488 16.865 1.00 62.41 635 GLN A C 1
ATOM 5187 O O . GLN A 1 635 ? -2.827 -12.642 17.004 1.00 62.41 635 GLN A O 1
ATOM 5192 N N . THR A 1 636 ? -3.129 -10.445 17.333 1.00 72.12 636 THR A N 1
ATOM 5193 C CA . THR A 1 636 ? -4.198 -10.595 18.343 1.00 72.12 636 THR A CA 1
ATOM 5194 C C . THR A 1 636 ? -5.583 -10.956 17.790 1.00 72.12 636 THR A C 1
ATOM 5196 O O . THR A 1 636 ? -6.262 -11.785 18.393 1.00 72.12 636 THR A O 1
ATOM 5199 N N . ASP A 1 637 ? -6.003 -10.404 16.645 1.00 81.31 637 ASP A N 1
ATOM 5200 C CA . ASP A 1 637 ? -7.266 -10.768 15.979 1.00 81.31 637 ASP A CA 1
ATOM 5201 C C . ASP A 1 637 ? -7.138 -10.718 14.445 1.00 81.31 637 ASP A C 1
ATOM 5203 O O . ASP A 1 637 ? -6.959 -9.662 13.833 1.00 81.31 637 ASP A O 1
ATOM 5207 N N . ILE A 1 638 ? -7.283 -11.885 13.809 1.00 81.62 638 ILE A N 1
ATOM 5208 C CA . ILE A 1 638 ? -7.249 -12.045 12.349 1.00 81.62 638 ILE A CA 1
ATOM 5209 C C . ILE A 1 638 ? -8.428 -11.323 11.677 1.00 81.62 638 ILE A C 1
ATOM 5211 O O . ILE A 1 638 ? -8.233 -10.694 10.640 1.00 81.62 638 ILE A O 1
ATOM 5215 N N . LYS A 1 639 ? -9.639 -11.388 12.250 1.00 83.69 639 LYS A N 1
ATOM 5216 C CA . LYS A 1 639 ? -10.851 -10.797 11.655 1.00 83.69 639 LYS A CA 1
ATOM 5217 C C . LYS A 1 639 ? -10.820 -9.277 11.721 1.00 83.69 639 LYS A C 1
ATOM 5219 O O . LYS A 1 639 ? -11.206 -8.626 10.751 1.00 83.69 639 LYS A O 1
ATOM 5224 N N . LEU A 1 640 ? -10.352 -8.712 12.836 1.00 84.06 640 LEU A N 1
ATOM 5225 C CA . LEU A 1 640 ? -10.115 -7.273 12.929 1.00 84.06 640 LEU A CA 1
ATOM 5226 C C . LEU A 1 640 ? -9.053 -6.847 11.911 1.00 84.06 640 LEU A C 1
ATOM 5228 O O . LEU A 1 640 ? -9.330 -5.956 11.111 1.00 84.06 640 LEU A O 1
ATOM 5232 N N . ARG A 1 641 ? -7.892 -7.519 11.881 1.00 85.38 641 ARG A N 1
ATOM 5233 C CA . ARG A 1 641 ? -6.786 -7.228 10.952 1.00 85.38 641 ARG A CA 1
ATOM 5234 C C . ARG A 1 641 ? -7.222 -7.194 9.487 1.00 85.38 641 ARG A C 1
ATOM 5236 O O . ARG A 1 641 ? -6.847 -6.259 8.784 1.00 85.38 641 ARG A O 1
ATOM 5243 N N . THR A 1 642 ? -8.014 -8.165 9.026 1.00 84.06 642 THR A N 1
ATOM 5244 C CA . THR A 1 642 ? -8.525 -8.164 7.644 1.00 84.06 642 THR A CA 1
ATOM 5245 C C . THR A 1 642 ? -9.336 -6.895 7.366 1.00 84.06 642 THR A C 1
ATOM 5247 O O . THR A 1 642 ? -9.035 -6.188 6.410 1.00 84.06 642 THR A O 1
ATOM 5250 N N . LYS A 1 643 ? -10.248 -6.503 8.267 1.00 87.62 643 LYS A N 1
ATOM 5251 C CA . LYS A 1 643 ? -11.022 -5.254 8.131 1.00 87.62 643 LYS A CA 1
ATOM 5252 C C . LYS A 1 643 ? -10.172 -3.984 8.212 1.00 87.62 643 LYS A C 1
ATOM 5254 O O . LYS A 1 643 ? -10.477 -2.998 7.546 1.00 87.62 643 LYS A O 1
ATOM 5259 N N . MET A 1 644 ? -9.092 -3.992 8.998 1.00 87.81 644 MET A N 1
ATOM 5260 C CA . MET A 1 644 ? -8.126 -2.884 9.012 1.00 87.81 644 MET A CA 1
ATOM 5261 C C . MET A 1 644 ? -7.472 -2.691 7.644 1.00 87.81 644 MET A C 1
ATOM 5263 O O . MET A 1 644 ? -7.261 -1.560 7.205 1.00 87.81 644 MET A O 1
ATOM 5267 N N . TYR A 1 645 ? -7.137 -3.801 6.986 1.00 86.44 645 TYR A N 1
ATOM 5268 C CA . TYR A 1 645 ? -6.515 -3.799 5.672 1.00 86.44 645 TYR A CA 1
ATOM 5269 C C . TYR A 1 645 ? -7.497 -3.437 4.559 1.00 86.44 645 TYR A C 1
ATOM 5271 O O . TYR A 1 645 ? -7.142 -2.634 3.702 1.00 86.44 645 TYR A O 1
ATOM 5279 N N . GLU A 1 646 ? -8.727 -3.957 4.601 1.00 88.06 646 GLU A N 1
ATOM 5280 C CA . GLU A 1 646 ? -9.820 -3.571 3.698 1.00 88.06 646 GLU A CA 1
ATOM 5281 C C . GLU A 1 646 ? -9.998 -2.044 3.678 1.00 88.06 646 GLU A C 1
ATOM 5283 O O . GLU A 1 646 ? -9.942 -1.435 2.612 1.00 88.06 646 GLU A O 1
ATOM 5288 N N . GLU A 1 647 ? -10.106 -1.407 4.850 1.00 93.56 647 GLU A N 1
ATOM 5289 C CA . GLU A 1 647 ? -10.228 0.053 4.979 1.00 93.56 647 GLU A CA 1
ATOM 5290 C C . GLU A 1 647 ? -8.970 0.808 4.507 1.00 93.56 647 GLU A C 1
ATOM 5292 O O . GLU A 1 647 ? -9.084 1.835 3.834 1.00 93.56 647 GLU A O 1
ATOM 5297 N N . LEU A 1 648 ? -7.761 0.307 4.799 1.00 90.38 648 LEU A N 1
ATOM 5298 C CA . LEU A 1 648 ? -6.511 0.926 4.336 1.00 90.38 648 LEU A CA 1
ATOM 5299 C C . LEU A 1 648 ? -6.360 0.848 2.805 1.00 90.38 648 LEU A C 1
ATOM 5301 O O . LEU A 1 648 ? -6.012 1.844 2.167 1.00 90.38 648 LEU A O 1
ATOM 5305 N N . ASN A 1 649 ? -6.655 -0.307 2.203 1.00 86.19 649 ASN A N 1
ATOM 5306 C CA . ASN A 1 649 ? -6.660 -0.505 0.753 1.00 86.19 649 ASN A CA 1
ATOM 5307 C C . ASN A 1 649 ? -7.751 0.320 0.072 1.00 86.19 649 ASN A C 1
ATOM 5309 O O . ASN A 1 649 ? -7.495 0.938 -0.963 1.00 86.19 649 ASN A O 1
ATOM 5313 N N . GLN A 1 650 ? -8.953 0.361 0.654 1.00 92.00 650 GLN A N 1
ATOM 5314 C CA . GLN A 1 650 ? -10.045 1.186 0.159 1.00 92.00 650 GLN A CA 1
ATOM 5315 C C . GLN A 1 650 ? -9.642 2.664 0.156 1.00 92.00 650 GLN A C 1
ATOM 5317 O O . GLN A 1 650 ? -9.823 3.325 -0.864 1.00 92.00 650 GLN A O 1
ATOM 5322 N N . CYS A 1 651 ? -9.028 3.161 1.233 1.00 94.44 651 CYS A N 1
ATOM 5323 C CA . CYS A 1 651 ? -8.504 4.523 1.299 1.00 94.44 651 CYS A CA 1
ATOM 5324 C C . CYS A 1 651 ? -7.432 4.777 0.220 1.00 94.44 651 CYS A C 1
ATOM 5326 O O . CYS A 1 651 ? -7.570 5.715 -0.564 1.00 94.44 651 CYS A O 1
ATOM 5328 N N . MET A 1 652 ? -6.416 3.909 0.094 1.00 88.38 652 MET A N 1
ATOM 5329 C CA . MET A 1 652 ? -5.377 4.042 -0.944 1.00 88.38 652 MET A CA 1
ATOM 5330 C C . MET A 1 652 ? -5.968 4.064 -2.363 1.00 88.38 652 MET A C 1
ATOM 5332 O O . MET A 1 652 ? -5.610 4.929 -3.163 1.00 88.38 652 MET A O 1
ATOM 5336 N N . SER A 1 653 ? -6.912 3.169 -2.671 1.00 88.19 653 SER A N 1
ATOM 5337 C CA . SER A 1 653 ? -7.581 3.135 -3.976 1.00 88.19 653 SER A CA 1
ATOM 5338 C C . SER A 1 653 ? -8.447 4.378 -4.207 1.00 88.19 653 SER A C 1
ATOM 5340 O O . SER A 1 653 ? -8.424 4.959 -5.290 1.00 88.19 653 SER A O 1
ATOM 5342 N N . GLN A 1 654 ? -9.187 4.845 -3.198 1.00 91.88 654 GLN A N 1
ATOM 5343 C CA . GLN A 1 654 ? -9.993 6.066 -3.287 1.00 91.88 654 GLN A CA 1
ATOM 5344 C C . GLN A 1 654 ? -9.135 7.311 -3.566 1.00 91.88 654 GLN A C 1
ATOM 5346 O O . GLN A 1 654 ? -9.521 8.133 -4.399 1.00 91.88 654 GLN A O 1
ATOM 5351 N N . VAL A 1 655 ? -7.952 7.418 -2.951 1.00 91.19 655 VAL A N 1
ATOM 5352 C CA . VAL A 1 655 ? -6.988 8.506 -3.199 1.00 91.19 655 VAL A CA 1
ATOM 5353 C C . VAL A 1 655 ? -6.355 8.401 -4.593 1.00 91.19 655 VAL A C 1
ATOM 5355 O O . VAL A 1 655 ? -6.255 9.406 -5.290 1.00 91.19 655 VAL A O 1
ATOM 5358 N N . GLN A 1 656 ? -6.012 7.200 -5.069 1.00 87.56 656 GLN A N 1
ATOM 5359 C CA . GLN A 1 656 ? -5.541 7.004 -6.451 1.00 87.56 656 GLN A CA 1
ATOM 5360 C C . GLN A 1 656 ? -6.605 7.411 -7.487 1.00 87.56 656 GLN A C 1
ATOM 5362 O O . GLN A 1 656 ? -6.315 8.154 -8.424 1.00 87.56 656 GLN A O 1
ATOM 5367 N N . ASN A 1 657 ? -7.858 6.987 -7.287 1.00 89.31 657 ASN A N 1
ATOM 5368 C CA . ASN A 1 657 ? -8.977 7.320 -8.174 1.00 89.31 657 ASN A CA 1
ATOM 5369 C C . ASN A 1 657 ? -9.299 8.830 -8.193 1.00 89.31 657 ASN A C 1
ATOM 5371 O O . ASN A 1 657 ? -9.793 9.333 -9.202 1.00 89.31 657 ASN A O 1
ATOM 5375 N N . LEU A 1 658 ? -9.007 9.566 -7.112 1.00 91.38 658 LEU A N 1
ATOM 5376 C CA . LEU A 1 658 ? -9.208 11.018 -7.021 1.00 91.38 658 LEU A CA 1
ATOM 5377 C C . LEU A 1 658 ? -8.435 11.774 -8.118 1.00 91.38 658 LEU A C 1
ATOM 5379 O O . LEU A 1 658 ? -8.987 12.675 -8.748 1.00 91.38 658 LEU A O 1
ATOM 5383 N N . VAL A 1 659 ? -7.189 11.362 -8.388 1.00 85.12 659 VAL A N 1
ATOM 5384 C CA . VAL A 1 659 ? -6.337 11.930 -9.448 1.00 85.12 659 VAL A CA 1
ATOM 5385 C C . VAL A 1 659 ? -6.968 11.710 -10.828 1.00 85.12 659 VAL A C 1
ATOM 5387 O O . VAL A 1 659 ? -7.012 12.624 -11.650 1.00 85.12 659 VAL A O 1
ATOM 5390 N N . SER A 1 660 ? -7.508 10.514 -11.081 1.00 85.69 660 SER A N 1
ATOM 5391 C CA . SER A 1 660 ? -8.193 10.190 -12.337 1.00 85.69 660 SER A CA 1
ATOM 5392 C C . SER A 1 660 ? -9.467 11.015 -12.529 1.00 85.69 660 SER A C 1
ATOM 5394 O O . SER A 1 660 ? -9.676 11.554 -13.612 1.00 85.69 660 SER A O 1
ATOM 5396 N N . VAL A 1 661 ? -10.288 11.173 -11.483 1.00 87.88 661 VAL A N 1
ATOM 5397 C CA . VAL A 1 661 ? -11.515 11.993 -11.521 1.00 87.88 661 VAL A CA 1
ATOM 5398 C C . VAL A 1 661 ? -11.197 13.460 -11.818 1.00 87.88 661 VAL A C 1
ATOM 5400 O O . VAL A 1 661 ? -11.843 14.064 -12.672 1.00 87.88 661 VAL A O 1
ATOM 5403 N N . ALA A 1 662 ? -10.177 14.018 -11.162 1.00 82.19 662 ALA A N 1
ATOM 5404 C CA . ALA A 1 662 ? -9.730 15.393 -11.372 1.00 82.19 662 ALA A CA 1
ATOM 5405 C C . ALA A 1 662 ? -9.238 15.682 -12.803 1.00 82.19 662 ALA A C 1
ATOM 5407 O O . ALA A 1 662 ? -9.436 16.786 -13.309 1.00 82.19 662 ALA A O 1
ATOM 5408 N N . ILE A 1 663 ? -8.592 14.706 -13.450 1.00 79.44 663 ILE A N 1
ATOM 5409 C CA . ILE A 1 663 ? -8.019 14.864 -14.796 1.00 79.44 663 ILE A CA 1
ATOM 5410 C C . ILE A 1 663 ? -9.043 14.554 -15.904 1.00 79.44 663 ILE A C 1
ATOM 5412 O O . ILE A 1 663 ? -8.980 15.173 -16.965 1.00 79.44 663 ILE A O 1
ATOM 5416 N N . LEU A 1 664 ? -9.962 13.603 -15.688 1.00 81.81 664 LEU A N 1
ATOM 5417 C CA . LEU A 1 664 ? -10.804 13.022 -16.750 1.00 81.81 664 LEU A CA 1
ATOM 5418 C C . LEU A 1 664 ? -12.305 13.362 -16.653 1.00 81.81 664 LEU A C 1
ATOM 5420 O O . LEU A 1 664 ? -13.003 13.240 -17.658 1.00 81.81 664 LEU A O 1
ATOM 5424 N N . GLY A 1 665 ? -12.807 13.800 -15.492 1.00 81.38 665 GLY A N 1
ATOM 5425 C CA . GLY A 1 665 ? -14.235 14.082 -15.272 1.00 81.38 665 GLY A CA 1
ATOM 5426 C C . GLY A 1 665 ? -15.087 12.833 -15.013 1.00 81.38 665 GLY A C 1
ATOM 5427 O O . GLY A 1 665 ? -14.575 11.793 -14.597 1.00 81.38 665 GLY A O 1
ATOM 5428 N N . GLU A 1 666 ? -16.402 12.916 -15.248 1.00 75.06 666 GLU A N 1
ATOM 5429 C CA . GLU A 1 666 ? -17.278 11.732 -15.295 1.00 75.06 666 GLU A CA 1
ATOM 5430 C C . GLU A 1 666 ? -17.210 10.993 -16.637 1.00 75.06 666 GLU A C 1
ATOM 5432 O O . GLU A 1 666 ? -17.563 9.813 -16.695 1.00 75.06 666 GLU A O 1
ATOM 5437 N N . ASN A 1 667 ? -16.729 11.645 -17.702 1.00 58.44 667 ASN A N 1
ATOM 5438 C CA . ASN A 1 667 ? -16.672 11.109 -19.069 1.00 58.44 667 ASN A CA 1
ATOM 5439 C C . ASN A 1 667 ? -15.618 10.003 -19.308 1.00 58.44 667 ASN A C 1
ATOM 5441 O O . ASN A 1 667 ? -15.134 9.811 -20.423 1.00 58.44 667 ASN A O 1
ATOM 5445 N N . ILE A 1 668 ? -15.360 9.171 -18.295 1.00 55.16 668 ILE A N 1
ATOM 5446 C CA . ILE A 1 668 ? -14.825 7.811 -18.453 1.00 55.16 668 ILE A CA 1
ATOM 5447 C C . ILE A 1 668 ? -15.967 6.929 -19.004 1.00 55.16 668 ILE A C 1
ATOM 5449 O O . ILE A 1 668 ? -16.510 6.049 -18.330 1.00 55.16 668 ILE A O 1
ATOM 5453 N N . SER A 1 669 ? -16.396 7.232 -20.233 1.00 40.97 669 SER A N 1
ATOM 5454 C CA . SER A 1 669 ? -17.484 6.547 -20.941 1.00 40.97 669 SER A CA 1
ATOM 5455 C C . SER A 1 669 ? -17.092 5.107 -21.276 1.00 40.97 669 SER A C 1
ATOM 5457 O O . SER A 1 669 ? -17.865 4.181 -21.017 1.00 40.97 669 SER A O 1
ATOM 5459 N N . ASP A 1 670 ? -15.836 4.888 -21.675 1.00 46.59 670 ASP A N 1
ATOM 5460 C CA . ASP A 1 670 ? -15.171 3.598 -21.513 1.00 46.59 670 ASP A CA 1
ATOM 5461 C C . ASP A 1 670 ? -14.751 3.395 -20.050 1.00 46.59 670 ASP A C 1
ATOM 5463 O O . ASP A 1 670 ? -13.579 3.373 -19.673 1.00 46.59 670 ASP A O 1
ATOM 5467 N N . LYS A 1 671 ? -15.754 3.079 -19.218 1.00 51.56 671 LYS A N 1
ATOM 5468 C CA . LYS A 1 671 ? -15.549 2.407 -17.923 1.00 51.56 671 LYS A CA 1
ATOM 5469 C C . LYS A 1 671 ? -14.659 1.170 -18.053 1.00 51.56 671 LYS A C 1
ATOM 5471 O O . LYS A 1 671 ? -14.123 0.736 -17.036 1.00 51.56 671 LYS A O 1
ATOM 5476 N N . LYS A 1 672 ? -14.497 0.619 -19.264 1.00 54.38 672 LYS A N 1
ATOM 5477 C CA . LYS A 1 672 ? -13.542 -0.438 -19.598 1.00 54.38 672 LYS A CA 1
ATOM 5478 C C . LYS A 1 672 ? -12.111 -0.132 -19.180 1.00 54.38 672 LYS A C 1
ATOM 5480 O O . LYS A 1 672 ? -11.454 -1.098 -18.849 1.00 54.38 672 LYS A O 1
ATOM 5485 N N . ASP A 1 673 ? -11.650 1.118 -19.134 1.00 44.91 673 ASP A N 1
ATOM 5486 C CA . ASP A 1 673 ? -10.218 1.403 -18.935 1.00 44.91 673 ASP A CA 1
ATOM 5487 C C . ASP A 1 673 ? -9.831 1.449 -17.450 1.00 44.91 673 ASP A C 1
ATOM 5489 O O . ASP A 1 673 ? -8.894 0.773 -17.021 1.00 44.91 673 ASP A O 1
ATOM 5493 N N . ILE A 1 674 ? -10.629 2.118 -16.610 1.00 46.31 674 ILE A N 1
ATOM 5494 C CA . ILE A 1 674 ? -10.479 2.012 -15.146 1.00 46.31 674 ILE A CA 1
ATOM 5495 C C . ILE A 1 674 ? -10.858 0.600 -14.680 1.00 46.31 674 ILE A C 1
ATOM 5497 O O . ILE A 1 674 ? -10.143 0.006 -13.871 1.00 46.31 674 ILE A O 1
ATOM 5501 N N . ASN A 1 675 ? -11.903 -0.007 -15.262 1.00 45.31 675 ASN A N 1
ATOM 5502 C CA . ASN A 1 675 ? -12.130 -1.438 -15.076 1.00 45.31 675 ASN A CA 1
ATOM 5503 C C . ASN A 1 675 ? -11.090 -2.307 -15.795 1.00 45.31 675 ASN A C 1
ATOM 5505 O O . ASN A 1 675 ? -11.121 -3.495 -15.553 1.00 45.31 675 ASN A O 1
ATOM 5509 N N . GLN A 1 676 ? -10.152 -1.816 -16.609 1.00 42.62 676 GLN A N 1
ATOM 5510 C CA . GLN A 1 676 ? -9.040 -2.626 -17.128 1.00 42.62 676 GLN A CA 1
ATOM 5511 C C . GLN A 1 676 ? -7.858 -2.551 -16.185 1.00 42.62 676 GLN A C 1
ATOM 5513 O O . GLN A 1 676 ? -7.219 -3.565 -15.993 1.00 42.62 676 GLN A O 1
ATOM 5518 N N . GLN A 1 677 ? -7.604 -1.438 -15.501 1.00 37.75 677 GLN A N 1
ATOM 5519 C CA . GLN A 1 677 ? -6.634 -1.448 -14.402 1.00 37.75 677 GLN A CA 1
ATOM 5520 C C . GLN A 1 677 ? -7.149 -2.323 -13.243 1.00 37.75 677 GLN A C 1
ATOM 5522 O O . GLN A 1 677 ? -6.437 -3.203 -12.758 1.00 37.75 677 GLN A O 1
ATOM 5527 N N . GLN A 1 678 ? -8.435 -2.200 -12.891 1.00 42.41 678 GLN A N 1
ATOM 5528 C CA . GLN A 1 678 ? -9.072 -3.055 -11.881 1.00 42.41 678 GLN A CA 1
ATOM 5529 C C . GLN A 1 678 ? -9.325 -4.497 -12.377 1.00 42.41 678 GLN A C 1
ATOM 5531 O O . GLN A 1 678 ? -9.230 -5.427 -11.579 1.00 42.41 678 GLN A O 1
ATOM 5536 N N . ASN A 1 679 ? -9.571 -4.738 -13.674 1.00 40.38 679 ASN A N 1
ATOM 5537 C CA . ASN A 1 679 ? -9.637 -6.096 -14.238 1.00 40.38 679 ASN A CA 1
ATOM 5538 C C . ASN A 1 679 ? -8.287 -6.638 -14.712 1.00 40.38 679 ASN A C 1
ATOM 5540 O O . ASN A 1 679 ? -8.237 -7.812 -15.014 1.00 40.38 679 ASN A O 1
ATOM 5544 N N . ILE A 1 680 ? -7.177 -5.906 -14.729 1.00 37.25 680 ILE A N 1
ATOM 5545 C CA . ILE A 1 680 ? -5.845 -6.526 -14.806 1.00 37.25 680 ILE A CA 1
ATOM 5546 C C . ILE A 1 680 ? -5.597 -7.218 -13.463 1.00 37.25 680 ILE A C 1
ATOM 5548 O O . ILE A 1 680 ? -5.293 -8.410 -13.444 1.00 37.25 680 ILE A O 1
ATOM 5552 N N . PHE A 1 681 ? -5.934 -6.541 -12.358 1.00 35.75 681 PHE A N 1
ATOM 5553 C CA . PHE A 1 681 ? -6.051 -7.154 -11.031 1.00 35.75 681 PHE A CA 1
ATOM 5554 C C . PHE A 1 681 ? -7.033 -8.351 -10.988 1.00 35.75 681 PHE A C 1
ATOM 5556 O O . PHE A 1 681 ? -6.717 -9.344 -10.340 1.00 35.75 681 PHE A O 1
ATOM 5563 N N . LYS A 1 682 ? -8.182 -8.327 -11.693 1.00 35.72 682 LYS A N 1
ATOM 5564 C CA . LYS A 1 682 ? -9.146 -9.464 -11.718 1.00 35.72 682 LYS A CA 1
ATOM 5565 C C . LYS A 1 682 ? -8.931 -10.524 -12.816 1.00 35.72 682 LYS A C 1
ATOM 5567 O O . LYS A 1 682 ? -9.364 -11.657 -12.649 1.00 35.72 682 LYS A O 1
ATOM 5572 N N . ILE A 1 683 ? -8.245 -10.237 -13.918 1.00 35.41 683 ILE A N 1
ATOM 5573 C CA . ILE A 1 683 ? -7.934 -11.216 -14.983 1.00 35.41 683 ILE A CA 1
ATOM 5574 C C . ILE A 1 683 ? -6.713 -12.055 -14.586 1.00 35.41 683 ILE A C 1
ATOM 5576 O O . ILE A 1 683 ? -6.630 -13.232 -14.939 1.00 35.41 683 ILE A O 1
ATOM 5580 N N . GLN A 1 684 ? -5.831 -11.501 -13.746 1.00 36.66 684 GLN A N 1
ATOM 5581 C CA . GLN A 1 684 ? -4.887 -12.289 -12.950 1.00 36.66 684 GLN A CA 1
ATOM 5582 C C . GLN A 1 684 ? -5.598 -13.263 -11.982 1.00 36.66 684 GLN A C 1
ATOM 5584 O O . GLN A 1 684 ? -5.031 -14.305 -11.669 1.00 36.66 684 GLN A O 1
ATOM 5589 N N . GLN A 1 685 ? -6.843 -12.989 -11.558 1.00 38.28 685 GLN A N 1
ATOM 5590 C CA . GLN A 1 685 ? -7.642 -13.913 -10.734 1.00 38.28 685 GLN A CA 1
ATOM 5591 C C . GLN A 1 685 ? -8.381 -14.973 -11.578 1.00 38.28 685 GLN A C 1
ATOM 5593 O O . GLN A 1 685 ? -8.425 -16.137 -11.186 1.00 38.28 685 GLN A O 1
ATOM 5598 N N . THR A 1 686 ? -8.951 -14.625 -12.742 1.00 35.53 686 THR A N 1
ATOM 5599 C CA . THR A 1 686 ? -9.771 -15.579 -13.523 1.00 35.53 686 THR A CA 1
ATOM 5600 C C . THR A 1 686 ? -8.969 -16.605 -14.324 1.00 35.53 686 THR A C 1
ATOM 5602 O O . THR A 1 686 ? -9.409 -17.752 -14.424 1.00 35.53 686 THR A O 1
ATOM 5605 N N . LYS A 1 687 ? -7.772 -16.265 -14.832 1.00 37.16 687 LYS A N 1
ATOM 5606 C CA . LYS A 1 687 ? -6.931 -17.213 -15.597 1.00 37.16 687 LYS A CA 1
ATOM 5607 C C . LYS A 1 687 ? -6.470 -18.447 -14.802 1.00 37.16 687 LYS A C 1
ATOM 5609 O O . LYS A 1 687 ? -6.018 -19.413 -15.409 1.00 37.16 687 LYS A O 1
ATOM 5614 N N . GLY A 1 688 ? -6.615 -18.455 -13.475 1.00 40.62 688 GLY A N 1
ATOM 5615 C CA . GLY A 1 688 ? -6.317 -19.620 -12.633 1.00 40.62 688 GLY A CA 1
ATOM 5616 C C . GLY A 1 688 ? -7.340 -20.766 -12.703 1.00 40.62 688 GLY A C 1
ATOM 5617 O O . GLY A 1 688 ? -7.037 -21.855 -12.221 1.00 40.62 688 GLY A O 1
ATOM 5618 N N . ASN A 1 689 ? -8.532 -20.550 -13.281 1.00 36.72 689 ASN A N 1
ATOM 5619 C CA . ASN A 1 689 ? -9.650 -21.505 -13.194 1.00 36.72 689 ASN A CA 1
ATOM 5620 C C . ASN A 1 689 ? -9.966 -22.285 -14.486 1.00 36.72 689 ASN A C 1
ATOM 5622 O O . ASN A 1 689 ? -10.682 -23.282 -14.421 1.00 36.72 689 ASN A O 1
ATOM 5626 N N . GLU A 1 690 ? -9.448 -21.888 -15.653 1.00 34.34 690 GLU A N 1
ATOM 5627 C CA . GLU A 1 690 ? -9.807 -22.539 -16.931 1.00 34.34 690 GLU A CA 1
ATOM 5628 C C . GLU A 1 690 ? -9.017 -23.832 -17.221 1.00 34.34 690 GLU A C 1
ATOM 5630 O O . GLU A 1 690 ? -9.456 -24.667 -18.008 1.00 34.34 690 GLU A O 1
ATOM 5635 N N . THR A 1 691 ? -7.895 -24.076 -16.537 1.00 35.94 691 THR A N 1
ATOM 5636 C CA . THR A 1 691 ? -7.015 -25.245 -16.750 1.00 35.94 691 THR A CA 1
ATOM 5637 C C . THR A 1 691 ? -7.479 -26.548 -16.078 1.00 35.94 691 THR A C 1
ATOM 5639 O O . THR A 1 691 ? -6.691 -27.486 -15.964 1.00 35.94 691 THR A O 1
ATOM 5642 N N . LYS A 1 692 ? -8.744 -26.652 -15.634 1.00 38.47 692 LYS A N 1
ATOM 5643 C CA . LYS A 1 692 ? -9.260 -27.830 -14.896 1.00 38.47 692 LYS A CA 1
ATOM 5644 C C . LYS A 1 692 ? -10.514 -28.523 -15.447 1.00 38.47 692 LYS A C 1
ATOM 5646 O O . LYS A 1 692 ? -10.888 -29.556 -14.902 1.00 38.47 692 LYS A O 1
ATOM 5651 N N . SER A 1 693 ? -11.161 -28.036 -16.509 1.00 33.16 693 SER A N 1
ATOM 5652 C CA . SER A 1 693 ? -12.424 -28.634 -17.001 1.00 33.16 693 SER A CA 1
ATOM 5653 C C . SER A 1 693 ? -12.271 -29.698 -18.104 1.00 33.16 693 SER A C 1
ATOM 5655 O O . SER A 1 693 ? -13.249 -30.368 -18.438 1.00 33.16 693 SER A O 1
ATOM 5657 N N . THR A 1 694 ? -11.067 -29.902 -18.652 1.00 33.03 694 THR A N 1
ATOM 5658 C CA . THR A 1 694 ? -10.851 -30.682 -19.894 1.00 33.03 694 THR A CA 1
ATOM 5659 C C . THR A 1 694 ? -10.173 -32.048 -19.695 1.00 33.03 694 THR A C 1
ATOM 5661 O O . THR A 1 694 ? -9.624 -32.593 -20.650 1.00 33.03 694 THR A O 1
ATOM 5664 N N . GLN A 1 695 ? -10.179 -32.628 -18.485 1.00 33.69 695 GLN A N 1
ATOM 5665 C CA . GLN A 1 695 ? -9.461 -33.892 -18.221 1.00 33.69 695 GLN A CA 1
ATOM 5666 C C . GLN A 1 695 ? -10.206 -34.925 -17.352 1.00 33.69 695 GLN A C 1
ATOM 5668 O O . GLN A 1 695 ? -9.576 -35.757 -16.711 1.00 33.69 695 GLN A O 1
ATOM 5673 N N . GLU A 1 696 ? -11.544 -34.941 -17.361 1.00 31.73 696 GLU A N 1
ATOM 5674 C CA . GLU A 1 696 ? -12.307 -35.984 -16.645 1.00 31.73 696 GLU A CA 1
ATOM 5675 C C . GLU A 1 696 ? -13.559 -36.457 -17.408 1.00 31.73 696 GLU A C 1
ATOM 5677 O O . GLU A 1 696 ? -14.685 -36.418 -16.911 1.00 31.73 696 GLU A O 1
ATOM 5682 N N . LYS A 1 697 ? -13.383 -36.880 -18.674 1.00 34.31 697 LYS A N 1
ATOM 5683 C CA . LYS A 1 697 ? -14.499 -37.434 -19.467 1.00 34.31 697 LYS A CA 1
ATOM 5684 C C . LYS A 1 697 ? -14.140 -38.366 -20.634 1.00 34.31 697 LYS A C 1
ATOM 5686 O O . LYS A 1 697 ? -14.735 -38.249 -21.696 1.00 34.31 697 LYS A O 1
ATOM 5691 N N . HIS A 1 698 ? -13.243 -39.334 -20.439 1.00 28.75 698 HIS A N 1
ATOM 5692 C CA . HIS A 1 698 ? -13.174 -40.527 -21.303 1.00 28.75 698 HIS A CA 1
ATOM 5693 C C . HIS A 1 698 ? -12.484 -41.706 -20.601 1.00 28.75 698 HIS A C 1
ATOM 5695 O O . HIS A 1 698 ? -11.268 -41.815 -20.662 1.00 28.75 698 HIS A O 1
ATOM 5701 N N . ASP A 1 699 ? -13.262 -42.610 -19.989 1.00 31.70 699 ASP A N 1
ATOM 5702 C CA . ASP A 1 699 ? -12.855 -44.019 -19.848 1.00 31.70 699 ASP A CA 1
ATOM 5703 C C . ASP A 1 699 ? -14.039 -44.943 -19.487 1.00 31.70 699 ASP A C 1
ATOM 5705 O O . ASP A 1 699 ? -14.405 -45.088 -18.318 1.00 31.70 699 ASP A O 1
ATOM 5709 N N . LYS A 1 700 ? -14.690 -45.508 -20.524 1.00 34.88 700 LYS A N 1
ATOM 5710 C CA . LYS A 1 700 ? -15.570 -46.710 -20.529 1.00 34.88 700 LYS A CA 1
ATOM 5711 C C . LYS A 1 700 ? -16.401 -46.794 -21.823 1.00 34.88 700 LYS A C 1
ATOM 5713 O O . LYS A 1 700 ? -17.535 -46.318 -21.848 1.00 34.88 700 LYS A O 1
ATOM 5718 N N . LYS A 1 701 ? -15.887 -47.484 -22.855 1.00 31.80 701 LYS A N 1
ATOM 5719 C CA . LYS A 1 701 ? -16.583 -48.618 -23.513 1.00 31.80 701 LYS A CA 1
ATOM 5720 C C . LYS A 1 701 ? -15.846 -49.200 -24.730 1.00 31.80 701 LYS A C 1
ATOM 5722 O O . LYS A 1 701 ? -15.264 -48.476 -25.520 1.00 31.80 701 LYS A O 1
ATOM 5727 N N . ASN A 1 702 ? -16.060 -50.508 -24.886 1.00 28.39 702 ASN A N 1
ATOM 5728 C CA . ASN A 1 702 ? -16.077 -51.308 -26.114 1.00 28.39 702 ASN A CA 1
ATOM 5729 C C . ASN A 1 702 ? -14.808 -51.399 -26.982 1.00 28.39 702 ASN A C 1
ATOM 5731 O O . ASN A 1 702 ? -14.522 -50.559 -27.827 1.00 28.39 702 ASN A O 1
ATOM 5735 N N . SER A 1 703 ? -14.193 -52.578 -26.907 1.00 29.97 703 SER A N 1
ATOM 5736 C CA . SER A 1 703 ? -13.604 -53.262 -28.058 1.00 29.97 703 SER A CA 1
ATOM 5737 C C . SER A 1 703 ? -14.642 -53.522 -29.164 1.00 29.97 703 SER A C 1
ATOM 5739 O O . SER A 1 703 ? -15.746 -53.975 -28.853 1.00 29.97 703 SER A O 1
ATOM 5741 N N . ASN A 1 704 ? -14.279 -53.317 -30.436 1.00 28.97 704 ASN A N 1
ATOM 5742 C CA . ASN A 1 704 ? -14.156 -54.403 -31.429 1.00 28.97 704 ASN A CA 1
ATOM 5743 C C . ASN A 1 704 ? -13.722 -53.906 -32.828 1.00 28.97 704 ASN A C 1
ATOM 5745 O O . ASN A 1 704 ? -13.969 -52.768 -33.202 1.00 28.97 704 ASN A O 1
ATOM 5749 N N . GLU A 1 705 ? -13.136 -54.841 -33.583 1.00 27.14 705 GLU A N 1
ATOM 5750 C CA . GLU A 1 705 ? -13.147 -54.968 -35.055 1.00 27.14 705 GLU A CA 1
ATOM 5751 C C . GLU A 1 705 ? -12.437 -53.942 -35.981 1.00 27.14 705 GLU A C 1
ATOM 5753 O O . GLU A 1 705 ? -12.909 -52.856 -36.288 1.00 27.14 705 GLU A O 1
ATOM 5758 N N . SER A 1 706 ? -11.354 -54.452 -36.588 1.00 29.52 706 SER A N 1
ATOM 5759 C CA . SER A 1 706 ? -11.249 -54.668 -38.048 1.00 29.52 706 SER A CA 1
ATOM 5760 C C . SER A 1 706 ? -10.990 -53.501 -39.028 1.00 29.52 706 SER A C 1
ATOM 5762 O O . SER A 1 706 ? -11.885 -52.922 -39.628 1.00 29.52 706 SER A O 1
ATOM 5764 N N . SER A 1 707 ? -9.707 -53.399 -39.398 1.00 28.44 707 SER A N 1
ATOM 5765 C CA . SER A 1 707 ? -9.205 -53.490 -40.789 1.00 28.44 707 SER A CA 1
ATOM 5766 C C . SER A 1 707 ? -9.521 -52.419 -41.866 1.00 28.44 707 SER A C 1
ATOM 5768 O O . SER A 1 707 ? -10.591 -52.403 -42.466 1.00 28.44 707 SER A O 1
ATOM 5770 N N . SER A 1 708 ? -8.421 -51.816 -42.353 1.00 28.48 708 SER A N 1
ATOM 5771 C CA . SER A 1 708 ? -7.968 -51.809 -43.771 1.00 28.48 708 SER A CA 1
ATOM 5772 C C . SER A 1 708 ? -8.191 -50.604 -44.718 1.00 28.48 708 SER A C 1
ATOM 5774 O O . SER A 1 708 ? -9.183 -49.889 -44.692 1.00 28.48 708 SER A O 1
ATOM 5776 N N . THR A 1 709 ? -7.223 -50.497 -45.648 1.00 28.22 709 THR A N 1
ATOM 5777 C CA . THR A 1 709 ? -7.214 -49.824 -46.973 1.00 28.22 709 THR A CA 1
ATOM 5778 C C . THR A 1 709 ? -7.219 -48.289 -47.121 1.00 28.22 709 THR A C 1
ATOM 5780 O O . THR A 1 709 ? -8.245 -47.628 -47.109 1.00 28.22 709 THR A O 1
ATOM 5783 N N . GLN A 1 710 ? -6.027 -47.779 -47.473 1.00 28.36 710 GLN A N 1
ATOM 5784 C CA . GLN A 1 710 ? -5.717 -46.982 -48.683 1.00 28.36 710 GLN A CA 1
ATOM 5785 C C . GLN A 1 710 ? -6.682 -45.879 -49.177 1.00 28.36 710 GLN A C 1
ATOM 5787 O O . GLN A 1 710 ? -7.719 -46.173 -49.758 1.00 28.36 710 GLN A O 1
ATOM 5792 N N . ASN A 1 711 ? -6.178 -44.636 -49.226 1.00 28.53 711 ASN A N 1
ATOM 5793 C CA . ASN A 1 711 ? -5.977 -43.816 -50.448 1.00 28.53 711 ASN A CA 1
ATOM 5794 C C . ASN A 1 711 ? -5.156 -42.558 -50.051 1.00 28.53 711 ASN A C 1
ATOM 5796 O O . ASN A 1 711 ? -5.380 -42.025 -48.974 1.00 28.53 711 ASN A O 1
ATOM 5800 N N . LYS A 1 712 ? -4.043 -42.162 -50.696 1.00 30.67 712 LYS A N 1
ATOM 5801 C CA . LYS A 1 712 ? -3.722 -41.747 -52.090 1.00 30.67 712 LYS A CA 1
ATOM 5802 C C . LYS A 1 712 ? -3.871 -40.235 -52.335 1.00 30.67 712 LYS A C 1
ATOM 5804 O O . LYS A 1 712 ? -4.876 -39.638 -51.974 1.00 30.67 712 LYS A O 1
ATOM 5809 N N . SER A 1 713 ? -2.923 -39.703 -53.121 1.00 28.61 713 SER A N 1
ATOM 5810 C CA . SER A 1 713 ? -2.851 -38.330 -53.669 1.00 28.61 713 SER A CA 1
ATOM 5811 C C . SER A 1 713 ? -2.493 -37.226 -52.642 1.00 28.61 713 SER A C 1
ATOM 5813 O O . SER A 1 713 ? -2.783 -37.376 -51.465 1.00 28.61 713 SER A O 1
ATOM 5815 N N . THR A 1 714 ? -1.800 -36.129 -52.988 1.00 28.70 714 THR A N 1
ATOM 5816 C CA . THR A 1 714 ? -1.220 -35.726 -54.291 1.00 28.70 714 THR A CA 1
ATOM 5817 C C . THR A 1 714 ? 0.159 -35.071 -54.095 1.00 28.70 714 THR A C 1
ATOM 5819 O O . THR A 1 714 ? 0.328 -34.257 -53.194 1.00 28.70 714 THR A O 1
ATOM 5822 N N . GLN A 1 715 ? 1.138 -35.376 -54.955 1.00 28.94 715 GLN A N 1
ATOM 5823 C CA . GLN A 1 715 ? 2.378 -34.588 -55.069 1.00 28.94 715 GLN A CA 1
ATOM 5824 C C . GLN A 1 715 ? 2.134 -33.327 -55.907 1.00 28.94 715 GLN A C 1
ATOM 5826 O O . GLN A 1 715 ? 1.363 -33.377 -56.862 1.00 28.94 715 GLN A O 1
ATOM 5831 N N . ASN A 1 716 ? 2.880 -32.247 -55.666 1.00 28.98 716 ASN A N 1
ATOM 5832 C CA . ASN A 1 716 ? 3.023 -31.185 -56.664 1.00 28.98 716 ASN A CA 1
ATOM 5833 C C . ASN A 1 716 ? 4.485 -30.736 -56.773 1.00 28.98 716 ASN A C 1
ATOM 5835 O O . ASN A 1 716 ? 5.047 -30.165 -55.845 1.00 28.98 716 ASN A O 1
ATOM 5839 N N . ASN A 1 717 ? 5.104 -31.025 -57.920 1.00 29.73 717 ASN A N 1
ATOM 5840 C CA . ASN A 1 717 ? 6.466 -30.606 -58.244 1.00 29.73 717 ASN A CA 1
ATOM 5841 C C . ASN A 1 717 ? 6.450 -29.238 -58.939 1.00 29.73 717 ASN A C 1
ATOM 5843 O O . ASN A 1 717 ? 5.652 -29.025 -59.851 1.00 29.73 717 ASN A O 1
ATOM 5847 N N . LYS A 1 718 ? 7.438 -28.385 -58.650 1.00 33.56 718 LYS A N 1
ATOM 5848 C CA . LYS A 1 718 ? 7.945 -27.405 -59.623 1.00 33.56 718 LYS A CA 1
ATOM 5849 C C . LYS A 1 718 ? 9.470 -27.484 -59.688 1.00 33.56 718 LYS A C 1
ATOM 5851 O O . LYS A 1 718 ? 10.135 -27.593 -58.666 1.00 33.56 718 LYS A O 1
ATOM 5856 N N . LYS A 1 719 ? 9.998 -27.482 -60.915 1.00 34.25 719 LYS A N 1
ATOM 5857 C CA . LYS A 1 719 ? 11.430 -27.528 -61.251 1.00 34.25 719 LYS A CA 1
ATOM 5858 C C . LYS A 1 719 ? 11.879 -26.187 -61.834 1.00 34.25 719 LYS A C 1
ATOM 5860 O O . LYS A 1 719 ? 11.073 -25.503 -62.459 1.00 34.25 719 LYS A O 1
ATOM 5865 N N . GLY A 1 720 ? 13.180 -25.915 -61.746 1.00 27.72 720 GLY A N 1
ATOM 5866 C CA . GLY A 1 720 ? 13.869 -24.850 -62.481 1.00 27.72 720 GLY A CA 1
ATOM 5867 C C . GLY A 1 720 ? 14.698 -23.946 -61.556 1.00 27.72 720 GLY A C 1
ATOM 5868 O O . GLY A 1 720 ? 14.197 -23.553 -60.513 1.00 27.72 720 GLY A O 1
ATOM 5869 N N . ASN A 1 721 ? 15.942 -23.584 -61.884 1.00 27.75 721 ASN A N 1
ATOM 5870 C CA . ASN A 1 721 ? 16.758 -24.068 -63.003 1.00 27.75 721 ASN A CA 1
ATOM 5871 C C . ASN A 1 721 ? 18.269 -23.876 -62.734 1.00 27.75 721 ASN A C 1
ATOM 5873 O O . ASN A 1 721 ? 18.653 -23.232 -61.764 1.00 27.75 721 ASN A O 1
ATOM 5877 N N . ASN A 1 722 ? 19.086 -24.442 -63.624 1.00 30.66 722 ASN A N 1
ATOM 5878 C CA . ASN A 1 722 ? 20.546 -24.306 -63.765 1.00 30.66 722 ASN A CA 1
ATOM 5879 C C . ASN A 1 722 ? 21.061 -22.829 -63.671 1.00 30.66 722 ASN A C 1
ATOM 5881 O O . ASN A 1 722 ? 20.277 -21.907 -63.874 1.00 30.66 722 ASN A O 1
ATOM 5885 N N . ASN A 1 723 ? 22.357 -22.513 -63.475 1.00 29.56 723 ASN A N 1
ATOM 5886 C CA . ASN A 1 723 ? 23.560 -23.275 -63.859 1.00 29.56 723 ASN A CA 1
ATOM 5887 C C . ASN A 1 723 ? 24.891 -22.797 -63.201 1.00 29.56 723 ASN A C 1
ATOM 5889 O O . ASN A 1 723 ? 24.920 -21.762 -62.544 1.00 29.56 723 ASN A O 1
ATOM 5893 N N . ASN A 1 724 ? 25.982 -23.492 -63.569 1.00 30.77 724 ASN A N 1
ATOM 5894 C CA . ASN A 1 724 ? 27.417 -23.120 -63.555 1.00 30.77 724 ASN A CA 1
ATOM 5895 C C . ASN A 1 724 ? 28.287 -23.408 -62.307 1.00 30.77 724 ASN A C 1
ATOM 5897 O O . ASN A 1 724 ? 27.980 -23.031 -61.181 1.00 30.77 724 ASN A O 1
ATOM 5901 N N . LYS A 1 725 ? 29.444 -24.033 -62.590 1.00 31.98 725 LYS A N 1
ATOM 5902 C CA . LYS A 1 725 ? 30.658 -24.114 -61.761 1.00 31.98 725 LYS A CA 1
ATOM 5903 C C . LYS A 1 725 ? 31.618 -22.975 -62.132 1.00 31.98 725 LYS A C 1
ATOM 5905 O O . LYS A 1 725 ? 31.721 -22.668 -63.316 1.00 31.98 725 LYS A O 1
ATOM 5910 N N . GLU A 1 726 ? 32.445 -22.551 -61.181 1.00 32.94 726 GLU A N 1
ATOM 5911 C CA . GLU A 1 726 ? 33.890 -22.364 -61.401 1.00 32.94 726 GLU A CA 1
ATOM 5912 C C . GLU A 1 726 ? 34.643 -23.075 -60.261 1.00 32.94 726 GLU A C 1
ATOM 5914 O O . GLU A 1 726 ? 34.062 -23.352 -59.210 1.00 32.94 726 GLU A O 1
ATOM 5919 N N . GLU A 1 727 ? 35.891 -23.477 -60.500 1.00 30.91 727 GLU A N 1
ATOM 5920 C CA . GLU A 1 727 ? 36.591 -24.516 -59.728 1.00 30.91 727 GLU A CA 1
ATOM 5921 C C . GLU A 1 727 ? 38.052 -24.074 -59.530 1.00 30.91 727 GLU A C 1
ATOM 5923 O O . GLU A 1 727 ? 38.767 -23.866 -60.510 1.00 30.91 727 GLU A O 1
ATOM 5928 N N . ILE A 1 728 ? 38.471 -23.836 -58.279 1.00 33.44 728 ILE A N 1
ATOM 5929 C CA . ILE A 1 728 ? 39.791 -23.277 -57.925 1.00 33.44 728 ILE A CA 1
ATOM 5930 C C . ILE A 1 728 ? 40.387 -24.073 -56.755 1.00 33.44 728 ILE A C 1
ATOM 5932 O O . ILE A 1 728 ? 39.805 -24.109 -55.671 1.00 33.44 728 ILE A O 1
ATOM 5936 N N . ASP A 1 729 ? 41.561 -24.672 -56.969 1.00 37.97 729 ASP A N 1
ATOM 5937 C CA . ASP A 1 729 ? 42.297 -25.451 -55.966 1.00 37.97 729 ASP A CA 1
ATOM 5938 C C . ASP A 1 729 ? 43.120 -24.572 -55.007 1.00 37.97 729 ASP A C 1
ATOM 5940 O O . ASP A 1 729 ? 43.978 -23.798 -55.436 1.00 37.97 729 ASP A O 1
ATOM 5944 N N . ILE A 1 730 ? 42.928 -24.763 -53.695 1.00 33.59 730 ILE A N 1
ATOM 5945 C CA . ILE A 1 730 ? 43.809 -24.300 -52.603 1.00 33.59 730 ILE A CA 1
ATOM 5946 C C . ILE A 1 730 ? 43.869 -25.439 -51.547 1.00 33.59 730 ILE A C 1
ATOM 5948 O O . ILE A 1 730 ? 42.841 -26.075 -51.306 1.00 33.59 730 ILE A O 1
ATOM 5952 N N . PRO A 1 731 ? 45.045 -25.780 -50.968 1.00 43.78 731 PRO A N 1
ATOM 5953 C CA . PRO A 1 731 ? 45.299 -27.131 -50.440 1.00 43.78 731 PRO A CA 1
ATOM 5954 C C . PRO A 1 731 ? 44.739 -27.467 -49.042 1.00 43.78 731 PRO A C 1
ATOM 5956 O O . PRO A 1 731 ? 44.401 -26.610 -48.228 1.00 43.78 731 PRO A O 1
ATOM 5959 N N . ASP A 1 732 ? 44.689 -28.776 -48.777 1.00 40.19 732 ASP A N 1
ATOM 5960 C CA . ASP A 1 732 ? 43.989 -29.431 -47.664 1.00 40.19 732 ASP A CA 1
ATOM 5961 C C . ASP A 1 732 ? 44.743 -29.387 -46.318 1.00 40.19 732 ASP A C 1
ATOM 5963 O O . ASP A 1 732 ? 45.916 -29.757 -46.240 1.00 40.19 732 ASP A O 1
ATOM 5967 N N . SER A 1 733 ? 44.063 -28.969 -45.239 1.00 45.81 733 SER A N 1
ATOM 5968 C CA . SER A 1 733 ? 44.573 -29.070 -43.854 1.00 45.81 733 SER A CA 1
ATOM 5969 C C . SER A 1 733 ? 43.513 -28.896 -42.740 1.00 45.81 733 SER A C 1
ATOM 5971 O O . SER A 1 733 ? 43.841 -28.429 -41.648 1.00 45.81 733 SER A O 1
ATOM 5973 N N . GLN A 1 734 ? 42.243 -29.292 -42.942 1.00 36.28 734 GLN A N 1
ATOM 5974 C CA . GLN A 1 734 ? 41.215 -29.194 -41.880 1.00 36.28 734 GLN A CA 1
ATOM 5975 C C . GLN A 1 734 ? 40.464 -30.500 -41.572 1.00 36.28 734 GLN A C 1
ATOM 5977 O O . GLN A 1 734 ? 39.933 -31.184 -42.446 1.00 36.28 734 GLN A O 1
ATOM 5982 N N . LYS A 1 735 ? 40.349 -30.808 -40.269 1.00 49.88 735 LYS A N 1
ATOM 5983 C CA . LYS A 1 735 ? 39.528 -31.909 -39.737 1.00 49.88 735 LYS A CA 1
ATOM 5984 C C . LYS A 1 735 ? 38.043 -31.618 -39.985 1.00 49.88 735 LYS A C 1
ATOM 5986 O O . LYS A 1 735 ? 37.453 -30.781 -39.308 1.00 49.88 735 LYS A O 1
ATOM 5991 N N . ARG A 1 736 ? 37.429 -32.330 -40.932 1.00 36.03 736 ARG A N 1
ATOM 5992 C CA . ARG A 1 736 ? 36.006 -32.167 -41.267 1.00 36.03 736 ARG A CA 1
ATOM 5993 C C . ARG A 1 736 ? 35.112 -32.747 -40.166 1.00 36.03 736 ARG A C 1
ATOM 5995 O O . ARG A 1 736 ? 35.065 -33.963 -39.983 1.00 36.03 736 ARG A O 1
ATOM 6002 N N . PHE A 1 737 ? 34.359 -31.891 -39.480 1.00 48.66 737 PHE A N 1
ATOM 6003 C CA . PHE A 1 737 ? 33.213 -32.321 -38.676 1.00 48.66 737 PHE A CA 1
ATOM 6004 C C . PHE A 1 737 ? 32.113 -32.868 -39.596 1.00 48.66 737 PHE A C 1
ATOM 6006 O O . PHE A 1 737 ? 31.901 -32.347 -40.693 1.00 48.66 737 PHE A O 1
ATOM 6013 N N . LYS A 1 738 ? 31.386 -33.905 -39.160 1.00 46.66 738 LYS A N 1
ATOM 6014 C CA . LYS A 1 738 ? 30.164 -34.322 -39.860 1.00 46.66 738 LYS A CA 1
ATOM 6015 C C . LYS A 1 738 ? 29.023 -33.377 -39.492 1.00 46.66 738 LYS A C 1
ATOM 6017 O O . LYS A 1 738 ? 28.744 -33.147 -38.318 1.00 46.66 738 LYS A O 1
ATOM 6022 N N . VAL A 1 739 ? 28.349 -32.875 -40.516 1.00 56.97 739 VAL A N 1
ATOM 6023 C CA . VAL A 1 739 ? 27.166 -32.019 -40.417 1.00 56.97 739 VAL A CA 1
ATOM 6024 C C . VAL A 1 739 ? 25.984 -32.802 -40.978 1.00 56.97 739 VAL A C 1
ATOM 6026 O O . VAL A 1 739 ? 26.120 -33.444 -42.021 1.00 56.97 739 VAL A O 1
ATOM 6029 N N . ILE A 1 740 ? 24.838 -32.762 -40.299 1.00 59.00 740 ILE A N 1
ATOM 6030 C CA . ILE A 1 740 ? 23.570 -33.265 -40.841 1.00 59.00 740 ILE A CA 1
ATOM 6031 C C . ILE A 1 740 ? 22.743 -32.064 -41.294 1.00 59.00 740 ILE A C 1
ATOM 6033 O O . ILE A 1 740 ? 22.670 -31.051 -40.597 1.00 59.00 740 ILE A O 1
ATOM 6037 N N . GLN A 1 741 ? 22.117 -32.183 -42.463 1.00 48.97 741 GLN A N 1
ATOM 6038 C CA . GLN A 1 741 ? 21.138 -31.217 -42.942 1.00 48.97 741 GLN A CA 1
ATOM 6039 C C . GLN A 1 741 ? 19.728 -31.659 -42.527 1.00 48.97 741 GLN A C 1
ATOM 6041 O O . GLN A 1 741 ? 19.336 -32.801 -42.767 1.00 48.97 741 GLN A O 1
ATOM 6046 N N . THR A 1 742 ? 18.973 -30.774 -41.877 1.00 68.62 742 THR A N 1
ATOM 6047 C CA . THR A 1 742 ? 17.589 -31.035 -41.460 1.00 68.62 742 THR A CA 1
ATOM 6048 C C . THR A 1 742 ? 16.630 -31.005 -42.655 1.00 68.62 742 THR A C 1
ATOM 6050 O O . THR A 1 742 ? 16.956 -30.496 -43.728 1.00 68.62 742 THR A O 1
ATOM 6053 N N . GLN A 1 743 ? 15.390 -31.467 -42.459 1.00 44.56 743 GLN A N 1
ATOM 6054 C CA . GLN A 1 743 ? 14.323 -31.315 -43.462 1.00 44.56 743 GLN A CA 1
ATOM 6055 C C . GLN A 1 743 ? 13.961 -29.841 -43.750 1.00 44.56 743 GLN A C 1
ATOM 6057 O O . GLN A 1 743 ? 13.413 -29.549 -44.808 1.00 44.56 743 GLN A O 1
ATOM 6062 N N . SER A 1 744 ? 14.310 -28.911 -42.852 1.00 55.38 744 SER A N 1
ATOM 6063 C CA . SER A 1 744 ? 14.214 -27.457 -43.062 1.00 55.38 744 SER A CA 1
ATOM 6064 C C . SER A 1 744 ? 15.445 -26.847 -43.756 1.00 55.38 744 SER A C 1
ATOM 6066 O O . SER A 1 744 ? 15.523 -25.632 -43.907 1.00 55.38 744 SER A O 1
ATOM 6068 N N . GLY A 1 745 ? 16.420 -27.662 -44.173 1.00 49.56 745 GLY A N 1
ATOM 6069 C CA . GLY A 1 745 ? 17.636 -27.223 -44.865 1.00 49.56 745 GLY A CA 1
ATOM 6070 C C . GLY A 1 745 ? 18.748 -26.687 -43.955 1.00 49.56 745 GLY A C 1
ATOM 6071 O O . GLY A 1 745 ? 19.859 -26.469 -44.444 1.00 49.56 745 GLY A O 1
ATOM 6072 N N . ALA A 1 746 ? 18.488 -26.520 -42.654 1.00 52.69 746 ALA A N 1
ATOM 6073 C CA . ALA A 1 746 ? 19.465 -26.058 -41.673 1.00 52.69 746 ALA A CA 1
ATOM 6074 C C . ALA A 1 746 ? 20.582 -27.092 -41.460 1.00 52.69 746 ALA A C 1
ATOM 6076 O O . ALA A 1 746 ? 20.347 -28.300 -41.482 1.00 52.69 746 ALA A O 1
ATOM 6077 N N . GLN A 1 747 ? 21.806 -26.615 -41.244 1.00 60.75 747 GLN A N 1
ATOM 6078 C CA . GLN A 1 747 ? 22.985 -27.451 -41.024 1.00 60.75 747 GLN A CA 1
ATOM 6079 C C . GLN A 1 747 ? 23.336 -27.495 -39.536 1.00 60.75 747 GLN A C 1
ATOM 6081 O O . GLN A 1 747 ? 23.630 -26.460 -38.942 1.00 60.75 747 GLN A O 1
ATOM 6086 N N . ILE A 1 748 ? 23.326 -28.692 -38.944 1.00 54.69 748 ILE A N 1
ATOM 6087 C CA . ILE A 1 748 ? 23.651 -28.907 -37.528 1.00 54.69 748 ILE A CA 1
ATOM 6088 C C . ILE A 1 748 ? 24.922 -29.771 -37.430 1.00 54.69 748 ILE A C 1
ATOM 6090 O O . ILE A 1 748 ? 24.961 -30.859 -38.020 1.00 54.69 748 ILE A O 1
ATOM 6094 N N . PRO A 1 749 ? 25.972 -29.328 -36.711 1.00 51.09 749 PRO A N 1
ATOM 6095 C CA . PRO A 1 749 ? 27.154 -30.146 -36.467 1.00 51.09 749 PRO A CA 1
ATOM 6096 C C . PRO A 1 749 ? 26.833 -31.277 -35.483 1.00 51.09 749 PRO A C 1
ATOM 6098 O O . PRO A 1 749 ? 26.249 -31.051 -34.424 1.00 51.09 749 PRO A O 1
ATOM 6101 N N . LEU A 1 750 ? 27.259 -32.500 -35.805 1.00 42.84 750 LEU A N 1
ATOM 6102 C CA . LEU A 1 750 ? 27.236 -33.607 -34.849 1.00 42.84 750 LEU A CA 1
ATOM 6103 C C . LEU A 1 750 ? 28.272 -33.356 -33.746 1.00 42.84 750 LEU A C 1
ATOM 6105 O O . LEU A 1 750 ? 29.473 -33.324 -34.025 1.00 42.84 750 LEU A O 1
ATOM 6109 N N . LYS A 1 751 ? 27.816 -33.256 -32.492 1.00 40.09 751 LYS A N 1
ATOM 6110 C CA . LYS A 1 751 ? 28.672 -33.584 -31.345 1.00 40.09 751 LYS A CA 1
ATOM 6111 C C . LYS A 1 751 ? 28.972 -35.090 -31.351 1.00 40.09 751 LYS A C 1
ATOM 6113 O O . LYS A 1 751 ? 28.130 -35.889 -31.768 1.00 40.09 751 LYS A O 1
ATOM 6118 N N . MET A 1 752 ? 30.173 -35.438 -30.893 1.00 36.28 752 MET A N 1
ATOM 6119 C CA . MET A 1 752 ? 30.461 -36.732 -30.262 1.00 36.28 752 MET A CA 1
ATOM 6120 C C . MET A 1 752 ? 30.221 -36.600 -28.759 1.00 36.28 752 MET A C 1
ATOM 6122 O O . MET A 1 752 ? 30.398 -35.462 -28.262 1.00 36.28 752 MET A O 1
#

Nearest PDB structures (foldseek):
  7q83-assembly1_B  TM=3.987E-01  e=1.960E+00  Saccharomyces cerevisiae S288C
  7a0g-assembly1_DDD  TM=2.761E-01  e=8.846E-01  Serratia marcescens
  7q83-assembly2_D  TM=3.730E-01  e=2.740E+00  Saccharomyces cerevisiae S288C
  7a0g-assembly1_EEE  TM=2.618E-01  e=1.237E+00  Serratia marcescens
  6umm-assembly1_G  TM=1.622E-01  e=2.223E+00  Mycolicibacterium smegmatis MC2 155

InterPro domains:
  IPR018799 TRAF3-interacting protein 1 [PTHR31363] (242-738)

Secondary structure (DSSP, 8-state):
-TTGGG-S-HHHHHHHHHHHHHHHHHTTTTPPTTPPPTTHHHHHTTT-HHHHHHHHHH---HHHHHHHHHHHHHHTTTSPPPTTTHHHHHHHHHHHT-HHHHHHHTTSGGGHHHHHTTTTTTTTTT-GGGHHHHHHHHHHHHHH--SSHHHHHHHHHHHHHHTTSHHHHHHHHHHTT--HHHHHHHHHHHHHHHHHHHHHHHHHHHHHHHHHHHHHHHHHHHHHHHHHHHHHHHHHHHHHHHHHHHHHHHHHHHHHHHHHHHHHHHHHHHHHHTS-----------SSSHHHHHHHHHHHHHHHHHHHHHHHHHHHHHHHHHHHHHHHHHHHHHHHHHHHHTTSSSS-S-----------------------------------------------------------------STTTHHHHHHHHHHHHHHHHHHTSTTPPPP---TTHHHHHHHGGG--HHHHHHHHHHHHHHHHHHH-TT----HHIIIIIIHHHHHHHHHHHHHHHHHHHHHHHHHHHHHH-TT--S-HHHHHTT--S-HHHHHHHHHHHHHHHHHHHHHGGGTTSSTT-GGGHHHHHHHHHHHHHHHHHHHHHHHHHHHHHS---SPPP-PPPHHHHHHHHHHHHHHT-SS-HHHHHHHHHHHHHHHHHHHHHHHHHHH-S----HHHHHHHHHHHHHHHHTTSGGGSSSS------------------------------------------EEEPTTS-EEEPP-

Foldseek 3Di:
DVVQCVDPDPVSVQVVLVVLQVVLVVQCVPPDLLDARPCLVVCVVVCNLVSLQVCLPPPPPLVVVLSSLQSVLSRQQLHADDPVCLLSSLVSCLVVVVLQSLLSNLSHQNSLCSNCPPVCLLVLPPPLLCLLSSLSSLLSCLVRYDPPLVVNCVSVVVVLVLLQPPVSLVVSCVVNVHDPVRSVSSNVSSVVSVVSSVVVVVLVVVVVVVVVVVVVVVVVVVVVVVVVVVVVVVVVVVVVVVVVVVVVVVVVVVVVVVVVVVVVVVVVVVVVVVPDDDDDDDDDDDDDVVVVVVVVVVVVVVVVVVVVVVVVVVVVVVVVVVVVVVVVVVVVVVVVVVVVPVPPPDPDDDDDDDDDDDDDDDDDDDDDDDDDDDDDDDDDDDDDDDDDDDDDDDDDDDDDDDDDDDDDDDDDDDPVPVPPLLVVQLVQLVVVLVQQVDPPHDDDDRDPCNLVSLVCLLVDDLLSLLSCLVSLLSQQVLLLPLPRQDDPCCVPVGNLSSLVSLLSNLVSLLVVLLQLLQVLQVLQPPPPPPPDLPVSLVSLPDDLVSLVSVLVSLQVSLLVSLVRQLSNVVRVSCPVCNLSSLSSLLSSLLSNLSSQLSNQVSVCSVVVDPDDGDRDDDPSLVSSCNSLVVVLPDDDDPVSNVSSVVSNVVSVVSSVVSVVCNNRHPPVVVPVVVVVVVCVVVVSVPVVPPVPPPPPDDDDDDDDDDDDDDDDDDDDDDDDDDDDDDDDDDDDDDDDFDWDQDPVRDTDTDDD

Mean predicted aligned error: 19.19 Å

Solvent-accessible surface area (backbone atoms only — not comparable to full-atom values): 45534 Å² total; per-residue (Å²): 112,73,67,49,67,67,44,86,50,66,66,59,23,50,55,51,49,53,54,50,34,55,54,54,60,59,56,45,74,85,61,54,93,65,49,62,34,80,58,41,65,67,34,48,80,61,59,38,50,66,49,46,54,51,43,43,74,67,45,82,50,64,69,62,26,47,51,37,38,44,43,50,25,52,44,30,16,31,38,71,59,59,80,92,48,40,57,64,39,46,50,49,33,62,74,67,65,39,49,65,42,54,27,36,28,23,41,10,48,83,35,41,67,61,64,39,53,87,69,31,70,75,52,61,71,71,59,63,93,45,46,62,46,41,49,51,30,49,44,25,45,63,73,45,42,90,66,70,54,69,59,54,46,68,67,44,50,62,63,35,52,46,36,57,42,67,68,53,32,48,57,53,24,60,80,64,74,50,51,72,69,57,46,52,53,43,27,51,53,26,52,50,42,53,51,53,51,48,55,55,53,48,60,60,43,57,69,42,50,69,44,51,56,51,53,48,51,50,48,52,51,52,51,51,51,48,54,50,54,54,46,60,45,49,70,46,50,54,59,50,51,53,58,44,52,56,48,53,54,50,55,49,57,50,50,54,53,51,52,52,54,50,50,61,45,52,59,50,56,57,61,60,69,77,74,79,84,87,81,89,83,83,87,90,86,87,79,66,71,65,66,52,57,54,55,51,54,52,54,53,48,54,58,49,59,51,53,50,54,54,53,51,54,52,53,51,56,52,52,52,59,52,54,54,53,51,54,52,55,51,55,56,52,52,62,55,55,59,64,60,62,78,75,72,84,71,95,80,77,90,82,87,88,87,88,85,90,85,87,89,85,88,87,87,84,83,85,87,90,80,85,86,82,89,86,79,90,80,85,89,86,85,88,87,89,84,84,89,80,92,91,85,89,88,78,87,86,83,84,86,84,86,86,84,83,89,82,92,73,95,75,79,85,80,77,88,73,67,66,55,64,60,50,51,45,39,58,51,30,51,52,50,41,58,48,72,73,43,85,91,63,77,86,83,80,76,63,91,58,50,70,56,46,34,64,46,39,43,74,51,52,73,74,54,43,58,69,43,47,66,33,49,49,52,45,40,44,61,75,61,42,81,85,64,82,72,53,68,62,50,42,64,74,43,42,50,52,47,40,52,21,46,34,38,26,35,56,32,52,36,50,62,50,50,54,43,35,22,58,50,4,43,56,66,59,42,89,84,69,80,87,54,66,68,71,57,56,68,59,61,85,63,60,62,67,60,44,48,53,40,28,52,54,47,44,52,51,48,52,55,50,30,74,42,49,57,60,51,61,80,46,76,86,55,65,89,48,52,64,56,51,49,53,35,50,38,36,46,32,48,29,30,55,49,34,47,55,55,47,51,53,54,50,55,69,71,45,91,63,90,66,80,85,83,79,77,87,58,68,48,59,55,41,47,51,62,28,46,48,64,59,52,70,54,88,86,51,71,72,58,30,52,53,54,46,53,47,51,51,51,35,54,51,54,55,57,50,48,58,51,31,48,64,44,16,73,72,56,76,62,50,60,55,65,47,38,62,56,35,50,65,45,48,70,58,53,70,75,64,71,89,71,80,88,81,85,86,86,91,88,82,81,90,81,84,84,87,86,82,91,84,85,87,84,88,85,88,88,87,86,79,88,85,89,85,87,88,83,94,77,86,90,86,76,90,79,76,63,65,50,68,46,99,86,67,50,78,45,73,63,79,131

Organism: NCBI:txid222440

pLDDT: mean 74.76, std 24.72, range [25.03, 98.5]

Radius of gyration: 46.23 Å; Cα contacts (8 Å, |Δi|>4): 510; chains: 1; bounding box: 133×140×122 Å

Sequence (752 aa):
MAKVMQSEDVKVRKHAIEIIYNIIEAGEQGLKDGEYNPYLETLNDQGIIEKLILLLWIENNEYNSRIFAKTLAHLFKAFPLPQEMKNDLIQKLKVGIDWFELTLLAECNDNHEAILANDFEMKIFEFNQYTNLQLVLIINLLRYGTQNLKSIISLVKEKVWKLIDDKELDEFGEKQNWNQIKKEEIKQKAKEILIIIWEIEIKQFEGKDQILEKESVQIEEEEQIQNKQEKEKRDNEDKIIDKQKEKDIIIEQEKEKQSDIDKEKEIKSDIEFEQDKQPDVKKEKQSDIEKEKEKENEKEKEKVDENEKIKENQNINEMEKKKDNEKVIYKQKEKNKVKGVQQQTVDIFSLAHSSSKFVSHNFLGQINQGKVVNKTEKEQEDKTKKQQYNKKETQKVNEKEKGKTQTGVVQQARPDQVSSTTKDFVNISDAISQHFALPNVPPFKLPSNFNSLLTGLRWKNIYEILIVIPAASQLAELAFYPIFTPTPSVIYDILLPSLTGYIYMLKSLTSQLIEILKKFGDVSSSQSLRENISSKLALFSYPIETVSNIQSNLNTTLIQFCQIFPRLETNSTLPQLLLPRIQLLSSMTYAVETCQMYIEINNNMQIQSVSKPQIDPSVALASFKSAALPVILSQTDIKLRTKMYEELNQCMSQVQNLVSVAILGENISDKKDINQQQNIFKIQQTKGNETKSTQEKHDKKNSNESSSTQNKSTQNNKKGNNNNKEEIDIPDSQKRFKVIQTQSGAQIPLKM